Protein AF-0000000066376311 (afdb_homodimer)

Radius of gyration: 26.32 Å; Cα contacts (8 Å, |Δi|>4): 2206; chains: 2; bounding box: 52×82×65 Å

InterPro domains:
  IPR005814 Aminotransferase class-III [PF00202] (21-424)
  IPR005814 Aminotransferase class-III [PIRSF000521] (24-427)
  IPR005814 Aminotransferase class-III [cd00610] (15-425)
  IPR010164 Ornithine aminotransferase [TIGR01885] (12-426)
  IPR015421 Pyridoxal phosph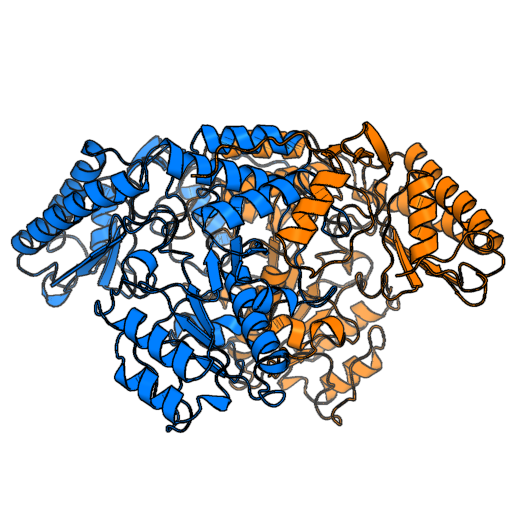ate-dependent transferase, major domain [G3DSA:3.40.640.10] (65-328)
  IPR015422 Pyridoxal phosphate-dependent transferase, small domain [G3DSA:3.90.1150.10] (18-415)
  IPR015424 Pyridoxal phosphate-dependent transferase [SSF53383] (21-428)
  IPR049704 Aminotransferases class-III pyridoxal-phosphate attachment site [PS00600] (243-281)
  IPR050103 Class-III Pyridoxal-phosphate-dependent Aminotransferase [PTHR11986] (8-427)

Nearest PDB structures (foldseek):
  4zwm-assembly1_A  TM=9.837E-01  e=1.377E-50  Toxoplasma gondii ME49
  5eqc-assembly1_B  TM=9.796E-01  e=1.234E-50  Toxoplasma gondii
  5eqc-assembly1_A  TM=9.855E-01  e=8.938E-50  Toxoplasma gondii
  6j2v-assembly1_A  TM=8.675E-01  e=4.948E-34  Corynebacterium glutamicum ATCC 13032
  3i4j-assembly2_B  TM=8.543E-01  e=9.875E-30  Deinococcus radiodurans

pLDDT: mean 97.0, std 4.28, range [51.22, 99.0]

Structure (mmCIF, N/CA/C/O backbone):
data_AF-0000000066376311-model_v1
#
loop_
_entity.id
_entity.type
_entity.pdbx_description
1 polymer 'Ornithine aminotransferase'
#
loop_
_atom_site.group_PDB
_atom_site.id
_atom_site.type_symbol
_atom_site.label_atom_id
_atom_site.label_alt_id
_atom_site.label_comp_id
_atom_site.label_asym_id
_atom_site.label_entity_id
_atom_site.label_seq_id
_atom_site.pdbx_PDB_ins_code
_atom_site.Cartn_x
_atom_site.Cartn_y
_atom_site.Cartn_z
_atom_site.occupancy
_atom_site.B_iso_or_equiv
_atom_site.auth_seq_id
_atom_site.auth_comp_id
_atom_site.auth_asym_id
_atom_site.auth_atom_id
_atom_site.pdbx_PDB_model_num
ATOM 1 N N . MET A 1 1 ? -21.5 -5.863 -17.719 1 51.22 1 MET A N 1
ATOM 2 C CA . MET A 1 1 ? -20.109 -5.418 -17.75 1 51.22 1 MET A CA 1
ATOM 3 C C . MET A 1 1 ? -20.031 -3.9 -17.906 1 51.22 1 MET A C 1
ATOM 5 O O . MET A 1 1 ? -20.672 -3.324 -18.781 1 51.22 1 MET A O 1
ATOM 9 N N . SER A 1 2 ? -19.609 -3.211 -16.812 1 65.69 2 SER A N 1
ATOM 10 C CA . SER A 1 2 ? -19.703 -1.756 -16.781 1 65.69 2 SER A CA 1
ATOM 11 C C . SER A 1 2 ? -18.906 -1.119 -17.906 1 65.69 2 SER A C 1
ATOM 13 O O . SER A 1 2 ? -17.75 -1.498 -18.141 1 65.69 2 SER A O 1
ATOM 15 N N . SER A 1 3 ? -19.547 -0.513 -18.891 1 82.25 3 SER A N 1
ATOM 16 C CA . SER A 1 3 ? -18.938 0.27 -19.969 1 82.25 3 SER A CA 1
ATOM 17 C C . SER A 1 3 ? -18.016 1.346 -19.406 1 82.25 3 SER A C 1
ATOM 19 O O . SER A 1 3 ? -18.141 1.736 -18.234 1 82.25 3 SER A O 1
ATOM 21 N N . THR A 1 4 ? -16.969 1.632 -20.125 1 88.31 4 THR A N 1
ATOM 22 C CA . THR A 1 4 ? -16.094 2.734 -19.734 1 88.31 4 THR A CA 1
ATOM 23 C C . THR A 1 4 ? -16.922 3.969 -19.375 1 88.31 4 THR A C 1
ATOM 25 O O . THR A 1 4 ? -17.797 4.383 -20.141 1 88.31 4 THR A O 1
ATOM 28 N N . PRO A 1 5 ? -16.609 4.516 -18.266 1 92.31 5 PRO A N 1
ATOM 29 C CA . PRO A 1 5 ? -17.484 5.594 -17.812 1 92.31 5 PRO A CA 1
ATOM 30 C C . PRO A 1 5 ? -17.125 6.945 -18.438 1 92.31 5 PRO A C 1
ATOM 32 O O . PRO A 1 5 ? -16.047 7.109 -18.984 1 92.31 5 PRO A O 1
ATOM 35 N N . ASP A 1 6 ? -18.109 7.82 -18.297 1 90.56 6 ASP A N 1
ATOM 36 C CA . ASP A 1 6 ? -17.891 9.234 -18.594 1 90.56 6 ASP A CA 1
ATOM 37 C C . ASP A 1 6 ? -17.156 9.938 -17.453 1 90.56 6 ASP A C 1
ATOM 39 O O . ASP A 1 6 ? -17.578 9.844 -16.297 1 90.56 6 ASP A O 1
ATOM 43 N N . PHE A 1 7 ? -16.109 10.617 -17.797 1 92.31 7 PHE A N 1
ATOM 44 C CA . PHE A 1 7 ? -15.312 11.25 -16.766 1 92.31 7 PHE A CA 1
ATOM 45 C C . PHE A 1 7 ? -15.711 12.711 -16.594 1 92.31 7 PHE A C 1
ATOM 47 O O . PHE A 1 7 ? -15.242 13.383 -15.672 1 92.31 7 PHE A O 1
ATOM 54 N N . LYS A 1 8 ? -16.562 13.219 -17.516 1 91.94 8 LYS A N 1
ATOM 55 C CA . LYS A 1 8 ? -17.078 14.578 -17.391 1 91.94 8 LYS A CA 1
ATOM 56 C C . LYS A 1 8 ? -18.359 14.609 -16.562 1 91.94 8 LYS A C 1
ATOM 58 O O . LYS A 1 8 ? -19.453 14.508 -17.125 1 91.94 8 LYS A O 1
ATOM 63 N N . VAL A 1 9 ? -18.188 14.812 -15.289 1 97 9 VAL A N 1
ATOM 64 C CA . VAL A 1 9 ? -19.359 14.875 -14.414 1 97 9 VAL A CA 1
ATOM 65 C C . VAL A 1 9 ? -19.344 16.188 -13.633 1 97 9 VAL A C 1
ATOM 67 O O . VAL A 1 9 ? -18.297 16.812 -13.461 1 97 9 VAL A O 1
ATOM 70 N N . SER A 1 10 ? -20.547 16.609 -13.227 1 97.94 10 SER A N 1
ATOM 71 C CA . SER A 1 10 ? -20.672 17.812 -12.406 1 97.94 10 SER A CA 1
ATOM 72 C C . SER A 1 10 ? -20.172 17.562 -10.984 1 97.94 10 SER A C 1
ATOM 74 O O . SER A 1 10 ? -20.016 16.406 -10.57 1 97.94 10 SER A O 1
ATOM 76 N N . SER A 1 11 ? -19.875 18.672 -10.305 1 98 11 SER A N 1
ATOM 77 C CA . SER A 1 11 ? -19.531 18.578 -8.891 1 98 11 SER A CA 1
ATOM 78 C C . SER A 1 11 ? -20.609 17.828 -8.109 1 98 11 SER A C 1
ATOM 80 O O . SER A 1 11 ? -20.297 16.984 -7.258 1 98 11 SER A O 1
ATOM 82 N N . GLU A 1 12 ? -21.828 18.125 -8.398 1 98 12 GLU A N 1
ATOM 83 C CA . GLU A 1 12 ? -22.953 17.484 -7.707 1 98 12 GLU A CA 1
ATOM 84 C C . GLU A 1 12 ? -22.953 15.977 -7.93 1 98 12 GLU A C 1
ATOM 86 O O . GLU A 1 12 ? -23.078 15.203 -6.98 1 98 12 GLU A O 1
ATOM 91 N N . THR A 1 13 ? -22.781 15.562 -9.148 1 98.12 13 THR A N 1
ATOM 92 C CA . THR A 1 13 ? -22.781 14.148 -9.492 1 98.12 13 THR A CA 1
ATOM 93 C C . THR A 1 13 ? -21.594 13.438 -8.836 1 98.12 13 THR A C 1
ATOM 95 O O . THR A 1 13 ? -21.719 12.328 -8.32 1 98.12 13 THR A O 1
ATOM 98 N N . ALA A 1 14 ? -20.438 14.078 -8.906 1 97.56 14 ALA A N 1
ATOM 99 C CA . ALA A 1 14 ? -19.234 13.5 -8.297 1 97.56 14 ALA A CA 1
ATOM 100 C C . ALA A 1 14 ? -19.438 13.242 -6.809 1 97.56 14 ALA A C 1
ATOM 102 O O . ALA A 1 14 ? -19.078 12.18 -6.305 1 97.56 14 ALA A O 1
ATOM 103 N N . ARG A 1 15 ? -20 14.18 -6.121 1 97 15 ARG A N 1
ATOM 104 C CA . ARG A 1 15 ? -20.234 14.047 -4.688 1 97 15 ARG A CA 1
ATOM 105 C C . ARG A 1 15 ? -21.297 12.984 -4.402 1 97 15 ARG A C 1
ATOM 107 O O . ARG A 1 15 ? -21.203 12.258 -3.41 1 97 15 ARG A O 1
ATOM 114 N N . GLU A 1 16 ? -22.312 12.93 -5.258 1 97.75 16 GLU A N 1
ATOM 115 C CA . GLU A 1 16 ? -23.359 11.906 -5.113 1 97.75 16 GLU A CA 1
ATOM 116 C C . GLU A 1 16 ? -22.766 10.508 -5.238 1 97.75 16 GLU A C 1
ATOM 118 O O . GLU A 1 16 ? -23.078 9.625 -4.441 1 97.75 16 GLU A O 1
ATOM 123 N N . TYR A 1 17 ? -21.953 10.312 -6.277 1 98 17 TYR A N 1
ATOM 124 C CA . TYR A 1 17 ? -21.312 9.023 -6.48 1 98 17 TYR A CA 1
ATOM 125 C C . TYR A 1 17 ? -20.422 8.664 -5.297 1 98 17 TYR A C 1
ATOM 127 O O . TYR A 1 17 ? -20.453 7.535 -4.805 1 98 17 TYR A O 1
ATOM 135 N N . GLU A 1 18 ? -19.641 9.633 -4.898 1 97 18 GLU A N 1
ATOM 136 C CA . GLU A 1 18 ? -18.766 9.414 -3.76 1 97 18 GLU A CA 1
ATOM 137 C C . GLU A 1 18 ? -19.547 8.984 -2.523 1 97 18 GLU A C 1
ATOM 139 O O . GLU A 1 18 ? -19.156 8.039 -1.834 1 97 18 GLU A O 1
ATOM 144 N N . THR A 1 19 ? -20.641 9.648 -2.195 1 96.75 19 THR A N 1
ATOM 145 C CA . THR A 1 19 ? -21.453 9.367 -1.023 1 96.75 19 THR A CA 1
ATOM 146 C C . THR A 1 19 ? -22.109 7.984 -1.138 1 96.75 19 THR A C 1
ATOM 148 O O . THR A 1 19 ? -22.172 7.242 -0.156 1 96.75 19 THR A O 1
ATOM 151 N N . LYS A 1 20 ? -22.484 7.637 -2.309 1 98.06 20 LYS A N 1
ATOM 152 C CA . LYS A 1 20 ? -23.266 6.418 -2.51 1 98.06 20 LYS A CA 1
ATOM 153 C C . LYS A 1 20 ? -22.359 5.191 -2.561 1 98.06 20 LYS A C 1
ATOM 155 O O . LYS A 1 20 ? -22.75 4.113 -2.102 1 98.06 20 LYS A O 1
ATOM 160 N N . TYR A 1 21 ? -21.109 5.375 -3.053 1 98.38 21 TYR A N 1
ATOM 161 C CA . TYR A 1 21 ? -20.375 4.176 -3.449 1 98.38 21 TYR A CA 1
ATOM 162 C C . TYR A 1 21 ? -19.062 4.062 -2.686 1 98.38 21 TYR A C 1
ATOM 164 O O . TYR A 1 21 ? -18.375 3.037 -2.76 1 98.38 21 TYR A O 1
ATOM 172 N N . SER A 1 22 ? -18.688 5.082 -1.937 1 97.31 22 SER A N 1
ATOM 173 C CA . SER A 1 22 ? -17.422 5.027 -1.223 1 97.31 22 SER A CA 1
ATOM 174 C C . SER A 1 22 ? -17.625 5.113 0.286 1 97.31 22 SER A C 1
ATOM 176 O O . SER A 1 22 ? -18.672 5.562 0.747 1 97.31 22 SER A O 1
ATOM 178 N N . ALA A 1 23 ? -16.656 4.664 1.057 1 96.5 23 ALA A N 1
ATOM 179 C CA . ALA A 1 23 ? -16.656 4.766 2.514 1 96.5 23 ALA A CA 1
ATOM 180 C C . ALA A 1 23 ? -16.75 6.223 2.961 1 96.5 23 ALA A C 1
ATOM 182 O O . ALA A 1 23 ? -16.234 7.117 2.285 1 96.5 23 ALA A O 1
ATOM 183 N N . HIS A 1 24 ? -17.375 6.465 4.082 1 94.44 24 HIS A N 1
ATOM 184 C CA . HIS A 1 24 ? -17.516 7.801 4.645 1 94.44 24 HIS A CA 1
ATOM 185 C C . HIS A 1 24 ? -16.438 8.07 5.691 1 94.44 24 HIS A C 1
ATOM 187 O O . HIS A 1 24 ? -16.734 8.531 6.793 1 94.44 24 HIS A O 1
ATOM 193 N N . ASN A 1 25 ? -15.219 7.75 5.328 1 91.38 25 ASN A N 1
ATOM 194 C CA . ASN A 1 25 ? -14.102 7.879 6.258 1 91.38 25 ASN A CA 1
ATOM 195 C C . ASN A 1 25 ? -13.5 9.281 6.227 1 91.38 25 ASN A C 1
ATOM 197 O O . ASN A 1 25 ? -12.547 9.57 6.953 1 91.38 25 ASN A O 1
ATOM 201 N N . TYR A 1 26 ? -14.039 10.195 5.371 1 89.62 26 TYR A N 1
ATOM 202 C CA . TYR A 1 26 ? -13.633 11.594 5.297 1 89.62 26 TYR A CA 1
ATOM 203 C C . TYR A 1 26 ? -14.844 12.516 5.328 1 89.62 26 TYR A C 1
ATOM 205 O O . TYR A 1 26 ? -15.977 12.07 5.125 1 89.62 26 TYR A O 1
ATOM 213 N N . HIS A 1 27 ? -14.586 13.781 5.691 1 89.69 27 HIS A N 1
ATOM 214 C CA . HIS A 1 27 ? -15.547 14.875 5.625 1 89.69 27 HIS A CA 1
ATOM 215 C C . HIS A 1 27 ? -15.008 16.031 4.801 1 89.69 27 HIS A C 1
ATOM 217 O O . HIS A 1 27 ? -14.617 17.062 5.352 1 89.69 27 HIS A O 1
ATOM 223 N N . PRO A 1 28 ? -15.047 15.953 3.516 1 92.5 28 PRO A N 1
ATOM 224 C CA . PRO A 1 28 ? -14.406 16.938 2.643 1 92.5 28 PRO A CA 1
ATOM 225 C C . PRO A 1 28 ? -15.172 18.266 2.596 1 92.5 28 PRO A C 1
ATOM 227 O O . PRO A 1 28 ? -16.406 18.281 2.727 1 92.5 28 PRO A O 1
ATOM 230 N N . LEU A 1 29 ? -14.398 19.359 2.447 1 93.81 29 LEU A N 1
ATOM 231 C CA . LEU A 1 29 ? -15.039 20.609 2.033 1 93.81 29 LEU A CA 1
ATOM 232 C C . LEU A 1 29 ? -15.781 20.422 0.714 1 93.81 29 LEU A C 1
ATOM 234 O O . LEU A 1 29 ? -15.352 19.656 -0.143 1 93.81 29 LEU A O 1
ATOM 238 N N . PRO A 1 30 ? -16.844 21.062 0.581 1 93.81 30 PRO A N 1
ATOM 239 C CA . PRO A 1 30 ? -17.672 20.844 -0.604 1 93.81 30 PRO A CA 1
ATOM 240 C C . PRO A 1 30 ? -17.094 21.469 -1.865 1 93.81 30 PRO A C 1
ATOM 242 O O . PRO A 1 30 ? -17.719 22.344 -2.469 1 93.81 30 PRO A O 1
ATOM 245 N N . VAL A 1 31 ? -15.961 21.078 -2.285 1 96.62 31 VAL A N 1
ATOM 246 C CA . VAL A 1 31 ? -15.312 21.438 -3.539 1 96.62 31 VAL A CA 1
ATOM 247 C C . VAL A 1 31 ? -14.812 20.172 -4.246 1 96.62 31 VAL A C 1
ATOM 249 O O . VAL A 1 31 ? -14.289 19.266 -3.602 1 96.62 31 VAL A O 1
ATOM 252 N N . VAL A 1 32 ? -15.023 20.094 -5.535 1 97.81 32 VAL A N 1
ATOM 253 C CA . VAL A 1 32 ? -14.602 18.969 -6.367 1 97.81 32 VAL A CA 1
ATOM 254 C C . VAL A 1 32 ? -13.5 19.406 -7.324 1 97.81 32 VAL A C 1
ATOM 256 O O . VAL A 1 32 ? -13.688 20.359 -8.094 1 97.81 32 VAL A O 1
ATOM 259 N N . PHE A 1 33 ? -12.312 18.781 -7.27 1 98.19 33 PHE A N 1
ATOM 260 C CA . PHE A 1 33 ? -11.234 19.078 -8.195 1 98.19 33 PHE A CA 1
ATOM 261 C C . PHE A 1 33 ? -11.438 18.359 -9.523 1 98.19 33 PHE A C 1
ATOM 263 O O . PHE A 1 33 ? -11.805 17.188 -9.547 1 98.19 33 PHE A O 1
ATOM 270 N N . SER A 1 34 ? -11.188 19.078 -10.633 1 98.06 34 SER A N 1
ATOM 271 C CA . SER A 1 34 ? -11.203 18.469 -11.961 1 98.06 34 SER A CA 1
ATOM 272 C C . SER A 1 34 ? -9.906 18.719 -12.711 1 98.06 34 SER A C 1
ATOM 274 O O . SER A 1 34 ? -9.547 17.969 -13.617 1 98.06 34 SER A O 1
ATOM 276 N N . LYS A 1 35 ? -9.289 19.766 -12.359 1 98.19 35 LYS A N 1
ATOM 277 C CA . LYS A 1 35 ? -8.023 20.172 -12.961 1 98.19 35 LYS A CA 1
ATOM 278 C C . LYS A 1 35 ? -7.148 20.906 -11.953 1 98.19 35 LYS A C 1
ATOM 280 O O . LYS A 1 35 ? -7.656 21.531 -11.016 1 98.19 35 LYS A O 1
ATOM 285 N N . ALA A 1 36 ? -5.812 20.781 -12.078 1 98.56 36 ALA A N 1
ATOM 286 C CA . ALA A 1 36 ? -4.902 21.516 -11.195 1 98.56 36 ALA A CA 1
ATOM 287 C C . ALA A 1 36 ? -3.584 21.812 -11.898 1 98.56 36 ALA A C 1
ATOM 289 O O . ALA A 1 36 ? -3.133 21.047 -12.75 1 98.56 36 ALA A O 1
ATOM 290 N N . GLU A 1 37 ? -2.965 22.891 -11.578 1 98.44 37 GLU A N 1
ATOM 291 C CA . GLU A 1 37 ? -1.688 23.359 -12.109 1 98.44 37 GLU A CA 1
ATOM 292 C C . GLU A 1 37 ? -1.008 24.328 -11.156 1 98.44 37 GLU A C 1
ATOM 294 O O . GLU A 1 37 ? -1.589 25.359 -10.789 1 98.44 37 GLU A O 1
ATOM 299 N N . GLY A 1 38 ? 0.227 24.031 -10.852 1 98.25 38 GLY A N 1
ATOM 300 C CA . GLY A 1 38 ? 0.892 24.891 -9.891 1 98.25 38 GLY A CA 1
ATOM 301 C C . GLY A 1 38 ? 0.147 25 -8.57 1 98.25 38 GLY A C 1
ATOM 302 O O . GLY A 1 38 ? -0.156 23.984 -7.938 1 98.25 38 GLY A O 1
ATOM 303 N N . ALA A 1 39 ? -0.221 26.219 -8.203 1 98.62 39 ALA A N 1
ATOM 304 C CA . ALA A 1 39 ? -0.953 26.422 -6.961 1 98.62 39 ALA A CA 1
ATOM 305 C C . ALA A 1 39 ? -2.451 26.562 -7.219 1 98.62 39 ALA A C 1
ATOM 307 O O . ALA A 1 39 ? -3.232 26.766 -6.289 1 98.62 39 ALA A O 1
ATOM 308 N N . HIS A 1 40 ? -2.885 26.344 -8.469 1 98.69 40 HIS A N 1
ATOM 309 C CA . HIS A 1 40 ? -4.27 26.578 -8.859 1 98.69 40 HIS A CA 1
ATOM 310 C C . HIS A 1 40 ? -5.008 25.266 -9.094 1 98.69 40 HIS A C 1
ATOM 312 O O . HIS A 1 40 ? -4.426 24.312 -9.609 1 98.69 40 HIS A O 1
ATOM 318 N N . VAL A 1 41 ? -6.293 25.281 -8.75 1 98.5 41 VAL A N 1
ATOM 319 C CA . VAL A 1 41 ? -7.164 24.141 -8.992 1 98.5 41 VAL A CA 1
ATOM 320 C C . VAL A 1 41 ? -8.508 24.625 -9.523 1 98.5 41 VAL A C 1
ATOM 322 O O . VAL A 1 41 ? -8.914 25.766 -9.281 1 98.5 41 VAL A O 1
ATOM 325 N N . TRP A 1 42 ? -9.164 23.781 -10.266 1 98.62 42 TRP A N 1
ATOM 326 C CA . TRP A 1 42 ? -10.453 24.109 -10.859 1 98.62 42 TRP A CA 1
ATOM 327 C C . TRP A 1 42 ? -11.477 23.016 -10.602 1 98.62 42 TRP A C 1
ATOM 329 O O . TRP A 1 42 ? -11.133 21.828 -10.602 1 98.62 42 TRP A O 1
ATOM 339 N N . ASP A 1 43 ? -12.703 23.391 -10.328 1 98.25 43 ASP A N 1
ATOM 340 C CA . ASP A 1 43 ? -13.781 22.406 -10.227 1 98.25 43 ASP A CA 1
ATOM 341 C C . ASP A 1 43 ? -14.383 22.094 -11.594 1 98.25 43 ASP A C 1
ATOM 343 O O . ASP A 1 43 ? -13.969 22.688 -12.602 1 98.25 43 ASP A O 1
ATOM 347 N N . PRO A 1 44 ? -15.273 21.156 -11.648 1 98.06 44 PRO A N 1
ATOM 348 C CA . PRO A 1 44 ? -15.828 20.75 -12.945 1 98.06 44 PRO A CA 1
ATOM 349 C C . PRO A 1 44 ? -16.578 21.891 -13.648 1 98.06 44 PRO A C 1
ATOM 351 O O . PRO A 1 44 ? -16.703 21.875 -14.875 1 98.06 44 PRO A O 1
ATOM 354 N N . GLU A 1 45 ? -17.031 22.859 -12.977 1 98.25 45 GLU A N 1
ATOM 355 C CA . GLU A 1 45 ? -17.797 23.984 -13.516 1 98.25 45 GLU A CA 1
ATOM 356 C C . GLU A 1 45 ? -16.875 25.109 -13.977 1 98.25 45 GLU A C 1
ATOM 358 O O . GLU A 1 45 ? -17.344 26.109 -14.523 1 98.25 45 GLU A O 1
ATOM 363 N N . GLY A 1 46 ? -15.578 25.016 -13.711 1 98 46 GLY A N 1
ATOM 364 C CA . GLY A 1 46 ? -14.602 25.969 -14.227 1 98 46 GLY A CA 1
ATOM 365 C C . GLY A 1 46 ? -14.195 27.016 -13.211 1 98 46 GLY A C 1
ATOM 366 O O . GLY A 1 46 ? -13.414 27.922 -13.523 1 98 46 GLY A O 1
ATOM 367 N N . LYS A 1 47 ? -14.719 26.922 -12.016 1 98.31 47 LYS A N 1
ATOM 368 C CA . LYS A 1 47 ? -14.32 27.859 -10.977 1 98.31 47 LYS A CA 1
ATOM 369 C C . LYS A 1 47 ? -12.898 27.562 -10.484 1 98.31 47 LYS A C 1
ATOM 371 O O . LYS A 1 47 ? -12.547 26.406 -10.258 1 98.31 47 LYS A O 1
ATOM 376 N N . GLU A 1 48 ? -12.156 28.641 -10.367 1 98.44 48 GLU A N 1
ATOM 377 C CA . GLU A 1 48 ? -10.75 28.531 -9.984 1 98.44 48 GLU A CA 1
ATOM 378 C C . GLU A 1 48 ? -10.57 28.797 -8.492 1 98.44 48 GLU A C 1
ATOM 380 O O . GLU A 1 48 ? -11.242 29.656 -7.926 1 98.44 48 GLU A O 1
ATOM 385 N N . TYR A 1 49 ? -9.617 28.062 -7.867 1 98.62 49 TYR A N 1
ATOM 386 C CA . TYR A 1 49 ? -9.219 28.266 -6.48 1 98.62 49 TYR A CA 1
ATOM 387 C C . TYR A 1 49 ? -7.707 28.203 -6.332 1 98.62 49 TYR A C 1
ATOM 389 O O . TYR A 1 49 ? -7.016 27.625 -7.172 1 98.62 49 TYR A O 1
ATOM 397 N N . LEU A 1 50 ? -7.23 28.844 -5.301 1 98.69 50 LEU A N 1
ATOM 398 C CA . LEU A 1 50 ? -5.867 28.625 -4.828 1 98.69 50 LEU A CA 1
ATOM 399 C C . LEU A 1 50 ? -5.84 27.516 -3.783 1 98.69 50 LEU A C 1
ATOM 401 O O . LEU A 1 50 ? -6.637 27.516 -2.842 1 98.69 50 LEU A O 1
ATOM 405 N N . ASP A 1 51 ? -4.949 26.594 -3.977 1 98.25 51 ASP A N 1
ATOM 406 C CA . ASP A 1 51 ? -4.809 25.469 -3.049 1 98.25 51 ASP A CA 1
ATOM 407 C C . ASP A 1 51 ? -3.799 25.797 -1.949 1 98.25 51 ASP A C 1
ATOM 409 O O . ASP A 1 51 ? -2.59 25.672 -2.152 1 98.25 51 ASP A O 1
ATOM 413 N N . PHE A 1 52 ? -4.254 26.047 -0.759 1 98.25 52 PHE A N 1
ATOM 414 C CA . PHE A 1 52 ? -3.383 26.375 0.364 1 98.25 52 PHE A CA 1
ATOM 415 C C . PHE A 1 52 ? -3.229 25.172 1.292 1 98.25 52 PHE A C 1
ATOM 417 O O . PHE A 1 52 ? -2.742 25.312 2.416 1 98.25 52 PHE A O 1
ATOM 424 N N . LEU A 1 53 ? -3.604 24.062 0.822 1 96.44 53 LEU A N 1
ATOM 425 C CA . LEU A 1 53 ? -3.441 22.828 1.582 1 96.44 53 LEU A CA 1
ATOM 426 C C . LEU A 1 53 ? -2.426 21.906 0.914 1 96.44 53 LEU A C 1
ATOM 428 O O . LEU A 1 53 ? -1.605 21.281 1.592 1 96.44 53 LEU A O 1
ATOM 432 N N . SER A 1 54 ? -2.514 21.828 -0.479 1 96.62 54 SER A N 1
ATOM 433 C CA . SER A 1 54 ? -1.603 21.078 -1.338 1 96.62 54 SER A CA 1
ATOM 434 C C . SER A 1 54 ? -1.533 19.609 -0.924 1 96.62 54 SER A C 1
ATOM 436 O O . SER A 1 54 ? -0.445 19.047 -0.814 1 96.62 54 SER A O 1
ATOM 438 N N . ALA A 1 55 ? -2.648 19 -0.546 1 95.38 55 ALA A N 1
ATOM 439 C CA . ALA A 1 55 ? -2.752 17.594 -0.119 1 95.38 55 ALA A CA 1
ATOM 440 C C . ALA A 1 55 ? -1.824 17.312 1.06 1 95.38 55 ALA A C 1
ATOM 442 O O . ALA A 1 55 ? -1.041 16.359 1.028 1 95.38 55 ALA A O 1
ATOM 443 N N . TYR A 1 56 ? -1.927 18.203 2.064 1 91.69 56 TYR A N 1
ATOM 444 C CA . TYR A 1 56 ? -1.139 18.094 3.287 1 91.69 56 TYR A CA 1
ATOM 445 C C . TYR A 1 56 ? 0.348 17.984 2.969 1 91.69 56 TYR A C 1
ATOM 447 O O . TYR A 1 56 ? 1.023 17.062 3.43 1 91.69 56 TYR A O 1
ATOM 455 N N . SER A 1 57 ? 0.89 18.828 2.16 1 94.5 57 SER A N 1
ATOM 456 C CA . SER A 1 57 ? 2.305 19.031 1.863 1 94.5 57 SER A CA 1
ATOM 457 C C . SER A 1 57 ? 2.82 17.984 0.882 1 94.5 57 SER A C 1
ATOM 459 O O . SER A 1 57 ? 4.027 17.75 0.786 1 94.5 57 SER A O 1
ATOM 461 N N . ALA A 1 58 ? 1.947 17.312 0.159 1 97.75 58 ALA A N 1
ATOM 462 C CA . ALA A 1 58 ? 2.395 16.344 -0.839 1 97.75 58 ALA A CA 1
ATOM 463 C C . ALA A 1 58 ? 2.756 17.031 -2.15 1 97.75 58 ALA A C 1
ATOM 465 O O . ALA A 1 58 ? 3.617 16.562 -2.895 1 97.75 58 ALA A O 1
ATOM 466 N N . VAL A 1 59 ? 2.129 18.219 -2.406 1 98.44 59 VAL A N 1
ATOM 467 C CA . VAL A 1 59 ? 2.291 18.906 -3.688 1 98.44 59 VAL A CA 1
ATOM 468 C C . VAL A 1 59 ? 3.225 20.094 -3.52 1 98.44 59 VAL A C 1
ATOM 470 O O . VAL A 1 59 ? 2.895 21.219 -3.936 1 98.44 59 VAL A O 1
ATOM 473 N N . ASN A 1 60 ? 4.383 19.812 -2.939 1 98.75 60 ASN A N 1
ATOM 474 C CA . ASN A 1 60 ? 5.367 20.859 -2.738 1 98.75 60 ASN A CA 1
ATOM 475 C C . ASN A 1 60 ? 5.785 21.5 -4.059 1 98.75 60 ASN A C 1
ATOM 477 O O . ASN A 1 60 ? 5.961 22.719 -4.141 1 98.75 60 ASN A O 1
ATOM 481 N N . GLN A 1 61 ? 5.941 20.766 -5.121 1 98.81 61 GLN A N 1
ATOM 482 C CA . GLN A 1 61 ? 6.48 21.203 -6.402 1 98.81 61 GLN A CA 1
ATOM 483 C C . GLN A 1 61 ? 5.387 21.781 -7.297 1 98.81 61 GLN A C 1
ATOM 485 O O . GLN A 1 61 ? 5.66 22.25 -8.406 1 98.81 61 GLN A O 1
ATOM 490 N N . GLY A 1 62 ? 4.109 21.797 -6.766 1 98.56 62 GLY A N 1
ATOM 491 C CA . GLY A 1 62 ? 2.988 22.281 -7.562 1 98.56 62 GLY A CA 1
ATOM 492 C C . GLY A 1 62 ? 2.273 21.172 -8.312 1 98.56 62 GLY A C 1
ATOM 493 O O . GLY A 1 62 ? 2.9 20.203 -8.742 1 98.56 62 GLY A O 1
ATOM 494 N N . HIS A 1 63 ? 0.98 21.391 -8.477 1 98.5 63 HIS A N 1
ATOM 495 C CA . HIS A 1 63 ? 0.159 20.406 -9.188 1 98.5 63 HIS A CA 1
ATOM 496 C C . HIS A 1 63 ? 0.639 20.234 -10.625 1 98.5 63 HIS A C 1
ATOM 498 O O . HIS A 1 63 ? 0.899 21.219 -11.328 1 98.5 63 HIS A O 1
ATOM 504 N N . CYS A 1 64 ? 0.767 18.953 -11.016 1 98.19 64 CYS A N 1
ATOM 505 C CA . CYS A 1 64 ? 1.031 18.578 -12.398 1 98.19 64 CYS A CA 1
ATOM 506 C C . CYS A 1 64 ? 2.258 19.297 -12.938 1 98.19 64 CYS A C 1
ATOM 508 O O . CYS A 1 64 ? 2.221 19.859 -14.039 1 98.19 64 CYS A O 1
ATOM 510 N N . HIS A 1 65 ? 3.271 19.375 -12.133 1 98.56 65 HIS A N 1
ATOM 511 C CA . HIS A 1 65 ? 4.496 20.016 -12.594 1 98.56 65 HIS A CA 1
ATOM 512 C C . HIS A 1 65 ? 4.996 19.391 -13.891 1 98.56 65 HIS A C 1
ATOM 514 O O . HIS A 1 65 ? 5.195 18.172 -13.953 1 98.56 65 HIS A O 1
ATOM 520 N N . PRO A 1 66 ? 5.293 20.141 -14.914 1 98.31 66 PRO A N 1
ATOM 521 C CA . PRO A 1 66 ? 5.562 19.594 -16.234 1 98.31 66 PRO A CA 1
ATOM 522 C C . PRO A 1 66 ? 6.797 18.703 -16.266 1 98.31 66 PRO A C 1
ATOM 524 O O . PRO A 1 66 ? 6.809 17.672 -16.953 1 98.31 66 PRO A O 1
ATOM 527 N N . LYS A 1 67 ? 7.852 19.062 -15.547 1 98.19 67 LYS A N 1
ATOM 528 C CA . LYS A 1 67 ? 9.07 18.25 -15.523 1 98.19 67 LYS A CA 1
ATOM 529 C C . LYS A 1 67 ? 8.812 16.875 -14.914 1 98.19 67 LYS A C 1
ATOM 531 O O . LYS A 1 67 ? 9.328 15.867 -15.406 1 98.19 67 LYS A O 1
ATOM 536 N N . ILE A 1 68 ? 8.062 16.812 -13.852 1 98.69 68 ILE A N 1
ATOM 537 C CA . ILE A 1 68 ? 7.781 15.547 -13.18 1 98.69 68 ILE A CA 1
ATOM 538 C C . ILE A 1 68 ? 6.852 14.695 -14.039 1 98.69 68 ILE A C 1
ATOM 540 O O . ILE A 1 68 ? 7.062 13.484 -14.188 1 98.69 68 ILE A O 1
ATOM 544 N N . VAL A 1 69 ? 5.82 15.359 -14.625 1 98.56 69 VAL A N 1
ATOM 545 C CA . VAL A 1 69 ? 4.883 14.648 -15.492 1 98.56 69 VAL A CA 1
ATOM 546 C C . VAL A 1 69 ? 5.621 14.094 -16.703 1 98.56 69 VAL A C 1
ATOM 548 O O . VAL A 1 69 ? 5.355 12.969 -17.141 1 98.56 69 VAL A O 1
ATOM 551 N N . ALA A 1 70 ? 6.523 14.836 -17.266 1 98.38 70 ALA A N 1
ATOM 552 C CA . ALA A 1 70 ? 7.301 14.375 -18.406 1 98.38 70 ALA A CA 1
ATOM 553 C C . ALA A 1 70 ? 8.102 13.125 -18.062 1 98.38 70 ALA A C 1
ATOM 555 O O . ALA A 1 70 ? 8.211 12.195 -18.875 1 98.38 70 ALA A O 1
ATOM 556 N N . ALA A 1 71 ? 8.719 13.109 -16.875 1 98.31 71 ALA A N 1
ATOM 557 C CA . ALA A 1 71 ? 9.477 11.938 -16.422 1 98.31 71 ALA A CA 1
ATOM 558 C C . ALA A 1 71 ? 8.562 10.727 -16.266 1 98.31 71 ALA A C 1
ATOM 560 O O . ALA A 1 71 ? 8.945 9.609 -16.625 1 98.31 71 ALA A O 1
ATOM 561 N N . LEU A 1 72 ? 7.395 10.969 -15.711 1 98.69 72 LEU A N 1
ATOM 562 C CA . LEU A 1 72 ? 6.402 9.914 -15.57 1 98.69 72 LEU A CA 1
ATOM 563 C C . LEU A 1 72 ? 6.059 9.305 -16.938 1 98.69 72 LEU A C 1
ATOM 565 O O . LEU A 1 72 ? 6.055 8.086 -17.078 1 98.69 72 LEU A O 1
ATOM 569 N N . VAL A 1 73 ? 5.75 10.172 -17.875 1 98.06 73 VAL A N 1
ATOM 570 C CA . VAL A 1 73 ? 5.309 9.742 -19.203 1 98.06 73 VAL A CA 1
ATOM 571 C C . VAL A 1 73 ? 6.434 8.984 -19.891 1 98.06 73 VAL A C 1
ATOM 573 O O . VAL A 1 73 ? 6.203 7.93 -20.484 1 98.06 73 VAL A O 1
ATOM 576 N N . ASP A 1 74 ? 7.609 9.5 -19.781 1 97.5 74 ASP A N 1
ATOM 577 C CA . ASP A 1 74 ? 8.766 8.875 -20.422 1 97.5 74 ASP A CA 1
ATOM 578 C C . ASP A 1 74 ? 8.992 7.461 -19.875 1 97.5 74 ASP A C 1
ATOM 580 O O . ASP A 1 74 ? 9.156 6.516 -20.656 1 97.5 74 ASP A O 1
ATOM 584 N N . GLN A 1 75 ? 8.961 7.27 -18.625 1 98.12 75 GLN A N 1
ATOM 585 C CA . GLN A 1 75 ? 9.281 5.996 -17.984 1 98.12 75 GLN A CA 1
ATOM 586 C C . GLN A 1 75 ? 8.133 5 -18.141 1 98.12 75 GLN A C 1
ATOM 588 O O . GLN A 1 75 ? 8.367 3.795 -18.266 1 98.12 75 GLN A O 1
ATOM 593 N N . ALA A 1 76 ? 6.871 5.488 -18.125 1 97.94 76 ALA A N 1
ATOM 594 C CA . ALA A 1 76 ? 5.688 4.633 -18.141 1 97.94 76 ALA A CA 1
ATOM 595 C C . ALA A 1 76 ? 5.641 3.785 -19.406 1 97.94 76 ALA A C 1
ATOM 597 O O . ALA A 1 76 ? 5.082 2.686 -19.406 1 97.94 76 ALA A O 1
ATOM 598 N N . SER A 1 77 ? 6.254 4.238 -20.438 1 95 77 SER A N 1
ATOM 599 C CA . SER A 1 77 ? 6.227 3.523 -21.719 1 95 77 SER A CA 1
ATOM 600 C C . SER A 1 77 ? 7.387 2.539 -21.828 1 95 77 SER A C 1
ATOM 602 O O . SER A 1 77 ? 7.445 1.739 -22.766 1 95 77 SER A O 1
ATOM 604 N N . LYS A 1 78 ? 8.305 2.586 -20.938 1 97.38 78 LYS A N 1
ATOM 605 C CA . LYS A 1 78 ? 9.508 1.753 -20.984 1 97.38 78 LYS A CA 1
ATOM 606 C C . LYS A 1 78 ? 9.406 0.585 -20.016 1 97.38 78 LYS A C 1
ATOM 608 O O . LYS A 1 78 ? 9.586 -0.571 -20.406 1 97.38 78 LYS A O 1
ATOM 613 N N . LEU A 1 79 ? 9.164 0.864 -18.828 1 98.06 79 LEU A N 1
ATOM 614 C CA . LEU A 1 79 ? 9.133 -0.105 -17.734 1 98.06 79 LEU A CA 1
ATOM 615 C C . LEU A 1 79 ? 8.508 0.501 -16.484 1 98.06 79 LEU A C 1
ATOM 617 O O . LEU A 1 79 ? 9.047 1.451 -15.914 1 98.06 79 LEU A O 1
ATOM 621 N N . THR A 1 80 ? 7.406 -0.047 -16.078 1 98.12 80 THR A N 1
ATOM 622 C CA . THR A 1 80 ? 6.738 0.494 -14.898 1 98.12 80 THR A CA 1
ATOM 623 C C . THR A 1 80 ? 7.062 -0.338 -13.664 1 98.12 80 THR A C 1
ATOM 625 O O . THR A 1 80 ? 7.289 0.209 -12.578 1 98.12 80 THR A O 1
ATOM 628 N N . LEU A 1 81 ? 7.074 -1.691 -13.836 1 96.94 81 LEU A N 1
ATOM 629 C CA . LEU A 1 81 ? 7.227 -2.59 -12.695 1 96.94 81 LEU A CA 1
ATOM 630 C C . LEU A 1 81 ? 8.055 -3.812 -13.078 1 96.94 81 LEU A C 1
ATOM 632 O O . LEU A 1 81 ? 7.871 -4.383 -14.148 1 96.94 81 LEU A O 1
ATOM 636 N N . CYS A 1 82 ? 9.008 -4.281 -12.352 1 90.88 82 CYS A N 1
ATOM 637 C CA . CYS A 1 82 ? 9.766 -5.516 -12.547 1 90.88 82 CYS A CA 1
ATOM 638 C C . CYS A 1 82 ? 9.703 -6.398 -11.305 1 90.88 82 CYS A C 1
ATOM 640 O O . CYS A 1 82 ? 9.945 -7.605 -11.391 1 90.88 82 CYS A O 1
ATOM 642 N N . SER A 1 83 ? 9.164 -6.02 -10.211 1 81.25 83 SER A N 1
ATOM 643 C CA . SER A 1 83 ? 9.234 -6.617 -8.883 1 81.25 83 SER A CA 1
ATOM 644 C C . SER A 1 83 ? 10.68 -6.703 -8.391 1 81.25 83 SER A C 1
ATOM 646 O O . SER A 1 83 ? 11.617 -6.527 -9.172 1 81.25 83 SER A O 1
ATOM 648 N N . ARG A 1 84 ? 10.867 -7.105 -7.176 1 87.69 84 ARG A N 1
ATOM 649 C CA . ARG A 1 84 ? 12.211 -7.176 -6.598 1 87.69 84 ARG A CA 1
ATOM 650 C C . ARG A 1 84 ? 12.781 -8.586 -6.711 1 87.69 84 ARG A C 1
ATOM 652 O O . ARG A 1 84 ? 13.844 -8.875 -6.168 1 87.69 84 ARG A O 1
ATOM 659 N N . ALA A 1 85 ? 12.062 -9.43 -7.457 1 89.62 85 ALA A N 1
ATOM 660 C CA . ALA A 1 85 ? 12.648 -10.695 -7.883 1 89.62 85 ALA A CA 1
ATOM 661 C C . ALA A 1 85 ? 13.797 -10.477 -8.859 1 89.62 85 ALA A C 1
ATOM 663 O O . ALA A 1 85 ? 14.656 -11.336 -9.023 1 89.62 85 ALA A O 1
ATOM 664 N N . PHE A 1 86 ? 13.711 -9.328 -9.453 1 94.69 86 PHE A N 1
ATOM 665 C CA . PHE A 1 86 ? 14.734 -8.867 -10.398 1 94.69 86 PHE A CA 1
ATOM 666 C C . PHE A 1 86 ? 15.188 -7.457 -10.055 1 94.69 86 PHE A C 1
ATOM 668 O O . PHE A 1 86 ? 14.727 -6.867 -9.078 1 94.69 86 PHE A O 1
ATOM 675 N N . SER A 1 87 ? 16.203 -7.031 -10.781 1 95.19 87 SER A N 1
ATOM 676 C CA . SER A 1 87 ? 16.656 -5.648 -10.656 1 95.19 87 SER A CA 1
ATOM 677 C C . SER A 1 87 ? 16.188 -4.805 -11.844 1 95.19 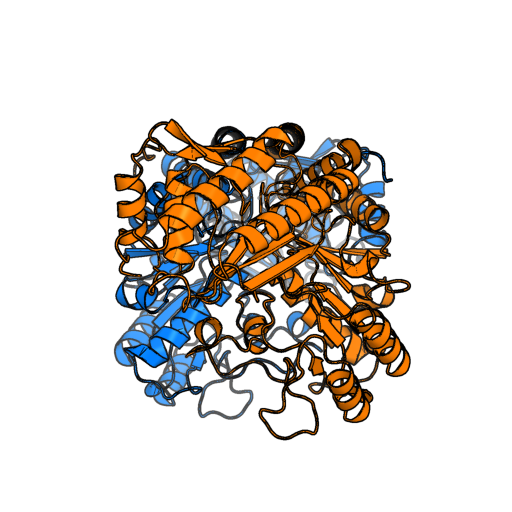87 SER A C 1
ATOM 679 O O . SER A 1 87 ? 15.734 -5.344 -12.852 1 95.19 87 SER A O 1
ATOM 681 N N . SER A 1 88 ? 16.156 -3.586 -11.688 1 96.5 88 SER A N 1
ATOM 682 C CA . SER A 1 88 ? 15.953 -2.648 -12.781 1 96.5 88 SER A CA 1
ATOM 683 C C . SER A 1 88 ? 17.109 -1.649 -12.875 1 96.5 88 SER A C 1
ATOM 685 O O . SER A 1 88 ? 17.766 -1.356 -11.883 1 96.5 88 SER A O 1
ATOM 687 N N . ASP A 1 89 ? 17.312 -1.162 -14.016 1 96.5 89 ASP A N 1
ATOM 688 C CA . ASP A 1 89 ? 18.375 -0.183 -14.219 1 96.5 89 ASP A CA 1
ATOM 689 C C . ASP A 1 89 ? 18.062 1.126 -13.5 1 96.5 89 ASP A C 1
ATOM 691 O O . ASP A 1 89 ? 18.953 1.741 -12.906 1 96.5 89 ASP A O 1
ATOM 695 N N . VAL A 1 90 ? 16.828 1.437 -13.422 1 97.44 90 VAL A N 1
ATOM 696 C CA . VAL A 1 90 ? 16.406 2.711 -12.852 1 97.44 90 VAL A CA 1
ATOM 697 C C . VAL A 1 90 ? 16.531 2.664 -11.328 1 97.44 90 VAL A C 1
ATOM 699 O O . VAL A 1 90 ? 16.859 3.668 -10.695 1 97.44 90 VAL A O 1
ATOM 702 N N . PHE A 1 91 ? 16.328 1.55 -10.711 1 97.19 91 PHE A N 1
ATOM 703 C CA . PHE A 1 91 ? 16.328 1.432 -9.258 1 97.19 91 PHE A CA 1
ATOM 704 C C . PHE A 1 91 ? 17.719 1.722 -8.695 1 97.19 91 PHE A C 1
ATOM 706 O O . PHE A 1 91 ? 17.844 2.477 -7.73 1 97.19 91 PHE A O 1
ATOM 713 N N . GLY A 1 92 ? 18.75 1.085 -9.266 1 96.75 92 GLY A N 1
ATOM 714 C CA . GLY A 1 92 ? 20.109 1.351 -8.812 1 96.75 92 GLY A CA 1
ATOM 715 C C . GLY A 1 92 ? 20.484 2.82 -8.883 1 96.75 92 GLY A C 1
ATOM 716 O O . GLY A 1 92 ? 21.062 3.361 -7.938 1 96.75 92 GLY A O 1
ATOM 717 N N . VAL A 1 93 ? 20.094 3.432 -10 1 98.19 93 VAL A N 1
ATOM 718 C CA . VAL A 1 93 ? 20.375 4.848 -10.203 1 98.19 93 VAL A CA 1
ATOM 719 C C . VAL A 1 93 ? 19.656 5.68 -9.141 1 98.19 93 VAL A C 1
ATOM 721 O O . VAL A 1 93 ? 20.25 6.586 -8.555 1 98.19 93 VAL A O 1
ATOM 724 N N . TYR A 1 94 ? 18.453 5.375 -8.891 1 98.5 94 TYR A N 1
ATOM 725 C CA . TYR A 1 94 ? 17.656 6.059 -7.875 1 98.5 94 TYR A CA 1
ATOM 726 C C . TYR A 1 94 ? 18.281 5.898 -6.496 1 98.5 94 TYR A C 1
ATOM 728 O O . TYR A 1 94 ? 18.391 6.871 -5.742 1 98.5 94 TYR A O 1
ATOM 736 N N . ALA A 1 95 ? 18.641 4.652 -6.133 1 98.38 95 ALA A N 1
ATOM 737 C CA . ALA A 1 95 ? 19.219 4.383 -4.816 1 98.38 95 ALA A CA 1
ATOM 738 C C . ALA A 1 95 ? 20.453 5.238 -4.57 1 98.38 95 ALA A C 1
ATOM 740 O O . ALA A 1 95 ? 20.594 5.844 -3.506 1 98.38 95 ALA A O 1
ATOM 741 N N . LYS A 1 96 ? 21.328 5.277 -5.559 1 98.44 96 LYS A N 1
ATOM 742 C CA . LYS A 1 96 ? 22.516 6.113 -5.449 1 98.44 96 LYS A CA 1
ATOM 743 C C . LYS A 1 96 ? 22.141 7.59 -5.344 1 98.44 96 LYS A C 1
ATOM 745 O O . LYS A 1 96 ? 22.656 8.305 -4.484 1 98.44 96 LYS A O 1
ATOM 750 N N . TYR A 1 97 ? 21.266 8.008 -6.164 1 98.62 97 TYR A N 1
ATOM 751 C CA . TYR A 1 97 ? 20.875 9.406 -6.25 1 98.62 97 TYR A CA 1
ATOM 752 C C . TYR A 1 97 ? 20.312 9.898 -4.926 1 98.62 97 TYR A C 1
ATOM 754 O O . TYR A 1 97 ? 20.75 10.922 -4.395 1 98.62 97 TYR A O 1
ATOM 762 N N . ILE A 1 98 ? 19.406 9.18 -4.395 1 98.69 98 ILE A N 1
ATOM 763 C CA . ILE A 1 98 ? 18.656 9.664 -3.242 1 98.69 98 ILE A CA 1
ATOM 764 C C . ILE A 1 98 ? 19.547 9.641 -2 1 98.69 98 ILE A C 1
ATOM 766 O O . ILE A 1 98 ? 19.422 10.492 -1.122 1 98.69 98 ILE A O 1
ATOM 770 N N . THR A 1 99 ? 20.375 8.594 -1.854 1 98.56 99 THR A N 1
ATOM 771 C CA . THR A 1 99 ? 21.266 8.523 -0.703 1 98.56 99 THR A CA 1
ATOM 772 C C . THR A 1 99 ? 22.266 9.68 -0.718 1 98.56 99 THR A C 1
ATOM 774 O O . THR A 1 99 ? 22.516 10.305 0.315 1 98.56 99 THR A O 1
ATOM 777 N N . GLU A 1 100 ? 22.766 9.984 -1.896 1 98.12 100 GLU A N 1
ATOM 778 C CA . GLU A 1 100 ? 23.672 11.117 -2.025 1 98.12 100 GLU A CA 1
ATOM 779 C C . GLU A 1 100 ? 22.922 12.438 -1.819 1 98.12 100 GLU A C 1
ATOM 781 O O . GLU A 1 100 ? 23.453 13.367 -1.21 1 98.12 100 GLU A O 1
ATOM 786 N N . TYR A 1 101 ? 21.703 12.516 -2.311 1 98.25 101 TYR A N 1
ATOM 787 C CA . TYR A 1 101 ? 20.906 13.727 -2.23 1 98.25 101 TYR A CA 1
ATOM 788 C C . TYR A 1 101 ? 20.656 14.125 -0.78 1 98.25 101 TYR A C 1
ATOM 790 O O . TYR A 1 101 ? 20.719 15.312 -0.438 1 98.25 101 TYR A O 1
ATOM 798 N N . PHE A 1 102 ? 20.453 13.148 0.098 1 98.44 102 PHE A N 1
ATOM 799 C CA . PHE A 1 102 ? 20.062 13.438 1.474 1 98.44 102 PHE A CA 1
ATOM 800 C C . PHE A 1 102 ? 21.203 13.125 2.436 1 98.44 102 PHE A C 1
ATOM 802 O O . PHE A 1 102 ? 21.078 13.359 3.641 1 98.44 102 PHE A O 1
ATOM 809 N N . ASN A 1 103 ? 22.328 12.656 1.92 1 97.88 103 ASN A N 1
ATOM 810 C CA . ASN A 1 103 ? 23.531 12.359 2.684 1 97.88 103 ASN A CA 1
ATOM 811 C C . ASN A 1 103 ? 23.281 11.25 3.701 1 97.88 103 ASN A C 1
ATOM 813 O O . ASN A 1 103 ? 23.547 11.422 4.895 1 97.88 103 ASN A O 1
ATOM 817 N N . TYR A 1 104 ? 22.734 10.148 3.262 1 98.69 104 TYR A N 1
ATOM 818 C CA . TYR A 1 104 ? 22.625 8.891 3.988 1 98.69 104 TYR A CA 1
ATOM 819 C C . TYR A 1 104 ? 23.281 7.758 3.215 1 98.69 104 TYR A C 1
ATOM 821 O O . TYR A 1 104 ? 23.625 7.914 2.041 1 98.69 104 TYR A O 1
ATOM 829 N N . GLU A 1 105 ? 23.469 6.605 3.834 1 98.81 105 GLU A N 1
ATOM 830 C CA . GLU A 1 105 ? 24.266 5.547 3.234 1 98.81 105 GLU A CA 1
ATOM 831 C C . GLU A 1 105 ? 23.406 4.59 2.418 1 98.81 105 GLU A C 1
ATOM 833 O O . GLU A 1 105 ? 23.844 4.062 1.397 1 98.81 105 GLU A O 1
ATOM 838 N N . MET A 1 106 ? 22.156 4.367 2.881 1 98.81 106 MET A N 1
ATOM 839 C CA . MET A 1 106 ? 21.312 3.387 2.215 1 98.81 106 MET A CA 1
ATOM 840 C C . MET A 1 106 ? 19.859 3.848 2.197 1 98.81 106 MET A C 1
ATOM 842 O O . MET A 1 106 ? 19.453 4.664 3.027 1 98.81 106 MET A O 1
ATOM 846 N N . VAL A 1 107 ? 19.156 3.312 1.191 1 98.88 107 VAL A N 1
ATOM 847 C CA . VAL A 1 107 ? 17.734 3.586 1.078 1 98.88 107 VAL A CA 1
ATOM 848 C C . VAL A 1 107 ? 16.953 2.273 1.015 1 98.88 107 VAL A C 1
ATOM 850 O O . VAL A 1 107 ? 17.453 1.28 0.472 1 98.88 107 VAL A O 1
ATOM 853 N N . LEU A 1 108 ? 15.828 2.238 1.634 1 98.69 108 LEU A N 1
ATOM 854 C CA . LEU A 1 108 ? 14.766 1.272 1.379 1 98.69 108 LEU A CA 1
ATOM 855 C C . LEU A 1 108 ? 13.508 1.972 0.879 1 98.69 108 LEU A C 1
ATOM 857 O O . LEU A 1 108 ? 12.758 2.549 1.669 1 98.69 108 LEU A O 1
ATOM 861 N N . PRO A 1 109 ? 13.297 1.908 -0.45 1 98 109 PRO A N 1
ATOM 862 C CA . PRO A 1 109 ? 12.102 2.559 -0.996 1 98 109 PRO A CA 1
ATOM 863 C C . PRO A 1 109 ? 10.82 1.79 -0.69 1 98 109 PRO A C 1
ATOM 865 O O . PRO A 1 109 ? 10.812 0.557 -0.72 1 98 109 PRO A O 1
ATOM 868 N N . MET A 1 110 ? 9.781 2.486 -0.351 1 98.06 110 MET A N 1
ATOM 869 C CA . MET A 1 110 ? 8.422 1.977 -0.16 1 98.06 110 MET A CA 1
ATOM 870 C C . MET A 1 110 ? 7.418 2.781 -0.976 1 98.06 110 MET A C 1
ATOM 872 O O . MET A 1 110 ? 7.777 3.387 -1.988 1 98.06 110 MET A O 1
ATOM 876 N N . ASN A 1 111 ? 6.105 2.734 -0.625 1 97.75 111 ASN A N 1
ATOM 877 C CA . ASN A 1 111 ? 5.09 3.367 -1.462 1 97.75 111 ASN A CA 1
ATOM 878 C C . ASN A 1 111 ? 4.438 4.551 -0.754 1 97.75 111 ASN A C 1
ATOM 880 O O . ASN A 1 111 ? 4.273 5.621 -1.348 1 97.75 111 ASN A O 1
ATOM 884 N N . THR A 1 112 ? 4.078 4.379 0.519 1 97.75 112 THR A N 1
ATOM 885 C CA . THR A 1 112 ? 3.34 5.414 1.23 1 97.75 112 THR A CA 1
ATOM 886 C C . THR A 1 112 ? 4.055 5.797 2.523 1 97.75 112 THR A C 1
ATOM 888 O O . THR A 1 112 ? 4.941 5.078 2.984 1 97.75 112 THR A O 1
ATOM 891 N N . GLY A 1 113 ? 3.621 6.922 3.094 1 97.88 113 GLY A N 1
ATOM 892 C CA . GLY A 1 113 ? 4.164 7.316 4.387 1 97.88 113 GLY A CA 1
ATOM 893 C C . GLY A 1 113 ? 3.951 6.27 5.465 1 97.88 113 GLY A C 1
ATOM 894 O O . GLY A 1 113 ? 4.852 6.004 6.266 1 97.88 113 GLY A O 1
ATOM 895 N N . ALA A 1 114 ? 2.781 5.664 5.5 1 98.06 114 ALA A N 1
ATOM 896 C CA . ALA A 1 114 ? 2.492 4.621 6.484 1 98.06 114 ALA A CA 1
ATOM 897 C C . ALA A 1 114 ? 3.461 3.449 6.34 1 98.06 114 ALA A C 1
ATOM 899 O O . ALA A 1 114 ? 3.93 2.898 7.34 1 98.06 114 ALA A O 1
ATOM 900 N N . GLU A 1 115 ? 3.779 3.076 5.109 1 98.38 115 GLU A N 1
ATOM 901 C CA . GLU A 1 115 ? 4.727 1.986 4.883 1 98.38 115 GLU A CA 1
ATOM 902 C C . GLU A 1 115 ? 6.137 2.383 5.312 1 98.38 115 GLU A C 1
ATOM 904 O O . GLU A 1 115 ? 6.902 1.546 5.793 1 98.38 115 GLU A O 1
ATOM 909 N N . ALA A 1 116 ? 6.484 3.633 5.07 1 98.81 116 ALA A N 1
ATOM 910 C CA . ALA A 1 116 ? 7.785 4.102 5.539 1 98.81 116 ALA A CA 1
ATOM 911 C C . ALA A 1 116 ? 7.883 4.023 7.059 1 98.81 116 ALA A C 1
ATOM 913 O O . ALA A 1 116 ? 8.914 3.609 7.602 1 98.81 116 ALA A O 1
ATOM 914 N N . VAL A 1 117 ? 6.812 4.43 7.75 1 98.88 117 VAL A N 1
ATOM 915 C CA . VAL A 1 117 ? 6.809 4.387 9.211 1 98.88 117 VAL A CA 1
ATOM 916 C C . VAL A 1 117 ? 6.879 2.936 9.68 1 98.88 117 VAL A C 1
ATOM 918 O O . VAL A 1 117 ? 7.672 2.602 10.562 1 98.88 117 VAL A O 1
ATOM 921 N N . GLU A 1 118 ? 6.059 2.078 9.102 1 98.75 118 GLU A N 1
ATOM 922 C CA . GLU A 1 118 ? 6.113 0.653 9.406 1 98.75 118 GLU A CA 1
ATOM 923 C C . GLU A 1 118 ? 7.523 0.101 9.227 1 98.75 118 GLU A C 1
ATOM 925 O O . GLU A 1 118 ? 7.996 -0.692 10.047 1 98.75 118 GLU A O 1
ATOM 930 N N . THR A 1 119 ? 8.148 0.49 8.141 1 98.75 119 THR A N 1
ATOM 931 C CA . THR A 1 119 ? 9.516 0.048 7.859 1 98.75 119 THR A CA 1
ATOM 932 C C . THR A 1 119 ? 10.484 0.567 8.914 1 98.75 119 THR A C 1
ATOM 934 O O . THR A 1 119 ? 11.359 -0.168 9.383 1 98.75 119 THR A O 1
ATOM 937 N N . GLY A 1 120 ? 10.336 1.858 9.266 1 98.88 120 GLY A N 1
ATOM 938 C CA . GLY A 1 120 ? 11.164 2.42 10.32 1 98.88 120 GLY A CA 1
ATOM 939 C C . GLY A 1 120 ? 11.016 1.695 11.648 1 98.88 120 GLY A C 1
ATOM 940 O O . GLY A 1 120 ? 12 1.459 12.344 1 98.88 120 GLY A O 1
ATOM 941 N N . LEU A 1 121 ? 9.781 1.332 12.023 1 98.81 121 LEU A N 1
ATOM 942 C CA . LEU A 1 121 ? 9.523 0.603 13.258 1 98.81 121 LEU A CA 1
ATOM 943 C C . LEU A 1 121 ? 10.18 -0.775 13.227 1 98.81 121 LEU A C 1
ATOM 945 O O . LEU A 1 121 ? 10.805 -1.196 14.203 1 98.81 121 LEU A O 1
ATOM 949 N N . LYS A 1 122 ? 10.023 -1.431 12.125 1 98.69 122 LYS A N 1
ATOM 950 C CA . LYS A 1 122 ? 10.602 -2.766 11.992 1 98.69 122 LYS A CA 1
ATOM 951 C C . LYS A 1 122 ? 12.125 -2.711 12.031 1 98.69 122 LYS A C 1
ATOM 953 O O . LYS A 1 122 ? 12.766 -3.551 12.664 1 98.69 122 LYS A O 1
ATOM 958 N N . LEU A 1 123 ? 12.688 -1.752 11.336 1 98.69 123 LEU A N 1
ATOM 959 C CA . LEU A 1 123 ? 14.133 -1.563 11.344 1 98.69 123 LEU A CA 1
ATOM 960 C C . LEU A 1 123 ? 14.641 -1.308 12.758 1 98.69 123 LEU A C 1
ATOM 962 O O . LEU A 1 123 ? 15.672 -1.852 13.156 1 98.69 123 LEU A O 1
ATOM 966 N N . ALA A 1 124 ? 13.922 -0.463 13.492 1 98.81 124 ALA A N 1
ATOM 967 C CA . ALA A 1 124 ? 14.328 -0.108 14.852 1 98.81 124 ALA A CA 1
ATOM 968 C C . ALA A 1 124 ? 14.32 -1.333 15.758 1 98.81 124 ALA A C 1
ATOM 970 O O . ALA A 1 124 ? 15.266 -1.548 16.531 1 98.81 124 ALA A O 1
ATOM 971 N N . ARG A 1 125 ? 13.281 -2.107 15.688 1 98.69 125 ARG A N 1
ATOM 972 C CA . ARG A 1 125 ? 13.211 -3.309 16.516 1 98.69 125 ARG A CA 1
ATOM 973 C C . ARG A 1 125 ? 14.289 -4.309 16.109 1 98.69 125 ARG A C 1
ATOM 975 O O . ARG A 1 125 ? 14.984 -4.859 16.969 1 98.69 125 ARG A O 1
ATOM 982 N N . LYS A 1 126 ? 14.391 -4.559 14.789 1 98.5 126 LYS A N 1
ATOM 983 C CA . LYS A 1 126 ? 15.398 -5.492 14.297 1 98.5 126 LYS A CA 1
ATOM 984 C C . LYS A 1 126 ? 16.797 -5.094 14.758 1 98.5 126 LYS A C 1
ATOM 986 O O . LYS A 1 126 ? 17.531 -5.922 15.289 1 98.5 126 LYS A O 1
ATOM 991 N N . TRP A 1 127 ? 17.109 -3.797 14.578 1 98.75 127 TRP A N 1
ATOM 992 C CA . TRP A 1 127 ? 18.391 -3.273 15.039 1 98.75 127 TRP A CA 1
ATOM 993 C C . TRP A 1 127 ? 18.531 -3.412 16.547 1 98.75 127 TRP A C 1
ATOM 995 O O . TRP A 1 127 ? 19.594 -3.777 17.062 1 98.75 127 TRP A O 1
ATOM 1005 N N . GLY A 1 128 ? 17.453 -3.096 17.297 1 98.81 128 GLY A N 1
ATOM 1006 C CA . GLY A 1 128 ? 17.453 -3.205 18.75 1 98.81 128 GLY A CA 1
ATOM 1007 C C . GLY A 1 128 ? 17.797 -4.598 19.234 1 98.81 128 GLY A C 1
ATOM 1008 O O . GLY A 1 128 ? 18.562 -4.758 20.188 1 98.81 128 GLY A O 1
ATOM 1009 N N . TYR A 1 129 ? 17.234 -5.551 18.578 1 98.62 129 TYR A N 1
ATOM 1010 C CA . TYR A 1 129 ? 17.469 -6.934 18.984 1 98.62 129 TYR A CA 1
ATOM 1011 C C . TYR A 1 129 ? 18.828 -7.418 18.5 1 98.62 129 TYR A C 1
ATOM 1013 O O . TYR A 1 129 ? 19.594 -8 19.281 1 98.62 129 TYR A O 1
ATOM 1021 N N . ASP A 1 130 ? 19.219 -7.156 17.328 1 98.19 130 ASP A N 1
ATOM 1022 C CA . ASP A 1 130 ? 20.375 -7.773 16.688 1 98.19 130 ASP A CA 1
ATOM 1023 C C . ASP A 1 130 ? 21.672 -7.051 17.062 1 98.19 130 ASP A C 1
ATOM 1025 O O . ASP A 1 130 ? 22.75 -7.652 17.078 1 98.19 130 ASP A O 1
ATOM 1029 N N . LYS A 1 131 ? 21.609 -5.77 17.297 1 98.38 131 LYS A N 1
ATOM 1030 C CA . LYS A 1 131 ? 22.828 -4.977 17.453 1 98.38 131 LYS A CA 1
ATOM 1031 C C . LYS A 1 131 ? 22.922 -4.398 18.859 1 98.38 131 LYS A C 1
ATOM 1033 O O . LYS A 1 131 ? 23.969 -4.496 19.5 1 98.38 131 LYS A O 1
ATOM 1038 N N . LYS A 1 132 ? 21.859 -3.838 19.359 1 98.38 132 LYS A N 1
ATOM 1039 C CA . LYS A 1 132 ? 21.875 -3.221 20.688 1 98.38 132 LYS A CA 1
ATOM 1040 C C . LYS A 1 132 ? 21.828 -4.277 21.781 1 98.38 132 LYS A C 1
ATOM 1042 O O . LYS A 1 132 ? 22.328 -4.047 22.891 1 98.38 132 LYS A O 1
ATOM 1047 N N . GLY A 1 133 ? 21.125 -5.445 21.484 1 98.44 133 GLY A N 1
ATOM 1048 C CA . GLY A 1 133 ? 21.094 -6.547 22.438 1 98.44 133 GLY A CA 1
ATOM 1049 C C . GLY A 1 133 ? 19.891 -6.5 23.359 1 98.44 133 GLY A C 1
ATOM 1050 O O . GLY A 1 133 ? 19.953 -7.004 24.484 1 98.44 133 GLY A O 1
ATOM 1051 N N . ILE A 1 134 ? 18.812 -5.887 22.922 1 98.81 134 ILE A N 1
ATOM 1052 C CA . ILE A 1 134 ? 17.578 -5.895 23.703 1 98.81 134 ILE A CA 1
ATOM 1053 C C . ILE A 1 134 ? 17 -7.309 23.734 1 98.81 134 ILE A C 1
ATOM 1055 O O . ILE A 1 134 ? 17 -8.008 22.719 1 98.81 134 ILE A O 1
ATOM 1059 N N . PRO A 1 135 ? 16.562 -7.742 24.875 1 98.19 135 PRO A N 1
ATOM 1060 C CA . PRO A 1 135 ? 15.938 -9.062 24.906 1 98.19 135 PRO A CA 1
ATOM 1061 C C . PRO A 1 135 ? 14.727 -9.164 23.984 1 98.19 135 PRO A C 1
ATOM 1063 O O . PRO A 1 135 ? 13.977 -8.203 23.828 1 98.19 135 PRO A O 1
ATOM 1066 N N . SER A 1 136 ? 14.57 -10.352 23.453 1 96.19 136 SER A N 1
ATOM 1067 C CA . SER A 1 136 ? 13.508 -10.602 22.484 1 96.19 136 SER A CA 1
ATOM 1068 C C . SER A 1 136 ? 12.148 -10.18 23.047 1 96.19 136 SER A C 1
ATOM 1070 O O . SER A 1 136 ? 11.797 -10.531 24.172 1 96.19 136 SER A O 1
ATOM 1072 N N . GLY A 1 137 ? 11.477 -9.406 22.266 1 96.56 137 GLY A N 1
ATOM 1073 C CA . GLY A 1 137 ? 10.117 -9.031 22.609 1 96.56 137 GLY A CA 1
ATOM 1074 C C . GLY A 1 137 ? 10.039 -7.855 23.562 1 96.56 137 GLY A C 1
ATOM 1075 O O . GLY A 1 137 ? 8.953 -7.484 24.016 1 96.56 137 GLY A O 1
ATOM 1076 N N . GLU A 1 138 ? 11.148 -7.16 23.844 1 98.38 138 GLU A N 1
ATOM 1077 C CA . GLU A 1 138 ? 11.133 -6.129 24.875 1 98.38 138 GLU A CA 1
ATOM 1078 C C . GLU A 1 138 ? 11.484 -4.762 24.297 1 98.38 138 GLU A C 1
ATOM 1080 O O . GLU A 1 138 ? 11.492 -3.758 25.016 1 98.38 138 GLU A O 1
ATOM 1085 N N . ALA A 1 139 ? 11.688 -4.734 22.984 1 98.75 139 ALA A N 1
ATOM 1086 C CA . ALA A 1 139 ? 12.094 -3.469 22.375 1 98.75 139 ALA A CA 1
ATOM 1087 C C . ALA A 1 139 ? 10.961 -2.447 22.438 1 98.75 139 ALA A C 1
ATOM 1089 O O . ALA A 1 139 ? 9.82 -2.762 22.094 1 98.75 139 ALA A O 1
ATOM 1090 N N . ILE A 1 140 ? 11.305 -1.22 22.906 1 98.88 140 ILE A N 1
ATOM 1091 C CA . ILE A 1 140 ? 10.352 -0.12 23 1 98.88 140 ILE A CA 1
ATOM 1092 C C . ILE A 1 140 ? 10.656 0.935 21.953 1 98.88 140 ILE A C 1
ATOM 1094 O O . ILE A 1 140 ? 11.82 1.28 21.719 1 98.88 140 ILE A O 1
ATOM 1098 N N . ILE A 1 141 ? 9.68 1.371 21.25 1 98.94 141 ILE A N 1
ATOM 1099 C CA . ILE A 1 141 ? 9.789 2.537 20.375 1 98.94 141 ILE A CA 1
ATOM 1100 C C . ILE A 1 141 ? 8.891 3.654 20.891 1 98.94 141 ILE A C 1
ATOM 1102 O O . ILE A 1 141 ? 7.664 3.51 20.938 1 98.94 141 ILE A O 1
ATOM 1106 N N . LEU A 1 142 ? 9.492 4.75 21.266 1 98.94 142 LEU A N 1
ATOM 1107 C CA . LEU A 1 142 ? 8.766 5.871 21.859 1 98.94 142 LEU A CA 1
ATOM 1108 C C . LEU A 1 142 ? 8.234 6.809 20.781 1 98.94 142 LEU A C 1
ATOM 1110 O O . LEU A 1 142 ? 8.844 6.945 19.719 1 98.94 142 LEU A O 1
ATOM 1114 N N . SER A 1 143 ? 7.121 7.41 21.016 1 98.88 143 SER A N 1
ATOM 1115 C CA . SER A 1 143 ? 6.555 8.547 20.297 1 98.88 143 SER A CA 1
ATOM 1116 C C . SER A 1 143 ? 5.984 9.578 21.266 1 98.88 143 SER A C 1
ATOM 1118 O O . SER A 1 143 ? 6.07 9.414 22.484 1 98.88 143 SER A O 1
ATOM 1120 N N . ALA A 1 144 ? 5.465 10.68 20.812 1 98.94 144 ALA A N 1
ATOM 1121 C CA . ALA A 1 144 ? 4.922 11.727 21.672 1 98.94 144 ALA A CA 1
ATOM 1122 C C . ALA A 1 144 ? 3.408 11.836 21.516 1 98.94 144 ALA A C 1
ATOM 1124 O O . ALA A 1 144 ? 2.842 11.359 20.531 1 98.94 144 ALA A O 1
ATOM 1125 N N . VAL A 1 145 ? 2.768 12.414 22.469 1 98.56 145 VAL A N 1
ATOM 1126 C CA . VAL A 1 145 ? 1.331 12.664 22.406 1 98.56 145 VAL A CA 1
ATOM 1127 C C . VAL A 1 145 ? 0.997 13.484 21.172 1 98.56 145 VAL A C 1
ATOM 1129 O O . VAL A 1 145 ? 1.804 14.305 20.719 1 98.56 145 VAL A O 1
ATOM 1132 N N . ASN A 1 146 ? -0.168 13.195 20.578 1 97.94 146 ASN A N 1
ATOM 1133 C CA . ASN A 1 146 ? -0.728 13.914 19.438 1 97.94 146 ASN A CA 1
ATOM 1134 C C . ASN A 1 146 ? 0.043 13.617 18.156 1 97.94 146 ASN A C 1
ATOM 1136 O O . ASN A 1 146 ? -0.045 14.375 17.188 1 97.94 146 ASN A O 1
ATOM 1140 N N . ASN A 1 147 ? 0.766 12.5 18.219 1 98.44 147 ASN A N 1
ATOM 1141 C CA . ASN A 1 147 ? 1.492 12.125 17 1 98.44 147 ASN A CA 1
ATOM 1142 C C . ASN A 1 147 ? 0.543 11.68 15.898 1 98.44 147 ASN A C 1
ATOM 1144 O O . ASN A 1 147 ? -0.584 11.258 16.172 1 98.44 147 ASN A O 1
ATOM 1148 N N . PHE A 1 148 ? 0.944 11.828 14.695 1 97.56 148 PHE A N 1
ATOM 1149 C CA . PHE A 1 148 ? 0.355 11.195 13.523 1 97.56 148 PHE A CA 1
ATOM 1150 C C . PHE A 1 148 ? 1.435 10.586 12.641 1 97.56 148 PHE A C 1
ATOM 1152 O O . PHE A 1 148 ? 2.178 11.305 11.969 1 97.56 148 PHE A O 1
ATOM 1159 N N . HIS A 1 149 ? 1.419 9.281 12.562 1 98.44 149 HIS A N 1
ATOM 1160 C CA . HIS A 1 149 ? 2.438 8.586 11.789 1 98.44 149 HIS A CA 1
ATOM 1161 C C . HIS A 1 149 ? 1.805 7.648 10.766 1 98.44 149 HIS A C 1
ATOM 1163 O O . HIS A 1 149 ? 2.506 6.879 10.102 1 98.44 149 HIS A O 1
ATOM 1169 N N . GLY A 1 150 ? 0.518 7.66 10.625 1 97 150 GLY A N 1
ATOM 1170 C CA . GLY A 1 150 ? -0.171 6.777 9.695 1 97 150 GLY A CA 1
ATOM 1171 C C . GLY A 1 150 ? -1.345 6.051 10.32 1 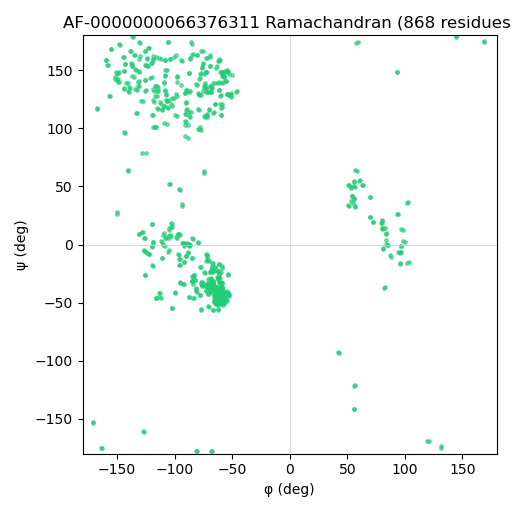97 150 GLY A C 1
ATOM 1172 O O . GLY A 1 150 ? -1.692 6.301 11.477 1 97 150 GLY A O 1
ATOM 1173 N N . ARG A 1 151 ? -1.991 5.129 9.547 1 97.31 151 ARG A N 1
ATOM 1174 C CA . ARG A 1 151 ? -3.273 4.602 10 1 97.31 151 ARG A CA 1
ATOM 1175 C C . ARG A 1 151 ? -3.266 3.076 10.016 1 97.31 151 ARG A C 1
ATOM 1177 O O . ARG A 1 151 ? -4.316 2.445 10.148 1 97.31 151 ARG A O 1
ATOM 1184 N N . THR A 1 152 ? -2.117 2.383 9.859 1 98.19 152 THR A N 1
ATOM 1185 C CA . THR A 1 152 ? -2.08 0.937 10.047 1 98.19 152 THR A CA 1
ATOM 1186 C C . THR A 1 152 ? -2.273 0.575 11.516 1 98.19 152 THR A C 1
ATOM 1188 O O . THR A 1 152 ? -2.086 1.416 12.398 1 98.19 152 THR A O 1
ATOM 1191 N N . LEU A 1 153 ? -2.596 -0.611 11.805 1 98.44 153 LEU A N 1
ATOM 1192 C CA . LEU A 1 153 ? -2.828 -1.045 13.18 1 98.44 153 LEU A CA 1
ATOM 1193 C C . LEU A 1 153 ? -1.572 -0.868 14.023 1 98.44 153 LEU A C 1
ATOM 1195 O O . LEU A 1 153 ? -1.649 -0.421 15.172 1 98.44 153 LEU A O 1
ATOM 1199 N N . GLY A 1 154 ? -0.421 -1.223 13.414 1 98.06 154 GLY A N 1
ATOM 1200 C CA . GLY A 1 154 ? 0.824 -1.02 14.141 1 98.06 154 GLY A CA 1
ATOM 1201 C C . GLY A 1 154 ? 1.093 0.437 14.469 1 98.06 154 GLY A C 1
ATOM 1202 O O . GLY A 1 154 ? 1.493 0.763 15.586 1 98.06 154 GLY A O 1
ATOM 1203 N N . VAL A 1 155 ? 0.757 1.292 13.578 1 98.44 155 VAL A N 1
ATOM 1204 C CA . VAL A 1 155 ? 1.096 2.707 13.695 1 98.44 155 VAL A CA 1
ATOM 1205 C C . VAL A 1 155 ? 0.098 3.4 14.617 1 98.44 155 VAL A C 1
ATOM 1207 O O . VAL A 1 155 ? 0.487 4.195 15.477 1 98.44 155 VAL A O 1
ATOM 1210 N N . ILE A 1 156 ? -1.175 3.07 14.523 1 98.25 156 ILE A N 1
ATOM 1211 C CA . ILE A 1 156 ? -2.166 3.766 15.344 1 98.25 156 ILE A CA 1
ATOM 1212 C C . ILE A 1 156 ? -2.043 3.32 16.797 1 98.25 156 ILE A C 1
ATOM 1214 O O . ILE A 1 156 ? -2.613 3.947 17.688 1 98.25 156 ILE A O 1
ATOM 1218 N N . SER A 1 157 ? -1.342 2.256 17.031 1 98.44 157 SER A N 1
ATOM 1219 C CA . SER A 1 157 ? -1.065 1.828 18.391 1 98.44 157 SER A CA 1
ATOM 1220 C C . SER A 1 157 ? -0.275 2.887 19.156 1 98.44 157 SER A C 1
ATOM 1222 O O . SER A 1 157 ? -0.257 2.889 20.391 1 98.44 157 SER A O 1
ATOM 1224 N N . MET A 1 158 ? 0.316 3.82 18.438 1 98.44 158 MET A N 1
ATOM 1225 C CA . MET A 1 158 ? 1.078 4.902 19.047 1 98.44 158 MET A CA 1
ATOM 1226 C C . MET A 1 158 ? 0.221 6.156 19.203 1 98.44 158 MET A C 1
ATOM 1228 O O . MET A 1 158 ? 0.606 7.098 19.891 1 98.44 158 MET A O 1
ATOM 1232 N N . SER A 1 159 ? -0.926 6.16 18.562 1 98 159 SER A N 1
ATOM 1233 C CA . SER A 1 159 ? -1.729 7.371 18.453 1 98 159 SER A CA 1
ATOM 1234 C C . SER A 1 159 ? -2.484 7.66 19.734 1 98 159 SER A C 1
ATOM 1236 O O . SER A 1 159 ? -2.857 6.738 20.469 1 98 159 SER A O 1
ATOM 1238 N N . THR A 1 160 ? -2.672 8.93 20.047 1 97.62 160 THR A N 1
ATOM 1239 C CA . THR A 1 160 ? -3.502 9.352 21.172 1 97.62 160 THR A CA 1
ATOM 1240 C C . THR A 1 160 ? -4.789 10.008 20.688 1 97.62 160 THR A C 1
ATOM 1242 O O . THR A 1 160 ? -5.473 10.695 21.438 1 97.62 160 THR A O 1
ATOM 1245 N N . ASP A 1 161 ? -5.09 9.938 19.422 1 95.56 161 ASP A N 1
ATOM 1246 C CA . ASP A 1 161 ? -6.312 10.461 18.812 1 95.56 161 ASP A CA 1
ATOM 1247 C C . ASP A 1 161 ? -7.434 9.43 18.859 1 95.56 161 ASP A C 1
ATOM 1249 O O . ASP A 1 161 ? -7.379 8.414 18.172 1 95.56 161 ASP A O 1
ATOM 1253 N N . PRO A 1 162 ? -8.477 9.688 19.594 1 95.56 162 PRO A N 1
ATOM 1254 C CA . PRO A 1 162 ? -9.547 8.688 19.703 1 95.56 162 PRO A CA 1
ATOM 1255 C C . PRO A 1 162 ? -10.227 8.391 18.375 1 95.56 162 PRO A C 1
ATOM 1257 O O . PRO A 1 162 ? -10.688 7.27 18.141 1 95.56 162 PRO A O 1
ATOM 1260 N N . ASP A 1 163 ? -10.297 9.305 17.453 1 93 163 ASP A N 1
ATOM 1261 C CA . ASP A 1 163 ? -10.898 9.055 16.141 1 93 163 ASP A CA 1
ATOM 1262 C C . ASP A 1 163 ? -10.172 7.941 15.406 1 93 163 ASP A C 1
ATOM 1264 O O . ASP A 1 163 ? -10.781 7.176 14.656 1 93 163 ASP A O 1
ATOM 1268 N N . ALA A 1 164 ? -8.891 7.844 15.641 1 94.38 164 ALA A N 1
ATOM 1269 C CA . ALA A 1 164 ? -8.062 6.887 14.914 1 94.38 164 ALA A CA 1
ATOM 1270 C C . ALA A 1 164 ? -7.973 5.559 15.664 1 94.38 164 ALA A C 1
ATOM 1272 O O . ALA A 1 164 ? -7.59 4.535 15.094 1 94.38 164 ALA A O 1
ATOM 1273 N N . THR A 1 165 ? -8.359 5.531 16.984 1 96.69 165 THR A N 1
ATOM 1274 C CA . THR A 1 165 ? -8.023 4.348 17.766 1 96.69 165 THR A CA 1
ATOM 1275 C C . THR A 1 165 ? -9.289 3.658 18.281 1 96.69 165 THR A C 1
ATOM 1277 O O . THR A 1 165 ? -9.242 2.496 18.688 1 96.69 165 THR A O 1
ATOM 1280 N N . THR A 1 166 ? -10.398 4.344 18.297 1 96.88 166 THR A N 1
ATOM 1281 C CA . THR A 1 166 ? -11.594 3.793 18.922 1 96.88 166 THR A CA 1
ATOM 1282 C C . THR A 1 166 ? -12.07 2.551 18.172 1 96.88 166 THR A C 1
ATOM 1284 O O . THR A 1 166 ? -12.344 2.611 16.984 1 96.88 166 THR A O 1
ATOM 1287 N N . ASN A 1 167 ? -12.141 1.437 18.859 1 97.75 167 ASN A N 1
ATOM 1288 C CA . ASN A 1 167 ? -12.727 0.18 18.406 1 97.75 167 ASN A CA 1
ATOM 1289 C C . ASN A 1 167 ? -11.891 -0.464 17.312 1 97.75 167 ASN A C 1
ATOM 1291 O O . ASN A 1 167 ? -12.438 -1.016 16.359 1 97.75 167 ASN A O 1
ATOM 1295 N N . PHE A 1 168 ? -10.547 -0.415 17.469 1 98.12 168 PHE A N 1
ATOM 1296 C CA . PHE A 1 168 ? -9.664 -1.089 16.516 1 98.12 168 PHE A CA 1
ATOM 1297 C C . PHE A 1 168 ? -8.695 -2.016 17.25 1 98.12 168 PHE A C 1
ATOM 1299 O O . PHE A 1 168 ? -7.918 -2.73 16.609 1 98.12 168 PHE A O 1
ATOM 1306 N N . GLY A 1 169 ? -8.68 -2.039 18.594 1 97.44 169 GLY A N 1
ATOM 1307 C CA . GLY A 1 169 ? -7.762 -2.855 19.359 1 97.44 169 GLY A CA 1
ATOM 1308 C C . GLY A 1 169 ? -8.031 -4.344 19.234 1 97.44 169 GLY A C 1
ATOM 1309 O O . GLY A 1 169 ? -9.016 -4.75 18.609 1 97.44 169 GLY A O 1
ATOM 1310 N N . PRO A 1 170 ? -7.281 -5.141 19.922 1 97.5 170 PRO A N 1
ATOM 1311 C CA . PRO A 1 170 ? -6.129 -4.777 20.75 1 97.5 170 PRO A CA 1
ATOM 1312 C C . PRO A 1 170 ? -5 -4.137 19.953 1 97.5 170 PRO A C 1
ATOM 1314 O O . PRO A 1 170 ? -4.91 -4.34 18.734 1 97.5 170 PRO A O 1
ATOM 1317 N N . TYR A 1 171 ? -4.168 -3.4 20.656 1 98.06 171 TYR A N 1
ATOM 1318 C CA . TYR A 1 171 ? -3.125 -2.625 20 1 98.06 171 TYR A CA 1
ATOM 1319 C C . TYR A 1 171 ? -1.751 -3.238 20.25 1 98.06 171 TYR A C 1
ATOM 1321 O O . TYR A 1 171 ? -1.588 -4.066 21.156 1 98.06 171 TYR A O 1
ATOM 1329 N N . LEU A 1 172 ? -0.816 -2.898 19.391 1 98.25 172 LEU A N 1
ATOM 1330 C CA . LEU A 1 172 ? 0.569 -3.344 19.484 1 98.25 172 LEU A CA 1
ATOM 1331 C C . LEU A 1 172 ? 1.202 -2.854 20.781 1 98.25 172 LEU A C 1
ATOM 1333 O O . LEU A 1 172 ? 1.009 -1.701 21.172 1 98.25 172 LEU A O 1
ATOM 1337 N N . ARG A 1 173 ? 1.991 -3.66 21.422 1 97.06 173 ARG A N 1
ATOM 1338 C CA . ARG A 1 173 ? 2.701 -3.299 22.656 1 97.06 173 ARG A CA 1
ATOM 1339 C C . ARG A 1 173 ? 4.109 -2.801 22.344 1 97.06 173 ARG A C 1
ATOM 1341 O O . ARG A 1 173 ? 4.656 -3.1 21.281 1 97.06 173 ARG A O 1
ATOM 1348 N N . GLY A 1 174 ? 4.656 -2.086 23.234 1 98.06 174 GLY A N 1
ATOM 1349 C CA . GLY A 1 174 ? 6.043 -1.663 23.125 1 98.06 174 GLY A CA 1
ATOM 1350 C C . GLY A 1 174 ? 6.223 -0.454 22.219 1 98.06 174 GLY A C 1
ATOM 1351 O O . GLY A 1 174 ? 7.336 -0.16 21.781 1 98.06 174 GLY A O 1
ATOM 1352 N N . VAL A 1 175 ? 5.137 0.233 21.891 1 98.75 175 VAL A N 1
ATOM 1353 C CA . VAL A 1 175 ? 5.223 1.442 21.078 1 98.75 175 VAL A CA 1
ATOM 1354 C C . VAL A 1 175 ? 4.359 2.541 21.703 1 98.75 175 VAL A C 1
ATOM 1356 O O . VAL A 1 175 ? 3.408 2.256 22.422 1 98.75 175 VAL A O 1
ATOM 1359 N N . GLY A 1 176 ? 4.754 3.791 21.516 1 98.75 176 GLY A N 1
ATOM 1360 C CA . GLY A 1 176 ? 3.83 4.863 21.844 1 98.75 176 GLY A CA 1
ATOM 1361 C C . GLY A 1 176 ? 4.371 5.816 22.891 1 98.75 176 GLY A C 1
ATOM 1362 O O . GLY A 1 176 ? 5.574 5.82 23.172 1 98.75 176 GLY A O 1
ATOM 1363 N N . PRO A 1 177 ? 3.504 6.629 23.359 1 98.88 177 PRO A N 1
ATOM 1364 C CA . PRO A 1 177 ? 3.969 7.738 24.203 1 98.88 177 PRO A CA 1
ATOM 1365 C C . PRO A 1 177 ? 3.98 7.391 25.688 1 98.88 177 PRO A C 1
ATOM 1367 O O . PRO A 1 177 ? 4.34 8.227 26.516 1 98.88 177 PRO A O 1
ATOM 1370 N N . GLN A 1 178 ? 3.592 6.172 26.125 1 98.81 178 GLN A N 1
ATOM 1371 C CA . GLN A 1 178 ? 3.68 5.773 27.516 1 98.81 178 GLN A CA 1
ATOM 1372 C C . GLN A 1 178 ? 5.121 5.82 28.016 1 98.81 178 GLN A C 1
ATOM 1374 O O . GLN A 1 178 ? 6.004 5.184 27.438 1 98.81 178 GLN A O 1
ATOM 1379 N N . ILE A 1 179 ? 5.348 6.605 29.016 1 98.88 179 ILE A N 1
ATOM 1380 C CA . ILE A 1 179 ? 6.684 6.637 29.609 1 98.88 179 ILE A CA 1
ATOM 1381 C C . ILE A 1 179 ? 6.953 5.336 30.359 1 98.88 179 ILE A C 1
ATOM 1383 O O . ILE A 1 179 ? 6.262 5.016 31.328 1 98.88 179 ILE A O 1
ATOM 1387 N N . PRO A 1 180 ? 7.934 4.594 29.859 1 98.69 180 PRO A N 1
ATOM 1388 C CA . PRO A 1 180 ? 8.203 3.324 30.531 1 98.69 180 PRO A CA 1
ATOM 1389 C C . PRO A 1 180 ? 8.539 3.504 32 1 98.69 180 PRO A C 1
ATOM 1391 O O . PRO A 1 180 ? 9.234 4.457 32.375 1 98.69 180 PRO A O 1
ATOM 1394 N N . GLY A 1 181 ? 8.016 2.619 32.812 1 98.06 181 GLY A N 1
ATOM 1395 C CA . GLY A 1 181 ? 8.289 2.664 34.25 1 98.06 181 GLY A CA 1
ATOM 1396 C C . GLY A 1 181 ? 7.332 3.561 35 1 98.06 181 GLY A C 1
ATOM 1397 O O . GLY A 1 181 ? 7.328 3.568 36.25 1 98.06 181 GLY A O 1
ATOM 1398 N N . GLU A 1 182 ? 6.516 4.32 34.312 1 98.56 182 GLU A N 1
ATOM 1399 C CA . GLU A 1 182 ? 5.523 5.199 34.906 1 98.56 182 GLU A CA 1
ATOM 1400 C C . GLU A 1 182 ? 4.133 4.574 34.875 1 98.56 182 GLU A C 1
ATOM 1402 O O . GLU A 1 182 ? 3.887 3.646 34.094 1 98.56 182 GLU A O 1
ATOM 1407 N N . PRO A 1 183 ? 3.244 5.113 35.719 1 98.12 183 PRO A N 1
ATOM 1408 C CA . PRO A 1 183 ? 1.867 4.617 35.656 1 98.12 183 PRO A CA 1
ATOM 1409 C C . PRO A 1 183 ? 1.236 4.785 34.281 1 98.12 183 PRO A C 1
ATOM 1411 O O . PRO A 1 183 ? 1.555 5.734 33.562 1 98.12 183 PRO A O 1
ATOM 1414 N N . GLU A 1 184 ? 0.343 3.811 34 1 97 184 GLU A N 1
ATOM 1415 C CA . GLU A 1 184 ? -0.4 3.908 32.75 1 97 184 GLU A CA 1
ATOM 1416 C C . GLU A 1 184 ? -1.059 5.277 32.594 1 97 184 GLU A C 1
ATOM 1418 O O . GLU A 1 184 ? -1.671 5.781 33.531 1 97 184 GLU A O 1
ATOM 1423 N N . GLY A 1 185 ? -0.832 5.902 31.453 1 97.25 185 GLY A N 1
ATOM 1424 C CA . GLY A 1 185 ? -1.423 7.211 31.219 1 97.25 185 GLY A CA 1
ATOM 1425 C C . GLY A 1 185 ? -0.436 8.352 31.375 1 97.25 185 GLY A C 1
ATOM 1426 O O . GLY A 1 185 ? -0.724 9.484 30.984 1 97.25 185 GLY A O 1
ATOM 1427 N N . THR A 1 186 ? 0.717 8 32 1 98.62 186 THR A N 1
ATOM 1428 C CA . THR A 1 186 ? 1.78 9 32.031 1 98.62 186 THR A CA 1
ATOM 1429 C C . THR A 1 186 ? 2.504 9.039 30.672 1 98.62 186 THR A C 1
ATOM 1431 O O . THR A 1 186 ? 3.389 8.219 30.422 1 98.62 186 THR A O 1
ATOM 1434 N N . LEU A 1 187 ? 2.141 9.992 29.875 1 98.88 187 LEU A N 1
ATOM 1435 C CA . LEU A 1 187 ? 2.527 9.969 28.469 1 98.88 187 LEU A CA 1
ATOM 1436 C C . LEU A 1 187 ? 3.607 11 28.172 1 98.88 187 LEU A C 1
ATOM 1438 O O . LEU A 1 187 ? 3.672 12.039 28.844 1 98.88 187 LEU A O 1
ATOM 1442 N N . LEU A 1 188 ? 4.406 10.695 27.219 1 98.94 188 LEU A N 1
ATOM 1443 C CA . LEU A 1 188 ? 5.465 11.57 26.734 1 98.94 188 LEU A CA 1
ATOM 1444 C C . LEU A 1 188 ? 4.883 12.742 25.938 1 98.94 188 LEU A C 1
ATOM 1446 O O . LEU A 1 188 ? 4.328 12.555 24.859 1 98.94 188 LEU A O 1
ATOM 1450 N N . ARG A 1 189 ? 4.969 13.961 26.469 1 98.75 189 ARG A N 1
ATOM 1451 C CA . ARG A 1 189 ? 4.461 15.164 25.812 1 98.75 189 ARG A CA 1
ATOM 1452 C C . ARG A 1 189 ? 5.426 15.648 24.734 1 98.75 189 ARG A C 1
ATOM 1454 O O . ARG A 1 189 ? 6.641 15.602 24.906 1 98.75 189 ARG A O 1
ATOM 1461 N N . TYR A 1 190 ? 4.895 16.109 23.703 1 98.81 190 TYR A N 1
ATOM 1462 C CA . TYR A 1 190 ? 5.699 16.641 22.625 1 98.81 190 TYR A CA 1
ATOM 1463 C C . TYR A 1 190 ? 6.352 17.969 23.031 1 98.81 190 TYR A C 1
ATOM 1465 O O . TYR A 1 190 ? 5.684 18.844 23.562 1 98.81 190 TYR A O 1
ATOM 1473 N N . GLY A 1 191 ? 7.625 18.062 22.797 1 98.62 191 GLY A N 1
ATOM 1474 C CA . GLY A 1 191 ? 8.344 19.297 23.094 1 98.62 191 GLY A CA 1
ATOM 1475 C C . GLY A 1 191 ? 8.781 19.406 24.531 1 98.62 191 GLY A C 1
ATOM 1476 O O . GLY A 1 191 ? 9.367 20.422 24.938 1 98.62 191 GLY A O 1
ATOM 1477 N N . VAL A 1 192 ? 8.523 18.453 25.359 1 98.81 192 VAL A N 1
ATOM 1478 C CA . VAL A 1 192 ? 8.906 18.453 26.766 1 98.81 192 VAL A CA 1
ATOM 1479 C C . VAL A 1 192 ? 10.062 17.484 26.984 1 98.81 192 VAL A C 1
ATOM 1481 O O . VAL A 1 192 ? 9.852 16.297 27.219 1 98.81 192 VAL A O 1
ATOM 1484 N N . ILE A 1 193 ? 11.234 18.031 27.125 1 98.81 193 ILE A N 1
ATOM 1485 C CA . ILE A 1 193 ? 12.461 17.25 27.141 1 98.81 193 ILE A CA 1
ATOM 1486 C C . ILE A 1 193 ? 12.523 16.422 28.422 1 98.81 193 ILE A C 1
ATOM 1488 O O . ILE A 1 193 ? 13.047 15.297 28.422 1 98.81 193 ILE A O 1
ATOM 1492 N N . GLU A 1 194 ? 11.945 16.875 29.516 1 98.81 194 GLU A N 1
ATOM 1493 C CA . GLU A 1 194 ? 11.977 16.172 30.797 1 98.81 194 GLU A CA 1
ATOM 1494 C C . GLU A 1 194 ? 11.297 14.805 30.688 1 98.81 194 GLU A C 1
ATOM 1496 O O . GLU A 1 194 ? 11.711 13.852 31.359 1 98.81 194 GLU A O 1
ATOM 1501 N N . ASP A 1 195 ? 10.297 14.719 29.844 1 98.94 195 ASP A N 1
ATOM 1502 C CA . ASP A 1 195 ? 9.602 13.453 29.656 1 98.94 195 ASP A CA 1
ATOM 1503 C C . ASP A 1 195 ? 10.5 12.438 28.953 1 98.94 195 ASP A C 1
ATOM 1505 O O . ASP A 1 195 ? 10.469 11.242 29.266 1 98.94 195 ASP A O 1
ATOM 1509 N N . VAL A 1 196 ? 11.281 12.867 27.984 1 98.94 196 VAL A N 1
ATOM 1510 C CA . VAL A 1 196 ? 12.227 12.008 27.281 1 98.94 196 VAL A CA 1
ATOM 1511 C C . VAL A 1 196 ? 13.32 11.539 28.25 1 98.94 196 VAL A C 1
ATOM 1513 O O . VAL A 1 196 ? 13.68 10.359 28.25 1 98.94 196 VAL A O 1
ATOM 1516 N N . GLU A 1 197 ? 13.797 12.516 29.047 1 98.88 197 GLU A N 1
ATOM 1517 C CA . GLU A 1 197 ? 14.805 12.188 30.047 1 98.88 197 GLU A CA 1
ATOM 1518 C C . GLU A 1 197 ? 14.312 11.094 31 1 98.88 197 GLU A C 1
ATOM 1520 O O . GLU A 1 197 ? 15.039 10.141 31.281 1 98.88 197 GLU A O 1
ATOM 1525 N N . LYS A 1 198 ? 13.125 11.25 31.391 1 98.88 198 LYS A N 1
ATOM 1526 C CA . LYS A 1 198 ? 12.539 10.289 32.312 1 98.88 198 LYS A CA 1
ATOM 1527 C C . LYS A 1 198 ? 12.406 8.914 31.672 1 98.88 198 LYS A C 1
ATOM 1529 O O . LYS A 1 198 ? 12.766 7.902 32.281 1 98.88 198 LYS A O 1
ATOM 1534 N N . ALA A 1 199 ? 11.906 8.836 30.484 1 98.94 199 ALA A N 1
ATOM 1535 C CA . ALA A 1 199 ? 11.742 7.574 29.766 1 98.94 199 ALA A CA 1
ATOM 1536 C C . ALA A 1 199 ? 13.078 6.863 29.609 1 98.94 199 ALA A C 1
ATOM 1538 O O . ALA A 1 199 ? 13.18 5.656 29.844 1 98.94 199 ALA A O 1
ATOM 1539 N N . PHE A 1 200 ? 14.094 7.633 29.203 1 98.88 200 PHE A N 1
ATOM 1540 C CA . PHE A 1 200 ? 15.406 7.066 28.938 1 98.88 200 PHE A CA 1
ATOM 1541 C C . PHE A 1 200 ? 16.062 6.605 30.234 1 98.88 200 PHE A C 1
ATOM 1543 O O . PHE A 1 200 ? 16.766 5.586 30.25 1 98.88 200 PHE A O 1
ATOM 1550 N N . ALA A 1 201 ? 15.867 7.41 31.297 1 98.69 201 ALA A N 1
ATOM 1551 C CA . ALA A 1 201 ? 16.406 7.004 32.594 1 98.69 201 ALA A CA 1
ATOM 1552 C C . ALA A 1 201 ? 15.766 5.695 33.062 1 98.69 201 ALA A C 1
ATOM 1554 O O . ALA A 1 201 ? 16.438 4.848 33.656 1 98.69 201 ALA A O 1
ATOM 1555 N N . ASN A 1 202 ? 14.516 5.543 32.781 1 98.75 202 ASN A N 1
ATOM 1556 C CA . ASN A 1 202 ? 13.758 4.387 33.25 1 98.75 202 ASN A CA 1
ATOM 1557 C C . ASN A 1 202 ? 14.086 3.137 32.438 1 98.75 202 ASN A C 1
ATOM 1559 O O . ASN A 1 202 ? 14.102 2.029 32.969 1 98.75 202 ASN A O 1
ATOM 1563 N N . ALA A 1 203 ? 14.328 3.305 31.125 1 98.69 203 ALA A N 1
ATOM 1564 C CA . ALA A 1 203 ? 14.328 2.105 30.281 1 98.69 203 ALA A CA 1
ATOM 1565 C C . ALA A 1 203 ? 15.266 2.264 29.094 1 98.69 203 ALA A C 1
ATOM 1567 O O . ALA A 1 203 ? 15.055 1.658 28.047 1 98.69 203 ALA A O 1
ATOM 1568 N N . GLY A 1 204 ? 16.25 3.027 29.219 1 98.19 204 GLY A N 1
ATOM 1569 C CA . GLY A 1 204 ? 17.188 3.283 28.125 1 98.19 204 GLY A CA 1
ATOM 1570 C C . GLY A 1 204 ? 17.766 2.016 27.531 1 98.19 204 GLY A C 1
ATOM 1571 O O . GLY A 1 204 ? 18.109 1.978 26.344 1 98.19 204 GLY A O 1
ATOM 1572 N N . ASP A 1 205 ? 17.828 0.975 28.281 1 98.44 205 ASP A N 1
ATOM 1573 C CA . ASP A 1 205 ? 18.406 -0.289 27.844 1 98.44 205 ASP A CA 1
ATOM 1574 C C . ASP A 1 205 ? 17.438 -1.052 26.938 1 98.44 205 ASP A C 1
ATOM 1576 O O . ASP A 1 205 ? 17.859 -1.903 26.141 1 98.44 205 ASP A O 1
ATOM 1580 N N . LYS A 1 206 ? 16.125 -0.705 27 1 98.69 206 LYS A N 1
ATOM 1581 C CA . LYS A 1 206 ? 15.125 -1.438 26.25 1 98.69 206 LYS A CA 1
ATOM 1582 C C . LYS A 1 206 ? 14.547 -0.577 25.125 1 98.69 206 LYS A C 1
ATOM 1584 O O . LYS A 1 206 ? 13.844 -1.083 24.25 1 98.69 206 LYS A O 1
ATOM 1589 N N . ILE A 1 207 ? 14.828 0.684 25.141 1 98.94 207 ILE A N 1
ATOM 1590 C CA . ILE A 1 207 ? 14.32 1.57 24.094 1 98.94 207 ILE A CA 1
ATOM 1591 C C . ILE A 1 207 ? 15.18 1.428 22.844 1 98.94 207 ILE A C 1
ATOM 1593 O O . ILE A 1 207 ? 16.391 1.687 22.875 1 98.94 207 ILE A O 1
ATOM 1597 N N . ALA A 1 208 ? 14.539 0.961 21.781 1 98.94 208 ALA A N 1
ATOM 1598 C CA . ALA A 1 208 ? 15.227 0.812 20.5 1 98.94 208 ALA A CA 1
ATOM 1599 C C . ALA A 1 208 ? 15.289 2.141 19.766 1 98.94 208 ALA A C 1
ATOM 1601 O O . ALA A 1 208 ? 16.281 2.445 19.109 1 98.94 208 ALA A O 1
ATOM 1602 N N . ALA A 1 209 ? 14.227 2.902 19.859 1 99 209 ALA A N 1
ATOM 1603 C CA . ALA A 1 209 ? 14.164 4.141 19.094 1 99 209 ALA A CA 1
ATOM 1604 C C . ALA A 1 209 ? 13.148 5.109 19.688 1 99 209 ALA A C 1
ATOM 1606 O O . ALA A 1 209 ? 12.297 4.711 20.484 1 99 209 ALA A O 1
ATOM 1607 N N . ILE A 1 210 ? 13.289 6.344 19.391 1 99 210 ILE A N 1
ATOM 1608 C CA . ILE A 1 210 ? 12.266 7.367 19.547 1 99 210 ILE A CA 1
ATOM 1609 C C . ILE A 1 210 ? 11.914 7.965 18.188 1 99 210 ILE A C 1
ATOM 1611 O O . ILE A 1 210 ? 12.805 8.352 17.422 1 99 210 ILE A O 1
ATOM 1615 N N . LEU A 1 211 ? 10.648 7.887 17.844 1 98.94 211 LEU A N 1
ATOM 1616 C CA . LEU A 1 211 ? 10.102 8.383 16.594 1 98.94 211 LEU A CA 1
ATOM 1617 C C . LEU A 1 211 ? 9.375 9.711 16.797 1 98.94 211 LEU A C 1
ATOM 1619 O O . LEU A 1 211 ? 8.391 9.773 17.547 1 98.94 211 LEU A O 1
ATOM 1623 N N . LEU A 1 212 ? 9.844 10.758 16.125 1 98.94 212 LEU A N 1
ATOM 1624 C CA . LEU A 1 212 ? 9.266 12.086 16.297 1 98.94 212 LEU A CA 1
ATOM 1625 C C . LEU A 1 212 ? 9.055 12.781 14.961 1 98.94 212 LEU A C 1
ATOM 1627 O O . LEU A 1 212 ? 9.82 12.562 14.016 1 98.94 212 LEU A O 1
ATOM 1631 N N . GLU A 1 213 ? 8 13.523 14.852 1 98.81 213 GLU A N 1
ATOM 1632 C CA . GLU A 1 213 ? 7.91 14.57 13.844 1 98.81 213 GLU A CA 1
ATOM 1633 C C . GLU A 1 213 ? 8.711 15.805 14.25 1 98.81 213 GLU A C 1
ATOM 1635 O O . GLU A 1 213 ? 8.531 16.328 15.344 1 98.81 213 GLU A O 1
ATOM 1640 N N . PRO A 1 214 ? 9.578 16.297 13.375 1 98.75 214 PRO A N 1
ATOM 1641 C CA . PRO A 1 214 ? 10.266 17.531 13.766 1 98.75 214 PRO A CA 1
ATOM 1642 C C . PRO A 1 214 ? 9.305 18.688 14.062 1 98.75 214 PRO A C 1
ATOM 1644 O O . PRO A 1 214 ? 9.594 19.531 14.906 1 98.75 214 PRO A O 1
ATOM 1647 N N . ILE A 1 215 ? 8.266 18.766 13.336 1 98.69 215 ILE A N 1
ATOM 1648 C CA . ILE A 1 215 ? 7.07 19.562 13.578 1 98.69 215 ILE A CA 1
ATOM 1649 C C . ILE A 1 215 ? 5.828 18.688 13.461 1 98.69 215 ILE A C 1
ATOM 1651 O O . ILE A 1 215 ? 5.68 17.938 12.484 1 98.69 215 ILE A O 1
ATOM 1655 N N . GLN A 1 216 ? 5.027 18.656 14.5 1 98.31 216 GLN A N 1
ATOM 1656 C CA . GLN A 1 216 ? 3.807 17.859 14.367 1 98.31 216 GLN A CA 1
ATOM 1657 C C . GLN A 1 216 ? 2.818 18.547 13.422 1 98.31 216 GLN A C 1
ATOM 1659 O O . GLN A 1 216 ? 2.25 19.578 13.75 1 98.31 216 GLN A O 1
ATOM 1664 N N . GLY A 1 217 ? 2.584 17.953 12.289 1 96.38 217 GLY A N 1
ATOM 1665 C CA . GLY A 1 217 ? 1.724 18.516 11.266 1 96.38 217 GLY A CA 1
ATOM 1666 C C . GLY A 1 217 ? 0.246 18.359 11.57 1 96.38 217 GLY A C 1
ATOM 1667 O O . GLY A 1 217 ? -0.476 19.344 11.711 1 96.38 217 GLY A O 1
ATOM 1668 N N . GLU A 1 218 ? -0.185 17.125 11.781 1 94.19 218 GLU A N 1
ATOM 1669 C CA . GLU A 1 218 ? -1.6 16.812 11.953 1 94.19 218 GLU A CA 1
ATOM 1670 C C . GLU A 1 218 ? -2.129 17.391 13.273 1 94.19 218 GLU A C 1
ATOM 1672 O O . GLU A 1 218 ? -3.33 17.625 13.406 1 94.19 218 GLU A O 1
ATOM 1677 N N . ALA A 1 219 ? -1.239 17.641 14.203 1 96.12 219 ALA A N 1
ATOM 1678 C CA . ALA A 1 219 ? -1.644 18.203 15.492 1 96.12 219 ALA A CA 1
ATOM 1679 C C . ALA A 1 219 ? -1.872 19.703 15.391 1 96.12 219 ALA A C 1
ATOM 1681 O O . ALA A 1 219 ? -2.279 20.344 16.359 1 96.12 219 ALA A O 1
ATOM 1682 N N . GLY A 1 220 ? -1.707 20.25 14.219 1 96.44 220 GLY A N 1
ATOM 1683 C CA . GLY A 1 220 ? -1.927 21.672 14.016 1 96.44 220 GLY A CA 1
ATOM 1684 C C . GLY A 1 220 ? -0.638 22.469 13.938 1 96.44 220 GLY A C 1
ATOM 1685 O O . GLY A 1 220 ? -0.549 23.578 14.477 1 96.44 220 GLY A O 1
ATOM 1686 N N . ILE A 1 221 ? 0.344 21.844 13.328 1 97.62 221 ILE A N 1
ATOM 1687 C CA . ILE A 1 221 ? 1.632 22.484 13.094 1 97.62 221 ILE A CA 1
ATOM 1688 C C . ILE A 1 221 ? 2.23 22.953 14.422 1 97.62 221 ILE A C 1
ATOM 1690 O O . ILE A 1 221 ? 2.492 24.141 14.609 1 97.62 221 ILE A O 1
ATOM 1694 N N . VAL A 1 222 ? 2.529 22.047 15.273 1 98.12 222 VAL A N 1
ATOM 1695 C CA . VAL A 1 222 ? 3.123 22.344 16.578 1 98.12 222 VAL A CA 1
ATOM 1696 C C . VAL A 1 222 ? 4.645 22.328 16.469 1 98.12 222 VAL A C 1
ATOM 1698 O O . VAL A 1 222 ? 5.25 21.281 16.234 1 98.12 222 VAL A O 1
ATOM 1701 N N . VAL A 1 223 ? 5.219 23.516 16.625 1 98.12 223 VAL A N 1
ATOM 1702 C CA . VAL A 1 223 ? 6.672 23.656 16.562 1 98.12 223 VAL A CA 1
ATOM 1703 C C . VAL A 1 223 ? 7.262 23.484 17.969 1 98.12 223 VAL A C 1
ATOM 1705 O O . VAL A 1 223 ? 6.895 24.203 18.891 1 98.12 223 VAL A O 1
ATOM 1708 N N . PRO A 1 224 ? 8.164 22.516 18.125 1 98.25 224 PRO A N 1
ATOM 1709 C CA . PRO A 1 224 ? 8.742 22.344 19.469 1 98.25 224 PRO A CA 1
ATOM 1710 C C . PRO A 1 224 ? 9.797 23.391 19.797 1 98.25 224 PRO A C 1
ATOM 1712 O O . PRO A 1 224 ? 10.234 24.141 18.906 1 98.25 224 PRO A O 1
ATOM 1715 N N . PRO A 1 225 ? 10.156 23.469 21.109 1 97.94 225 PRO A N 1
ATOM 1716 C CA . PRO A 1 225 ? 11.266 24.359 21.453 1 97.94 225 PRO A CA 1
ATOM 1717 C C . PRO A 1 225 ? 12.523 24.078 20.641 1 97.94 225 PRO A C 1
ATOM 1719 O O . PRO A 1 225 ? 12.797 22.922 20.281 1 97.94 225 PRO A O 1
ATOM 1722 N N . GLU A 1 226 ? 13.281 25.109 20.406 1 96.69 226 GLU A N 1
ATOM 1723 C CA . GLU A 1 226 ? 14.43 25.047 19.5 1 96.69 226 GLU A CA 1
ATOM 1724 C C . GLU A 1 226 ? 15.438 24 19.969 1 96.69 226 GLU A C 1
ATOM 1726 O O . GLU A 1 226 ? 16.125 23.391 19.141 1 96.69 226 GLU A O 1
ATOM 1731 N N . ASP A 1 227 ? 15.555 23.812 21.266 1 97.69 227 ASP A N 1
ATOM 1732 C CA . ASP A 1 227 ? 16.578 22.906 21.781 1 97.69 227 ASP A CA 1
ATOM 1733 C C . ASP A 1 227 ? 16.031 21.5 21.969 1 97.69 227 ASP A C 1
ATOM 1735 O O . ASP A 1 227 ? 16.75 20.594 22.406 1 97.69 227 ASP A O 1
ATOM 1739 N N . TYR A 1 228 ? 14.781 21.234 21.656 1 98.5 228 TYR A N 1
ATOM 1740 C CA . TYR A 1 228 ? 14.133 19.953 21.922 1 98.5 228 TYR A CA 1
ATOM 1741 C C . TYR A 1 228 ? 14.82 18.828 21.156 1 98.5 228 TYR A C 1
ATOM 1743 O O . TYR A 1 228 ? 15.312 17.875 21.766 1 98.5 228 TYR A O 1
ATOM 1751 N N . LEU A 1 229 ? 14.969 18.859 19.828 1 98.81 229 LEU A N 1
ATOM 1752 C CA . LEU A 1 229 ? 15.508 17.781 19 1 98.81 229 LEU A CA 1
ATOM 1753 C C . LEU A 1 229 ? 16.984 17.578 19.281 1 98.81 229 LEU A C 1
ATOM 1755 O O . LEU A 1 229 ? 17.469 16.453 19.328 1 98.81 229 LEU A O 1
ATOM 1759 N N . PRO A 1 230 ? 17.781 18.734 19.438 1 98.75 230 PRO A N 1
ATOM 1760 C CA . PRO A 1 230 ? 19.188 18.547 19.812 1 98.75 230 PRO A CA 1
ATOM 1761 C C . PRO A 1 230 ? 19.344 17.781 21.141 1 98.75 230 PRO A C 1
ATOM 1763 O O . PRO A 1 230 ? 20.188 16.891 21.234 1 98.75 230 PRO A O 1
ATOM 1766 N N . ARG A 1 231 ? 18.5 18.094 22.078 1 98.75 231 ARG A N 1
ATOM 1767 C CA . ARG A 1 231 ? 18.594 17.438 23.375 1 98.75 231 ARG A CA 1
ATOM 1768 C C . ARG A 1 231 ? 18.125 15.992 23.281 1 98.75 231 ARG A C 1
ATOM 1770 O O . ARG A 1 231 ? 18.672 15.109 23.953 1 98.75 231 ARG A O 1
ATOM 1777 N N . VAL A 1 232 ? 17.141 15.711 22.484 1 98.88 232 VAL A N 1
ATOM 1778 C CA . VAL A 1 232 ? 16.703 14.344 22.25 1 98.88 232 VAL A CA 1
ATOM 1779 C C . VAL A 1 232 ? 17.844 13.539 21.625 1 98.88 232 VAL A C 1
ATOM 1781 O O . VAL A 1 232 ? 18.109 12.406 22.031 1 98.88 232 VAL A O 1
ATOM 1784 N N . GLN A 1 233 ? 18.484 14.094 20.594 1 98.69 233 GLN A N 1
ATOM 1785 C CA . GLN A 1 233 ? 19.594 13.414 19.938 1 98.69 233 GLN A CA 1
ATOM 1786 C C . GLN A 1 233 ? 20.703 13.086 20.938 1 98.69 233 GLN A C 1
ATOM 1788 O O . GLN A 1 233 ? 21.312 12.008 20.875 1 98.69 233 GLN A O 1
ATOM 1793 N N . GLU A 1 234 ? 21.016 14.062 21.812 1 98.62 234 GLU A N 1
ATOM 1794 C CA . GLU A 1 234 ? 22.031 13.828 22.844 1 98.62 234 GLU A CA 1
ATOM 1795 C C . GLU A 1 234 ? 21.672 12.625 23.719 1 98.62 234 GLU A C 1
ATOM 1797 O O . GLU A 1 234 ? 22.531 11.789 24.016 1 98.62 234 GLU A O 1
ATOM 1802 N N . LEU A 1 235 ? 20.422 12.57 24.156 1 98.81 235 LEU A N 1
ATOM 1803 C CA . LEU A 1 235 ? 19.969 11.445 24.969 1 98.81 235 LEU A CA 1
ATOM 1804 C C . LEU A 1 235 ? 20.047 10.141 24.188 1 98.81 235 LEU A C 1
ATOM 1806 O O . LEU A 1 235 ? 20.422 9.102 24.75 1 98.81 235 LEU A O 1
ATOM 1810 N N . CYS A 1 236 ? 19.672 10.188 22.938 1 98.88 236 CYS A N 1
ATOM 1811 C CA . CYS A 1 236 ? 19.75 9.008 22.078 1 98.88 236 CYS A CA 1
ATOM 1812 C C . CYS A 1 236 ? 21.172 8.477 22 1 98.88 236 CYS A C 1
ATOM 1814 O O . CYS A 1 236 ? 21.406 7.27 22.109 1 98.88 236 CYS A O 1
ATOM 1816 N N . LYS A 1 237 ? 22.141 9.359 21.797 1 98.38 237 LYS A N 1
ATOM 1817 C CA . LYS A 1 237 ? 23.547 8.961 21.734 1 98.38 237 LYS A CA 1
ATOM 1818 C C . LYS A 1 237 ? 24 8.367 23.078 1 98.38 237 LYS A C 1
ATOM 1820 O O . LYS A 1 237 ? 24.672 7.332 23.094 1 98.38 237 LYS A O 1
ATOM 1825 N N . LYS A 1 238 ? 23.562 9.008 24.109 1 98.56 238 LYS A N 1
ATOM 1826 C CA . LYS A 1 238 ? 23.969 8.578 25.453 1 98.56 238 LYS A CA 1
ATOM 1827 C C . LYS A 1 238 ? 23.453 7.18 25.75 1 98.56 238 LYS A C 1
ATOM 1829 O O . LYS A 1 238 ? 24.156 6.383 26.391 1 98.56 238 LYS A O 1
ATOM 1834 N N . HIS A 1 239 ? 22.297 6.855 25.312 1 98.62 239 HIS A N 1
ATOM 1835 C CA . HIS A 1 239 ? 21.641 5.613 25.719 1 98.62 239 HIS A CA 1
ATOM 1836 C C . HIS A 1 239 ? 21.625 4.605 24.562 1 98.62 239 HIS A C 1
ATOM 1838 O O . HIS A 1 239 ? 21.016 3.541 24.672 1 98.62 239 HIS A O 1
ATOM 1844 N N . ASN A 1 240 ? 22.266 4.891 23.438 1 98.75 240 ASN A N 1
ATOM 1845 C CA . ASN A 1 240 ? 22.281 4.039 22.266 1 98.75 240 ASN A CA 1
ATOM 1846 C C . ASN A 1 240 ? 20.859 3.732 21.781 1 98.75 240 ASN A C 1
ATOM 1848 O O . ASN A 1 240 ? 20.484 2.566 21.656 1 98.75 240 ASN A O 1
ATOM 1852 N N . VAL A 1 241 ? 20.141 4.75 21.562 1 98.94 241 VAL A N 1
ATOM 1853 C CA . VAL A 1 241 ? 18.766 4.719 21.031 1 98.94 241 VAL A CA 1
ATOM 1854 C C . VAL A 1 241 ? 18.734 5.383 19.656 1 98.94 241 VAL A C 1
ATOM 1856 O O . VAL A 1 241 ? 19.391 6.402 19.438 1 98.94 241 VAL A O 1
ATOM 1859 N N . LEU A 1 242 ? 18.031 4.785 18.703 1 98.94 242 LEU A N 1
ATOM 1860 C CA . LEU A 1 242 ? 17.938 5.379 17.375 1 98.94 242 LEU A CA 1
ATOM 1861 C C . LEU A 1 242 ? 16.984 6.57 17.375 1 98.94 242 LEU A C 1
ATOM 1863 O O . LEU A 1 242 ? 15.898 6.504 17.969 1 98.94 242 LEU A O 1
ATOM 1867 N N . LEU A 1 243 ? 17.406 7.656 16.812 1 98.94 243 LEU A N 1
ATOM 1868 C CA . LEU A 1 243 ? 16.516 8.781 16.531 1 98.94 243 LEU A CA 1
ATOM 1869 C C . LEU A 1 243 ? 15.891 8.641 15.148 1 98.94 243 LEU A C 1
ATOM 1871 O O . LEU A 1 243 ? 16.609 8.609 14.141 1 98.94 243 LEU A O 1
ATOM 1875 N N . ILE A 1 244 ? 14.617 8.5 15.117 1 99 244 ILE A N 1
ATOM 1876 C CA . ILE A 1 244 ? 13.875 8.461 13.859 1 99 244 ILE A CA 1
ATOM 1877 C C . ILE A 1 244 ? 13.109 9.773 13.672 1 99 244 ILE A C 1
ATOM 1879 O O . ILE A 1 244 ? 12.289 10.141 14.516 1 99 244 ILE A O 1
ATOM 1883 N N . CYS A 1 245 ? 13.344 10.453 12.586 1 98.94 245 CYS A N 1
ATOM 1884 C CA . CYS A 1 245 ? 12.562 11.641 12.266 1 98.94 245 CYS A CA 1
ATOM 1885 C C . CYS A 1 245 ? 11.578 11.359 11.141 1 98.94 245 CYS A C 1
ATOM 1887 O O . CYS A 1 245 ? 11.977 10.977 10.039 1 98.94 245 CYS A O 1
ATOM 1889 N N . ASP A 1 246 ? 10.336 11.477 11.438 1 98.88 246 ASP A N 1
ATOM 1890 C CA . ASP A 1 246 ? 9.273 11.438 10.438 1 98.88 246 ASP A CA 1
ATOM 1891 C C . ASP A 1 246 ? 9.172 12.758 9.68 1 98.88 246 ASP A C 1
ATOM 1893 O O . ASP A 1 246 ? 8.547 13.703 10.156 1 98.88 246 ASP A O 1
ATOM 1897 N N . GLU A 1 247 ? 9.773 12.805 8.484 1 98.75 247 GLU A N 1
ATOM 1898 C CA . GLU A 1 247 ? 9.883 14 7.652 1 98.75 247 GLU A CA 1
ATOM 1899 C C . GLU A 1 247 ? 8.867 13.969 6.512 1 98.75 247 GLU A C 1
ATOM 1901 O O . GLU A 1 247 ? 8.977 14.742 5.555 1 98.75 247 GLU A O 1
ATOM 1906 N N . ILE A 1 248 ? 7.832 13.117 6.641 1 98.75 248 ILE A N 1
ATOM 1907 C CA . ILE A 1 248 ? 6.875 12.875 5.566 1 98.75 248 ILE A CA 1
ATOM 1908 C C . ILE A 1 248 ? 6.109 14.156 5.258 1 98.75 248 ILE A C 1
ATOM 1910 O O . ILE A 1 248 ? 5.875 14.484 4.09 1 98.75 248 ILE A O 1
ATOM 1914 N N . GLN A 1 249 ? 5.742 14.906 6.234 1 98.06 249 GLN A N 1
ATOM 1915 C CA . GLN A 1 249 ? 5.004 16.141 5.996 1 98.06 249 GLN A CA 1
ATOM 1916 C C . GLN A 1 249 ? 5.945 17.344 5.941 1 98.06 249 GLN A C 1
ATOM 1918 O O . GLN A 1 249 ? 5.727 18.281 5.168 1 98.06 249 GLN A O 1
ATOM 1923 N N . THR A 1 250 ? 7.047 17.312 6.703 1 98.5 250 THR A N 1
ATOM 1924 C CA . THR A 1 250 ? 7.855 18.5 6.93 1 98.5 250 THR A CA 1
ATOM 1925 C C . THR A 1 250 ? 9.031 18.547 5.957 1 98.5 250 THR A C 1
ATOM 1927 O O . THR A 1 250 ? 9.656 19.594 5.785 1 98.5 250 THR A O 1
ATOM 1930 N N . GLY A 1 251 ? 9.359 17.438 5.34 1 98.19 251 GLY A N 1
ATOM 1931 C CA . GLY A 1 251 ? 10.555 17.375 4.504 1 98.19 251 GLY A CA 1
ATOM 1932 C C . GLY A 1 251 ? 10.336 17.953 3.115 1 98.19 251 GLY A C 1
ATOM 1933 O O . GLY A 1 251 ? 9.305 18.578 2.85 1 98.19 251 GLY A O 1
ATOM 1934 N N . ILE A 1 252 ? 11.406 17.844 2.346 1 98.69 252 ILE A N 1
ATOM 1935 C CA . ILE A 1 252 ? 11.453 18.219 0.935 1 98.69 252 ILE A CA 1
ATOM 1936 C C . ILE A 1 252 ? 11.125 19.703 0.782 1 98.69 252 ILE A C 1
ATOM 1938 O O . ILE A 1 252 ? 10.148 20.062 0.123 1 98.69 252 ILE A O 1
ATOM 1942 N N . ALA A 1 253 ? 11.828 20.531 1.453 1 98.81 253 ALA A N 1
ATOM 1943 C CA . ALA A 1 253 ? 11.914 21.984 1.303 1 98.81 253 ALA A CA 1
ATOM 1944 C C . ALA A 1 253 ? 10.742 22.688 1.985 1 98.81 253 ALA A C 1
ATOM 1946 O O . ALA A 1 253 ? 10.719 23.906 2.092 1 98.81 253 ALA A O 1
ATOM 1947 N N . ARG A 1 254 ? 9.758 21.969 2.582 1 98.88 254 ARG A N 1
ATOM 1948 C CA . ARG A 1 254 ? 8.484 22.516 3.059 1 98.88 254 ARG A CA 1
ATOM 1949 C C . ARG A 1 254 ? 8.719 23.594 4.117 1 98.88 254 ARG A C 1
ATOM 1951 O O . ARG A 1 254 ? 8.031 24.625 4.129 1 98.88 254 ARG A O 1
ATOM 1958 N N . THR A 1 255 ? 9.742 23.406 4.961 1 98.75 255 THR A N 1
ATOM 1959 C CA . THR A 1 255 ? 9.898 24.266 6.133 1 98.75 255 THR A CA 1
ATOM 1960 C C . THR A 1 255 ? 11.016 25.281 5.91 1 98.75 255 THR A C 1
ATOM 1962 O O . THR A 1 255 ? 11.414 25.984 6.844 1 98.75 255 THR A O 1
ATOM 1965 N N . GLY A 1 256 ? 11.5 25.328 4.738 1 98.56 256 GLY A N 1
ATOM 1966 C CA . GLY A 1 256 ? 12.57 26.266 4.441 1 98.56 256 GLY A CA 1
ATOM 1967 C C . GLY A 1 256 ? 13.953 25.641 4.512 1 98.56 256 GLY A C 1
ATOM 1968 O O . GLY A 1 256 ? 14.961 26.328 4.34 1 98.56 256 GLY A O 1
ATOM 1969 N N . LYS A 1 257 ? 14.07 24.422 4.832 1 98.5 257 LYS A N 1
ATOM 1970 C CA . LYS A 1 257 ? 15.211 23.531 4.688 1 98.5 257 LYS A CA 1
ATOM 1971 C C . LYS A 1 257 ? 14.836 22.281 3.889 1 98.5 257 LYS A C 1
ATOM 1973 O O . LYS A 1 257 ? 13.656 22 3.686 1 98.5 257 LYS A O 1
ATOM 1978 N N . MET A 1 258 ? 15.859 21.609 3.336 1 98.56 258 MET A N 1
ATOM 1979 C CA . MET A 1 258 ? 15.539 20.391 2.604 1 98.56 258 MET A CA 1
ATOM 1980 C C . MET A 1 258 ? 14.789 19.391 3.492 1 98.56 258 MET A C 1
ATOM 1982 O O . MET A 1 258 ? 13.773 18.828 3.082 1 98.56 258 MET A O 1
ATOM 1986 N N . LEU A 1 259 ? 15.352 19.156 4.637 1 98.81 259 LEU A N 1
ATOM 1987 C CA . LEU A 1 259 ? 14.68 18.406 5.695 1 98.81 259 LEU A CA 1
ATOM 1988 C C . LEU A 1 259 ? 14.555 19.25 6.961 1 98.81 259 LEU A C 1
ATOM 1990 O O . LEU A 1 259 ? 15.445 20.031 7.277 1 98.81 259 LEU A O 1
ATOM 1994 N N . CYS A 1 260 ? 13.484 19.109 7.652 1 98.81 260 CYS A N 1
ATOM 1995 C CA . CYS A 1 260 ? 13.125 19.969 8.766 1 98.81 260 CYS A CA 1
ATOM 1996 C C . CYS A 1 260 ? 14.125 19.844 9.906 1 98.81 260 CYS A C 1
ATOM 1998 O O . CYS A 1 260 ? 14.422 20.812 10.594 1 98.81 260 CYS A O 1
ATOM 2000 N N . TYR A 1 261 ? 14.641 18.656 10.164 1 98.75 261 TYR A N 1
ATOM 2001 C CA . TYR A 1 261 ? 15.562 18.469 11.281 1 98.75 261 TYR A CA 1
ATOM 2002 C C . TYR A 1 261 ? 16.797 19.359 11.125 1 98.75 261 TYR A C 1
ATOM 2004 O O . TYR A 1 261 ? 17.469 19.656 12.109 1 98.75 261 TYR A O 1
ATOM 2012 N N . GLU A 1 262 ? 17.047 19.828 9.93 1 98.56 262 GLU A N 1
ATOM 2013 C CA . GLU A 1 262 ? 18.219 20.656 9.648 1 98.56 262 GLU A CA 1
ATOM 2014 C C . GLU A 1 262 ? 18.125 22.016 10.344 1 98.56 262 GLU A C 1
ATOM 2016 O O . GLU A 1 262 ? 19.125 22.719 10.477 1 98.56 262 GLU A O 1
ATOM 2021 N N . HIS A 1 263 ? 16.953 22.406 10.719 1 98.38 263 HIS A N 1
ATOM 2022 C CA . HIS A 1 263 ? 16.797 23.609 11.523 1 98.38 263 HIS A CA 1
ATOM 2023 C C . HIS A 1 263 ? 17.438 23.438 12.891 1 98.38 263 HIS A C 1
ATOM 2025 O O . HIS A 1 263 ? 17.688 24.422 13.602 1 98.38 263 HIS A O 1
ATOM 2031 N N . SER A 1 264 ? 17.672 22.219 13.32 1 97.94 264 SER A N 1
ATOM 2032 C CA . SER A 1 264 ? 18.25 21.906 14.617 1 97.94 264 SER A CA 1
ATOM 2033 C C . SER A 1 264 ? 19.75 21.609 14.5 1 97.94 264 SER A C 1
ATOM 2035 O O . SER A 1 264 ? 20.141 20.547 14.016 1 97.94 264 SER A O 1
ATOM 2037 N N . LYS A 1 265 ? 20.516 22.5 15.047 1 94 265 LYS A N 1
ATOM 2038 C CA . LYS A 1 265 ? 21.953 22.422 14.891 1 94 265 LYS A CA 1
ATOM 2039 C C . LYS A 1 265 ? 22.5 21.125 15.477 1 94 265 LYS A C 1
ATOM 2041 O O . LYS A 1 265 ? 22.172 20.766 16.609 1 94 265 LYS A O 1
ATOM 2046 N N . GLY A 1 266 ? 23.25 20.469 14.641 1 94.88 266 GLY A N 1
ATOM 2047 C CA . GLY A 1 266 ? 23.969 19.297 15.109 1 94.88 266 GLY A CA 1
ATOM 2048 C C . GLY A 1 266 ? 23.125 18.031 15.055 1 94.88 266 GLY A C 1
ATOM 2049 O O . GLY A 1 266 ? 23.609 16.953 15.414 1 94.88 266 GLY A O 1
ATOM 2050 N N . VAL A 1 267 ? 21.953 18.109 14.641 1 98.25 267 VAL A N 1
ATOM 2051 C CA . VAL A 1 267 ? 21.062 16.953 14.625 1 98.25 267 VAL A CA 1
ATOM 2052 C C . VAL A 1 267 ? 21.203 16.203 13.297 1 98.25 267 VAL A C 1
ATOM 2054 O O . VAL A 1 267 ? 21.281 16.828 12.234 1 98.25 267 VAL A O 1
ATOM 2057 N N . LYS A 1 268 ? 21.328 14.945 13.32 1 98.38 268 LYS A N 1
ATOM 2058 C CA . LYS A 1 268 ? 21.281 14.016 12.188 1 98.38 268 LYS A CA 1
ATOM 2059 C C . LYS A 1 268 ? 20.609 12.711 12.586 1 98.38 268 LYS A C 1
ATOM 2061 O O . LYS A 1 268 ? 21.25 11.797 13.109 1 98.38 268 LYS A O 1
ATOM 2066 N N . PRO A 1 269 ? 19.344 12.578 12.297 1 98.88 269 PRO A N 1
ATOM 2067 C CA . PRO A 1 269 ? 18.625 11.375 12.703 1 98.88 269 PRO A CA 1
ATOM 2068 C C . PRO A 1 269 ? 19.25 10.094 12.156 1 98.88 269 PRO A C 1
ATOM 2070 O O . PRO A 1 269 ? 19.797 10.094 11.047 1 98.88 269 PRO A O 1
ATOM 2073 N N . ASP A 1 270 ? 19.156 8.984 12.875 1 98.94 270 ASP A N 1
ATOM 2074 C CA . ASP A 1 270 ? 19.641 7.68 12.43 1 98.94 270 ASP A CA 1
ATOM 2075 C C . ASP A 1 270 ? 18.781 7.137 11.281 1 98.94 270 ASP A C 1
ATOM 2077 O O . ASP A 1 270 ? 19.281 6.402 10.43 1 98.94 270 ASP A O 1
ATOM 2081 N N . ILE A 1 271 ? 17.516 7.426 11.336 1 98.94 271 ILE A N 1
ATOM 2082 C CA . ILE A 1 271 ? 16.562 7.043 10.297 1 98.94 271 ILE A CA 1
ATOM 2083 C C . ILE A 1 271 ? 15.688 8.242 9.93 1 98.94 271 ILE A C 1
ATOM 2085 O O . ILE A 1 271 ? 15.195 8.953 10.805 1 98.94 271 ILE A O 1
ATOM 2089 N N . VAL A 1 272 ? 15.539 8.477 8.641 1 98.94 272 VAL A N 1
ATOM 2090 C CA . VAL A 1 272 ? 14.617 9.492 8.133 1 98.94 272 VAL A CA 1
ATOM 2091 C C . VAL A 1 272 ? 13.539 8.828 7.277 1 98.94 272 VAL A C 1
ATOM 2093 O O . VAL A 1 272 ? 13.828 7.938 6.473 1 98.94 272 VAL A O 1
ATOM 2096 N N . LEU A 1 273 ? 12.328 9.188 7.547 1 98.94 273 LEU A N 1
ATOM 2097 C CA . LEU A 1 273 ? 11.195 8.695 6.777 1 98.94 273 LEU A CA 1
ATOM 2098 C C . LEU A 1 273 ? 10.664 9.781 5.84 1 98.94 273 LEU A C 1
ATOM 2100 O O . LEU A 1 273 ? 10.383 10.898 6.277 1 98.94 273 LEU A O 1
ATOM 2104 N N . LEU A 1 274 ? 10.586 9.508 4.57 1 98.88 274 LEU A N 1
ATOM 2105 C CA . LEU A 1 274 ? 10.109 10.445 3.562 1 98.88 274 LEU A CA 1
ATOM 2106 C C . LEU A 1 274 ? 8.891 9.891 2.836 1 98.88 274 LEU A C 1
ATOM 2108 O O . LEU A 1 274 ? 8.688 8.672 2.797 1 98.88 274 LEU A O 1
ATOM 2112 N N . GLY A 1 275 ? 8.086 10.672 2.287 1 98.25 275 GLY A N 1
ATOM 2113 C CA . GLY A 1 275 ? 6.91 10.383 1.479 1 98.25 275 GLY A CA 1
ATOM 2114 C C . GLY A 1 275 ? 6.324 11.617 0.82 1 98.25 275 GLY A C 1
ATOM 2115 O O . GLY A 1 275 ? 7.059 12.508 0.385 1 98.25 275 GLY A O 1
ATOM 2116 N N . LYS A 1 276 ? 5.137 11.602 0.57 1 97.38 276 LYS A N 1
ATOM 2117 C CA . LYS A 1 276 ? 4.34 12.711 0.061 1 97.38 276 LYS A CA 1
ATOM 2118 C C . LYS A 1 276 ? 5.09 13.477 -1.027 1 97.38 276 LYS A C 1
ATOM 2120 O O . LYS A 1 276 ? 5.07 13.078 -2.195 1 97.38 276 LYS A O 1
ATOM 2125 N N . ALA A 1 277 ? 5.816 14.5 -0.709 1 98.19 277 ALA A N 1
ATOM 2126 C CA . ALA A 1 277 ? 6.43 15.438 -1.646 1 98.19 277 ALA A CA 1
ATOM 2127 C C . ALA A 1 277 ? 7.605 14.797 -2.373 1 98.19 277 ALA A C 1
ATOM 2129 O O . ALA A 1 277 ? 8.094 15.328 -3.373 1 98.19 277 ALA A O 1
ATOM 2130 N N . ILE A 1 278 ? 8 13.633 -1.972 1 98.38 278 ILE A N 1
ATOM 2131 C CA . ILE A 1 278 ? 9.133 12.961 -2.598 1 98.38 278 ILE A CA 1
ATOM 2132 C C . ILE A 1 278 ? 8.812 12.664 -4.062 1 98.38 278 ILE A C 1
ATOM 2134 O O . ILE A 1 278 ? 9.719 12.523 -4.887 1 98.38 278 ILE A O 1
ATOM 2138 N N . SER A 1 279 ? 7.57 12.594 -4.398 1 98.19 279 SER A N 1
ATOM 2139 C CA . SER A 1 279 ? 7.141 12.367 -5.773 1 98.19 279 SER A CA 1
ATOM 2140 C C . SER A 1 279 ? 6.465 13.609 -6.355 1 98.19 279 SER A C 1
ATOM 2142 O O . SER A 1 279 ? 5.898 13.555 -7.449 1 98.19 279 SER A O 1
ATOM 2144 N N . GLY A 1 280 ? 6.402 14.68 -5.605 1 98.12 280 GLY A N 1
ATOM 2145 C CA . GLY A 1 280 ? 5.73 15.898 -6.035 1 98.12 280 GLY A CA 1
ATOM 2146 C C . GLY A 1 280 ? 4.223 15.75 -6.113 1 98.12 280 GLY A C 1
ATOM 2147 O O . GLY A 1 280 ? 3.568 16.438 -6.898 1 98.12 280 GLY A O 1
ATOM 2148 N N . GLY A 1 281 ? 3.691 14.82 -5.387 1 97.56 281 GLY A N 1
ATOM 2149 C CA . GLY A 1 281 ? 2.25 14.625 -5.367 1 97.56 281 GLY A CA 1
ATOM 2150 C C . GLY A 1 281 ? 1.737 13.852 -6.566 1 97.56 281 GLY A C 1
ATOM 2151 O O . GLY A 1 281 ? 0.527 13.773 -6.789 1 97.56 281 GLY A O 1
ATOM 2152 N N . VAL A 1 282 ? 2.607 13.219 -7.305 1 98.38 282 VAL A N 1
ATOM 2153 C CA . VAL A 1 282 ? 2.205 12.602 -8.562 1 98.38 282 VAL A CA 1
ATOM 2154 C C . VAL A 1 282 ? 1.71 11.18 -8.305 1 98.38 282 VAL A C 1
ATOM 2156 O O . VAL A 1 282 ? 0.692 10.766 -8.867 1 98.38 282 VAL A O 1
ATOM 2159 N N . MET A 1 283 ? 2.422 10.43 -7.508 1 98.19 283 MET A N 1
ATOM 2160 C CA . MET A 1 283 ? 2.049 9.055 -7.195 1 98.19 283 MET A CA 1
ATOM 2161 C C . MET A 1 283 ? 2.627 8.625 -5.848 1 98.19 283 MET A C 1
ATOM 2163 O O . MET A 1 283 ? 3.459 9.328 -5.273 1 98.19 283 MET A O 1
ATOM 2167 N N . PRO A 1 284 ? 2.18 7.48 -5.297 1 97.75 284 PRO A N 1
ATOM 2168 C CA . PRO A 1 284 ? 2.711 7.012 -4.016 1 97.75 284 PRO A CA 1
ATOM 2169 C C . PRO A 1 284 ? 4.184 6.609 -4.098 1 97.75 284 PRO A C 1
ATOM 2171 O O . PRO A 1 284 ? 4.531 5.676 -4.824 1 97.75 284 PRO A O 1
ATOM 2174 N N . VAL A 1 285 ? 5.055 7.328 -3.445 1 98.44 285 VAL A N 1
ATOM 2175 C CA . VAL A 1 285 ? 6.477 7.043 -3.271 1 98.44 285 VAL A CA 1
ATOM 2176 C C . VAL A 1 285 ? 6.898 7.375 -1.843 1 98.44 285 VAL A C 1
ATOM 2178 O O . VAL A 1 285 ? 6.465 8.383 -1.279 1 98.44 285 VAL A O 1
ATOM 2181 N N . SER A 1 286 ? 7.582 6.465 -1.189 1 98.69 286 SER A N 1
ATOM 2182 C CA . SER A 1 286 ? 8.211 6.777 0.092 1 98.69 286 SER A CA 1
ATOM 2183 C C . SER A 1 286 ? 9.609 6.176 0.185 1 98.69 286 SER A C 1
ATOM 2185 O O . SER A 1 286 ? 10.016 5.398 -0.682 1 98.69 286 SER A O 1
ATOM 2187 N N . ALA A 1 287 ? 10.352 6.613 1.147 1 98.88 287 ALA A N 1
ATOM 2188 C CA . ALA A 1 287 ? 11.727 6.152 1.33 1 98.88 287 ALA A CA 1
ATOM 2189 C C . ALA A 1 287 ? 12.117 6.152 2.807 1 98.88 287 ALA A C 1
ATOM 2191 O O . ALA A 1 287 ? 11.719 7.047 3.557 1 98.88 287 ALA A O 1
ATOM 2192 N N . VAL A 1 288 ? 12.812 5.164 3.188 1 98.94 288 VAL A N 1
ATOM 2193 C CA . VAL A 1 288 ? 13.477 5.066 4.48 1 98.94 288 VAL A CA 1
ATOM 2194 C C . VAL A 1 288 ? 14.992 5.148 4.293 1 98.94 288 VAL A C 1
ATOM 2196 O O . VAL A 1 288 ? 15.578 4.336 3.57 1 98.94 288 VAL A O 1
ATOM 2199 N 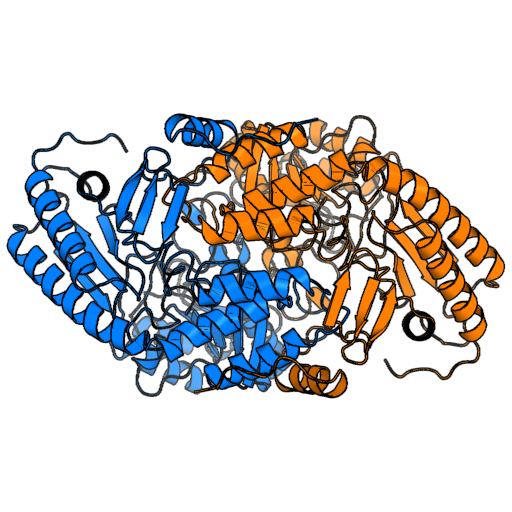N . LEU A 1 289 ? 15.602 6.164 4.809 1 98.94 289 LEU A N 1
ATOM 2200 C CA . LEU A 1 289 ? 17.047 6.371 4.68 1 98.94 289 LEU A CA 1
ATOM 2201 C C . LEU A 1 289 ? 17.75 6.141 6.012 1 98.94 289 LEU A C 1
ATOM 2203 O O . LEU A 1 289 ? 17.234 6.535 7.066 1 98.94 289 LEU A O 1
ATOM 2207 N N . SER A 1 290 ? 18.844 5.516 5.996 1 98.88 290 SER A N 1
ATOM 2208 C CA . SER A 1 290 ? 19.609 5.219 7.207 1 98.88 290 SER A CA 1
ATOM 2209 C C . SER A 1 290 ? 21.047 4.832 6.883 1 98.88 290 SER A C 1
ATOM 2211 O O . SER A 1 290 ? 21.516 5.039 5.762 1 98.88 290 SER A O 1
ATOM 2213 N N . SER A 1 291 ? 21.781 4.453 7.914 1 98.75 291 SER A N 1
ATOM 2214 C CA . SER A 1 291 ? 23.141 3.945 7.777 1 98.75 291 SER A CA 1
ATOM 2215 C C . SER A 1 291 ? 23.141 2.473 7.379 1 98.75 291 SER A C 1
ATOM 2217 O O . SER A 1 291 ? 22.125 1.796 7.473 1 98.75 291 SER A O 1
ATOM 2219 N N . LYS A 1 292 ? 24.312 2.041 6.898 1 98.31 292 LYS A N 1
ATOM 2220 C CA . LYS A 1 292 ? 24.5 0.63 6.57 1 98.31 292 LYS A CA 1
ATOM 2221 C C . LYS A 1 292 ? 24.297 -0.25 7.805 1 98.31 292 LYS A C 1
ATOM 2223 O O . LYS A 1 292 ? 23.719 -1.335 7.711 1 98.31 292 LYS A O 1
ATOM 2228 N N . GLN A 1 293 ? 24.781 0.224 8.93 1 97.81 293 GLN A N 1
ATOM 2229 C CA . GLN A 1 293 ? 24.719 -0.531 10.18 1 97.81 293 GLN A CA 1
ATOM 2230 C C . GLN A 1 293 ? 23.266 -0.844 10.555 1 97.81 293 GLN A C 1
ATOM 2232 O O . GLN A 1 293 ? 22.969 -1.934 11.055 1 97.81 293 GLN A O 1
ATOM 2237 N N . VAL A 1 294 ? 22.375 0.085 10.344 1 98.62 294 VAL A N 1
ATOM 2238 C CA . VAL A 1 294 ? 20.984 -0.091 10.703 1 98.62 294 VAL A CA 1
ATOM 2239 C C . VAL A 1 294 ? 20.25 -0.841 9.586 1 98.62 294 VAL A C 1
ATOM 2241 O O . VAL A 1 294 ? 19.578 -1.84 9.836 1 98.62 294 VAL A O 1
ATOM 2244 N N . MET A 1 295 ? 20.422 -0.476 8.312 1 98.62 295 MET A N 1
ATOM 2245 C CA . MET A 1 295 ? 19.656 -0.963 7.16 1 98.62 295 MET A CA 1
ATOM 2246 C C . MET A 1 295 ? 19.969 -2.434 6.898 1 98.62 295 MET A C 1
ATOM 2248 O O . MET A 1 295 ? 19.078 -3.193 6.512 1 98.62 295 MET A O 1
ATOM 2252 N N . LEU A 1 296 ? 21.188 -2.861 7.121 1 97.94 296 LEU A N 1
ATOM 2253 C CA . LEU A 1 296 ? 21.609 -4.199 6.715 1 97.94 296 LEU A CA 1
ATOM 2254 C C . LEU A 1 296 ? 21.25 -5.23 7.773 1 97.94 296 LEU A C 1
ATOM 2256 O O . LEU A 1 296 ? 21.594 -6.406 7.648 1 97.94 296 LEU A O 1
ATOM 2260 N N . THR A 1 297 ? 20.531 -4.754 8.805 1 97.94 297 THR A N 1
ATOM 2261 C CA . THR A 1 297 ? 19.922 -5.742 9.688 1 97.94 297 THR A CA 1
ATOM 2262 C C . THR A 1 297 ? 18.797 -6.496 8.984 1 97.94 297 THR A C 1
ATOM 2264 O O . THR A 1 297 ? 18.422 -7.594 9.398 1 97.94 297 THR A O 1
ATOM 2267 N N . LEU A 1 298 ? 18.25 -5.863 7.969 1 97.06 298 LEU A N 1
ATOM 2268 C CA . LEU A 1 298 ? 17.266 -6.555 7.145 1 97.06 298 LEU A CA 1
ATOM 2269 C C . LEU A 1 298 ? 17.938 -7.574 6.23 1 97.06 298 LEU A C 1
ATOM 2271 O O . LEU A 1 298 ? 19.016 -7.309 5.676 1 97.06 298 LEU A O 1
ATOM 2275 N N . GLU A 1 299 ? 17.375 -8.688 6.137 1 94.56 299 GLU A N 1
ATOM 2276 C CA . GLU A 1 299 ? 17.828 -9.773 5.281 1 94.56 299 GLU A CA 1
ATOM 2277 C C . GLU A 1 299 ? 16.766 -10.141 4.246 1 94.56 299 GLU A C 1
ATOM 2279 O O . GLU A 1 299 ? 15.609 -9.75 4.375 1 94.56 299 GLU A O 1
ATOM 2284 N N . PRO A 1 300 ? 17.203 -10.836 3.227 1 91.5 300 PRO A N 1
ATOM 2285 C CA . PRO A 1 300 ? 16.219 -11.258 2.236 1 91.5 300 PRO A CA 1
ATOM 2286 C C . PRO A 1 300 ? 15.016 -11.969 2.867 1 91.5 300 PRO A C 1
ATOM 2288 O O . PRO A 1 300 ? 15.195 -12.875 3.686 1 91.5 300 PRO A O 1
ATOM 2291 N N . GLY A 1 301 ? 13.828 -11.469 2.52 1 89.56 301 GLY A N 1
ATOM 2292 C CA . GLY A 1 301 ? 12.609 -12.07 3.035 1 89.56 301 GLY A CA 1
ATOM 2293 C C . GLY A 1 301 ? 12.07 -11.367 4.266 1 89.56 301 GLY A C 1
ATOM 2294 O O . GLY A 1 301 ? 10.891 -11.516 4.602 1 89.56 301 GLY A O 1
ATOM 2295 N N . SER A 1 302 ? 12.852 -10.562 4.922 1 92.19 302 SER A N 1
ATOM 2296 C CA . SER A 1 302 ? 12.461 -9.922 6.172 1 92.19 302 SER A CA 1
ATOM 2297 C C . SER A 1 302 ? 11.414 -8.836 5.934 1 92.19 302 SER A C 1
ATOM 2299 O O . SER A 1 302 ? 10.539 -8.617 6.77 1 92.19 302 SER A O 1
ATOM 2301 N N . HIS A 1 303 ? 11.57 -8.188 4.848 1 92.25 303 HIS A N 1
ATOM 2302 C CA . HIS A 1 303 ? 10.727 -7.039 4.543 1 92.25 303 HIS A CA 1
ATOM 2303 C C . HIS A 1 303 ? 10.703 -6.758 3.043 1 92.25 303 HIS A C 1
ATOM 2305 O O . HIS A 1 303 ? 11.547 -7.254 2.299 1 92.25 303 HIS A O 1
ATOM 2311 N N . GLY A 1 304 ? 9.578 -6.113 2.635 1 90.19 304 GLY A N 1
ATOM 2312 C CA . GLY A 1 304 ? 9.477 -5.773 1.225 1 90.19 304 GLY A CA 1
ATOM 2313 C C . GLY A 1 304 ? 8.094 -5.301 0.819 1 90.19 304 GLY A C 1
ATOM 2314 O O . GLY A 1 304 ? 7.184 -5.258 1.646 1 90.19 304 GLY A O 1
ATOM 2315 N N . SER A 1 305 ? 8.016 -4.891 -0.399 1 91.06 305 SER A N 1
ATOM 2316 C CA . SER A 1 305 ? 6.789 -4.418 -1.038 1 91.06 305 SER A CA 1
ATOM 2317 C C . SER A 1 305 ? 6.828 -4.652 -2.545 1 91.06 305 SER A C 1
ATOM 2319 O O . SER A 1 305 ? 7.875 -4.488 -3.178 1 91.06 305 SER A O 1
ATOM 2321 N N . THR A 1 306 ? 5.68 -4.977 -3.062 1 89.38 306 THR A N 1
ATOM 2322 C CA . THR A 1 306 ? 5.59 -5.258 -4.492 1 89.38 306 THR A CA 1
ATOM 2323 C C . THR A 1 306 ? 6 -4.043 -5.312 1 89.38 306 THR A C 1
ATOM 2325 O O . THR A 1 306 ? 6.793 -4.156 -6.254 1 89.38 306 THR A O 1
ATOM 2328 N N . TYR A 1 307 ? 5.629 -2.9 -4.945 1 95.06 307 TYR A N 1
ATOM 2329 C CA . TYR A 1 307 ? 5.848 -1.708 -5.758 1 95.06 307 TYR A CA 1
ATOM 2330 C C . TYR A 1 307 ? 6.984 -0.866 -5.191 1 95.06 307 TYR A C 1
ATOM 2332 O O . TYR A 1 307 ? 7.332 0.178 -5.75 1 95.06 307 TYR A O 1
ATOM 2340 N N . GLY A 1 308 ? 7.527 -1.281 -4.027 1 95.44 308 GLY A N 1
ATOM 2341 C CA . GLY A 1 308 ? 8.617 -0.505 -3.461 1 95.44 308 GLY A CA 1
ATOM 2342 C C . GLY A 1 308 ? 9.82 -0.407 -4.379 1 95.44 308 GLY A C 1
ATOM 2343 O O . GLY A 1 308 ? 10.391 -1.427 -4.773 1 95.44 308 GLY A O 1
ATOM 2344 N N . GLY A 1 309 ? 10.164 0.743 -4.789 1 95.88 309 GLY A N 1
ATOM 2345 C CA . GLY A 1 309 ? 11.328 0.939 -5.633 1 95.88 309 GLY A CA 1
ATOM 2346 C C . GLY A 1 309 ? 11.07 0.619 -7.094 1 95.88 309 GLY A C 1
ATOM 2347 O O . GLY A 1 309 ? 12 0.327 -7.848 1 95.88 309 GLY A O 1
ATOM 2348 N N . ASN A 1 310 ? 9.82 0.602 -7.535 1 97.44 310 ASN A N 1
ATOM 2349 C CA . ASN A 1 310 ? 9.539 0.333 -8.945 1 97.44 310 ASN A CA 1
ATOM 2350 C C . ASN A 1 310 ? 10.133 1.412 -9.844 1 97.44 310 ASN A C 1
ATOM 2352 O O . ASN A 1 310 ? 10.273 2.562 -9.43 1 97.44 310 ASN A O 1
ATOM 2356 N N . PRO A 1 311 ? 10.438 1.069 -11.094 1 98 311 PRO A N 1
ATOM 2357 C CA . PRO A 1 311 ? 11.141 1.994 -11.984 1 98 311 PRO A CA 1
ATOM 2358 C C . PRO A 1 311 ? 10.367 3.297 -12.211 1 98 311 PRO A C 1
ATOM 2360 O O . PRO A 1 311 ? 10.977 4.371 -12.273 1 98 311 PRO A O 1
ATOM 2363 N N . LEU A 1 312 ? 9.086 3.232 -12.344 1 98.56 312 LEU A N 1
ATOM 2364 C CA . LEU A 1 312 ? 8.281 4.426 -12.57 1 98.56 312 LEU A CA 1
ATOM 2365 C C . LEU A 1 312 ? 8.383 5.387 -11.391 1 98.56 312 LEU A C 1
ATOM 2367 O O . LEU A 1 312 ? 8.609 6.586 -11.578 1 98.56 312 LEU A O 1
ATOM 2371 N N . ALA A 1 313 ? 8.195 4.883 -10.188 1 98.5 313 ALA A N 1
ATOM 2372 C CA . ALA A 1 313 ? 8.281 5.688 -8.969 1 98.5 313 ALA A CA 1
ATOM 2373 C C . ALA A 1 313 ? 9.672 6.289 -8.812 1 98.5 313 ALA A C 1
ATOM 2375 O O . ALA A 1 313 ? 9.812 7.441 -8.398 1 98.5 313 ALA A O 1
ATOM 2376 N N . CYS A 1 314 ? 10.688 5.492 -9.102 1 98.38 314 CYS A N 1
ATOM 2377 C CA . CYS A 1 314 ? 12.062 5.957 -8.984 1 98.38 314 CYS A CA 1
ATOM 2378 C C . CYS A 1 314 ? 12.312 7.148 -9.906 1 98.38 314 CYS A C 1
ATOM 2380 O O . CYS A 1 314 ? 12.906 8.148 -9.492 1 98.38 314 CYS A O 1
ATOM 2382 N N . ARG A 1 315 ? 11.867 7.02 -11.141 1 98.62 315 ARG A N 1
ATOM 2383 C CA . ARG A 1 315 ? 12.047 8.094 -12.109 1 98.62 315 ARG A CA 1
ATOM 2384 C C . ARG A 1 315 ? 11.305 9.352 -11.688 1 98.62 315 ARG A C 1
ATOM 2386 O O . ARG A 1 315 ? 11.82 10.461 -11.836 1 98.62 315 ARG A O 1
ATOM 2393 N N . VAL A 1 316 ? 10.117 9.203 -11.234 1 98.75 316 VAL A N 1
ATOM 2394 C CA . VAL A 1 316 ? 9.289 10.312 -10.789 1 98.75 316 VAL A CA 1
ATOM 2395 C C . VAL A 1 316 ? 9.945 11 -9.586 1 98.75 316 VAL A C 1
ATOM 2397 O O . VAL A 1 316 ? 10.016 12.227 -9.523 1 98.75 316 VAL A O 1
ATOM 2400 N N . ALA A 1 317 ? 10.43 10.211 -8.664 1 98.81 317 ALA A N 1
ATOM 2401 C CA . ALA A 1 317 ? 11.062 10.75 -7.461 1 98.81 317 ALA A CA 1
ATOM 2402 C C . ALA A 1 317 ? 12.312 11.555 -7.809 1 98.81 317 ALA A C 1
ATOM 2404 O O . ALA A 1 317 ? 12.547 12.633 -7.25 1 98.81 317 ALA A O 1
ATOM 2405 N N . ILE A 1 318 ? 13.141 11.031 -8.727 1 98.81 318 ILE A N 1
ATOM 2406 C CA . ILE A 1 318 ? 14.344 11.742 -9.148 1 98.81 318 ILE A CA 1
ATOM 2407 C C . ILE A 1 318 ? 13.953 13.086 -9.766 1 98.81 318 ILE A C 1
ATOM 2409 O O . ILE A 1 318 ? 14.516 14.125 -9.414 1 98.81 318 ILE A O 1
ATOM 2413 N N . ALA A 1 319 ? 12.938 13.031 -10.648 1 98.75 319 ALA A N 1
ATOM 2414 C CA . ALA A 1 319 ? 12.492 14.258 -11.305 1 98.75 319 ALA A CA 1
ATOM 2415 C C . ALA A 1 319 ? 11.953 15.258 -10.281 1 98.75 319 ALA A C 1
ATOM 2417 O O . ALA A 1 319 ? 12.203 16.469 -10.398 1 98.75 319 ALA A O 1
ATOM 2418 N N . ALA A 1 320 ? 11.219 14.781 -9.352 1 98.81 320 ALA A N 1
ATOM 2419 C CA . ALA A 1 320 ? 10.656 15.648 -8.32 1 98.81 320 ALA A CA 1
ATOM 2420 C C . ALA A 1 320 ? 11.758 16.328 -7.508 1 98.81 320 ALA A C 1
ATOM 2422 O O . ALA A 1 320 ? 11.68 17.516 -7.207 1 98.81 320 ALA A O 1
ATOM 2423 N N . LEU A 1 321 ? 12.742 15.555 -7.121 1 98.75 321 LEU A N 1
ATOM 2424 C CA . LEU A 1 321 ? 13.844 16.109 -6.344 1 98.75 321 LEU A CA 1
ATOM 2425 C C . LEU A 1 321 ? 14.688 17.062 -7.191 1 98.75 321 LEU A C 1
ATOM 2427 O O . LEU A 1 321 ? 15.211 18.047 -6.68 1 98.75 321 LEU A O 1
ATOM 2431 N N . ASP A 1 322 ? 14.82 16.75 -8.484 1 98.5 322 ASP A N 1
ATOM 2432 C CA . ASP A 1 322 ? 15.469 17.672 -9.398 1 98.5 322 ASP A CA 1
ATOM 2433 C C . ASP A 1 322 ? 14.758 19.031 -9.398 1 98.5 322 ASP A C 1
ATOM 2435 O O . ASP A 1 322 ? 15.406 20.078 -9.398 1 98.5 322 ASP A O 1
ATOM 2439 N N . VAL A 1 323 ? 13.461 19 -9.445 1 98.69 323 VAL A N 1
ATOM 2440 C CA . VAL A 1 323 ? 12.672 20.219 -9.445 1 98.69 323 VAL A CA 1
ATOM 2441 C C . VAL A 1 323 ? 12.977 21.047 -8.195 1 98.69 323 VAL A C 1
ATOM 2443 O O . VAL A 1 323 ? 13.156 22.266 -8.266 1 98.69 323 VAL A O 1
ATOM 2446 N N . VAL A 1 324 ? 13.062 20.391 -7.023 1 98.75 324 VAL A N 1
ATOM 2447 C CA . VAL A 1 324 ? 13.328 21.078 -5.766 1 98.75 324 VAL A CA 1
ATOM 2448 C C . VAL A 1 324 ? 14.672 21.797 -5.848 1 98.75 324 VAL A C 1
ATOM 2450 O O . VAL A 1 324 ? 14.789 22.953 -5.449 1 98.75 324 VAL A O 1
ATOM 2453 N N . ARG A 1 325 ? 15.602 21.125 -6.359 1 97.88 325 ARG A N 1
ATOM 2454 C CA . ARG A 1 325 ? 16.953 21.672 -6.496 1 97.88 325 ARG A CA 1
ATOM 2455 C C . ARG A 1 325 ? 16.984 22.766 -7.559 1 97.88 325 ARG A C 1
ATOM 2457 O O . ARG A 1 325 ? 17.422 23.891 -7.285 1 97.88 325 ARG A O 1
ATOM 2464 N N . ASP A 1 326 ? 16.5 22.438 -8.758 1 97.88 326 ASP A N 1
ATOM 2465 C CA . ASP A 1 326 ? 16.656 23.297 -9.93 1 97.88 326 ASP A CA 1
ATOM 2466 C C . ASP A 1 326 ? 15.844 24.578 -9.789 1 97.88 326 ASP A C 1
ATOM 2468 O O . ASP A 1 326 ? 16.219 25.625 -10.32 1 97.88 326 ASP A O 1
ATOM 2472 N N . GLU A 1 327 ? 14.75 24.5 -9.055 1 98.25 327 GLU A N 1
ATOM 2473 C CA . GLU A 1 327 ? 13.883 25.672 -8.93 1 98.25 327 GLU A CA 1
ATOM 2474 C C . GLU A 1 327 ? 14.039 26.328 -7.566 1 98.25 327 GLU A C 1
ATOM 2476 O O . GLU A 1 327 ? 13.234 27.188 -7.188 1 98.25 327 GLU A O 1
ATOM 2481 N N . ASN A 1 328 ? 15.062 25.984 -6.836 1 98.38 328 ASN A N 1
ATOM 2482 C CA . ASN A 1 328 ? 15.445 26.594 -5.562 1 98.38 328 ASN A CA 1
ATOM 2483 C C . ASN A 1 328 ? 14.266 26.656 -4.598 1 98.38 328 ASN A C 1
ATOM 2485 O O . ASN A 1 328 ? 13.961 27.719 -4.051 1 98.38 328 ASN A O 1
ATOM 2489 N N . LEU A 1 329 ? 13.617 25.5 -4.422 1 98.81 329 LEU A N 1
ATOM 2490 C CA . LEU A 1 329 ? 12.375 25.5 -3.652 1 98.81 329 LEU A CA 1
ATOM 2491 C C . LEU A 1 329 ? 12.664 25.656 -2.164 1 98.81 329 LEU A C 1
ATOM 2493 O O . LEU A 1 329 ? 11.805 26.141 -1.415 1 98.81 329 LEU A O 1
ATOM 2497 N N . VAL A 1 330 ? 13.852 25.312 -1.668 1 98.81 330 VAL A N 1
ATOM 2498 C CA . VAL A 1 330 ? 14.227 25.562 -0.279 1 98.81 330 VAL A CA 1
ATOM 2499 C C . VAL A 1 330 ? 14.234 27.078 -0.012 1 98.81 330 VAL A C 1
ATOM 2501 O O . VAL A 1 330 ? 13.602 27.547 0.939 1 98.81 330 VAL A O 1
ATOM 2504 N N . GLU A 1 331 ? 14.93 27.781 -0.835 1 98.62 331 GLU A N 1
ATOM 2505 C CA . GLU A 1 331 ? 15.016 29.219 -0.697 1 98.62 331 GLU A CA 1
ATOM 2506 C C . GLU A 1 331 ? 13.648 29.875 -0.859 1 98.62 331 GLU A C 1
ATOM 2508 O O . GLU A 1 331 ? 13.32 30.828 -0.144 1 98.62 331 GLU A O 1
ATOM 2513 N N . ARG A 1 332 ? 12.898 29.406 -1.812 1 98.56 332 ARG A N 1
ATOM 2514 C CA . ARG A 1 332 ? 11.555 29.938 -2.029 1 98.56 332 ARG A CA 1
ATOM 2515 C C . ARG A 1 332 ? 10.688 29.766 -0.791 1 98.56 332 ARG A C 1
ATOM 2517 O O . ARG A 1 332 ? 9.984 30.688 -0.376 1 98.56 332 ARG A O 1
ATOM 2524 N N . ALA A 1 333 ? 10.734 28.516 -0.219 1 98.81 333 ALA A N 1
ATOM 2525 C CA . ALA A 1 333 ? 9.953 28.234 0.983 1 98.81 333 ALA A CA 1
ATOM 2526 C C . ALA A 1 333 ? 10.367 29.156 2.131 1 98.81 333 ALA A C 1
ATOM 2528 O O . ALA A 1 333 ? 9.516 29.594 2.916 1 98.81 333 ALA A O 1
ATOM 2529 N N . GLN A 1 334 ? 11.625 29.406 2.25 1 98.5 334 GLN A N 1
ATOM 2530 C CA . GLN A 1 334 ? 12.117 30.297 3.293 1 98.5 334 GLN A CA 1
ATOM 2531 C C . GLN A 1 334 ? 11.602 31.719 3.088 1 98.5 334 GLN A C 1
ATOM 2533 O O . GLN A 1 334 ? 11.062 32.344 4.016 1 98.5 334 GLN A O 1
ATOM 2538 N N . LYS A 1 335 ? 11.781 32.219 1.916 1 98.62 335 LYS A N 1
ATOM 2539 C CA . LYS A 1 335 ? 11.43 33.594 1.602 1 98.62 335 LYS A CA 1
ATOM 2540 C C . LYS A 1 335 ? 9.922 33.812 1.672 1 98.62 335 LYS A C 1
ATOM 2542 O O . LYS A 1 335 ? 9.445 34.719 2.365 1 98.62 335 LYS A O 1
ATOM 2547 N N . LEU A 1 336 ? 9.18 33.031 0.921 1 98.81 336 LEU A N 1
ATOM 2548 C CA . LEU A 1 336 ? 7.73 33.156 0.874 1 98.81 336 LEU A CA 1
ATOM 2549 C C . LEU A 1 336 ? 7.102 32.781 2.209 1 98.81 336 LEU A C 1
ATOM 2551 O O . LEU A 1 336 ? 6.062 33.312 2.588 1 98.81 336 LEU A O 1
ATOM 2555 N N . GLY A 1 337 ? 7.773 31.812 2.91 1 98.62 337 GLY A N 1
ATOM 2556 C CA . GLY A 1 337 ? 7.312 31.469 4.246 1 98.62 337 GLY A CA 1
ATOM 2557 C C . GLY A 1 337 ? 7.402 32.625 5.223 1 98.62 337 GLY A C 1
ATOM 2558 O O . GLY A 1 337 ? 6.508 32.844 6.043 1 98.62 337 GLY A O 1
ATOM 2559 N N . ALA A 1 338 ? 8.508 33.344 5.18 1 98.44 338 ALA A N 1
ATOM 2560 C CA . ALA A 1 338 ? 8.664 34.531 6.02 1 98.44 338 ALA A CA 1
ATOM 2561 C C . ALA A 1 338 ? 7.605 35.562 5.699 1 98.44 338 ALA A C 1
ATOM 2563 O O . ALA A 1 338 ? 7.035 36.188 6.609 1 98.44 338 ALA A O 1
ATOM 2564 N N . LEU A 1 339 ? 7.367 35.75 4.438 1 98.75 339 LEU A N 1
ATOM 2565 C CA . LEU A 1 339 ? 6.34 36.719 4.008 1 98.75 339 LEU A CA 1
ATOM 2566 C C . LEU A 1 339 ? 4.965 36.281 4.52 1 98.75 339 LEU A C 1
ATOM 2568 O O . LEU A 1 339 ? 4.211 37.094 5.043 1 98.75 339 LEU A O 1
ATOM 2572 N N . LEU A 1 340 ? 4.609 35 4.336 1 98.75 340 LEU A N 1
ATOM 2573 C CA . LEU A 1 340 ? 3.32 34.5 4.793 1 98.75 340 LEU A CA 1
ATOM 2574 C C . LEU A 1 340 ? 3.16 34.688 6.297 1 98.75 340 LEU A C 1
ATOM 2576 O O . LEU A 1 340 ? 2.107 35.125 6.762 1 98.75 340 LEU A O 1
ATOM 2580 N N . ARG A 1 341 ? 4.184 34.344 7.031 1 98.25 341 ARG A N 1
ATOM 2581 C CA . ARG A 1 341 ? 4.152 34.5 8.484 1 98.25 341 ARG A CA 1
ATOM 2582 C C . ARG A 1 341 ? 3.924 35.938 8.875 1 98.25 341 ARG A C 1
ATOM 2584 O O . ARG A 1 341 ? 3.127 36.25 9.773 1 98.25 341 ARG A O 1
ATOM 2591 N N . GLU A 1 342 ? 4.641 36.812 8.273 1 98.44 342 GLU A N 1
ATOM 2592 C CA . GLU A 1 342 ? 4.488 38.25 8.523 1 98.44 342 GLU A CA 1
ATOM 2593 C C . GLU A 1 342 ? 3.051 38.688 8.273 1 98.44 342 GLU A C 1
ATOM 2595 O O . GLU A 1 342 ? 2.461 39.375 9.102 1 98.44 342 GLU A O 1
ATOM 2600 N N . LYS A 1 343 ? 2.502 38.312 7.172 1 98.69 343 LYS A N 1
ATOM 2601 C CA . LYS A 1 343 ? 1.15 38.719 6.805 1 98.69 343 LYS A CA 1
ATOM 2602 C C . LYS A 1 343 ? 0.112 38.094 7.727 1 98.69 343 LYS A C 1
ATOM 2604 O O . LYS A 1 343 ? -0.9 38.719 8.055 1 98.69 343 LYS A O 1
ATOM 2609 N N . LEU A 1 344 ? 0.324 36.812 8.156 1 98.75 344 LEU A N 1
ATOM 2610 C CA . LEU A 1 344 ? -0.593 36.188 9.094 1 98.75 344 LEU A CA 1
ATOM 2611 C C . LEU A 1 344 ? -0.557 36.844 10.453 1 98.75 344 LEU A C 1
ATOM 2613 O O . LEU A 1 344 ? -1.584 36.969 11.133 1 98.75 344 LEU A O 1
ATOM 2617 N N . GLU A 1 345 ? 0.6 37.312 10.852 1 98.44 345 GLU A N 1
ATOM 2618 C CA . GLU A 1 345 ? 0.725 38.031 12.102 1 98.44 345 GLU A CA 1
ATOM 2619 C C . GLU A 1 345 ? 0.003 39.375 12.016 1 98.44 345 GLU A C 1
ATOM 2621 O O . GLU A 1 345 ? -0.593 39.844 13 1 98.44 345 GLU A O 1
ATOM 2626 N N . GLU A 1 346 ? 0.11 40 10.891 1 98.38 346 GLU A N 1
ATOM 2627 C CA . GLU A 1 346 ? -0.679 41.188 10.672 1 98.38 346 GLU A CA 1
ATOM 2628 C C . GLU A 1 346 ? -2.172 40.906 10.797 1 98.38 346 GLU A C 1
ATOM 2630 O O . GLU A 1 346 ? -2.904 41.688 11.438 1 98.38 346 GLU A O 1
ATOM 2635 N N . LEU A 1 347 ? -2.598 39.844 10.188 1 98.44 347 LEU A N 1
ATOM 2636 C CA . LEU A 1 347 ? -4 39.469 10.273 1 98.44 347 LEU A CA 1
ATOM 2637 C C . LEU A 1 347 ? -4.402 39.188 11.719 1 98.44 347 LEU A C 1
ATOM 2639 O O . LEU A 1 347 ? -5.527 39.5 12.117 1 98.44 347 LEU A O 1
ATOM 2643 N N . GLN A 1 348 ? -3.529 38.531 12.414 1 98.25 348 GLN A N 1
ATOM 2644 C CA . GLN A 1 348 ? -3.795 38.25 13.828 1 98.25 348 GLN A CA 1
ATOM 2645 C C . GLN A 1 348 ? -4.086 39.562 14.578 1 98.25 348 GLN A C 1
ATOM 2647 O O . GLN A 1 348 ? -5.047 39.625 15.344 1 98.25 348 GLN A O 1
ATOM 2652 N N . LYS A 1 349 ? -3.322 40.562 14.336 1 97.56 349 LYS A N 1
ATOM 2653 C CA . LYS A 1 349 ? -3.49 41.875 14.984 1 97.56 349 LYS A CA 1
ATOM 2654 C C . LYS A 1 349 ? -4.793 42.531 14.547 1 97.56 349 LYS A C 1
ATOM 2656 O O . LYS A 1 349 ? -5.449 43.219 15.344 1 97.56 349 LYS A O 1
ATOM 2661 N N . GLU A 1 350 ? -5.164 42.25 13.359 1 96.56 350 GLU A N 1
ATOM 2662 C CA . GLU A 1 350 ? -6.348 42.875 12.781 1 96.56 350 GLU A CA 1
ATOM 2663 C C . GLU A 1 350 ? -7.617 42.125 13.172 1 96.56 350 GLU A C 1
ATOM 2665 O O . GLU A 1 350 ? -8.719 42.656 13.039 1 96.56 350 GLU A O 1
ATOM 2670 N N . SER A 1 351 ? -7.527 40.969 13.719 1 96.56 351 SER A N 1
ATOM 2671 C CA . SER A 1 351 ? -8.648 40.031 13.805 1 96.56 351 SER A CA 1
ATOM 2672 C C . SER A 1 351 ? -9.453 40.25 15.086 1 96.56 351 SER A C 1
ATOM 2674 O O . SER A 1 351 ? -10.43 39.562 15.344 1 96.56 351 SER A O 1
ATOM 2676 N N . ASN A 1 352 ? -9.117 41.188 15.891 1 95 352 ASN A N 1
ATOM 2677 C CA . ASN A 1 352 ? -9.773 41.469 17.156 1 95 352 ASN A CA 1
ATOM 2678 C C . ASN A 1 352 ? -9.844 40.219 18.031 1 95 352 ASN A C 1
ATOM 2680 O O . ASN A 1 352 ? -10.898 39.906 18.578 1 95 352 ASN A O 1
ATOM 2684 N N . GLY A 1 353 ? -8.734 39.406 17.969 1 96.5 353 GLY A N 1
ATOM 2685 C CA . GLY A 1 353 ? -8.602 38.25 18.844 1 96.5 353 GLY A CA 1
ATOM 2686 C C . GLY A 1 353 ? -9.102 36.969 18.219 1 96.5 353 GLY A C 1
ATOM 2687 O O . GLY A 1 353 ? -8.891 35.875 18.766 1 96.5 353 GLY A O 1
ATOM 2688 N N . MET A 1 354 ? -9.703 36.969 17.078 1 97.5 354 MET A N 1
ATOM 2689 C CA . MET A 1 354 ? -10.219 35.781 16.422 1 97.5 354 MET A CA 1
ATOM 2690 C C . MET A 1 354 ? -9.094 34.781 16.141 1 97.5 354 MET A C 1
ATOM 2692 O O . MET A 1 354 ? -9.273 33.562 16.266 1 97.5 354 MET A O 1
ATOM 2696 N N . ILE A 1 355 ? -7.969 35.312 15.633 1 98.31 355 ILE A N 1
ATOM 2697 C CA . ILE A 1 355 ? -6.766 34.5 15.516 1 98.31 355 ILE A CA 1
ATOM 2698 C C . ILE A 1 355 ? -5.965 34.562 16.812 1 98.31 355 ILE A C 1
ATOM 2700 O O . ILE A 1 355 ? -5.387 35.625 17.125 1 98.31 355 ILE A O 1
ATOM 2704 N N . SER A 1 356 ? -5.91 33.531 17.5 1 97.94 356 SER A N 1
ATOM 2705 C CA . SER A 1 356 ? -5.23 33.531 18.797 1 97.94 356 SER A CA 1
ATOM 2706 C C . SER A 1 356 ? -3.732 33.312 18.641 1 97.94 356 SER A C 1
ATOM 2708 O O . SER A 1 356 ? -2.934 33.781 19.438 1 97.94 356 SER A O 1
ATOM 2710 N N . GLU A 1 357 ? -3.377 32.469 17.594 1 97.94 357 GLU A N 1
ATOM 2711 C CA . GLU A 1 357 ? -1.975 32.125 17.438 1 97.94 357 GLU A CA 1
ATOM 2712 C C . GLU A 1 357 ? -1.63 31.891 15.961 1 97.94 357 GLU A C 1
ATOM 2714 O O . GLU A 1 357 ? -2.479 31.453 15.18 1 97.94 357 GLU A O 1
ATOM 2719 N N . VAL A 1 358 ? -0.497 32.312 15.594 1 98.06 358 VAL A N 1
ATOM 2720 C CA . VAL A 1 358 ? 0.13 31.969 14.32 1 98.06 358 VAL A CA 1
ATOM 2721 C C . VAL A 1 358 ? 1.402 31.172 14.555 1 98.06 358 VAL A C 1
ATOM 2723 O O . VAL A 1 358 ? 2.211 31.516 15.422 1 98.06 358 VAL A O 1
ATOM 2726 N N . ARG A 1 359 ? 1.524 30.031 13.914 1 96.12 359 ARG A N 1
ATOM 2727 C CA . ARG A 1 359 ? 2.734 29.234 14.086 1 96.12 359 ARG A CA 1
ATOM 2728 C C . ARG A 1 359 ? 3.125 28.547 12.773 1 96.12 359 ARG A C 1
ATOM 2730 O O . ARG A 1 359 ? 2.326 28.484 11.836 1 96.12 359 ARG A O 1
ATOM 2737 N N . GLY A 1 360 ? 4.43 28.141 12.758 1 96.81 360 GLY A N 1
ATOM 2738 C CA . GLY A 1 360 ? 4.914 27.391 11.617 1 96.81 360 GLY A CA 1
ATOM 2739 C C . GLY A 1 360 ? 6.352 27.719 11.25 1 96.81 360 GLY A C 1
ATOM 2740 O O . GLY A 1 360 ? 7.012 28.5 11.953 1 96.81 360 GLY A O 1
ATOM 2741 N N . LYS A 1 361 ? 6.836 27.094 10.273 1 97.81 361 LYS A N 1
ATOM 2742 C CA . LYS A 1 361 ? 8.148 27.297 9.664 1 97.81 361 LYS A CA 1
ATOM 2743 C C . LYS A 1 361 ? 8.078 27.141 8.148 1 97.81 361 LYS A C 1
ATOM 2745 O O . LYS A 1 361 ? 7.402 26.234 7.641 1 97.81 361 LYS A O 1
ATOM 2750 N N . GLY A 1 362 ? 8.805 28.047 7.41 1 98.31 362 GLY A N 1
ATOM 2751 C CA . GLY A 1 362 ? 8.672 28.016 5.961 1 98.31 362 GLY A CA 1
ATOM 2752 C C . GLY A 1 362 ? 7.238 28.156 5.488 1 98.31 362 GLY A C 1
ATOM 2753 O O . GLY A 1 362 ? 6.492 29 6.008 1 98.31 362 GLY A O 1
ATOM 2754 N N . LEU A 1 363 ? 6.859 27.438 4.453 1 98.69 363 LEU A N 1
ATOM 2755 C CA . LEU A 1 363 ? 5.5 27.5 3.932 1 98.69 363 LEU A CA 1
ATOM 2756 C C . LEU A 1 363 ? 4.629 26.422 4.547 1 98.69 363 LEU A C 1
ATOM 2758 O O . LEU A 1 363 ? 3.824 25.797 3.852 1 98.69 363 LEU A O 1
ATOM 2762 N N . LEU A 1 364 ? 4.926 26.125 5.777 1 98.56 364 LEU A N 1
ATOM 2763 C CA . LEU A 1 364 ? 4.09 25.312 6.656 1 98.56 364 LEU A CA 1
ATOM 2764 C C . LEU A 1 364 ? 3.613 26.125 7.855 1 98.56 364 LEU A C 1
ATOM 2766 O O . LEU A 1 364 ? 4.367 26.328 8.812 1 98.56 364 LEU A O 1
ATOM 2770 N N . SER A 1 365 ? 2.367 26.578 7.781 1 98.12 365 SER A N 1
ATOM 2771 C CA . SER A 1 365 ? 1.876 27.5 8.805 1 98.12 365 SER A CA 1
ATOM 2772 C C . SER A 1 365 ? 0.483 27.094 9.281 1 98.12 365 SER A C 1
ATOM 2774 O O . SER A 1 365 ? -0.169 26.25 8.672 1 98.12 365 SER A O 1
ATOM 2776 N N . ALA A 1 366 ? 0.125 27.625 10.406 1 98.06 366 ALA A N 1
ATOM 2777 C CA . ALA A 1 366 ? -1.229 27.453 10.922 1 98.06 366 ALA A CA 1
ATOM 2778 C C . ALA A 1 366 ? -1.717 28.719 11.633 1 98.06 366 ALA A C 1
ATOM 2780 O O . ALA A 1 366 ? -0.914 29.484 12.164 1 98.06 366 ALA A O 1
ATOM 2781 N N . ILE A 1 367 ? -2.98 28.938 11.578 1 98.19 367 ILE A N 1
ATOM 2782 C CA . ILE A 1 367 ? -3.637 29.938 12.43 1 98.19 367 ILE A CA 1
ATOM 2783 C C . ILE A 1 367 ? -4.621 29.234 13.367 1 98.19 367 ILE A C 1
ATOM 2785 O O . ILE A 1 367 ? -5.289 28.266 12.969 1 98.19 367 ILE A O 1
ATOM 2789 N N . VAL A 1 368 ? -4.652 29.578 14.578 1 98.06 368 VAL A N 1
ATOM 2790 C CA . VAL A 1 368 ? -5.559 29.047 15.586 1 98.06 368 VAL A CA 1
ATOM 2791 C C . VAL A 1 368 ? -6.707 30.016 15.828 1 98.06 368 VAL A C 1
ATOM 2793 O O . VAL A 1 368 ? -6.477 31.188 16.141 1 98.06 368 VAL A O 1
ATOM 2796 N N . ILE A 1 369 ? -7.914 29.531 15.719 1 97.38 369 ILE A N 1
ATOM 2797 C CA . ILE A 1 369 ? -9.102 30.375 15.82 1 97.38 369 ILE A CA 1
ATOM 2798 C C . ILE A 1 369 ? -9.68 30.281 17.234 1 97.38 369 ILE A C 1
ATOM 2800 O O . ILE A 1 369 ? -9.844 29.172 17.766 1 97.38 369 ILE A O 1
ATOM 2804 N N . ASP A 1 370 ? -9.922 31.359 17.828 1 96.5 370 ASP A N 1
ATOM 2805 C CA . ASP A 1 370 ? -10.641 31.438 19.109 1 96.5 370 ASP A CA 1
ATOM 2806 C C . ASP A 1 370 ? -12.141 31.594 18.875 1 96.5 370 ASP A C 1
ATOM 2808 O O . ASP A 1 370 ? -12.633 32.719 18.656 1 96.5 370 ASP A O 1
ATOM 2812 N N . GLU A 1 371 ? -12.781 30.578 19.047 1 91.81 371 GLU A N 1
ATOM 2813 C CA . GLU A 1 371 ? -14.203 30.531 18.703 1 91.81 371 GLU A CA 1
ATOM 2814 C C . GLU A 1 371 ? -15.008 31.453 19.625 1 91.81 371 GLU A C 1
ATOM 2816 O O . GLU A 1 371 ? -16.125 31.844 19.281 1 91.81 371 GLU A O 1
ATOM 2821 N N . SER A 1 372 ? -14.531 31.766 20.781 1 94.5 372 SER A N 1
ATOM 2822 C CA . SER A 1 372 ? -15.227 32.688 21.688 1 94.5 372 SER A CA 1
ATOM 2823 C C . SER A 1 372 ? -15.266 34.094 21.109 1 94.5 372 SER A C 1
ATOM 2825 O O . SER A 1 372 ? -16.078 34.906 21.547 1 94.5 372 SER A O 1
ATOM 2827 N N . LYS A 1 373 ? -14.422 34.312 20.109 1 95.88 373 LYS A N 1
ATOM 2828 C CA . LYS A 1 373 ? -14.328 35.625 19.516 1 95.88 373 LYS A CA 1
ATOM 2829 C C . LYS A 1 373 ? -15.023 35.688 18.156 1 95.88 373 LYS A C 1
ATOM 2831 O O . LYS A 1 373 ? -14.961 36.688 17.453 1 95.88 373 LYS A O 1
ATOM 2836 N N . THR A 1 374 ? -15.664 34.656 17.781 1 95 374 THR A N 1
ATOM 2837 C CA . THR A 1 374 ? -16.266 34.562 16.453 1 95 374 THR A CA 1
ATOM 2838 C C . THR A 1 374 ? -17.766 34.375 16.547 1 95 374 THR A C 1
ATOM 2840 O O . THR A 1 374 ? -18.406 33.875 15.609 1 95 374 THR A O 1
ATOM 2843 N N . ASN A 1 375 ? -18.391 34.656 17.656 1 93.44 375 ASN A N 1
ATOM 2844 C CA . ASN A 1 375 ? -19.828 34.5 17.891 1 93.44 375 ASN A CA 1
ATOM 2845 C C . ASN A 1 375 ? -20.266 33.062 17.641 1 93.44 375 ASN A C 1
ATOM 2847 O O . ASN A 1 375 ? -21.328 32.844 17.047 1 93.44 375 ASN A O 1
ATOM 2851 N N . GLY A 1 376 ? -19.391 32.125 17.906 1 89.69 376 GLY A N 1
ATOM 2852 C CA . GLY A 1 376 ? -19.734 30.703 17.844 1 89.69 376 GLY A CA 1
ATOM 2853 C C . GLY A 1 376 ? -19.375 30.062 16.516 1 89.69 376 GLY A C 1
ATOM 2854 O O . GLY A 1 376 ? -19.5 28.844 16.344 1 89.69 376 GLY A O 1
ATOM 2855 N N . ARG A 1 377 ? -18.938 30.859 15.547 1 93.81 377 ARG A N 1
ATOM 2856 C CA . ARG A 1 377 ? -18.484 30.281 14.281 1 93.81 377 ARG A CA 1
ATOM 2857 C C . ARG A 1 377 ? -17.141 29.578 14.445 1 93.81 377 ARG A C 1
ATOM 2859 O O . ARG A 1 377 ? -16.281 30.031 15.203 1 93.81 377 ARG A O 1
ATOM 2866 N N . THR A 1 378 ? -16.984 28.547 13.641 1 93.81 378 THR A N 1
ATOM 2867 C CA . THR A 1 378 ? -15.828 27.672 13.797 1 93.81 378 THR A CA 1
ATOM 2868 C C . THR A 1 378 ? -14.805 27.922 12.688 1 93.81 378 THR A C 1
ATOM 2870 O O . THR A 1 378 ? -15.047 28.719 11.781 1 93.81 378 THR A O 1
ATOM 2873 N N . ALA A 1 379 ? -13.648 27.219 12.844 1 95.62 379 ALA A N 1
ATOM 2874 C CA . ALA A 1 379 ? -12.641 27.234 11.781 1 95.62 379 ALA A CA 1
ATOM 2875 C C . ALA A 1 379 ? -13.203 26.656 10.484 1 95.62 379 ALA A C 1
ATOM 2877 O O . ALA A 1 379 ? -12.812 27.078 9.391 1 95.62 379 ALA A O 1
ATOM 2878 N N . TRP A 1 380 ? -14.156 25.766 10.57 1 95.31 380 TRP A N 1
ATOM 2879 C CA . TRP A 1 380 ? -14.844 25.234 9.398 1 95.31 380 TRP A CA 1
ATOM 2880 C C . TRP A 1 380 ? -15.57 26.344 8.648 1 95.31 380 TRP A C 1
ATOM 2882 O O . TRP A 1 380 ? -15.469 26.438 7.422 1 95.31 380 TRP A O 1
ATOM 2892 N N . ASP A 1 381 ? -16.297 27.141 9.383 1 96.25 381 ASP A N 1
ATOM 2893 C CA . ASP A 1 381 ? -17 28.266 8.773 1 96.25 381 ASP A CA 1
ATOM 2894 C C . ASP A 1 381 ? -16.031 29.203 8.062 1 96.25 381 ASP A C 1
ATOM 2896 O O . ASP A 1 381 ? -16.344 29.719 6.984 1 96.25 381 ASP A O 1
ATOM 2900 N N . LEU A 1 382 ? -14.945 29.406 8.734 1 97.12 382 LEU A N 1
ATOM 2901 C CA . LEU A 1 382 ? -13.938 30.281 8.133 1 97.12 382 LEU A CA 1
ATOM 2902 C C . LEU A 1 382 ? -13.43 29.688 6.82 1 97.12 382 LEU A C 1
ATOM 2904 O O . LEU A 1 382 ? -13.266 30.406 5.828 1 97.12 382 LEU A O 1
ATOM 2908 N N . CYS A 1 383 ? -13.195 28.391 6.766 1 97 383 CYS A N 1
ATOM 2909 C CA . CYS A 1 383 ? -12.695 27.734 5.566 1 97 383 CYS A CA 1
ATOM 2910 C C . CYS A 1 383 ? -13.727 27.781 4.445 1 97 383 CYS A C 1
ATOM 2912 O O . CYS A 1 383 ? -13.375 27.875 3.271 1 97 383 CYS A O 1
ATOM 2914 N N . LEU A 1 384 ? -15 27.688 4.793 1 97.06 384 LEU A N 1
ATOM 2915 C CA . LEU A 1 384 ? -16.047 27.828 3.789 1 97.06 384 LEU A CA 1
ATOM 2916 C C . LEU A 1 384 ? -16.031 29.234 3.184 1 97.06 384 LEU A C 1
ATOM 2918 O O . LEU A 1 384 ? -16.234 29.391 1.977 1 97.06 384 LEU A O 1
ATOM 2922 N N . LEU A 1 385 ? -15.859 30.234 4.062 1 97.62 385 LEU A N 1
ATOM 2923 C CA . LEU A 1 385 ? -15.766 31.609 3.576 1 97.62 385 LEU A CA 1
ATOM 2924 C C . LEU A 1 385 ? -14.539 31.781 2.688 1 97.62 385 LEU A C 1
ATOM 2926 O O . LEU A 1 385 ? -14.609 32.438 1.646 1 97.62 385 LEU A O 1
ATOM 2930 N N . MET A 1 386 ? -13.391 31.219 3.129 1 98.25 386 MET A N 1
ATOM 2931 C CA . MET A 1 386 ? -12.172 31.266 2.32 1 98.25 386 MET A CA 1
ATOM 2932 C C . MET A 1 386 ? -12.406 30.641 0.946 1 98.25 386 MET A C 1
ATOM 2934 O O . MET A 1 386 ? -11.984 31.203 -0.069 1 98.25 386 MET A O 1
ATOM 2938 N N . LYS A 1 387 ? -13.078 29.531 0.938 1 97.88 387 LYS A N 1
ATOM 2939 C CA . LYS A 1 387 ? -13.453 28.875 -0.317 1 97.88 387 LYS A CA 1
ATOM 2940 C C . LYS A 1 387 ? -14.25 29.828 -1.207 1 97.88 387 LYS A C 1
ATOM 2942 O O . LYS A 1 387 ? -13.992 29.922 -2.408 1 97.88 387 LYS A O 1
ATOM 2947 N N . ASN A 1 388 ? -15.219 30.547 -0.619 1 97.31 388 ASN A N 1
ATOM 2948 C CA . ASN A 1 388 ? -16.031 31.5 -1.374 1 97.31 388 ASN A CA 1
ATOM 2949 C C . ASN A 1 388 ? -15.164 32.625 -1.955 1 97.31 388 ASN A C 1
ATOM 2951 O O . ASN A 1 388 ? -15.508 33.188 -2.992 1 97.31 388 ASN A O 1
ATOM 2955 N N . HIS A 1 389 ? -14.086 32.844 -1.225 1 98.25 389 HIS A N 1
ATOM 2956 C CA . HIS A 1 389 ? -13.18 33.906 -1.69 1 98.25 389 HIS A CA 1
ATOM 2957 C C . HIS A 1 389 ? -12.023 33.312 -2.49 1 98.25 389 HIS A C 1
ATOM 2959 O O . HIS A 1 389 ? -11.023 34 -2.734 1 98.25 389 HIS A O 1
ATOM 2965 N N . GLY A 1 390 ? -12.062 32.031 -2.822 1 98.06 390 GLY A N 1
ATOM 2966 C CA . GLY A 1 390 ? -11.195 31.438 -3.834 1 98.06 390 GLY A CA 1
ATOM 2967 C C . GLY A 1 390 ? -9.969 30.766 -3.252 1 98.06 390 GLY A C 1
ATOM 2968 O O . GLY A 1 390 ? -9.016 30.469 -3.977 1 98.06 390 GLY A O 1
ATOM 2969 N N . VAL A 1 391 ? -9.953 30.547 -1.961 1 98.56 391 VAL A N 1
ATOM 2970 C CA . VAL A 1 391 ? -8.805 29.891 -1.335 1 98.56 391 VAL A CA 1
ATOM 2971 C C . VAL A 1 391 ? -9.266 28.672 -0.544 1 98.56 391 VAL A C 1
ATOM 2973 O O . VAL A 1 391 ? -10.25 28.734 0.191 1 98.56 391 VAL A O 1
ATOM 2976 N N . LEU A 1 392 ? -8.555 27.562 -0.757 1 98.06 392 LEU A N 1
ATOM 2977 C CA . LEU A 1 392 ? -8.969 26.312 -0.125 1 98.06 392 LEU A CA 1
ATOM 2978 C C . LEU A 1 392 ? -8.008 25.938 0.997 1 98.06 392 LEU A C 1
ATOM 2980 O O . LEU A 1 392 ? -6.785 25.938 0.807 1 98.06 392 LEU A O 1
ATOM 2984 N N . ALA A 1 393 ? -8.484 25.656 2.127 1 96.38 393 ALA A N 1
ATOM 2985 C CA . ALA A 1 393 ? -7.809 25.094 3.297 1 96.38 393 ALA A CA 1
ATOM 2986 C C . ALA A 1 393 ? -8.758 24.219 4.109 1 96.38 393 ALA A C 1
ATOM 2988 O O . ALA A 1 393 ? -9.938 24.094 3.77 1 96.38 393 ALA A O 1
ATOM 2989 N N . LYS A 1 394 ? -8.203 23.578 5.043 1 92.81 394 LYS A N 1
ATOM 2990 C CA . LYS A 1 394 ? -9.008 22.656 5.855 1 92.81 394 LYS A CA 1
ATOM 2991 C C . LYS A 1 394 ? -8.641 22.766 7.332 1 92.81 394 LYS A C 1
ATOM 2993 O O . LYS A 1 394 ? -7.461 22.844 7.676 1 92.81 394 LYS A O 1
ATOM 2998 N N . PRO A 1 395 ? -9.703 22.828 8.172 1 92.25 395 PRO A N 1
ATOM 2999 C CA . PRO A 1 395 ? -9.383 22.859 9.602 1 92.25 395 PRO A CA 1
ATOM 3000 C C . PRO A 1 395 ? -8.945 21.5 10.141 1 92.25 395 PRO A C 1
ATOM 3002 O O . PRO A 1 395 ? -9.281 20.469 9.547 1 92.25 395 PRO A O 1
ATOM 3005 N N . THR A 1 396 ? -8.219 21.484 11.18 1 87.25 396 THR A N 1
ATOM 3006 C CA . THR A 1 396 ? -7.887 20.312 11.984 1 87.25 396 THR A CA 1
ATOM 3007 C C . THR A 1 396 ? -8.133 20.594 13.469 1 87.25 396 THR A C 1
ATOM 3009 O O . THR A 1 396 ? -8.141 21.75 13.898 1 87.25 396 THR A O 1
ATOM 3012 N N . HIS A 1 397 ? -8.5 19.578 14.219 1 87.12 397 HIS A N 1
ATOM 3013 C CA . HIS A 1 397 ? -8.789 19.688 15.648 1 87.12 397 HIS A CA 1
ATOM 3014 C C . HIS A 1 397 ? -9.781 20.812 15.922 1 87.12 397 HIS A C 1
ATOM 3016 O O . HIS A 1 397 ? -9.578 21.625 16.828 1 87.12 397 HIS A O 1
ATOM 3022 N N . ASP A 1 398 ? -10.656 21.062 15.086 1 85.88 398 ASP A N 1
ATOM 3023 C CA . ASP A 1 398 ? -11.836 21.891 15.242 1 85.88 398 ASP A CA 1
ATOM 3024 C C . ASP A 1 398 ? -11.5 23.359 15.039 1 85.88 398 ASP A C 1
ATOM 3026 O O . ASP A 1 398 ? -12.281 24.109 14.438 1 85.88 398 ASP A O 1
ATOM 3030 N N . ASN A 1 399 ? -10.258 23.781 15.523 1 95.19 399 ASN A N 1
ATOM 3031 C CA . ASN A 1 399 ? -10.102 25.234 15.547 1 95.19 399 ASN A CA 1
ATOM 3032 C C . ASN A 1 399 ? -8.789 25.656 14.914 1 95.19 399 ASN A C 1
ATOM 3034 O O . ASN A 1 399 ? -8.391 26.828 15.023 1 95.19 399 ASN A O 1
ATOM 3038 N N . ILE A 1 400 ? -8.094 24.766 14.305 1 97.25 400 ILE A N 1
ATOM 3039 C CA . ILE A 1 400 ? -6.805 25.109 13.711 1 97.25 400 ILE A CA 1
ATOM 3040 C C . ILE A 1 400 ? -6.883 24.969 12.195 1 97.25 400 ILE A C 1
ATOM 3042 O O . ILE A 1 400 ? -7.395 23.969 11.688 1 97.25 400 ILE A O 1
ATOM 3046 N N . ILE A 1 401 ? -6.422 25.953 11.492 1 97.69 401 ILE A N 1
ATOM 3047 C CA . ILE A 1 401 ? -6.355 25.875 10.039 1 97.69 401 ILE A CA 1
ATOM 3048 C C . ILE A 1 401 ? -4.898 25.766 9.594 1 97.69 401 ILE A C 1
ATOM 3050 O O . ILE A 1 401 ? -4.082 26.641 9.914 1 97.69 401 ILE A O 1
ATOM 3054 N N . ARG A 1 402 ? -4.57 24.703 8.93 1 96.38 402 ARG A N 1
ATOM 3055 C CA . ARG A 1 402 ? -3.236 24.5 8.367 1 96.38 402 ARG A CA 1
ATOM 3056 C C . ARG A 1 402 ? -3.125 25.125 6.984 1 96.38 402 ARG A C 1
ATOM 3058 O O . ARG A 1 402 ? -4.039 25 6.164 1 96.38 402 ARG A O 1
ATOM 3065 N N . LEU A 1 403 ? -2.088 25.859 6.773 1 98.19 403 LEU A N 1
ATOM 3066 C CA . LEU A 1 403 ? -1.79 26.516 5.504 1 98.19 403 LEU A CA 1
ATOM 3067 C C . LEU A 1 403 ? -0.456 26.031 4.941 1 98.19 403 LEU A C 1
ATOM 3069 O O . LEU A 1 403 ? 0.6 26.312 5.52 1 98.19 403 LEU A O 1
ATOM 3073 N N . ALA A 1 404 ? -0.525 25.312 3.863 1 97.88 404 ALA A N 1
ATOM 3074 C CA . ALA A 1 404 ? 0.66 24.734 3.234 1 97.88 404 ALA A CA 1
ATOM 3075 C C . ALA A 1 404 ? 0.567 24.812 1.713 1 97.88 404 ALA A C 1
ATOM 3077 O O . ALA A 1 404 ? 0.555 23.781 1.032 1 97.88 404 ALA A O 1
ATOM 3078 N N . PRO A 1 405 ? 0.532 26.047 1.142 1 98.56 405 PRO A N 1
ATOM 3079 C CA . PRO A 1 405 ? 0.474 26.141 -0.319 1 98.56 405 PRO A CA 1
ATOM 3080 C C . PRO A 1 405 ? 1.682 25.5 -1 1 98.56 405 PRO A C 1
ATOM 3082 O O . PRO A 1 405 ? 2.727 25.312 -0.369 1 98.56 405 PRO A O 1
ATOM 3085 N N . PRO A 1 406 ? 1.551 25.141 -2.289 1 98.62 406 PRO A N 1
ATOM 3086 C CA . PRO A 1 406 ? 2.729 24.656 -3.012 1 98.62 406 PRO A CA 1
ATOM 3087 C C . PRO A 1 406 ? 3.9 25.641 -2.957 1 98.62 406 PRO A C 1
ATOM 3089 O O . PRO A 1 406 ? 3.693 26.844 -2.963 1 98.62 406 PRO A O 1
ATOM 3092 N N . LEU A 1 407 ? 5.082 25.047 -3.002 1 98.81 407 LEU A N 1
ATOM 3093 C CA . LEU A 1 407 ? 6.27 25.891 -2.857 1 98.81 407 LEU A CA 1
ATOM 3094 C C . LEU A 1 407 ? 6.48 26.75 -4.102 1 98.81 407 LEU A C 1
ATOM 3096 O O . LEU A 1 407 ? 7.203 27.75 -4.055 1 98.81 407 LEU A O 1
ATOM 3100 N N . VAL A 1 408 ? 5.809 26.469 -5.191 1 98.62 408 VAL A N 1
ATOM 3101 C CA . VAL A 1 408 ? 5.969 27.188 -6.445 1 98.62 408 VAL A CA 1
ATOM 3102 C C . VAL A 1 408 ? 4.965 28.344 -6.512 1 98.62 408 VAL A C 1
ATOM 3104 O O . VAL A 1 408 ? 4.898 29.062 -7.516 1 98.62 408 VAL A O 1
ATOM 3107 N N . ILE A 1 409 ? 4.168 28.531 -5.508 1 98.81 409 ILE A N 1
ATOM 3108 C CA . ILE A 1 409 ? 3.168 29.594 -5.512 1 98.81 409 ILE A CA 1
ATOM 3109 C C . ILE A 1 409 ? 3.844 30.938 -5.777 1 98.81 409 ILE A C 1
ATOM 3111 O O . ILE A 1 409 ? 4.945 31.188 -5.289 1 98.81 409 ILE A O 1
ATOM 3115 N N . SER A 1 410 ? 3.168 31.766 -6.578 1 98.69 410 SER A N 1
ATOM 3116 C CA . SER A 1 410 ? 3.697 33.094 -6.797 1 98.69 410 SER A CA 1
ATOM 3117 C C . SER A 1 410 ? 3.453 34 -5.586 1 98.69 410 SER A C 1
ATOM 3119 O O . SER A 1 410 ? 2.543 33.75 -4.793 1 98.69 410 SER A O 1
ATOM 3121 N N . GLU A 1 411 ? 4.352 34.969 -5.457 1 98.62 411 GLU A N 1
ATOM 3122 C CA . GLU A 1 411 ? 4.137 35.969 -4.402 1 98.62 411 GLU A CA 1
ATOM 3123 C C . GLU A 1 411 ? 2.764 36.594 -4.531 1 98.62 411 GLU A C 1
ATOM 3125 O O . GLU A 1 411 ? 2.08 36.844 -3.527 1 98.62 411 GLU A O 1
ATOM 3130 N N . GLU A 1 412 ? 2.346 36.906 -5.742 1 98.69 412 GLU A N 1
ATOM 3131 C CA . GLU A 1 412 ? 1.039 37.5 -6.008 1 98.69 412 GLU A CA 1
ATOM 3132 C C . GLU A 1 412 ? -0.087 36.594 -5.523 1 98.69 412 GLU A C 1
ATOM 3134 O O . GLU A 1 412 ? -1.008 37.031 -4.84 1 98.69 412 GLU A O 1
ATOM 3139 N N . ASP A 1 413 ? -0.02 35.344 -5.855 1 98.81 413 ASP A N 1
ATOM 3140 C CA . ASP A 1 413 ? -1.034 34.375 -5.438 1 98.81 413 ASP A CA 1
ATOM 3141 C C . ASP A 1 413 ? -1.037 34.188 -3.922 1 98.81 413 ASP A C 1
ATOM 3143 O O . ASP A 1 413 ? -2.096 34.031 -3.312 1 98.81 413 ASP A O 1
ATOM 3147 N N . LEU A 1 414 ? 0.132 34.188 -3.352 1 98.81 414 LEU A N 1
ATOM 3148 C CA . LEU A 1 414 ? 0.239 34.094 -1.899 1 98.81 414 LEU A CA 1
ATOM 3149 C C . LEU A 1 414 ? -0.497 35.25 -1.218 1 98.81 414 LEU A C 1
ATOM 3151 O O . LEU A 1 414 ? -1.261 35.031 -0.275 1 98.81 414 LEU A O 1
ATOM 3155 N N . LEU A 1 415 ? -0.292 36.406 -1.689 1 98.75 415 LEU A N 1
ATOM 3156 C CA . LEU A 1 415 ? -0.911 37.594 -1.101 1 98.75 415 LEU A CA 1
ATOM 3157 C C . LEU A 1 415 ? -2.41 37.625 -1.374 1 98.75 415 LEU A C 1
ATOM 3159 O O . LEU A 1 415 ? -3.191 38.094 -0.546 1 98.75 415 LEU A O 1
ATOM 3163 N N . LYS A 1 416 ? -2.803 37.094 -2.541 1 98.56 416 LYS A N 1
ATOM 3164 C CA . LYS A 1 416 ? -4.227 36.938 -2.803 1 98.56 416 LYS A CA 1
ATOM 3165 C C . LYS A 1 416 ? -4.867 36 -1.761 1 98.56 416 LYS A C 1
ATOM 3167 O O . LYS A 1 416 ? -6 36.25 -1.334 1 98.56 416 LYS A O 1
ATOM 3172 N N . GLY A 1 417 ? -4.129 34.969 -1.409 1 98.5 417 GLY A N 1
ATOM 3173 C CA . GLY A 1 417 ? -4.605 34.094 -0.359 1 98.5 417 GLY A CA 1
ATOM 3174 C C . GLY A 1 417 ? -4.758 34.781 0.982 1 98.5 417 GLY A C 1
ATOM 3175 O O . GLY A 1 417 ? -5.754 34.594 1.678 1 98.5 417 GLY A O 1
ATOM 3176 N N . VAL A 1 418 ? -3.801 35.562 1.293 1 98.56 418 VAL A N 1
ATOM 3177 C CA . VAL A 1 418 ? -3.834 36.312 2.539 1 98.56 418 VAL A CA 1
ATOM 3178 C C . VAL A 1 418 ? -5.039 37.281 2.539 1 98.56 418 VAL A C 1
ATOM 3180 O O . VAL A 1 418 ? -5.742 37.375 3.545 1 98.56 418 VAL A O 1
ATOM 3183 N N . ASP A 1 419 ? -5.281 37.875 1.443 1 98.44 419 ASP A N 1
ATOM 3184 C CA . ASP A 1 419 ? -6.414 38.781 1.316 1 98.44 419 ASP A CA 1
ATOM 3185 C C . ASP A 1 419 ? -7.738 38.062 1.478 1 98.44 419 ASP A C 1
ATOM 3187 O O . ASP A 1 419 ? -8.688 38.594 2.055 1 98.44 419 ASP A O 1
ATOM 3191 N N . SER A 1 420 ? -7.758 36.906 0.941 1 98.25 420 SER A N 1
ATOM 3192 C CA . SER A 1 420 ? -8.945 36.062 1.101 1 98.25 420 SER A CA 1
ATOM 3193 C C . SER A 1 420 ? -9.211 35.781 2.57 1 98.25 420 SER A C 1
ATOM 3195 O O . SER A 1 420 ? -10.367 35.781 3.016 1 98.25 420 SER A O 1
ATOM 3197 N N . ILE A 1 421 ? -8.219 35.438 3.297 1 98.38 421 ILE A N 1
ATOM 3198 C CA . ILE A 1 421 ? -8.352 35.188 4.727 1 98.38 421 ILE A CA 1
ATOM 3199 C C . ILE A 1 421 ? -8.852 36.438 5.434 1 98.38 421 ILE A C 1
ATOM 3201 O O . ILE A 1 421 ? -9.742 36.375 6.281 1 98.38 421 ILE A O 1
ATOM 3205 N N . ARG A 1 422 ? -8.32 37.594 5.066 1 98.38 422 ARG A N 1
ATOM 3206 C CA . ARG A 1 422 ? -8.719 38.875 5.648 1 98.38 422 ARG A CA 1
ATOM 3207 C C . ARG A 1 422 ? -10.211 39.125 5.453 1 98.38 422 ARG A C 1
ATOM 3209 O O . ARG A 1 422 ? -10.922 39.438 6.41 1 98.38 422 ARG A O 1
ATOM 3216 N N . LYS A 1 423 ? -10.633 38.969 4.238 1 98.19 423 LYS A N 1
ATOM 3217 C CA . LYS A 1 423 ? -12.047 39.188 3.926 1 98.19 423 LYS A CA 1
ATOM 3218 C C . LYS A 1 423 ? -12.93 38.188 4.695 1 98.19 423 LYS A C 1
ATOM 3220 O O . LYS A 1 423 ? -13.977 38.594 5.211 1 98.19 423 LYS A O 1
ATOM 3225 N N . SER A 1 424 ? -12.484 36.969 4.754 1 98.12 424 SER A N 1
ATOM 3226 C CA . SER A 1 424 ? -13.25 35.938 5.43 1 98.12 424 SER A CA 1
ATOM 3227 C C . SER A 1 424 ? -13.359 36.219 6.926 1 98.12 424 SER A C 1
ATOM 3229 O O . SER A 1 424 ? -14.406 35.969 7.527 1 98.12 424 SER A O 1
ATOM 3231 N N . LEU A 1 425 ? -12.273 36.688 7.508 1 97.69 425 LEU A N 1
ATOM 3232 C CA . LEU A 1 425 ? -12.273 37.031 8.93 1 97.69 425 LEU A CA 1
ATOM 3233 C C . LEU A 1 425 ? -13.258 38.156 9.227 1 97.69 425 LEU A C 1
ATOM 3235 O O . LEU A 1 425 ? -13.922 38.156 10.273 1 97.69 425 LEU A O 1
ATOM 3239 N N . LYS A 1 426 ? -13.367 39.062 8.359 1 96.69 426 LYS A N 1
ATOM 3240 C CA . LYS A 1 426 ? -14.289 40.188 8.539 1 96.69 426 LYS A CA 1
ATOM 3241 C C . LYS A 1 426 ? -15.742 39.688 8.484 1 96.69 426 LYS A C 1
ATOM 3243 O O . LYS A 1 426 ? -16.594 40.219 9.203 1 96.69 426 LYS A O 1
ATOM 3248 N N . GLU A 1 427 ? -15.961 38.688 7.691 1 96.81 427 GLU A N 1
ATOM 3249 C CA . GLU A 1 427 ? -17.312 38.188 7.484 1 96.81 427 GLU A CA 1
ATOM 3250 C C . GLU A 1 427 ? -17.703 37.188 8.57 1 96.81 427 GLU A C 1
ATOM 3252 O O . GLU A 1 427 ? -18.875 37.031 8.898 1 96.81 427 GLU A O 1
ATOM 3257 N N . LEU A 1 428 ? -16.844 36.5 9.172 1 96.44 428 LEU A N 1
ATOM 3258 C CA . LEU A 1 428 ? -17 35.281 9.984 1 96.44 428 LEU A CA 1
ATOM 3259 C C . LEU A 1 428 ? -18 35.531 11.117 1 96.44 428 LEU A C 1
ATOM 3261 O O . LEU A 1 428 ? -18.906 34.75 11.328 1 96.44 428 LEU A O 1
ATOM 3265 N N . PRO A 1 429 ? -17.938 36.719 11.82 1 94.25 429 PRO A N 1
ATOM 3266 C CA . PRO A 1 429 ? -18.828 36.875 12.977 1 94.25 429 PRO A CA 1
ATOM 3267 C C . PRO A 1 429 ? -20.297 37.062 12.57 1 94.25 429 PRO A C 1
ATOM 3269 O O . PRO A 1 429 ? -21.188 36.938 13.414 1 94.25 429 PRO A O 1
ATOM 3272 N N . ASN A 1 430 ? -20.562 37.25 11.266 1 93.31 430 ASN A N 1
ATOM 3273 C CA . ASN A 1 430 ? -21.906 37.656 10.859 1 93.31 430 ASN A CA 1
ATOM 3274 C C . ASN A 1 430 ? -22.531 36.625 9.922 1 93.31 430 ASN A C 1
ATOM 3276 O O . ASN A 1 430 ? -23.703 36.75 9.555 1 93.31 430 ASN A O 1
ATOM 3280 N N . VAL A 1 431 ? -21.812 35.594 9.594 1 92.69 431 VAL A N 1
ATOM 3281 C CA . VAL A 1 431 ? -22.359 34.625 8.664 1 92.69 431 VAL A CA 1
ATOM 3282 C C . VAL A 1 431 ? -23.172 33.594 9.422 1 92.69 431 VAL A C 1
ATOM 3284 O O . VAL A 1 431 ? -23.094 33.5 10.648 1 92.69 431 VAL A O 1
ATOM 3287 N N . ALA A 1 432 ? -24.047 32.938 8.664 1 90.25 432 ALA A N 1
ATOM 3288 C CA . ALA A 1 432 ? -24.844 31.844 9.266 1 90.25 432 ALA A CA 1
ATOM 3289 C C . ALA A 1 432 ? -23.938 30.688 9.68 1 90.25 432 ALA A C 1
ATOM 3291 O O . ALA A 1 432 ? -23 30.328 8.969 1 90.25 432 ALA A O 1
ATOM 3292 N N . LYS A 1 433 ? -24.281 30.172 10.852 1 86.69 433 LYS A N 1
ATOM 3293 C CA . LYS A 1 433 ? -23.547 28.984 11.32 1 86.69 433 LYS A CA 1
ATOM 3294 C C . LYS A 1 433 ? -23.859 27.766 10.453 1 86.69 433 LYS A C 1
ATOM 3296 O O . LYS A 1 433 ? -25.016 27.562 10.062 1 86.69 433 LYS A O 1
ATOM 3301 N N . THR A 1 434 ? -22.828 27.125 10.141 1 81.38 434 THR A N 1
ATOM 3302 C CA . THR A 1 434 ? -23.031 25.906 9.352 1 81.38 434 THR A CA 1
ATOM 3303 C C . THR A 1 434 ? -23.094 24.688 10.25 1 81.38 434 THR A C 1
ATOM 3305 O O . THR A 1 434 ? -22.453 24.641 11.305 1 81.38 434 THR A O 1
ATOM 3308 N N . GLU A 1 435 ? -24.125 23.719 9.93 1 69.88 435 GLU A N 1
ATOM 3309 C CA . GLU A 1 435 ? -24.172 22.438 10.633 1 69.88 435 GLU A CA 1
ATOM 3310 C C . GLU A 1 435 ? -23.047 21.516 10.164 1 69.88 435 GLU A C 1
ATOM 3312 O O . GLU A 1 435 ? -22.766 21.422 8.969 1 69.88 435 GLU A O 1
ATOM 3317 N N . HIS A 1 436 ? -22.094 21.328 11.062 1 61.69 436 HIS A N 1
ATOM 3318 C CA . HIS A 1 436 ? -20.984 20.453 10.727 1 61.69 436 HIS A CA 1
ATOM 3319 C C . HIS A 1 436 ? -21.406 18.984 10.781 1 61.69 436 HIS A C 1
ATOM 3321 O O . HIS A 1 436 ? -22.203 18.594 11.625 1 61.69 436 HIS A O 1
ATOM 3327 N N . MET B 1 1 ? 25.125 19.031 -4.715 1 51.94 1 MET B N 1
ATOM 3328 C CA . MET B 1 1 ? 23.781 18.766 -5.191 1 51.94 1 MET B CA 1
ATOM 3329 C C . MET B 1 1 ? 23.781 17.797 -6.371 1 51.94 1 MET B C 1
ATOM 3331 O O . MET B 1 1 ? 24.531 18 -7.332 1 51.94 1 MET B O 1
ATOM 3335 N N . SER B 1 2 ? 23.312 16.562 -6.141 1 65.75 2 SER B N 1
ATOM 3336 C CA . SER B 1 2 ? 23.484 15.508 -7.133 1 65.75 2 SER B CA 1
ATOM 3337 C C . SER B 1 2 ? 22.828 15.875 -8.453 1 65.75 2 SER B C 1
ATOM 3339 O O . SER B 1 2 ? 21.688 16.344 -8.477 1 65.75 2 SER B O 1
ATOM 3341 N N . SER B 1 3 ? 23.594 16.125 -9.523 1 82.88 3 SER B N 1
ATOM 3342 C CA . SER B 1 3 ? 23.141 16.328 -10.891 1 82.88 3 SER B CA 1
ATOM 3343 C C . SER B 1 3 ? 22.203 15.219 -11.336 1 82.88 3 SER B C 1
ATOM 3345 O O . SER B 1 3 ? 22.219 14.117 -10.773 1 82.88 3 SER B O 1
ATOM 3347 N N . THR B 1 4 ? 21.25 15.555 -12.148 1 88.62 4 THR B N 1
ATOM 3348 C CA . THR B 1 4 ? 20.391 14.531 -12.727 1 88.62 4 THR B CA 1
ATOM 3349 C C . THR B 1 4 ? 21.219 13.367 -13.25 1 88.62 4 THR B C 1
ATOM 3351 O O . THR B 1 4 ? 22.188 13.562 -13.984 1 88.62 4 THR B O 1
ATOM 3354 N N . PRO B 1 5 ? 20.797 12.234 -12.891 1 92.69 5 PRO B N 1
ATOM 3355 C CA . PRO B 1 5 ? 21.672 11.102 -13.227 1 92.69 5 PRO B CA 1
ATOM 3356 C C . PRO B 1 5 ? 21.438 10.594 -14.648 1 92.69 5 PRO B C 1
ATOM 3358 O O . PRO B 1 5 ? 20.422 10.922 -15.273 1 92.69 5 PRO B O 1
ATOM 3361 N N . ASP B 1 6 ? 22.453 9.828 -15.055 1 90.94 6 ASP B N 1
ATOM 3362 C CA . ASP B 1 6 ? 22.328 9.055 -16.281 1 90.94 6 ASP B CA 1
ATOM 3363 C C . ASP B 1 6 ? 21.516 7.777 -16.047 1 90.94 6 ASP B C 1
ATOM 3365 O O . ASP B 1 6 ? 21.812 7.016 -15.125 1 90.94 6 ASP B O 1
ATOM 3369 N N . PHE B 1 7 ? 20.547 7.566 -16.891 1 92.56 7 PHE B N 1
ATOM 3370 C CA . PHE B 1 7 ? 19.656 6.422 -16.688 1 92.56 7 PHE B CA 1
ATOM 3371 C C . PHE B 1 7 ? 20.094 5.242 -17.547 1 92.56 7 PHE B C 1
ATOM 3373 O O . PHE B 1 7 ? 19.547 4.145 -17.422 1 92.56 7 PHE B O 1
ATOM 3380 N N . LYS B 1 8 ? 21.078 5.5 -18.438 1 92.38 8 LYS B N 1
ATOM 3381 C CA . LYS B 1 8 ? 21.625 4.418 -19.25 1 92.38 8 LYS B CA 1
ATOM 3382 C C . LYS B 1 8 ? 22.828 3.768 -18.547 1 92.38 8 LYS B C 1
ATOM 3384 O O . LYS B 1 8 ? 23.969 4.176 -18.766 1 92.38 8 LYS B O 1
ATOM 3389 N N . VAL B 1 9 ? 22.5 2.725 -17.828 1 97 9 VAL B N 1
ATOM 3390 C CA . VAL B 1 9 ? 23.562 2.02 -17.125 1 97 9 VAL B CA 1
ATOM 3391 C C . VAL B 1 9 ? 23.531 0.538 -17.5 1 97 9 VAL B C 1
ATOM 3393 O O . VAL B 1 9 ? 22.5 0.02 -17.922 1 97 9 VAL B O 1
ATOM 3396 N N . SER B 1 10 ? 24.719 -0.1 -17.375 1 98 10 SER B N 1
ATOM 3397 C CA . SER B 1 10 ? 24.812 -1.535 -17.625 1 98 10 SER B CA 1
ATOM 3398 C C . SER B 1 10 ? 24.156 -2.33 -16.484 1 98 10 SER B C 1
ATOM 3400 O O . SER B 1 10 ? 23.922 -1.793 -15.406 1 98 10 SER B O 1
ATOM 3402 N N . SER B 1 11 ? 23.828 -3.6 -16.812 1 98.06 11 SER B N 1
ATOM 3403 C CA . SER B 1 11 ? 23.344 -4.496 -15.773 1 98.06 11 SER B CA 1
ATOM 3404 C C . SER B 1 11 ? 24.297 -4.547 -14.586 1 98.06 11 SER B C 1
ATOM 3406 O O . SER B 1 11 ? 23.859 -4.539 -13.43 1 98.06 11 SER B O 1
ATOM 3408 N N . GLU B 1 12 ? 25.562 -4.609 -14.867 1 98 12 GLU B N 1
ATOM 3409 C CA . GLU B 1 12 ? 26.578 -4.684 -13.82 1 98 12 GLU B CA 1
ATOM 3410 C C . GLU B 1 12 ? 26.531 -3.447 -12.93 1 98 12 GLU B C 1
ATOM 3412 O O . GLU B 1 12 ? 26.531 -3.562 -11.695 1 98 12 GLU B O 1
ATOM 3417 N N . THR B 1 13 ? 26.469 -2.293 -13.531 1 98.12 13 THR B N 1
ATOM 3418 C CA . THR B 1 13 ? 26.438 -1.042 -12.781 1 98.12 13 THR B CA 1
ATOM 3419 C C . THR B 1 13 ? 25.172 -0.942 -11.953 1 98.12 13 THR B C 1
ATOM 3421 O O . THR B 1 13 ? 25.203 -0.514 -10.797 1 98.12 13 THR B O 1
ATOM 3424 N N . ALA B 1 14 ? 24.062 -1.294 -12.547 1 97.62 14 ALA B N 1
ATOM 3425 C CA . ALA B 1 14 ? 22.781 -1.256 -11.836 1 97.62 14 ALA B CA 1
ATOM 3426 C C . ALA B 1 14 ? 22.828 -2.119 -10.578 1 97.62 14 ALA B C 1
ATOM 3428 O O . ALA B 1 14 ? 22.375 -1.698 -9.516 1 97.62 14 ALA B O 1
ATOM 3429 N N . ARG B 1 15 ? 23.359 -3.303 -10.695 1 97.06 15 ARG B N 1
ATOM 3430 C CA . ARG B 1 15 ? 23.438 -4.223 -9.57 1 97.06 15 ARG B CA 1
ATOM 3431 C C . ARG B 1 15 ? 24.422 -3.709 -8.516 1 97.06 15 ARG B C 1
ATOM 3433 O O . ARG B 1 15 ? 24.188 -3.877 -7.316 1 97.06 15 ARG B O 1
ATOM 3440 N N . GLU B 1 16 ? 25.516 -3.111 -8.969 1 97.75 16 GLU B N 1
ATOM 3441 C CA . GLU B 1 16 ? 26.484 -2.523 -8.047 1 97.75 16 GLU B CA 1
ATOM 3442 C C . GLU B 1 16 ? 25.844 -1.407 -7.219 1 97.75 16 GLU B C 1
ATOM 3444 O O . GLU B 1 16 ? 26.047 -1.344 -6.004 1 97.75 16 GLU B O 1
ATOM 3449 N N . TYR B 1 17 ? 25.141 -0.519 -7.91 1 98.06 17 TYR B N 1
ATOM 3450 C CA . TYR B 1 17 ? 24.469 0.576 -7.219 1 98.06 17 TYR B CA 1
ATOM 3451 C C . TYR B 1 17 ? 23.453 0.044 -6.223 1 98.06 17 TYR B C 1
ATOM 3453 O O . TYR B 1 17 ? 23.375 0.506 -5.082 1 98.06 17 TYR B O 1
ATOM 3461 N N . GLU B 1 18 ? 22.688 -0.875 -6.688 1 97.06 18 GLU B N 1
ATOM 3462 C CA . GLU B 1 18 ? 21.672 -1.471 -5.82 1 97.06 18 GLU B CA 1
ATOM 3463 C C . GLU B 1 18 ? 22.297 -2.062 -4.562 1 97.06 18 GLU B C 1
ATOM 3465 O O . GLU B 1 18 ? 21.812 -1.848 -3.455 1 97.06 18 GLU B O 1
ATOM 3470 N N . THR B 1 19 ? 23.391 -2.832 -4.695 1 96.81 19 THR B N 1
ATOM 3471 C CA . THR B 1 19 ? 24.062 -3.482 -3.582 1 96.81 19 THR B CA 1
ATOM 3472 C C . THR B 1 19 ? 24.672 -2.447 -2.635 1 96.81 19 THR B C 1
ATOM 3474 O O . THR B 1 19 ? 24.594 -2.602 -1.413 1 96.81 19 THR B O 1
ATOM 3477 N N . LYS B 1 20 ? 25.156 -1.391 -3.174 1 98.06 20 LYS B N 1
ATOM 3478 C CA . LYS B 1 20 ? 25.906 -0.412 -2.387 1 98.06 20 LYS B CA 1
ATOM 3479 C C . LYS B 1 20 ? 24.953 0.538 -1.656 1 98.06 20 LYS B C 1
ATOM 3481 O O . LYS B 1 20 ? 25.25 0.971 -0.539 1 98.06 20 LYS B O 1
ATOM 3486 N N . TYR B 1 21 ? 23.766 0.798 -2.264 1 98.38 21 TYR B N 1
ATOM 3487 C CA . TYR B 1 21 ? 23.031 1.961 -1.779 1 98.38 21 TYR B CA 1
ATOM 3488 C C . TYR B 1 21 ? 21.641 1.564 -1.291 1 98.38 21 TYR B C 1
ATOM 3490 O O . TYR B 1 21 ? 20.938 2.375 -0.692 1 98.38 21 TYR B O 1
ATOM 3498 N N . SER B 1 22 ? 21.25 0.345 -1.515 1 97.44 22 SER B N 1
ATOM 3499 C CA . SER B 1 22 ? 19.922 -0.06 -1.097 1 97.44 22 SER B CA 1
ATOM 3500 C C . SER B 1 22 ? 19.969 -1.186 -0.07 1 97.44 22 SER B C 1
ATOM 3502 O O . SER B 1 22 ? 20.984 -1.874 0.047 1 97.44 22 SER B O 1
ATOM 3504 N N . ALA B 1 23 ? 18.891 -1.361 0.693 1 96.56 23 ALA B N 1
ATOM 3505 C CA . ALA B 1 23 ? 18.766 -2.447 1.66 1 96.56 23 ALA B CA 1
ATOM 3506 C C . ALA B 1 23 ? 18.859 -3.807 0.975 1 96.56 23 ALA B C 1
ATOM 3508 O O . ALA B 1 23 ? 18.453 -3.957 -0.18 1 96.56 23 ALA B O 1
ATOM 3509 N N . HIS B 1 24 ? 19.391 -4.781 1.676 1 94.5 24 HIS B N 1
ATOM 3510 C CA . HIS B 1 24 ? 19.531 -6.141 1.158 1 94.5 24 HIS B CA 1
ATOM 3511 C C . HIS B 1 24 ? 18.359 -7.016 1.605 1 94.5 24 HIS B C 1
ATOM 3513 O O . HIS B 1 24 ? 18.562 -8.133 2.092 1 94.5 24 HIS B O 1
ATOM 3519 N N . ASN B 1 25 ? 17.172 -6.48 1.446 1 91.69 25 ASN B N 1
ATOM 3520 C CA . ASN B 1 25 ? 15.977 -7.18 1.905 1 91.69 25 ASN B CA 1
ATOM 3521 C C . ASN B 1 25 ? 15.445 -8.133 0.839 1 91.69 25 ASN B C 1
ATOM 3523 O O . ASN B 1 25 ? 14.43 -8.797 1.05 1 91.69 25 ASN B O 1
ATOM 3527 N N . TYR B 1 26 ? 16.078 -8.203 -0.335 1 89.81 26 TYR B N 1
ATOM 3528 C CA . TYR B 1 26 ? 15.742 -9.133 -1.403 1 89.81 26 TYR B CA 1
ATOM 3529 C C . TYR B 1 26 ? 16.984 -9.875 -1.899 1 89.81 26 TYR B C 1
ATOM 3531 O O . TYR B 1 26 ? 18.109 -9.469 -1.617 1 89.81 26 TYR B O 1
ATOM 3539 N N . HIS B 1 27 ? 16.75 -10.992 -2.598 1 89.81 27 HIS B N 1
ATOM 3540 C CA . HIS B 1 27 ? 17.766 -11.773 -3.305 1 89.81 27 HIS B CA 1
ATOM 3541 C C . HIS B 1 27 ? 17.359 -12.016 -4.758 1 89.81 27 HIS B C 1
ATOM 3543 O O . HIS B 1 27 ? 16.953 -13.117 -5.121 1 89.81 27 HIS B O 1
ATOM 3549 N N . PRO B 1 28 ? 17.516 -11.078 -5.578 1 92.56 28 PRO B N 1
ATOM 3550 C CA . PRO B 1 28 ? 17.016 -11.148 -6.953 1 92.56 28 PRO B CA 1
ATOM 3551 C C . PRO B 1 28 ? 17.828 -12.094 -7.828 1 92.56 28 PRO B C 1
ATOM 3553 O O . PRO B 1 28 ? 19.047 -12.242 -7.617 1 92.56 28 PRO B O 1
ATOM 3556 N N . LEU B 1 29 ? 17.125 -12.734 -8.812 1 93.88 29 LEU B N 1
ATOM 3557 C CA . LEU B 1 29 ? 17.859 -13.359 -9.898 1 93.88 29 LEU B CA 1
ATOM 3558 C C . LEU B 1 29 ? 18.719 -12.344 -10.633 1 93.88 29 LEU B C 1
ATOM 3560 O O . LEU B 1 29 ? 18.344 -11.172 -10.75 1 93.88 29 LEU B O 1
ATOM 3564 N N . PRO B 1 30 ? 19.812 -12.766 -11.062 1 93.88 30 PRO B N 1
ATOM 3565 C CA . PRO B 1 30 ? 20.75 -11.812 -11.656 1 93.88 30 PRO B CA 1
ATOM 3566 C C . PRO B 1 30 ? 20.328 -11.359 -13.055 1 93.88 30 PRO B C 1
ATOM 3568 O O . PRO B 1 30 ? 21.047 -11.586 -14.023 1 93.88 30 PRO B O 1
ATOM 3571 N N . VAL B 1 31 ? 19.25 -10.727 -13.188 1 96.62 31 VAL B N 1
ATOM 3572 C CA . VAL B 1 31 ? 18.734 -10.078 -14.398 1 96.62 31 VAL B CA 1
ATOM 3573 C C . VAL B 1 31 ? 18.266 -8.664 -14.07 1 96.62 31 VAL B C 1
ATOM 3575 O O . VAL B 1 31 ? 17.641 -8.438 -13.023 1 96.62 31 VAL B O 1
ATOM 3578 N N . VAL B 1 32 ? 18.594 -7.727 -14.906 1 97.88 32 VAL B N 1
ATOM 3579 C CA . VAL B 1 32 ? 18.203 -6.328 -14.75 1 97.88 32 VAL B CA 1
ATOM 3580 C C . VAL B 1 32 ? 17.234 -5.938 -15.859 1 97.88 32 VAL B C 1
ATOM 3582 O O . VAL B 1 32 ? 17.531 -6.09 -17.047 1 97.88 32 VAL B O 1
ATOM 3585 N N . PHE B 1 33 ? 16.016 -5.465 -15.5 1 98.19 33 PHE B N 1
ATOM 3586 C CA . PHE B 1 33 ? 15.047 -4.992 -16.484 1 98.19 33 PHE B CA 1
ATOM 3587 C C . PHE B 1 33 ? 15.359 -3.559 -16.906 1 98.19 33 PHE B C 1
ATOM 3589 O O . PHE B 1 33 ? 15.68 -2.715 -16.062 1 98.19 33 PHE B O 1
ATOM 3596 N N . SER B 1 34 ? 15.258 -3.266 -18.188 1 98.06 34 SER B N 1
ATOM 3597 C CA . SER B 1 34 ? 15.391 -1.905 -18.703 1 98.06 34 SER B CA 1
ATOM 3598 C C . SER B 1 34 ? 14.18 -1.516 -19.547 1 98.06 34 SER B C 1
ATOM 3600 O O . SER B 1 34 ? 13.883 -0.33 -19.719 1 98.06 34 SER B O 1
ATOM 3602 N N . LYS B 1 35 ? 13.555 -2.494 -20.094 1 98.19 35 LYS B N 1
ATOM 3603 C CA . LYS B 1 35 ? 12.375 -2.322 -20.938 1 98.19 35 LYS B CA 1
ATOM 3604 C C . LYS B 1 35 ? 11.438 -3.518 -20.828 1 98.19 35 LYS B C 1
ATOM 3606 O O . LYS B 1 35 ? 11.875 -4.633 -20.547 1 98.19 35 LYS B O 1
ATOM 3611 N N . ALA B 1 36 ? 10.117 -3.285 -20.953 1 98.56 36 ALA B N 1
ATOM 3612 C CA . ALA B 1 36 ? 9.156 -4.387 -20.922 1 98.56 36 ALA B CA 1
ATOM 3613 C C . ALA B 1 36 ? 7.93 -4.062 -21.766 1 98.56 36 ALA B C 1
ATOM 3615 O O . ALA B 1 36 ? 7.531 -2.9 -21.891 1 98.56 36 ALA B O 1
ATOM 3616 N N . GLU B 1 37 ? 7.336 -5.031 -22.375 1 98.44 37 GLU B N 1
ATOM 3617 C CA . GLU B 1 37 ? 6.141 -4.938 -23.203 1 98.44 37 GLU B CA 1
ATOM 3618 C C . GLU B 1 37 ? 5.406 -6.273 -23.266 1 98.44 37 GLU B C 1
ATOM 3620 O O . GLU B 1 37 ? 5.988 -7.285 -23.656 1 98.44 37 GLU B O 1
ATOM 3625 N N . GLY B 1 38 ? 4.141 -6.215 -22.969 1 98.25 38 GLY B N 1
ATOM 3626 C CA . GLY B 1 38 ? 3.416 -7.477 -22.953 1 98.25 38 GLY B CA 1
ATOM 3627 C C . GLY B 1 38 ? 4.031 -8.508 -22.016 1 98.25 38 GLY B C 1
ATOM 3628 O O . GLY B 1 38 ? 4.227 -8.234 -20.828 1 98.25 38 GLY B O 1
ATOM 3629 N N . ALA B 1 39 ? 4.402 -9.641 -22.562 1 98.62 39 ALA B N 1
ATOM 3630 C CA . ALA B 1 39 ? 5.012 -10.695 -21.766 1 98.62 39 ALA B CA 1
ATOM 3631 C C . ALA B 1 39 ? 6.531 -10.672 -21.891 1 98.62 39 ALA B C 1
ATOM 3633 O O . ALA B 1 39 ? 7.223 -11.492 -21.281 1 98.62 39 ALA B O 1
ATOM 3634 N N . HIS B 1 40 ? 7.086 -9.664 -22.578 1 98.69 40 HIS B N 1
ATOM 3635 C CA . HIS B 1 40 ? 8.508 -9.609 -22.891 1 98.69 40 HIS B CA 1
ATOM 3636 C C . HIS B 1 40 ? 9.211 -8.539 -22.062 1 98.69 40 HIS B C 1
ATOM 3638 O O . HIS B 1 40 ? 8.648 -7.469 -21.812 1 98.69 40 HIS B O 1
ATOM 3644 N N . VAL B 1 41 ? 10.445 -8.852 -21.703 1 98.5 41 VAL B N 1
ATOM 3645 C CA . VAL B 1 41 ? 11.289 -7.898 -20.984 1 98.5 41 VAL B CA 1
ATOM 3646 C C . VAL B 1 41 ? 12.703 -7.93 -21.562 1 98.5 41 VAL B C 1
ATOM 3648 O O . VAL B 1 41 ? 13.125 -8.938 -22.141 1 98.5 41 VAL B O 1
ATOM 3651 N N . TRP B 1 42 ? 13.398 -6.836 -21.422 1 98.62 42 TRP B N 1
ATOM 3652 C CA . TRP B 1 42 ? 14.758 -6.707 -21.953 1 98.62 42 TRP B CA 1
ATOM 3653 C C . TRP B 1 42 ? 15.695 -6.145 -20.891 1 98.62 42 TRP B C 1
ATOM 3655 O O . TRP B 1 42 ? 15.305 -5.285 -20.094 1 98.62 42 TRP B O 1
ATOM 3665 N N . ASP B 1 43 ? 16.906 -6.668 -20.828 1 98.25 43 ASP B N 1
ATOM 3666 C CA . ASP B 1 43 ? 17.938 -6.09 -19.969 1 98.25 43 ASP B CA 1
ATOM 3667 C C . ASP B 1 43 ? 18.656 -4.938 -20.672 1 98.25 43 ASP B C 1
ATOM 3669 O O . ASP B 1 43 ? 18.375 -4.633 -21.828 1 98.25 43 ASP B O 1
ATOM 3673 N N . PRO B 1 44 ? 19.5 -4.227 -19.953 1 98.06 44 PRO B N 1
ATOM 3674 C CA . PRO B 1 44 ? 20.172 -3.061 -20.531 1 98.06 44 PRO B CA 1
ATOM 3675 C C . PRO B 1 44 ? 21.016 -3.418 -21.75 1 98.06 44 PRO B C 1
ATOM 3677 O O . PRO B 1 44 ? 21.281 -2.562 -22.594 1 98.06 44 PRO B O 1
ATOM 3680 N N . GLU B 1 45 ? 21.453 -4.621 -21.906 1 98.25 45 GLU B N 1
ATOM 3681 C CA . GLU B 1 45 ? 22.312 -5.074 -22.984 1 98.25 45 GLU B CA 1
ATOM 3682 C C . GLU B 1 45 ? 21.5 -5.523 -24.203 1 98.25 45 GLU B C 1
ATOM 3684 O O . GLU B 1 45 ? 22.047 -5.875 -25.234 1 98.25 45 GLU B O 1
ATOM 3689 N N . GLY B 1 46 ? 20.172 -5.574 -24.078 1 98 46 GLY B N 1
ATOM 3690 C CA . GLY B 1 46 ? 19.297 -5.855 -25.203 1 98 46 GLY B CA 1
ATOM 3691 C C . GLY B 1 46 ? 18.844 -7.297 -25.266 1 98 46 GLY B C 1
ATOM 3692 O O . GLY B 1 46 ? 18.125 -7.695 -26.188 1 98 46 GLY B O 1
ATOM 3693 N N . LYS B 1 47 ? 19.219 -8.086 -24.297 1 98.31 47 LYS B N 1
ATOM 3694 C CA . LYS B 1 47 ? 18.75 -9.469 -24.25 1 98.31 47 LYS B CA 1
ATOM 3695 C C . LYS B 1 47 ? 17.281 -9.539 -23.844 1 98.31 47 LYS B C 1
ATOM 3697 O O . LYS B 1 47 ? 16.859 -8.859 -22.906 1 98.31 47 LYS B O 1
ATOM 3702 N N . GLU B 1 48 ? 16.578 -10.352 -24.578 1 98.44 48 GLU B N 1
ATOM 3703 C CA . GLU B 1 48 ? 15.141 -10.484 -24.359 1 98.44 48 GLU B CA 1
ATOM 3704 C C . GLU B 1 48 ? 14.82 -11.711 -23.5 1 98.44 48 GLU B C 1
ATOM 3706 O O . GLU B 1 48 ? 15.469 -12.758 -23.641 1 98.44 48 GLU B O 1
ATOM 3711 N N . TYR B 1 49 ? 13.781 -11.586 -22.656 1 98.62 49 TYR B N 1
ATOM 3712 C CA . TYR B 1 49 ? 13.258 -12.688 -21.859 1 98.62 49 TYR B CA 1
ATOM 3713 C C . TYR B 1 49 ? 11.734 -12.688 -21.859 1 98.62 49 TYR B C 1
ATOM 3715 O O . TYR B 1 49 ? 11.109 -11.656 -22.125 1 98.62 49 TYR B O 1
ATOM 3723 N N . LEU B 1 50 ? 11.18 -13.844 -21.609 1 98.69 50 LEU B N 1
ATOM 3724 C CA . LEU B 1 50 ? 9.773 -13.953 -21.266 1 98.69 50 LEU B CA 1
ATOM 3725 C C . LEU B 1 50 ? 9.586 -13.883 -19.75 1 98.69 50 LEU B C 1
ATOM 3727 O O . LEU B 1 50 ? 10.281 -14.578 -19 1 98.69 50 LEU B O 1
ATOM 3731 N N . ASP B 1 51 ? 8.688 -13.055 -19.344 1 98.25 51 ASP B N 1
ATOM 3732 C CA . ASP B 1 51 ? 8.406 -12.898 -17.922 1 98.25 51 ASP B CA 1
ATOM 3733 C C . ASP B 1 51 ? 7.312 -13.852 -17.453 1 98.25 51 ASP B C 1
ATOM 3735 O O . ASP B 1 51 ? 6.121 -13.578 -17.641 1 98.25 51 ASP B O 1
ATOM 3739 N N . PHE B 1 52 ? 7.656 -14.883 -16.75 1 98.31 52 PHE B N 1
ATOM 3740 C CA . PHE B 1 52 ? 6.695 -15.867 -16.266 1 98.31 52 PHE B CA 1
ATOM 3741 C C . PHE B 1 52 ? 6.398 -15.648 -14.781 1 98.31 52 PHE B C 1
ATOM 3743 O O . PHE B 1 52 ? 5.82 -16.516 -14.125 1 98.31 52 PHE B O 1
ATOM 3750 N N . LEU B 1 53 ? 6.762 -14.539 -14.312 1 96.5 53 LEU B N 1
ATOM 3751 C CA . LEU B 1 53 ? 6.469 -14.18 -12.93 1 96.5 53 LEU B CA 1
ATOM 3752 C C . LEU B 1 53 ? 5.488 -13.008 -12.867 1 96.5 53 LEU B C 1
ATOM 3754 O O . LEU B 1 53 ? 4.578 -13.008 -12.031 1 96.5 53 LEU B O 1
ATOM 3758 N N . SER B 1 54 ? 5.711 -11.984 -13.789 1 96.75 54 SER B N 1
ATOM 3759 C CA . SER B 1 54 ? 4.859 -10.812 -13.969 1 96.75 54 SER B CA 1
ATOM 3760 C C . SER B 1 54 ? 4.688 -10.047 -12.664 1 96.75 54 SER B C 1
ATOM 3762 O O . SER B 1 54 ? 3.572 -9.664 -12.305 1 96.75 54 SER B O 1
ATOM 3764 N N . ALA B 1 55 ? 5.738 -9.906 -11.859 1 95.38 55 ALA B N 1
ATOM 3765 C CA . ALA B 1 55 ? 5.742 -9.211 -10.57 1 95.38 55 ALA B CA 1
ATOM 3766 C C . ALA B 1 55 ? 4.688 -9.789 -9.633 1 95.38 55 ALA B C 1
ATOM 3768 O O . ALA B 1 55 ? 3.871 -9.055 -9.078 1 95.38 55 ALA B O 1
ATOM 3769 N N . TYR B 1 56 ? 4.734 -11.141 -9.523 1 91.69 56 TYR B N 1
ATOM 3770 C CA . TYR B 1 56 ? 3.822 -11.875 -8.656 1 91.69 56 TYR B CA 1
ATOM 3771 C C . TYR B 1 56 ? 2.371 -11.516 -8.961 1 91.69 56 TYR B C 1
ATOM 3773 O O . TYR B 1 56 ? 1.612 -11.156 -8.062 1 91.69 56 TYR B O 1
ATOM 3781 N N . SER B 1 57 ? 1.947 -11.523 -10.188 1 94.56 57 SER B N 1
ATOM 3782 C CA . SER B 1 57 ? 0.581 -11.406 -10.68 1 94.56 57 SER B CA 1
ATOM 3783 C C . SER B 1 57 ? 0.121 -9.953 -10.703 1 94.56 57 SER B C 1
ATOM 3785 O O . SER B 1 57 ? -1.079 -9.672 -10.742 1 94.56 57 SER B O 1
ATOM 3787 N N . ALA B 1 58 ? 1.032 -9.008 -10.656 1 97.69 58 ALA B N 1
ATOM 3788 C CA . ALA B 1 58 ? 0.646 -7.598 -10.734 1 97.69 58 ALA B CA 1
ATOM 3789 C C . ALA B 1 58 ? 0.453 -7.164 -12.18 1 97.69 58 ALA B C 1
ATOM 3791 O O . ALA B 1 58 ? -0.353 -6.273 -12.469 1 97.69 58 ALA B O 1
ATOM 3792 N N . VAL B 1 59 ? 1.157 -7.863 -13.117 1 98.44 59 VAL B N 1
ATOM 3793 C CA . VAL B 1 59 ? 1.152 -7.457 -14.516 1 98.44 59 VAL B CA 1
ATOM 3794 C C . VAL B 1 59 ? 0.263 -8.398 -15.328 1 98.44 59 VAL B C 1
ATOM 3796 O O . VAL B 1 59 ? 0.681 -8.922 -16.359 1 98.44 59 VAL B O 1
ATOM 3799 N N . ASN B 1 60 ? -0.96 -8.539 -14.828 1 98.75 60 ASN B N 1
ATOM 3800 C CA . ASN B 1 60 ? -1.915 -9.398 -15.523 1 98.75 60 ASN B CA 1
ATOM 3801 C C . ASN B 1 60 ? -2.168 -8.914 -16.953 1 98.75 60 ASN B C 1
ATOM 3803 O O . ASN B 1 60 ? -2.279 -9.727 -17.875 1 98.75 60 ASN B O 1
ATOM 3807 N N . GLN B 1 61 ? -2.262 -7.648 -17.203 1 98.81 61 GLN B N 1
ATOM 3808 C CA . GLN B 1 61 ? -2.652 -7.047 -18.469 1 98.81 61 GLN B CA 1
ATOM 3809 C C . GLN B 1 61 ? -1.45 -6.875 -19.391 1 98.81 61 GLN B C 1
ATOM 3811 O O . GLN B 1 61 ? -1.594 -6.426 -20.531 1 98.81 61 GLN B O 1
ATOM 3816 N N . GLY B 1 62 ? -0.237 -7.293 -18.906 1 98.56 62 GLY B N 1
ATOM 3817 C CA . GLY B 1 62 ? 0.976 -7.129 -19.688 1 98.56 62 GLY B CA 1
ATOM 3818 C C . GLY B 1 62 ? 1.716 -5.84 -19.375 1 98.56 62 GLY B C 1
ATOM 3819 O O . GLY B 1 62 ? 1.096 -4.82 -19.078 1 98.56 62 GLY B O 1
ATOM 3820 N N . HIS B 1 63 ? 3.037 -5.949 -19.516 1 98.5 63 HIS B N 1
ATOM 3821 C CA . HIS B 1 63 ? 3.885 -4.789 -19.25 1 98.5 63 HIS B CA 1
ATOM 3822 C C . HIS B 1 63 ? 3.549 -3.641 -20.203 1 98.5 63 HIS B C 1
ATOM 3824 O O . HIS B 1 63 ? 3.402 -3.85 -21.406 1 98.5 63 HIS B O 1
ATOM 3830 N N . CYS B 1 64 ? 3.402 -2.428 -19.594 1 98.19 64 CYS B N 1
ATOM 3831 C CA . CYS B 1 64 ? 3.266 -1.184 -20.344 1 98.19 64 CYS B CA 1
ATOM 3832 C C . CYS B 1 64 ? 2.131 -1.28 -21.359 1 98.19 64 CYS B C 1
ATOM 3834 O O . CYS B 1 64 ? 2.303 -0.92 -22.531 1 98.19 64 CYS B O 1
ATOM 3836 N N . HIS B 1 65 ? 1.042 -1.862 -20.938 1 98.56 65 HIS B N 1
ATOM 3837 C CA . HIS B 1 65 ? -0.099 -1.955 -21.844 1 98.56 65 HIS B CA 1
ATOM 3838 C C . HIS B 1 65 ? -0.496 -0.581 -22.375 1 98.56 65 HIS B C 1
ATOM 3840 O O . HIS B 1 65 ? -0.742 0.342 -21.594 1 98.56 65 HIS B O 1
ATOM 3846 N N . PRO B 1 66 ? -0.651 -0.407 -23.656 1 98.31 66 PRO B N 1
ATOM 3847 C CA . PRO B 1 66 ? -0.809 0.927 -24.234 1 98.31 66 PRO B CA 1
ATOM 3848 C C . PRO B 1 66 ? -2.072 1.637 -23.75 1 98.31 66 PRO B C 1
ATOM 3850 O O . PRO B 1 66 ? -2.057 2.85 -23.531 1 98.31 66 PRO B O 1
ATOM 3853 N N . LYS B 1 67 ? -3.184 0.939 -23.594 1 98.19 67 LYS B N 1
ATOM 3854 C CA . LYS B 1 67 ? -4.434 1.546 -23.141 1 98.19 67 LYS B CA 1
ATOM 3855 C C . LYS B 1 67 ? -4.297 2.094 -21.719 1 98.19 67 LYS B C 1
ATOM 3857 O O . LYS B 1 67 ? -4.809 3.172 -21.422 1 98.19 67 LYS B O 1
ATOM 3862 N N . ILE B 1 68 ? -3.65 1.358 -20.844 1 98.69 68 ILE B N 1
ATOM 3863 C CA . ILE B 1 68 ? -3.494 1.778 -19.453 1 98.69 68 ILE B CA 1
ATOM 3864 C C . ILE B 1 68 ? -2.518 2.951 -19.375 1 98.69 68 ILE B C 1
ATOM 3866 O O . ILE B 1 68 ? -2.762 3.924 -18.656 1 98.69 68 ILE B O 1
ATOM 3870 N N . VAL B 1 69 ? -1.403 2.852 -20.156 1 98.56 69 VAL B N 1
ATOM 3871 C CA . VAL B 1 69 ? -0.412 3.922 -20.188 1 98.56 69 VAL B CA 1
ATOM 3872 C C . VAL B 1 69 ? -1.044 5.199 -20.734 1 98.56 69 VAL B C 1
ATOM 3874 O O . VAL B 1 69 ? -0.784 6.293 -20.234 1 98.56 69 VAL B O 1
ATOM 3877 N N . ALA B 1 70 ? -1.869 5.086 -21.734 1 98.38 70 ALA B N 1
ATOM 3878 C CA . ALA B 1 70 ? -2.545 6.25 -22.312 1 98.38 70 ALA B CA 1
ATOM 3879 C C . ALA B 1 70 ? -3.43 6.93 -21.266 1 98.38 70 ALA B C 1
ATOM 3881 O O . ALA B 1 70 ? -3.496 8.164 -21.203 1 98.38 70 ALA B O 1
ATOM 3882 N N . ALA B 1 71 ? -4.148 6.156 -20.469 1 98.31 71 ALA B N 1
ATOM 3883 C CA . ALA B 1 71 ? -4.992 6.703 -19.422 1 98.31 71 ALA B CA 1
ATOM 3884 C C . ALA B 1 71 ? -4.152 7.434 -18.375 1 98.31 71 ALA B C 1
ATOM 3886 O O . ALA B 1 71 ? -4.547 8.492 -17.875 1 98.31 71 ALA B O 1
ATOM 3887 N N . LEU B 1 72 ? -3.043 6.805 -18.031 1 98.69 72 LEU B N 1
ATOM 3888 C CA . LEU B 1 72 ? -2.115 7.43 -17.094 1 98.69 72 LEU B CA 1
ATOM 3889 C C . LEU B 1 72 ? -1.662 8.797 -17.594 1 98.69 72 LEU B C 1
ATOM 3891 O O . LEU B 1 72 ? -1.693 9.781 -16.859 1 98.69 72 LEU B O 1
ATOM 3895 N N . VAL B 1 73 ? -1.209 8.828 -18.844 1 98.06 73 VAL B N 1
ATOM 3896 C CA . VAL B 1 73 ? -0.655 10.039 -19.438 1 98.06 73 VAL B CA 1
ATOM 3897 C C . VAL B 1 73 ? -1.735 11.117 -19.516 1 98.06 73 VAL B C 1
ATOM 3899 O O . VAL B 1 73 ? -1.49 12.273 -19.188 1 98.06 73 VAL B O 1
ATOM 3902 N N . ASP B 1 74 ? -2.916 10.711 -19.906 1 97.5 74 ASP B N 1
ATOM 3903 C CA . ASP B 1 74 ? -4.031 11.641 -20.031 1 97.5 74 ASP B CA 1
ATOM 3904 C C . ASP B 1 74 ? -4.363 12.289 -18.703 1 97.5 74 ASP B C 1
ATOM 3906 O O . ASP B 1 74 ? -4.488 13.516 -18.609 1 97.5 74 ASP B O 1
ATOM 3910 N N . GLN B 1 75 ? -4.453 11.555 -17.656 1 98.12 75 GLN B N 1
ATOM 3911 C CA . GLN B 1 75 ? -4.883 12.031 -16.359 1 98.12 75 GLN B CA 1
ATOM 3912 C C . GLN B 1 75 ? -3.768 12.812 -15.656 1 98.12 75 GLN B C 1
ATOM 3914 O O . GLN B 1 75 ? -4.035 13.766 -14.922 1 98.12 75 GLN B O 1
ATOM 3919 N N . ALA B 1 76 ? -2.506 12.398 -15.875 1 97.88 76 ALA B N 1
ATOM 3920 C CA . ALA B 1 76 ? -1.36 12.969 -15.164 1 97.88 76 ALA B CA 1
ATOM 3921 C C . ALA B 1 76 ? -1.221 14.461 -15.461 1 97.88 76 ALA B C 1
ATOM 3923 O O . ALA B 1 76 ? -0.704 15.219 -14.633 1 97.88 76 ALA B O 1
ATOM 3924 N N . SER B 1 77 ? -1.692 14.914 -16.562 1 94.88 77 SER B N 1
ATOM 3925 C CA . SER B 1 77 ? -1.567 16.312 -16.953 1 94.88 77 SER B CA 1
ATOM 3926 C C . SER B 1 77 ? -2.758 17.125 -16.453 1 94.88 77 SER B C 1
ATOM 3928 O O . SER B 1 77 ? -2.764 18.359 -16.578 1 94.88 77 SER B O 1
ATOM 3930 N N . LYS B 1 78 ? -3.777 16.5 -15.961 1 97.38 78 LYS B N 1
ATOM 3931 C CA . LYS B 1 78 ? -5 17.172 -15.539 1 97.38 78 LYS B CA 1
ATOM 3932 C C . LYS B 1 78 ? -5.051 17.312 -14.023 1 97.38 78 LYS B C 1
ATOM 3934 O O . LYS B 1 78 ? -5.242 18.422 -13.5 1 97.38 78 LYS B O 1
ATOM 3939 N N . LEU B 1 79 ? -4.918 16.281 -13.359 1 98.06 79 LEU B N 1
ATOM 3940 C CA . LEU B 1 79 ? -5.031 16.219 -11.906 1 98.06 79 LEU B CA 1
ATOM 3941 C C . LEU B 1 79 ? -4.508 14.891 -11.375 1 98.06 79 LEU B C 1
ATOM 3943 O O . LEU B 1 79 ? -5.062 13.828 -11.688 1 98.06 79 LEU B O 1
ATOM 3947 N N . THR B 1 80 ? -3.475 14.945 -10.586 1 98.19 80 THR B N 1
ATOM 3948 C CA . THR B 1 80 ? -2.904 13.711 -10.062 1 98.19 80 THR B CA 1
ATOM 3949 C C . THR B 1 80 ? -3.385 13.453 -8.633 1 98.19 80 THR B C 1
ATOM 3951 O O . THR B 1 80 ? -3.67 12.312 -8.266 1 98.19 80 THR B O 1
ATOM 3954 N N . LEU B 1 81 ? -3.443 14.547 -7.828 1 97 81 LEU B N 1
ATOM 3955 C CA . LEU B 1 81 ? -3.748 14.406 -6.406 1 97 81 LEU B CA 1
ATOM 3956 C C . LEU B 1 81 ? -4.594 15.57 -5.91 1 97 81 LEU B C 1
ATOM 3958 O O . LEU B 1 81 ? -4.328 16.719 -6.258 1 97 81 LEU B O 1
ATOM 3962 N N . CYS B 1 82 ? -5.637 15.422 -5.168 1 91 82 CYS B N 1
ATOM 3963 C CA . CYS B 1 82 ? -6.449 16.453 -4.531 1 91 82 CYS B CA 1
ATOM 3964 C C . CYS B 1 82 ? -6.535 16.234 -3.025 1 91 82 CYS B C 1
ATOM 3966 O O . CYS B 1 82 ? -6.828 17.156 -2.27 1 91 82 CYS B O 1
ATOM 3968 N N . SER B 1 83 ? -6.086 15.203 -2.443 1 81.31 83 SER B N 1
ATOM 3969 C CA . SER B 1 83 ? -6.309 14.711 -1.09 1 81.31 83 SER B CA 1
ATOM 3970 C C . SER B 1 83 ? -7.797 14.5 -0.817 1 81.31 83 SER B C 1
ATOM 3972 O O . SER B 1 83 ? -8.648 14.984 -1.566 1 81.31 83 SER B O 1
ATOM 3974 N N . ARG B 1 84 ? -8.133 13.938 0.294 1 87.81 84 ARG B N 1
ATOM 3975 C CA . ARG B 1 84 ? -9.523 13.648 0.625 1 87.81 84 ARG B CA 1
ATOM 3976 C C . ARG B 1 84 ? -10.133 14.758 1.469 1 87.81 84 ARG B C 1
ATOM 3978 O O . ARG B 1 84 ? -11.266 14.641 1.945 1 87.81 84 ARG B O 1
ATOM 3985 N N . ALA B 1 85 ? -9.359 15.852 1.612 1 89.69 85 ALA B N 1
ATOM 3986 C CA . ALA B 1 85 ? -9.945 17.078 2.133 1 89.69 85 ALA B CA 1
ATOM 3987 C C . ALA B 1 85 ? -10.977 17.656 1.163 1 89.69 85 ALA B C 1
ATOM 3989 O O . ALA B 1 85 ? -11.852 18.422 1.562 1 89.69 85 ALA B O 1
ATOM 3990 N N . PHE B 1 86 ? -10.805 17.234 -0.065 1 94.75 86 PHE B N 1
ATOM 3991 C CA . PHE B 1 86 ? -11.703 17.609 -1.155 1 94.75 86 PHE B CA 1
ATOM 3992 C C . PHE B 1 86 ? -12.141 16.375 -1.942 1 94.75 86 PHE B C 1
ATOM 3994 O O . PHE B 1 86 ? -11.766 15.258 -1.604 1 94.75 86 PHE B O 1
ATOM 4001 N N . SER B 1 87 ? -13.031 16.625 -2.857 1 95.25 87 SER B N 1
ATOM 4002 C CA . SER B 1 87 ? -13.438 15.578 -3.779 1 95.25 87 SER B CA 1
ATOM 4003 C C . SER B 1 87 ? -12.82 15.773 -5.156 1 95.25 87 SER B C 1
ATOM 4005 O O . SER B 1 87 ? -12.281 16.844 -5.453 1 95.25 87 SER B O 1
ATOM 4007 N N . SER B 1 88 ? -12.773 14.773 -5.898 1 96.5 88 SER B N 1
ATOM 4008 C CA . SER B 1 88 ? -12.422 14.859 -7.309 1 96.5 88 SER B CA 1
ATOM 4009 C C . SER B 1 88 ? -13.508 14.266 -8.195 1 96.5 88 SER B C 1
ATOM 4011 O O . SER B 1 88 ? -14.258 13.391 -7.754 1 96.5 88 SER B O 1
ATOM 4013 N N . ASP B 1 89 ? -13.586 14.719 -9.359 1 96.44 89 ASP B N 1
ATOM 4014 C CA . ASP B 1 89 ? -14.578 14.211 -10.305 1 96.44 89 ASP B CA 1
ATOM 4015 C C . ASP B 1 89 ? -14.289 12.758 -10.672 1 96.44 89 ASP B C 1
ATOM 4017 O O . ASP B 1 89 ? -15.203 11.945 -10.797 1 96.44 89 ASP B O 1
ATOM 4021 N N . VAL B 1 90 ? -13.047 12.43 -10.688 1 97.38 90 VAL B N 1
ATOM 4022 C CA . VAL B 1 90 ? -12.625 11.109 -11.133 1 97.38 90 VAL B CA 1
ATOM 4023 C C . VAL B 1 90 ? -12.906 10.086 -10.039 1 97.38 90 VAL B C 1
ATOM 4025 O O . VAL B 1 90 ? -13.266 8.938 -10.32 1 97.38 90 VAL B O 1
ATOM 4028 N N . PHE B 1 91 ? -12.812 10.422 -8.812 1 97.12 91 PHE B N 1
ATOM 4029 C CA . PHE B 1 91 ? -12.969 9.492 -7.699 1 97.12 91 PHE B CA 1
ATOM 4030 C C . PHE B 1 91 ? -14.391 8.953 -7.648 1 97.12 91 PHE B C 1
ATOM 4032 O O . PHE B 1 91 ? -14.594 7.742 -7.508 1 97.12 91 PHE B O 1
ATOM 4039 N N . GLY B 1 92 ? -15.391 9.859 -7.695 1 96.69 92 GLY B N 1
ATOM 4040 C CA . GLY B 1 92 ? -16.766 9.414 -7.699 1 96.69 92 GLY B CA 1
ATOM 4041 C C . GLY B 1 92 ? -17.078 8.422 -8.812 1 96.69 92 GLY B C 1
ATOM 4042 O O . GLY B 1 92 ? -17.719 7.402 -8.578 1 96.69 92 GLY B O 1
ATOM 4043 N N . VAL B 1 93 ? -16.562 8.742 -10 1 98.19 93 VAL B N 1
ATOM 4044 C CA . VAL B 1 93 ? -16.766 7.891 -11.164 1 98.19 93 VAL B CA 1
ATOM 4045 C C . VAL B 1 93 ? -16.125 6.523 -10.914 1 98.19 93 VAL B C 1
ATOM 4047 O O . VAL B 1 93 ? -16.734 5.488 -11.195 1 98.19 93 VAL B O 1
ATOM 4050 N N . TYR B 1 94 ? -14.961 6.512 -10.406 1 98.5 94 TYR B N 1
ATOM 4051 C CA . TYR B 1 94 ? -14.242 5.281 -10.086 1 98.5 94 TYR B CA 1
ATOM 4052 C C . TYR B 1 94 ? -15.016 4.457 -9.062 1 98.5 94 TYR B C 1
ATOM 4054 O O . TYR B 1 94 ? -15.156 3.242 -9.211 1 98.5 94 TYR B O 1
ATOM 4062 N N . ALA B 1 95 ? -15.461 5.113 -7.961 1 98.38 95 ALA B N 1
ATOM 4063 C CA . ALA B 1 95 ? -16.172 4.414 -6.898 1 98.38 95 ALA B CA 1
ATOM 4064 C C . ALA B 1 95 ? -17.391 3.678 -7.449 1 98.38 95 ALA B C 1
ATOM 4066 O O . ALA B 1 95 ? -17.609 2.506 -7.133 1 98.38 95 ALA B O 1
ATOM 4067 N N . LYS B 1 96 ? -18.156 4.379 -8.266 1 98.44 96 LYS B N 1
ATOM 4068 C CA . LYS B 1 96 ? -19.312 3.752 -8.891 1 98.44 96 LYS B CA 1
ATOM 4069 C C . LYS B 1 96 ? -18.891 2.605 -9.812 1 98.44 96 LYS B C 1
ATOM 4071 O O . LYS B 1 96 ? -19.469 1.518 -9.758 1 98.44 96 LYS B O 1
ATOM 4076 N N . TYR B 1 97 ? -17.938 2.85 -10.594 1 98.62 97 TYR B N 1
ATOM 4077 C CA . TYR B 1 97 ? -17.484 1.89 -11.594 1 98.62 97 TYR B CA 1
ATOM 4078 C C . TYR B 1 97 ? -17.031 0.591 -10.938 1 98.62 97 TYR B C 1
ATOM 4080 O O . TYR B 1 97 ? -17.469 -0.493 -11.32 1 98.62 97 TYR B O 1
ATOM 4088 N N . ILE B 1 98 ? -16.219 0.686 -9.984 1 98.69 98 ILE B N 1
ATOM 4089 C CA . ILE B 1 98 ? -15.562 -0.497 -9.43 1 98.69 98 ILE B CA 1
ATOM 4090 C C . ILE B 1 98 ? -16.578 -1.306 -8.617 1 98.69 98 ILE B C 1
ATOM 4092 O O . ILE B 1 98 ? -16.516 -2.537 -8.586 1 98.69 98 ILE B O 1
ATOM 4096 N N . THR B 1 99 ? -17.453 -0.619 -7.848 1 98.56 99 THR B N 1
ATOM 4097 C CA . THR B 1 99 ? -18.453 -1.333 -7.074 1 98.56 99 THR B CA 1
ATOM 4098 C C . THR B 1 99 ? -19.406 -2.107 -7.992 1 98.56 99 THR B C 1
ATOM 4100 O O . THR B 1 99 ? -19.734 -3.26 -7.715 1 98.56 99 THR B O 1
ATOM 4103 N N . GLU B 1 100 ? -19.766 -1.484 -9.102 1 98.12 100 GLU B N 1
ATOM 4104 C CA . GLU B 1 100 ? -20.609 -2.172 -10.078 1 98.12 100 GLU B CA 1
ATOM 4105 C C . GLU B 1 100 ? -19.828 -3.291 -10.773 1 98.12 100 GLU B C 1
ATOM 4107 O O . GLU B 1 100 ? -20.391 -4.359 -11.047 1 98.12 100 GLU B O 1
ATOM 4112 N N . TYR B 1 101 ? -18.578 -3.053 -11.047 1 98.25 101 TYR B N 1
ATOM 4113 C CA . TYR B 1 101 ? -17.734 -4.012 -11.75 1 98.25 101 TYR B CA 1
ATOM 4114 C C . TYR B 1 101 ? -17.625 -5.316 -10.977 1 98.25 101 TYR B C 1
ATOM 4116 O O . TYR B 1 101 ? -17.672 -6.402 -11.562 1 98.25 101 TYR B O 1
ATOM 4124 N N . PHE B 1 102 ? -17.531 -5.246 -9.672 1 98.44 102 PHE B N 1
ATOM 4125 C CA . PHE B 1 102 ? -17.281 -6.426 -8.852 1 98.44 102 PHE B CA 1
ATOM 4126 C C . PHE B 1 102 ? -18.516 -6.832 -8.07 1 98.44 102 PHE B C 1
ATOM 4128 O O . PHE B 1 102 ? -18.516 -7.844 -7.371 1 98.44 102 PHE B O 1
ATOM 4135 N N . ASN B 1 103 ? -19.609 -6.074 -8.219 1 97.88 103 ASN B N 1
ATOM 4136 C CA . ASN B 1 103 ? -20.891 -6.344 -7.586 1 97.88 103 ASN B CA 1
ATOM 4137 C C . ASN B 1 103 ? -20.797 -6.27 -6.062 1 97.88 103 ASN B C 1
ATOM 4139 O O . ASN B 1 103 ? -21.172 -7.219 -5.371 1 97.88 103 ASN B O 1
ATOM 4143 N N . TYR B 1 104 ? -20.266 -5.219 -5.555 1 98.69 104 TYR B N 1
ATOM 4144 C CA . TYR B 1 104 ? -20.281 -4.828 -4.148 1 98.69 104 TYR B CA 1
ATOM 4145 C C . TYR B 1 104 ? -20.906 -3.449 -3.973 1 98.69 104 TYR B C 1
ATOM 4147 O O . TYR B 1 104 ? -21.125 -2.727 -4.949 1 98.69 104 TYR B O 1
ATOM 4155 N N . GLU B 1 105 ? -21.188 -3.037 -2.748 1 98.81 105 GLU B N 1
ATOM 4156 C CA . GLU B 1 105 ? -21.969 -1.824 -2.516 1 98.81 105 GLU B CA 1
ATOM 4157 C C . GLU B 1 105 ? -21.062 -0.611 -2.344 1 98.81 105 GLU B C 1
ATOM 4159 O O . GLU B 1 105 ? -21.406 0.5 -2.742 1 98.81 105 GLU B O 1
ATOM 4164 N N . MET B 1 106 ? -19.875 -0.827 -1.738 1 98.81 106 MET B N 1
ATOM 4165 C CA . MET B 1 106 ? -19 0.304 -1.437 1 98.81 106 MET B CA 1
ATOM 4166 C C . MET B 1 106 ? -17.547 -0.074 -1.626 1 98.81 106 MET B C 1
ATOM 4168 O O . MET B 1 106 ? -17.188 -1.253 -1.566 1 98.81 106 MET B O 1
ATOM 4172 N N . VAL B 1 107 ? -16.766 0.991 -1.891 1 98.88 107 VAL B N 1
ATOM 4173 C CA . VAL B 1 107 ? -15.32 0.817 -2.016 1 98.88 107 VAL B CA 1
ATOM 4174 C C . VAL B 1 107 ? -14.602 1.771 -1.063 1 98.88 107 VAL B C 1
ATOM 4176 O O . VAL B 1 107 ? -15.086 2.879 -0.806 1 98.88 107 VAL B O 1
ATOM 4179 N N . LEU B 1 108 ? -13.547 1.305 -0.476 1 98.69 108 LEU B N 1
ATOM 4180 C CA . LEU B 1 108 ? -12.508 2.131 0.12 1 98.69 108 LEU B CA 1
ATOM 4181 C C . LEU B 1 108 ? -11.18 1.931 -0.598 1 98.69 108 LEU B C 1
ATOM 4183 O O . LEU B 1 108 ? -10.484 0.934 -0.369 1 98.69 108 LEU B O 1
ATOM 4187 N N . PRO B 1 109 ? -10.852 2.912 -1.485 1 98 109 PRO B N 1
ATOM 4188 C CA . PRO B 1 109 ? -9.586 2.785 -2.207 1 98 109 PRO B CA 1
ATOM 4189 C C . PRO B 1 109 ? -8.367 3.066 -1.324 1 98 109 PRO B C 1
ATOM 4191 O O . PRO B 1 109 ? -8.414 3.965 -0.479 1 98 109 PRO B O 1
ATOM 4194 N N . MET B 1 110 ? -7.336 2.252 -1.456 1 98.06 110 MET B N 1
ATOM 4195 C CA . MET B 1 110 ? -6.031 2.422 -0.825 1 98.06 110 MET B CA 1
ATOM 4196 C C . MET B 1 110 ? -4.914 2.369 -1.862 1 98.06 110 MET B C 1
ATOM 4198 O O . MET B 1 110 ? -5.141 2.664 -3.037 1 98.06 110 MET B O 1
ATOM 4202 N N . ASN B 1 111 ? -3.646 2.129 -1.44 1 97.81 111 ASN B N 1
ATOM 4203 C CA . ASN B 1 111 ? -2.527 2.221 -2.371 1 97.81 111 ASN B CA 1
ATOM 4204 C C . ASN B 1 111 ? -1.906 0.853 -2.637 1 97.81 111 ASN B C 1
ATOM 4206 O O . ASN B 1 111 ? -1.646 0.498 -3.789 1 97.81 111 ASN B O 1
ATOM 4210 N N . THR B 1 112 ? -1.674 0.066 -1.578 1 97.69 112 THR B N 1
ATOM 4211 C CA . THR B 1 112 ? -0.965 -1.2 -1.724 1 97.69 112 THR B CA 1
ATOM 4212 C C . THR B 1 112 ? -1.785 -2.35 -1.145 1 97.69 112 THR B C 1
ATOM 4214 O O . THR B 1 112 ? -2.746 -2.123 -0.406 1 97.69 112 THR B O 1
ATOM 4217 N N . GLY B 1 113 ? -1.361 -3.562 -1.471 1 97.88 113 GLY B N 1
ATOM 4218 C CA . GLY B 1 113 ? -2.01 -4.723 -0.882 1 97.88 113 GLY B CA 1
ATOM 4219 C C . GLY B 1 113 ? -1.954 -4.734 0.634 1 97.88 113 GLY B C 1
ATOM 4220 O O . GLY B 1 113 ? -2.941 -5.062 1.294 1 97.88 113 GLY B O 1
ATOM 4221 N N . ALA B 1 114 ? -0.821 -4.383 1.196 1 98.06 114 ALA B N 1
ATOM 4222 C CA . ALA B 1 114 ? -0.671 -4.324 2.648 1 98.06 114 ALA B CA 1
ATOM 4223 C C . ALA B 1 114 ? -1.671 -3.35 3.264 1 98.06 114 ALA B C 1
ATOM 4225 O O . ALA B 1 114 ? -2.258 -3.631 4.312 1 98.06 114 ALA B O 1
ATOM 4226 N N . GLU B 1 115 ? -1.884 -2.201 2.619 1 98.31 115 GLU B N 1
ATOM 4227 C CA . GLU B 1 115 ? -2.85 -1.228 3.121 1 98.31 115 GLU B CA 1
ATOM 4228 C C . GLU B 1 115 ? -4.277 -1.752 3 1 98.31 115 GLU B C 1
ATOM 4230 O O . GLU B 1 115 ? -5.125 -1.457 3.842 1 98.31 115 GLU B O 1
ATOM 4235 N N . ALA B 1 116 ? -4.539 -2.477 1.941 1 98.81 116 ALA B N 1
ATOM 4236 C CA . ALA B 1 116 ? -5.859 -3.084 1.815 1 98.81 116 ALA B CA 1
ATOM 4237 C C . ALA B 1 116 ? -6.113 -4.086 2.939 1 98.81 116 ALA B C 1
ATOM 4239 O O . ALA B 1 116 ? -7.207 -4.125 3.51 1 98.81 116 ALA B O 1
ATOM 4240 N N . VAL B 1 117 ? -5.102 -4.898 3.254 1 98.88 117 VAL B N 1
ATOM 4241 C CA . VAL B 1 117 ? -5.246 -5.887 4.32 1 98.88 117 VAL B CA 1
ATOM 4242 C C . VAL B 1 117 ? -5.43 -5.176 5.66 1 98.88 117 VAL B C 1
ATOM 4244 O O . VAL B 1 117 ? -6.324 -5.52 6.438 1 98.88 117 VAL B O 1
ATOM 4247 N N . GLU B 1 118 ? -4.59 -4.176 5.922 1 98.75 118 GLU B N 1
ATOM 4248 C CA . GLU B 1 118 ? -4.734 -3.363 7.125 1 98.75 118 GLU B CA 1
ATOM 4249 C C . GLU B 1 118 ? -6.145 -2.787 7.238 1 98.75 118 GLU B C 1
ATOM 4251 O O . GLU B 1 118 ? -6.73 -2.768 8.32 1 98.75 118 GLU B O 1
ATOM 4256 N N . THR B 1 119 ? -6.637 -2.307 6.133 1 98.75 119 THR B N 1
ATOM 4257 C CA . THR B 1 119 ? -7.977 -1.738 6.098 1 98.75 119 THR B CA 1
ATOM 4258 C C . THR B 1 119 ? -9.023 -2.809 6.387 1 98.75 119 THR B C 1
ATOM 4260 O O . THR B 1 119 ? -9.977 -2.568 7.141 1 98.75 119 THR B O 1
ATOM 4263 N N . GLY B 1 120 ? -8.859 -3.957 5.777 1 98.88 120 GLY B N 1
ATOM 4264 C CA . GLY B 1 120 ? -9.766 -5.062 6.047 1 98.88 120 GLY B CA 1
ATOM 4265 C C . GLY B 1 120 ? -9.781 -5.477 7.508 1 98.88 120 GLY B C 1
ATOM 4266 O O . GLY B 1 120 ? -10.844 -5.758 8.062 1 98.88 120 GLY B O 1
ATOM 4267 N N . LEU B 1 121 ? -8.625 -5.543 8.141 1 98.88 121 LEU B N 1
ATOM 4268 C CA . LEU B 1 121 ? -8.523 -5.891 9.547 1 98.88 121 LEU B CA 1
ATOM 4269 C C . LEU B 1 121 ? -9.227 -4.855 10.422 1 98.88 121 LEU B C 1
ATOM 4271 O O . LEU B 1 121 ? -9.961 -5.211 11.344 1 98.88 121 LEU B O 1
ATOM 4275 N N . LYS B 1 122 ? -8.977 -3.619 10.117 1 98.69 122 LYS B N 1
ATOM 4276 C CA . LYS B 1 122 ? -9.594 -2.547 10.891 1 98.69 122 LYS B CA 1
ATOM 4277 C C . LYS B 1 122 ? -11.109 -2.545 10.719 1 98.69 122 LYS B C 1
ATOM 4279 O O . LYS B 1 122 ? -11.852 -2.357 11.688 1 98.69 122 LYS B O 1
ATOM 4284 N N . LEU B 1 123 ? -11.562 -2.74 9.5 1 98.75 123 LEU B N 1
ATOM 4285 C CA . LEU B 1 123 ? -12.992 -2.82 9.219 1 98.75 123 LEU B CA 1
ATOM 4286 C C . LEU B 1 123 ? -13.633 -3.969 9.992 1 98.75 123 LEU B C 1
ATOM 4288 O O . LEU B 1 123 ? -14.719 -3.816 10.555 1 98.75 123 LEU B O 1
ATOM 4292 N N . ALA B 1 124 ? -12.953 -5.109 10.023 1 98.88 124 ALA B N 1
ATOM 4293 C CA . ALA B 1 124 ? -13.469 -6.297 10.695 1 98.88 124 ALA B CA 1
ATOM 4294 C C . ALA B 1 124 ? -13.617 -6.051 12.195 1 98.88 124 ALA B C 1
ATOM 4296 O O . ALA B 1 124 ? -14.641 -6.391 12.789 1 98.88 124 ALA B O 1
ATOM 4297 N N . ARG B 1 125 ? -12.617 -5.492 12.773 1 98.69 125 ARG B N 1
ATOM 4298 C CA . ARG B 1 125 ? -12.68 -5.207 14.203 1 98.69 125 ARG B CA 1
ATOM 4299 C C . ARG B 1 125 ? -13.758 -4.168 14.508 1 98.69 125 ARG B C 1
ATOM 4301 O O . ARG B 1 125 ? -14.555 -4.344 15.43 1 98.69 125 ARG B O 1
ATOM 4308 N N . LYS B 1 126 ? -13.719 -3.072 13.742 1 98.5 126 LYS B N 1
ATOM 4309 C CA . LYS B 1 126 ? -14.711 -2.018 13.938 1 98.5 126 LYS B CA 1
ATOM 4310 C C . LYS B 1 126 ? -16.125 -2.572 13.844 1 98.5 126 LYS B C 1
ATOM 4312 O O . LYS B 1 126 ? -16.953 -2.318 14.719 1 98.5 126 LYS B O 1
ATOM 4317 N N . TRP B 1 127 ? -16.375 -3.348 12.781 1 98.75 127 TRP B N 1
ATOM 4318 C CA . TRP B 1 127 ? -17.672 -3.992 12.609 1 98.75 127 TRP B CA 1
ATOM 4319 C C . TRP B 1 127 ? -17.969 -4.941 13.766 1 98.75 127 TRP B C 1
ATOM 4321 O O . TRP B 1 127 ? -19.094 -4.988 14.266 1 98.75 127 TRP B O 1
ATOM 4331 N N . GLY B 1 128 ? -16.953 -5.742 14.188 1 98.81 128 GLY B N 1
ATOM 4332 C CA . GLY B 1 128 ? -17.109 -6.672 15.289 1 98.81 128 GLY B CA 1
ATOM 4333 C C . GLY B 1 128 ? -17.562 -6.004 16.578 1 98.81 128 GLY B C 1
ATOM 4334 O O . GLY B 1 128 ? -18.422 -6.523 17.281 1 98.81 128 GLY B O 1
ATOM 4335 N N . TYR B 1 129 ? -16.969 -4.863 16.844 1 98.62 129 TYR B N 1
ATOM 4336 C CA . TYR B 1 129 ? -17.312 -4.145 18.062 1 98.62 129 TYR B CA 1
ATOM 4337 C C . TYR B 1 129 ? -18.641 -3.412 17.922 1 98.62 129 TYR B C 1
ATOM 4339 O O . TYR B 1 129 ? -19.5 -3.5 18.797 1 98.62 129 TYR B O 1
ATOM 4347 N N . ASP B 1 130 ? -18.891 -2.773 16.844 1 98.19 130 ASP B N 1
ATOM 4348 C CA . ASP B 1 130 ? -20 -1.838 16.703 1 98.19 130 ASP B CA 1
ATOM 4349 C C . ASP B 1 130 ? -21.297 -2.568 16.328 1 98.19 130 ASP B C 1
ATOM 4351 O O . ASP B 1 130 ? -22.391 -2.109 16.656 1 98.19 130 ASP B O 1
ATOM 4355 N N . LYS B 1 131 ? -21.203 -3.646 15.609 1 98.38 131 LYS B N 1
ATOM 4356 C CA . LYS B 1 131 ? -22.391 -4.273 15.047 1 98.38 131 LYS B CA 1
ATOM 4357 C C . LYS B 1 131 ? -22.609 -5.668 15.633 1 98.38 131 LYS B C 1
ATOM 4359 O O . LYS B 1 131 ? -23.719 -6.004 16.047 1 98.38 131 LYS B O 1
ATOM 4364 N N . LYS B 1 132 ? -21.594 -6.461 15.711 1 98.38 132 LYS B N 1
ATOM 4365 C CA . LYS B 1 132 ? -21.719 -7.824 16.219 1 98.38 132 LYS B CA 1
ATOM 4366 C C . LYS B 1 132 ? -21.828 -7.836 17.734 1 98.38 132 LYS B C 1
ATOM 4368 O O . LYS B 1 132 ? -22.422 -8.75 18.312 1 98.38 132 LYS B O 1
ATOM 4373 N N . GLY B 1 133 ? -21.141 -6.832 18.406 1 98.44 133 GLY B N 1
ATOM 4374 C CA . GLY B 1 133 ? -21.25 -6.707 19.859 1 98.44 133 GLY B CA 1
ATOM 4375 C C . GLY B 1 133 ? -20.141 -7.43 20.594 1 98.44 133 GLY B C 1
ATOM 4376 O O . GLY B 1 133 ? -20.328 -7.852 21.75 1 98.44 133 GLY B O 1
ATOM 4377 N N . ILE B 1 134 ? -19.016 -7.594 19.969 1 98.81 134 ILE B N 1
ATOM 4378 C CA . ILE B 1 134 ? -17.875 -8.18 20.656 1 98.81 134 ILE B CA 1
ATOM 4379 C C . ILE B 1 134 ? -17.359 -7.211 21.719 1 98.81 134 ILE B C 1
ATOM 4381 O O . ILE B 1 134 ? -17.281 -6.004 21.484 1 98.81 134 ILE B O 1
ATOM 4385 N N . PRO B 1 135 ? -17.047 -7.691 22.891 1 98.19 135 PRO B N 1
ATOM 4386 C CA . PRO B 1 135 ? -16.469 -6.789 23.891 1 98.19 135 PRO B CA 1
ATOM 4387 C C . PRO B 1 135 ? -15.188 -6.121 23.422 1 98.19 135 PRO B C 1
ATOM 4389 O O . PRO B 1 135 ? -14.383 -6.746 22.719 1 98.19 135 PRO B O 1
ATOM 4392 N N . SER B 1 136 ? -15.023 -4.934 23.875 1 96.25 136 SER B N 1
ATOM 4393 C CA . SER B 1 136 ? -13.875 -4.129 23.469 1 96.25 136 SER B CA 1
ATOM 4394 C C . SER B 1 136 ? -12.57 -4.871 23.703 1 96.25 136 SER B C 1
ATOM 4396 O O . SER B 1 136 ? -12.352 -5.422 24.781 1 96.25 136 SER B O 1
ATOM 4398 N N . GLY B 1 137 ? -11.797 -4.902 22.703 1 96.62 137 GLY B N 1
ATOM 4399 C CA . GLY B 1 137 ? -10.461 -5.461 22.828 1 96.62 137 GLY B CA 1
ATOM 4400 C C . GLY B 1 137 ? -10.43 -6.973 22.688 1 96.62 137 GLY B C 1
ATOM 4401 O O . GLY B 1 137 ? -9.383 -7.594 22.859 1 96.62 137 GLY B O 1
ATOM 4402 N N . GLU B 1 138 ? -11.531 -7.613 22.297 1 98.31 138 GLU B N 1
ATOM 4403 C CA . GLU B 1 138 ? -11.57 -9.07 22.312 1 98.31 138 GLU B CA 1
ATOM 4404 C C . GLU B 1 138 ? -11.797 -9.633 20.922 1 98.31 138 GLU B C 1
ATOM 4406 O O . GLU B 1 138 ? -11.82 -10.852 20.719 1 98.31 138 GLU B O 1
ATOM 4411 N N . ALA B 1 139 ? -11.883 -8.766 19.938 1 98.75 139 ALA B N 1
ATOM 4412 C CA . ALA B 1 139 ? -12.172 -9.234 18.594 1 98.75 139 ALA B CA 1
ATOM 4413 C C . ALA B 1 139 ? -11.008 -10.047 18.031 1 98.75 139 ALA B C 1
ATOM 4415 O O . ALA B 1 139 ? -9.852 -9.641 18.141 1 98.75 139 ALA B O 1
ATOM 4416 N N . ILE B 1 140 ? -11.336 -11.219 17.484 1 98.88 140 ILE B N 1
ATOM 4417 C CA . ILE B 1 140 ? -10.352 -12.125 16.891 1 98.88 140 ILE B CA 1
ATOM 4418 C C . ILE B 1 140 ? -10.508 -12.125 15.367 1 98.88 140 ILE B C 1
ATOM 4420 O O . ILE B 1 140 ? -11.633 -12.18 14.852 1 98.88 140 ILE B O 1
ATOM 4424 N N . ILE B 1 141 ? -9.461 -12.008 14.656 1 98.94 141 ILE B N 1
ATOM 4425 C CA . ILE B 1 141 ? -9.43 -12.227 13.219 1 98.94 141 ILE B CA 1
ATOM 4426 C C . ILE B 1 141 ? -8.547 -13.43 12.898 1 98.94 141 ILE B C 1
ATOM 4428 O O . ILE B 1 141 ? -7.336 -13.398 13.141 1 98.94 141 ILE B O 1
ATOM 4432 N N . LEU B 1 142 ? -9.125 -14.43 12.344 1 98.94 142 LEU B N 1
ATOM 4433 C CA . LEU B 1 142 ? -8.43 -15.68 12.055 1 98.94 142 LEU B CA 1
ATOM 4434 C C . LEU B 1 142 ? -7.754 -15.625 10.688 1 98.94 142 LEU B C 1
ATOM 4436 O O . LEU B 1 142 ? -8.242 -14.953 9.773 1 98.94 142 LEU B O 1
ATOM 4440 N N . SER B 1 143 ? -6.652 -16.281 10.539 1 98.94 143 SER B N 1
ATOM 4441 C CA . SER B 1 143 ? -5.973 -16.625 9.289 1 98.94 143 SER B CA 1
ATOM 4442 C C . SER B 1 143 ? -5.465 -18.062 9.32 1 98.94 143 SER B C 1
ATOM 4444 O O . SER B 1 143 ? -5.68 -18.781 10.297 1 98.94 143 SER B O 1
ATOM 4446 N N . ALA B 1 144 ? -4.84 -18.531 8.281 1 98.94 144 ALA B N 1
ATOM 4447 C CA . ALA B 1 144 ? -4.348 -19.906 8.219 1 98.94 144 ALA B CA 1
ATOM 4448 C C . ALA B 1 144 ? -2.82 -19.938 8.188 1 98.94 144 ALA B C 1
ATOM 4450 O O . ALA B 1 144 ? -2.178 -18.938 7.867 1 98.94 144 ALA B O 1
ATOM 4451 N N . VAL B 1 145 ? -2.258 -21.047 8.516 1 98.62 145 VAL B N 1
ATOM 4452 C CA . VAL B 1 145 ? -0.814 -21.25 8.445 1 98.62 145 VAL B CA 1
ATOM 4453 C C . VAL B 1 145 ? -0.319 -20.984 7.027 1 98.62 145 VAL B C 1
ATOM 4455 O O . VAL B 1 145 ? -1.039 -21.219 6.059 1 98.62 145 VAL B O 1
ATOM 4458 N N . ASN B 1 146 ? 0.881 -20.406 6.938 1 97.88 146 ASN B N 1
ATOM 4459 C CA . ASN B 1 146 ? 1.589 -20.156 5.688 1 97.88 146 ASN B CA 1
ATOM 4460 C C . ASN B 1 146 ? 0.943 -19.016 4.902 1 97.88 146 ASN B C 1
ATOM 4462 O O . ASN B 1 146 ? 1.168 -18.875 3.697 1 97.88 146 ASN B O 1
ATOM 4466 N N . ASN B 1 147 ? 0.173 -18.234 5.645 1 98.44 147 ASN B N 1
ATOM 4467 C CA . ASN B 1 147 ? -0.441 -17.094 4.98 1 98.44 147 ASN B CA 1
ATOM 4468 C C . ASN B 1 147 ? 0.597 -16.047 4.598 1 98.44 147 ASN B C 1
ATOM 4470 O O . ASN B 1 147 ? 1.676 -15.984 5.191 1 98.44 147 ASN B O 1
ATOM 4474 N N . PHE B 1 148 ? 0.327 -15.281 3.604 1 97.5 148 PHE B N 1
ATOM 4475 C CA . PHE B 1 148 ? 1.007 -14.039 3.271 1 97.5 148 PHE B CA 1
ATOM 4476 C C . PHE B 1 148 ? -0.001 -12.938 2.965 1 97.5 148 PHE B C 1
ATOM 4478 O O . PHE B 1 148 ? -0.642 -12.945 1.912 1 97.5 148 PHE B O 1
ATOM 4485 N N . HIS B 1 149 ? -0.03 -11.945 3.844 1 98.44 149 HIS B N 1
ATOM 4486 C CA . HIS B 1 149 ? -0.991 -10.859 3.678 1 98.44 149 HIS B CA 1
ATOM 4487 C C . HIS B 1 149 ? -0.293 -9.5 3.662 1 98.44 149 HIS B C 1
ATOM 4489 O O . HIS B 1 149 ? -0.953 -8.461 3.645 1 98.44 149 HIS B O 1
ATOM 4495 N N . GLY B 1 150 ? 1.002 -9.484 3.686 1 96.94 150 GLY B N 1
ATOM 4496 C CA . GLY B 1 150 ? 1.746 -8.234 3.703 1 96.94 150 GLY B CA 1
ATOM 4497 C C . GLY B 1 150 ? 2.824 -8.195 4.77 1 96.94 150 GLY B C 1
ATOM 4498 O O . GLY B 1 150 ? 3.07 -9.195 5.445 1 96.94 150 GLY B O 1
ATOM 4499 N N . ARG B 1 151 ? 3.486 -7.012 4.949 1 97.25 151 ARG B N 1
ATOM 4500 C CA . ARG B 1 151 ? 4.699 -6.996 5.762 1 97.25 151 ARG B CA 1
ATOM 4501 C C . ARG B 1 151 ? 4.629 -5.918 6.836 1 97.25 151 ARG B C 1
ATOM 4503 O O . ARG B 1 151 ? 5.637 -5.594 7.465 1 97.25 151 ARG B O 1
ATOM 4510 N N . THR B 1 152 ? 3.471 -5.273 7.078 1 98.12 152 THR B N 1
ATOM 4511 C CA . THR B 1 152 ? 3.354 -4.367 8.219 1 98.12 152 THR B CA 1
ATOM 4512 C C . THR B 1 152 ? 3.375 -5.141 9.531 1 98.12 152 THR B C 1
ATOM 4514 O O . THR B 1 152 ? 3.131 -6.348 9.547 1 98.12 152 THR B O 1
ATOM 4517 N N . LEU B 1 153 ? 3.641 -4.484 10.609 1 98.44 153 LEU B N 1
ATOM 4518 C CA . LEU B 1 153 ? 3.715 -5.145 11.906 1 98.44 153 LEU B CA 1
ATOM 4519 C C . LEU B 1 153 ? 2.387 -5.809 12.25 1 98.44 153 LEU B C 1
ATOM 4521 O O . LEU B 1 153 ? 2.363 -6.934 12.766 1 98.44 153 LEU B O 1
ATOM 4525 N N . GLY B 1 154 ? 1.284 -5.078 11.953 1 98.06 154 GLY B N 1
ATOM 4526 C CA . GLY B 1 154 ? -0.017 -5.68 12.195 1 98.06 154 GLY B CA 1
ATOM 4527 C C . GLY B 1 154 ? -0.257 -6.938 11.383 1 98.06 154 GLY B C 1
ATOM 4528 O O . GLY B 1 154 ? -0.754 -7.934 11.906 1 98.06 154 GLY B O 1
ATOM 4529 N N . VAL B 1 155 ? 0.18 -6.953 10.195 1 98.44 155 VAL B N 1
ATOM 4530 C CA . VAL B 1 155 ? -0.117 -8.031 9.266 1 98.44 155 VAL B CA 1
ATOM 4531 C C . VAL B 1 155 ? 0.807 -9.219 9.531 1 98.44 155 VAL B C 1
ATOM 4533 O O . VAL B 1 155 ? 0.363 -10.367 9.547 1 98.44 155 VAL B O 1
ATOM 4536 N N . ILE B 1 156 ? 2.109 -8.961 9.812 1 98.25 156 ILE B N 1
ATOM 4537 C CA . ILE B 1 156 ? 3.035 -10.078 10 1 98.25 156 ILE B CA 1
ATOM 4538 C C . ILE B 1 156 ? 2.744 -10.773 11.328 1 98.25 156 ILE B C 1
ATOM 4540 O O . ILE B 1 156 ? 3.238 -11.867 11.586 1 98.25 156 ILE B O 1
ATOM 4544 N N . SER B 1 157 ? 1.962 -10.133 12.172 1 98.44 157 SER B N 1
ATOM 4545 C CA . SER B 1 157 ? 1.537 -10.773 13.414 1 98.44 157 SER B CA 1
ATOM 4546 C C . SER B 1 157 ? 0.718 -12.031 13.133 1 98.44 157 SER B C 1
ATOM 4548 O O . SER B 1 157 ? 0.581 -12.891 14 1 98.44 157 SER B O 1
ATOM 4550 N N . MET B 1 158 ? 0.234 -12.172 11.922 1 98.44 158 MET B N 1
ATOM 4551 C CA . MET B 1 158 ? -0.541 -13.344 11.523 1 98.44 158 MET B CA 1
ATOM 4552 C C . MET B 1 158 ? 0.347 -14.383 10.844 1 98.44 158 MET B C 1
ATOM 4554 O O . MET B 1 158 ? -0.068 -15.523 10.641 1 98.44 158 MET B O 1
ATOM 4558 N N . SER B 1 159 ? 1.557 -14 10.484 1 98.06 159 SER B N 1
ATOM 4559 C CA . SER B 1 159 ? 2.416 -14.82 9.633 1 98.06 159 SER B CA 1
ATOM 4560 C C . SER B 1 159 ? 3.051 -15.961 10.422 1 98.06 159 SER B C 1
ATOM 4562 O O . SER B 1 159 ? 3.307 -15.828 11.625 1 98.06 159 SER B O 1
ATOM 4564 N N . THR B 1 160 ? 3.266 -17.062 9.789 1 97.62 160 THR B N 1
ATOM 4565 C CA . THR B 1 160 ? 3.99 -18.188 10.375 1 97.62 160 THR B CA 1
ATOM 4566 C C . THR B 1 160 ? 5.348 -18.375 9.703 1 97.62 160 THR B C 1
ATOM 4568 O O . THR B 1 160 ? 5.977 -19.422 9.828 1 97.62 160 THR B O 1
ATOM 4571 N N . ASP B 1 161 ? 5.766 -17.484 8.867 1 95.62 161 ASP B N 1
ATOM 4572 C CA . ASP B 1 161 ? 7.062 -17.484 8.203 1 95.62 161 ASP B CA 1
ATOM 4573 C C . ASP B 1 161 ? 8.133 -16.828 9.07 1 95.62 161 ASP B C 1
ATOM 4575 O O . ASP B 1 161 ? 8.094 -15.617 9.297 1 95.62 161 ASP B O 1
ATOM 4579 N N . PRO B 1 162 ? 9.117 -17.531 9.539 1 95.56 162 PRO B N 1
ATOM 4580 C CA . PRO B 1 162 ? 10.125 -16.953 10.422 1 95.56 162 PRO B CA 1
ATOM 4581 C C . PRO B 1 162 ? 10.922 -15.828 9.75 1 95.56 162 PRO B C 1
ATOM 4583 O O . PRO B 1 162 ? 11.359 -14.891 10.422 1 95.56 162 PRO B O 1
ATOM 4586 N N . ASP B 1 163 ? 11.109 -15.852 8.453 1 93.06 163 ASP B N 1
ATOM 4587 C CA . ASP B 1 163 ? 11.836 -14.789 7.762 1 93.06 163 ASP B CA 1
ATOM 4588 C C . ASP B 1 163 ? 11.133 -13.445 7.941 1 93.06 163 ASP B C 1
ATOM 4590 O O . ASP B 1 163 ? 11.797 -12.406 8 1 93.06 163 ASP B O 1
ATOM 4594 N N . ALA B 1 164 ? 9.852 -13.492 8.039 1 94.38 164 ALA B N 1
ATOM 4595 C CA . ALA B 1 164 ? 9.055 -12.266 8.109 1 94.38 164 ALA B CA 1
ATOM 4596 C C . ALA B 1 164 ? 8.836 -11.844 9.555 1 94.38 164 ALA B C 1
ATOM 4598 O O . ALA B 1 164 ? 8.469 -10.695 9.82 1 94.38 164 ALA B O 1
ATOM 4599 N N . THR B 1 165 ? 9.086 -12.742 10.578 1 96.69 165 THR B N 1
ATOM 4600 C CA . THR B 1 165 ? 8.617 -12.438 11.922 1 96.69 165 THR B CA 1
ATOM 4601 C C . THR B 1 165 ? 9.789 -12.359 12.898 1 96.69 165 THR B C 1
ATOM 4603 O O . THR B 1 165 ? 9.656 -11.812 14 1 96.69 165 THR B O 1
ATOM 4606 N N . THR B 1 166 ? 10.93 -12.898 12.539 1 96.88 166 THR B N 1
ATOM 4607 C CA . THR B 1 166 ? 12.031 -12.992 13.484 1 96.88 166 THR B CA 1
ATOM 4608 C C . THR B 1 166 ? 12.531 -11.602 13.867 1 96.88 166 THR B C 1
ATOM 4610 O O . THR B 1 166 ? 12.93 -10.82 13.008 1 96.88 166 THR B O 1
ATOM 4613 N N . ASN B 1 167 ? 12.477 -11.289 15.148 1 97.75 167 ASN B N 1
ATOM 4614 C CA . ASN B 1 167 ? 13.055 -10.102 15.766 1 97.75 167 ASN B CA 1
ATOM 4615 C C . ASN B 1 167 ? 12.305 -8.836 15.344 1 97.75 167 ASN B C 1
ATOM 4617 O O . ASN B 1 167 ? 12.93 -7.797 15.102 1 97.75 167 ASN B O 1
ATOM 4621 N N . PHE B 1 168 ? 10.969 -8.93 15.281 1 98.12 168 PHE B N 1
ATOM 4622 C CA . PHE B 1 168 ? 10.164 -7.75 14.992 1 98.12 168 PHE B CA 1
ATOM 4623 C C . PHE B 1 168 ? 9.094 -7.551 16.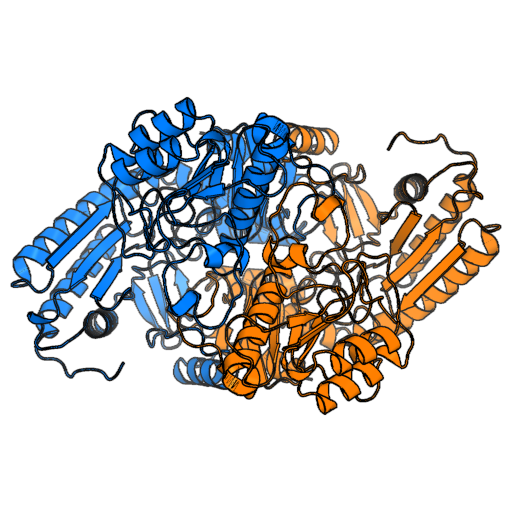062 1 98.12 168 PHE B C 1
ATOM 4625 O O . PHE B 1 168 ? 8.352 -6.566 16.031 1 98.12 168 PHE B O 1
ATOM 4632 N N . GLY B 1 169 ? 8.906 -8.453 17.031 1 97.38 169 GLY B N 1
ATOM 4633 C CA . GLY B 1 169 ? 7.879 -8.375 18.062 1 97.38 169 GLY B CA 1
ATOM 4634 C C . GLY B 1 169 ? 8.102 -7.23 19.031 1 97.38 169 GLY B C 1
ATOM 4635 O O . GLY B 1 169 ? 9.117 -6.535 18.969 1 97.38 169 GLY B O 1
ATOM 4636 N N . PRO B 1 170 ? 7.266 -7.117 20 1 97.5 170 PRO B N 1
ATOM 4637 C CA . PRO B 1 170 ? 6.055 -7.914 20.219 1 97.5 170 PRO B CA 1
ATOM 4638 C C . PRO B 1 170 ? 5.039 -7.77 19.094 1 97.5 170 PRO B C 1
ATOM 4640 O O . PRO B 1 170 ? 5.055 -6.77 18.375 1 97.5 170 PRO B O 1
ATOM 4643 N N . TYR B 1 171 ? 4.172 -8.773 19 1 98 171 TYR B N 1
ATOM 4644 C CA . TYR B 1 171 ? 3.234 -8.828 17.875 1 98 171 TYR B CA 1
ATOM 4645 C C . TYR B 1 171 ? 1.817 -8.508 18.344 1 98 171 TYR B C 1
ATOM 4647 O O . TYR B 1 171 ? 1.524 -8.539 19.531 1 98 171 TYR B O 1
ATOM 4655 N N . LEU B 1 172 ? 0.992 -8.102 17.375 1 98.25 172 LEU B N 1
ATOM 4656 C CA . LEU B 1 172 ? -0.411 -7.789 17.625 1 98.25 172 LEU B CA 1
ATOM 4657 C C . LEU B 1 172 ? -1.161 -9.016 18.125 1 98.25 172 LEU B C 1
ATOM 4659 O O . LEU B 1 172 ? -0.971 -10.125 17.625 1 98.25 172 LEU B O 1
ATOM 4663 N N . ARG B 1 173 ? -2.031 -8.82 19.094 1 97.06 173 ARG B N 1
ATOM 4664 C CA . ARG B 1 173 ? -2.846 -9.906 19.641 1 97.06 173 ARG B CA 1
ATOM 4665 C C . ARG B 1 173 ? -4.191 -9.984 18.938 1 97.06 173 ARG B C 1
ATOM 4667 O O . ARG B 1 173 ? -4.645 -9.008 18.328 1 97.06 173 ARG B O 1
ATOM 4674 N N . GLY B 1 174 ? -4.805 -11.141 19 1 98.12 174 GLY B N 1
ATOM 4675 C CA . GLY B 1 174 ? -6.156 -11.305 18.484 1 98.12 174 GLY B CA 1
ATOM 4676 C C . GLY B 1 174 ? -6.191 -11.531 16.984 1 98.12 174 GLY B C 1
ATOM 4677 O O . GLY B 1 174 ? -7.242 -11.391 16.359 1 98.12 174 GLY B O 1
ATOM 4678 N N . VAL B 1 175 ? -5.059 -11.844 16.391 1 98.75 175 VAL B N 1
ATOM 4679 C CA . VAL B 1 175 ? -5.016 -12.133 14.961 1 98.75 175 VAL B CA 1
ATOM 4680 C C . VAL B 1 175 ? -4.172 -13.383 14.711 1 98.75 175 VAL B C 1
ATOM 4682 O O . VAL B 1 175 ? -3.32 -13.734 15.531 1 98.75 175 VAL B O 1
ATOM 4685 N N . GLY B 1 176 ? -4.492 -14.109 13.648 1 98.75 176 GLY B N 1
ATOM 4686 C CA . GLY B 1 176 ? -3.564 -15.148 13.227 1 98.75 176 GLY B CA 1
ATOM 4687 C C . GLY B 1 176 ? -4.168 -16.531 13.258 1 98.75 176 GLY B C 1
ATOM 4688 O O . GLY B 1 176 ? -5.391 -16.688 13.336 1 98.75 176 GLY B O 1
ATOM 4689 N N . PRO B 1 177 ? -3.332 -17.5 13.109 1 98.88 177 PRO B N 1
ATOM 4690 C CA . PRO B 1 177 ? -3.832 -18.859 12.883 1 98.88 177 PRO B CA 1
ATOM 4691 C C . PRO B 1 177 ? -4.008 -19.641 14.18 1 98.88 177 PRO B C 1
ATOM 4693 O O . PRO B 1 177 ? -4.41 -20.812 14.148 1 98.88 177 PRO B O 1
ATOM 4696 N N . GLN B 1 178 ? -3.695 -19.078 15.391 1 98.81 178 GLN B N 1
ATOM 4697 C CA . GLN B 1 178 ? -3.945 -19.766 16.656 1 98.81 178 GLN B CA 1
ATOM 4698 C C . GLN B 1 178 ? -5.43 -20.094 16.812 1 98.81 178 GLN B C 1
ATOM 4700 O O . GLN B 1 178 ? -6.27 -19.188 16.766 1 98.81 178 GLN B O 1
ATOM 4705 N N . ILE B 1 179 ? -5.742 -21.344 16.953 1 98.88 179 ILE B N 1
ATOM 4706 C CA . ILE B 1 179 ? -7.129 -21.719 17.219 1 98.88 179 ILE B CA 1
ATOM 4707 C C . ILE B 1 179 ? -7.523 -21.297 18.625 1 98.88 179 ILE B C 1
ATOM 4709 O O . ILE B 1 179 ? -6.945 -21.781 19.609 1 98.88 179 ILE B O 1
ATOM 4713 N N . PRO B 1 180 ? -8.477 -20.406 18.688 1 98.69 180 PRO B N 1
ATOM 4714 C CA . PRO B 1 180 ? -8.867 -19.953 20.016 1 98.69 180 PRO B CA 1
ATOM 4715 C C . PRO B 1 180 ? -9.344 -21.094 20.906 1 98.69 180 PRO B C 1
ATOM 4717 O O . PRO B 1 180 ? -10.039 -22 20.438 1 98.69 180 PRO B O 1
ATOM 4720 N N . GLY B 1 181 ? -8.922 -21.047 22.172 1 98 181 GLY B N 1
ATOM 4721 C CA . GLY B 1 181 ? -9.336 -22.062 23.125 1 98 181 GLY B CA 1
ATOM 4722 C C . GLY B 1 181 ? -8.422 -23.266 23.141 1 98 181 GLY B C 1
ATOM 4723 O O . GLY B 1 181 ? -8.547 -24.141 24 1 98 181 GLY B O 1
ATOM 4724 N N . GLU B 1 182 ? -7.547 -23.359 22.188 1 98.56 182 GLU B N 1
ATOM 4725 C CA . GLU B 1 182 ? -6.586 -24.453 22.109 1 98.56 182 GLU B CA 1
ATOM 4726 C C . GLU B 1 182 ? -5.227 -24.031 22.656 1 98.56 182 GLU B C 1
ATOM 4728 O O . GLU B 1 182 ? -4.941 -22.844 22.766 1 98.56 182 GLU B O 1
ATOM 4733 N N . PRO B 1 183 ? -4.367 -25.031 22.969 1 98.12 183 PRO B N 1
ATOM 4734 C CA . PRO B 1 183 ? -3.012 -24.688 23.406 1 98.12 183 PRO B CA 1
ATOM 4735 C C . PRO B 1 183 ? -2.236 -23.875 22.375 1 98.12 183 PRO B C 1
ATOM 4737 O O . PRO B 1 183 ? -2.441 -24.047 21.172 1 98.12 183 PRO B O 1
ATOM 4740 N N . GLU B 1 184 ? -1.391 -23.047 22.938 1 97 184 GLU B N 1
ATOM 4741 C CA . GLU B 1 184 ? -0.521 -22.281 22.062 1 97 184 GLU B CA 1
ATOM 4742 C C . GLU B 1 184 ? 0.202 -23.188 21.062 1 97 184 GLU B C 1
ATOM 4744 O O . GLU B 1 184 ? 0.735 -24.234 21.438 1 97 184 GLU B O 1
ATOM 4749 N N . GLY B 1 185 ? 0.131 -22.797 19.797 1 97.25 185 GLY B N 1
ATOM 4750 C CA . GLY B 1 185 ? 0.796 -23.594 18.766 1 97.25 185 GLY B CA 1
ATOM 4751 C C . GLY B 1 185 ? -0.154 -24.469 17.984 1 97.25 185 GLY B C 1
ATOM 4752 O O . GLY B 1 185 ? 0.216 -25.031 16.953 1 97.25 185 GLY B O 1
ATOM 4753 N N . THR B 1 186 ? -1.365 -24.625 18.562 1 98.62 186 THR B N 1
ATOM 4754 C CA . THR B 1 186 ? -2.383 -25.312 17.766 1 98.62 186 THR B CA 1
ATOM 4755 C C . THR B 1 186 ? -2.961 -24.359 16.719 1 98.62 186 THR B C 1
ATOM 4757 O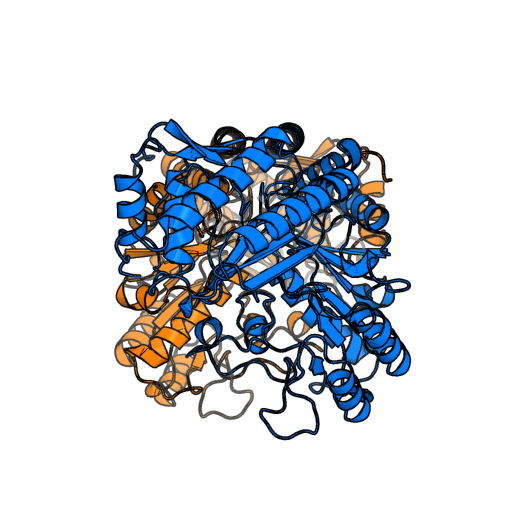 O . THR B 1 186 ? -3.85 -23.562 17.016 1 98.62 186 THR B O 1
ATOM 4760 N N . LEU B 1 187 ? -2.486 -24.516 15.523 1 98.88 187 LEU B N 1
ATOM 4761 C CA . LEU B 1 187 ? -2.725 -23.5 14.508 1 98.88 187 LEU B CA 1
ATOM 4762 C C . LEU B 1 187 ? -3.723 -24 13.469 1 98.88 187 LEU B C 1
ATOM 4764 O O . LEU B 1 187 ? -3.801 -25.203 13.203 1 98.88 187 LEU B O 1
ATOM 4768 N N . LEU B 1 188 ? -4.457 -23.062 12.922 1 98.94 188 LEU B N 1
ATOM 4769 C CA . LEU B 1 188 ? -5.43 -23.312 11.859 1 98.94 188 LEU B CA 1
ATOM 4770 C C . LEU B 1 188 ? -4.727 -23.625 10.539 1 98.94 188 LEU B C 1
ATOM 4772 O O . LEU B 1 188 ? -4.074 -22.75 9.961 1 98.94 188 LEU B O 1
ATOM 4776 N N . ARG B 1 189 ? -4.77 -24.844 10.055 1 98.75 189 ARG B N 1
ATOM 4777 C CA . ARG B 1 189 ? -4.148 -25.266 8.797 1 98.75 189 ARG B CA 1
ATOM 4778 C C . ARG B 1 189 ? -4.98 -24.828 7.602 1 98.75 189 ARG B C 1
ATOM 4780 O O . ARG B 1 189 ? -6.211 -24.875 7.641 1 98.75 189 ARG B O 1
ATOM 4787 N N . TYR B 1 190 ? -4.383 -24.469 6.602 1 98.81 190 TYR B N 1
ATOM 4788 C CA . TYR B 1 190 ? -5.051 -24.062 5.367 1 98.81 190 TYR B CA 1
ATOM 4789 C C . TYR B 1 190 ? -5.676 -25.266 4.672 1 98.81 190 TYR B C 1
ATOM 4791 O O . TYR B 1 190 ? -5.027 -26.297 4.492 1 98.81 190 TYR B O 1
ATOM 4799 N N . GLY B 1 191 ? -6.859 -25.141 4.305 1 98.69 191 GLY B N 1
ATOM 4800 C CA . GLY B 1 191 ? -7.547 -26.188 3.57 1 98.69 191 GLY B CA 1
ATOM 4801 C C . GLY B 1 191 ? -8.125 -27.266 4.473 1 98.69 191 GLY B C 1
ATOM 4802 O O . GLY B 1 191 ? -8.719 -28.234 3.99 1 98.69 191 GLY B O 1
ATOM 4803 N N . VAL B 1 192 ? -8.039 -27.156 5.762 1 98.81 192 VAL B N 1
ATOM 4804 C CA . VAL B 1 192 ? -8.562 -28.125 6.715 1 98.81 192 VAL B CA 1
ATOM 4805 C C . VAL B 1 192 ? -9.781 -27.531 7.43 1 98.81 192 VAL B C 1
ATOM 4807 O O . VAL B 1 192 ? -9.641 -26.859 8.445 1 98.81 192 VAL B O 1
ATOM 4810 N N . ILE B 1 193 ? -10.922 -27.984 7.039 1 98.81 193 ILE B N 1
ATOM 4811 C CA . ILE B 1 193 ? -12.172 -27.359 7.473 1 98.81 193 ILE B CA 1
ATOM 4812 C C . ILE B 1 193 ? -12.406 -27.656 8.953 1 98.81 193 ILE B C 1
ATOM 4814 O O . ILE B 1 193 ? -12.969 -26.828 9.672 1 98.81 193 ILE B O 1
ATOM 4818 N N . GLU B 1 194 ? -11.938 -28.766 9.453 1 98.81 194 GLU B N 1
ATOM 4819 C CA . GLU B 1 194 ? -12.125 -29.156 10.844 1 98.81 194 GLU B CA 1
ATOM 4820 C C . GLU B 1 194 ? -11.5 -28.141 11.789 1 98.81 194 GLU B C 1
ATOM 4822 O O . GLU B 1 194 ? -12.008 -27.891 12.891 1 98.81 194 GLU B O 1
ATOM 4827 N N . ASP B 1 195 ? -10.406 -27.531 11.375 1 98.94 195 ASP B N 1
ATOM 4828 C CA . ASP B 1 195 ? -9.75 -26.531 12.195 1 98.94 195 ASP B CA 1
ATOM 4829 C C . ASP B 1 195 ? -10.609 -25.266 12.32 1 98.94 195 ASP B C 1
ATOM 4831 O O . ASP B 1 195 ? -10.656 -24.641 13.375 1 98.94 195 ASP B O 1
ATOM 4835 N N . VAL B 1 196 ? -11.273 -24.859 11.234 1 98.94 196 VAL B N 1
ATOM 4836 C CA . VAL B 1 196 ? -12.18 -23.719 11.242 1 98.94 196 VAL B CA 1
ATOM 4837 C C . VAL B 1 196 ? -13.375 -24.016 12.141 1 98.94 196 VAL B C 1
ATOM 4839 O O . VAL B 1 196 ? -13.789 -23.156 12.938 1 98.94 196 VAL B O 1
ATOM 4842 N N . GLU B 1 197 ? -13.891 -25.234 11.984 1 98.88 197 GLU B N 1
ATOM 4843 C CA . GLU B 1 197 ? -15.016 -25.656 12.82 1 98.88 197 GLU B CA 1
ATOM 4844 C C . GLU B 1 197 ? -14.664 -25.562 14.305 1 98.88 197 GLU B C 1
ATOM 4846 O O . GLU B 1 197 ? -15.461 -25.062 15.102 1 98.88 197 GLU B O 1
ATOM 4851 N N . LYS B 1 198 ? -13.531 -26.016 14.602 1 98.88 198 LYS B N 1
ATOM 4852 C CA . LYS B 1 198 ? -13.078 -26 15.992 1 98.88 198 LYS B CA 1
ATOM 4853 C C . LYS B 1 198 ? -12.938 -24.562 16.5 1 98.88 198 LYS B C 1
ATOM 4855 O O . LYS B 1 198 ? -13.398 -24.25 17.609 1 98.88 198 LYS B O 1
ATOM 4860 N N . ALA B 1 199 ? -12.297 -23.703 15.758 1 98.94 199 ALA B N 1
ATOM 4861 C CA . ALA B 1 199 ? -12.117 -22.312 16.156 1 98.94 199 ALA B CA 1
ATOM 4862 C C . ALA B 1 199 ? -13.461 -21.625 16.391 1 98.94 199 ALA B C 1
ATOM 4864 O O . ALA B 1 199 ? -13.633 -20.922 17.391 1 98.94 199 ALA B O 1
ATOM 4865 N N . PHE B 1 200 ? -14.391 -21.844 15.484 1 98.88 200 PHE B N 1
ATOM 4866 C CA . PHE B 1 200 ? -15.695 -21.203 15.562 1 98.88 200 PHE B CA 1
ATOM 4867 C C . PHE B 1 200 ? -16.5 -21.75 16.734 1 98.88 200 PHE B C 1
ATOM 4869 O O . PHE B 1 200 ? -17.234 -21 17.391 1 98.88 200 PHE B O 1
ATOM 4876 N N . ALA B 1 201 ? -16.406 -23.062 16.922 1 98.69 201 ALA B N 1
ATOM 4877 C CA . ALA B 1 201 ? -17.078 -23.656 18.078 1 98.69 201 ALA B CA 1
ATOM 4878 C C . ALA B 1 201 ? -16.547 -23.078 19.391 1 98.69 201 ALA B C 1
ATOM 4880 O O . ALA B 1 201 ? -17.312 -22.859 20.328 1 98.69 201 ALA B O 1
ATOM 4881 N N . ASN B 1 202 ? -15.273 -22.844 19.438 1 98.75 202 ASN B N 1
ATOM 4882 C CA . ASN B 1 202 ? -14.617 -22.375 20.656 1 98.75 202 ASN B CA 1
ATOM 4883 C C . ASN B 1 202 ? -14.906 -20.906 20.906 1 98.75 202 ASN B C 1
ATOM 4885 O O . ASN B 1 202 ? -15.023 -20.484 22.062 1 98.75 202 ASN B O 1
ATOM 4889 N N . ALA B 1 203 ? -15.008 -20.078 19.844 1 98.69 203 ALA B N 1
ATOM 4890 C CA . ALA B 1 203 ? -14.969 -18.625 20.094 1 98.69 203 ALA B CA 1
ATOM 4891 C C . ALA B 1 203 ? -15.781 -17.875 19.047 1 98.69 203 ALA B C 1
ATOM 4893 O O . ALA B 1 203 ? -15.484 -16.703 18.75 1 98.69 203 ALA B O 1
ATOM 4894 N N . GLY B 1 204 ? -16.734 -18.484 18.484 1 98.19 204 GLY B N 1
ATOM 4895 C CA . GLY B 1 204 ? -17.531 -17.859 17.438 1 98.19 204 GLY B CA 1
ATOM 4896 C C . GLY B 1 204 ? -18.109 -16.516 17.844 1 98.19 204 GLY B C 1
ATOM 4897 O O . GLY B 1 204 ? -18.312 -15.648 17 1 98.19 204 GLY B O 1
ATOM 4898 N N . ASP B 1 205 ? -18.297 -16.281 19.094 1 98.44 205 ASP B N 1
ATOM 4899 C CA . ASP B 1 205 ? -18.875 -15.039 19.609 1 98.44 205 ASP B CA 1
ATOM 4900 C C . ASP B 1 205 ? -17.844 -13.906 19.609 1 98.44 205 ASP B C 1
ATOM 4902 O O . ASP B 1 205 ? -18.219 -12.734 19.594 1 98.44 205 ASP B O 1
ATOM 4906 N N . LYS B 1 206 ? -16.531 -14.258 19.547 1 98.69 206 LYS B N 1
ATOM 4907 C CA . LYS B 1 206 ? -15.477 -13.25 19.625 1 98.69 206 LYS B CA 1
ATOM 4908 C C . LYS B 1 206 ? -14.75 -13.109 18.281 1 98.69 206 LYS B C 1
ATOM 4910 O O . LYS B 1 206 ? -13.984 -12.164 18.078 1 98.69 206 LYS B O 1
ATOM 4915 N N . ILE B 1 207 ? -14.984 -14.016 17.391 1 98.94 207 ILE B N 1
ATOM 4916 C CA . ILE B 1 207 ? -14.344 -13.945 16.078 1 98.94 207 ILE B CA 1
ATOM 4917 C C . ILE B 1 207 ? -15.078 -12.93 15.195 1 98.94 207 ILE B C 1
ATOM 4919 O O . ILE B 1 207 ? -16.266 -13.086 14.914 1 98.94 207 ILE B O 1
ATOM 4923 N N . ALA B 1 208 ? -14.367 -11.875 14.836 1 98.94 208 ALA B N 1
ATOM 4924 C CA . ALA B 1 208 ? -14.93 -10.844 13.961 1 98.94 208 ALA B CA 1
ATOM 4925 C C . ALA B 1 208 ? -14.859 -11.273 12.5 1 98.94 208 ALA B C 1
ATOM 4927 O O . ALA B 1 208 ? -15.773 -10.992 11.719 1 98.94 208 ALA B O 1
ATOM 4928 N N . ALA B 1 209 ? -13.766 -11.953 12.148 1 99 209 ALA B N 1
ATOM 4929 C CA . ALA B 1 209 ? -13.578 -12.305 10.742 1 99 209 ALA B CA 1
ATOM 4930 C C . ALA B 1 209 ? -12.594 -13.461 10.594 1 99 209 ALA B C 1
ATOM 4932 O O . ALA B 1 209 ? -11.844 -13.766 11.523 1 99 209 ALA B O 1
ATOM 4933 N N . ILE B 1 210 ? -12.656 -14.117 9.508 1 99 210 ILE B N 1
ATOM 4934 C CA . ILE B 1 210 ? -11.609 -15 9.008 1 99 210 ILE B CA 1
ATOM 4935 C C . ILE B 1 210 ? -11.102 -14.492 7.664 1 99 210 ILE B C 1
ATOM 4937 O O . ILE B 1 210 ? -11.898 -14.203 6.762 1 99 210 ILE B O 1
ATOM 4941 N N . LEU B 1 211 ? -9.828 -14.266 7.582 1 98.94 211 LEU B N 1
ATOM 4942 C CA . LEU B 1 211 ? -9.133 -13.766 6.398 1 98.94 211 LEU B CA 1
ATOM 4943 C C . LEU B 1 211 ? -8.383 -14.891 5.695 1 98.94 211 LEU B C 1
ATOM 4945 O O . LEU B 1 211 ? -7.48 -15.5 6.281 1 98.94 211 LEU B O 1
ATOM 4949 N N . LEU B 1 212 ? -8.703 -15.133 4.461 1 98.94 212 LEU B N 1
ATOM 4950 C CA . LEU B 1 212 ? -8.094 -16.234 3.719 1 98.94 212 LEU B CA 1
ATOM 4951 C C . LEU B 1 212 ? -7.723 -15.797 2.305 1 98.94 212 LEU B C 1
ATOM 4953 O O . LEU B 1 212 ? -8.398 -14.953 1.713 1 98.94 212 LEU B O 1
ATOM 4957 N N . GLU B 1 213 ? -6.656 -16.312 1.808 1 98.81 213 GLU B N 1
ATOM 4958 C CA . GLU B 1 213 ? -6.418 -16.359 0.368 1 98.81 213 GLU B CA 1
ATOM 4959 C C . GLU B 1 213 ? -7.203 -17.484 -0.285 1 98.81 213 GLU B C 1
ATOM 4961 O O . GLU B 1 213 ? -7.105 -18.641 0.139 1 98.81 213 GLU B O 1
ATOM 4966 N N . PRO B 1 214 ? -7.945 -17.203 -1.348 1 98.75 214 PRO B N 1
ATOM 4967 C CA . PRO B 1 214 ? -8.617 -18.328 -2.002 1 98.75 214 PRO B CA 1
ATOM 4968 C C . PRO B 1 214 ? -7.645 -19.391 -2.494 1 98.75 214 PRO B C 1
ATOM 4970 O O . PRO B 1 214 ? -7.98 -20.578 -2.512 1 98.75 214 PRO B O 1
ATOM 4973 N N . ILE B 1 215 ? -6.543 -18.984 -2.967 1 98.62 215 ILE B N 1
ATOM 4974 C CA . ILE B 1 215 ? -5.344 -19.766 -3.232 1 98.62 215 ILE B CA 1
ATOM 4975 C C . ILE B 1 215 ? -4.137 -19.109 -2.57 1 98.62 215 ILE B C 1
ATOM 4977 O O . ILE B 1 215 ? -3.928 -17.906 -2.713 1 98.62 215 ILE B O 1
ATOM 4981 N N . GLN B 1 216 ? -3.432 -19.875 -1.713 1 98.31 216 GLN B N 1
ATOM 4982 C CA . GLN B 1 216 ? -2.238 -19.266 -1.131 1 98.31 216 GLN B CA 1
ATOM 4983 C C . GLN B 1 216 ? -1.129 -19.125 -2.168 1 98.31 216 GLN B C 1
ATOM 4985 O O . GLN B 1 216 ? -0.541 -20.125 -2.592 1 98.31 216 GLN B O 1
ATOM 4990 N N . GLY B 1 217 ? -0.811 -17.906 -2.562 1 96.31 217 GLY B N 1
ATOM 4991 C CA . GLY B 1 217 ? 0.174 -17.641 -3.602 1 96.31 217 GLY B CA 1
ATOM 4992 C C . GLY B 1 217 ? 1.604 -17.797 -3.119 1 96.31 217 GLY B C 1
ATOM 4993 O O . GLY B 1 217 ? 2.35 -18.625 -3.635 1 96.31 217 GLY B O 1
ATOM 4994 N N . GLU B 1 218 ? 1.953 -17.078 -2.068 1 94.12 218 GLU B N 1
ATOM 4995 C CA . GLU B 1 218 ? 3.326 -17.031 -1.579 1 94.12 218 GLU B CA 1
ATOM 4996 C C . GLU B 1 218 ? 3.746 -18.375 -0.989 1 94.12 218 GLU B C 1
ATOM 4998 O O . GLU B 1 218 ? 4.938 -18.688 -0.933 1 94.12 218 GLU B O 1
ATOM 5003 N N . ALA B 1 219 ? 2.768 -19.172 -0.584 1 96.19 219 ALA B N 1
ATOM 5004 C CA . ALA B 1 219 ? 3.064 -20.484 -0.02 1 96.19 219 ALA B CA 1
ATOM 5005 C C . ALA B 1 219 ? 3.363 -21.5 -1.12 1 96.19 219 ALA B C 1
ATOM 5007 O O . ALA B 1 219 ? 3.699 -22.656 -0.837 1 96.19 219 ALA B O 1
ATOM 5008 N N . GLY B 1 220 ? 3.35 -21.062 -2.361 1 96.44 220 GLY B N 1
ATOM 5009 C CA . GLY B 1 220 ? 3.648 -21.953 -3.471 1 96.44 220 GLY B CA 1
ATOM 5010 C C . GLY B 1 220 ? 2.408 -22.422 -4.215 1 96.44 220 GLY B C 1
ATOM 5011 O O . GLY B 1 220 ? 2.312 -23.578 -4.605 1 96.44 220 GLY B O 1
ATOM 5012 N N . ILE B 1 221 ? 1.462 -21.516 -4.301 1 97.62 221 ILE B N 1
ATOM 5013 C CA . ILE B 1 221 ? 0.234 -21.766 -5.051 1 97.62 221 ILE B CA 1
ATOM 5014 C C . ILE B 1 221 ? -0.477 -22.984 -4.484 1 97.62 221 ILE B C 1
ATOM 5016 O O . ILE B 1 221 ? -0.714 -23.969 -5.207 1 97.62 221 ILE B O 1
ATOM 5020 N N . VAL B 1 222 ? -0.894 -22.922 -3.279 1 98.12 222 VAL B N 1
ATOM 5021 C CA . VAL B 1 222 ? -1.604 -24.016 -2.623 1 98.12 222 VAL B CA 1
ATOM 5022 C C . VAL B 1 222 ? -3.107 -23.875 -2.854 1 98.12 222 VAL B C 1
ATOM 5024 O O . VAL B 1 222 ? -3.73 -22.938 -2.342 1 98.12 222 VAL B O 1
ATOM 5027 N N . VAL B 1 223 ? -3.645 -24.812 -3.629 1 98.19 223 VAL B N 1
ATOM 5028 C CA . VAL B 1 223 ? -5.074 -24.812 -3.918 1 98.19 223 VAL B CA 1
ATOM 5029 C C . VAL B 1 223 ? -5.812 -25.641 -2.865 1 98.19 223 VAL B C 1
ATOM 5031 O O . VAL B 1 223 ? -5.508 -26.828 -2.67 1 98.19 223 VAL B O 1
ATOM 5034 N N . PRO B 1 224 ? -6.762 -25.047 -2.148 1 98.25 224 PRO B N 1
ATOM 5035 C CA . PRO B 1 224 ? -7.484 -25.812 -1.139 1 98.25 224 PRO B CA 1
ATOM 5036 C C . PRO B 1 224 ? -8.516 -26.766 -1.748 1 98.25 224 PRO B C 1
ATOM 5038 O O . PRO B 1 224 ? -8.828 -26.656 -2.938 1 98.25 224 PRO B O 1
ATOM 5041 N N . PRO B 1 225 ? -9.023 -27.703 -0.918 1 97.94 225 PRO B N 1
ATOM 5042 C CA . PRO B 1 225 ? -10.125 -28.531 -1.405 1 97.94 225 PRO B CA 1
ATOM 5043 C C . PRO B 1 225 ? -11.305 -27.719 -1.922 1 97.94 225 PRO B C 1
ATOM 5045 O O . PRO B 1 225 ? -11.578 -26.625 -1.399 1 97.94 225 PRO B O 1
ATOM 5048 N N . GLU B 1 226 ? -11.992 -28.281 -2.867 1 96.75 226 GLU B N 1
ATOM 5049 C CA . GLU B 1 226 ? -13.047 -27.562 -3.586 1 96.75 226 GLU B CA 1
ATOM 5050 C C . GLU B 1 226 ? -14.141 -27.078 -2.631 1 96.75 226 GLU B C 1
ATOM 5052 O O . GLU B 1 226 ? -14.75 -26.031 -2.854 1 96.75 226 GLU B O 1
ATOM 5057 N N . ASP B 1 227 ? -14.391 -27.828 -1.604 1 97.75 227 ASP B N 1
ATOM 5058 C CA . ASP B 1 227 ? -15.508 -27.5 -0.715 1 97.75 227 ASP B CA 1
ATOM 5059 C C . ASP B 1 227 ? -15.039 -26.656 0.463 1 97.75 227 ASP B C 1
ATOM 5061 O O . ASP B 1 227 ? -15.836 -26.297 1.329 1 97.75 227 ASP B O 1
ATOM 5065 N N . TYR B 1 228 ? -13.766 -26.297 0.565 1 98.5 228 TYR B N 1
ATOM 5066 C CA . TYR B 1 228 ? -13.203 -25.594 1.71 1 98.5 228 TYR B CA 1
ATOM 5067 C C . TYR B 1 228 ? -13.852 -24.219 1.89 1 98.5 228 TYR B C 1
ATOM 5069 O O . TYR B 1 228 ? -14.445 -23.938 2.936 1 98.5 228 TYR B O 1
ATOM 5077 N N . LEU B 1 229 ? -13.867 -23.312 0.884 1 98.81 229 LEU B N 1
ATOM 5078 C CA . LEU B 1 229 ? -14.359 -21.953 1.002 1 98.81 229 LEU B CA 1
ATOM 5079 C C . LEU B 1 229 ? -15.875 -21.938 1.188 1 98.81 229 LEU B C 1
ATOM 5081 O O . LEU B 1 229 ? -16.406 -21.125 1.964 1 98.81 229 LEU B O 1
ATOM 5085 N N . PRO B 1 230 ? -16.609 -22.844 0.442 1 98.75 230 PRO B N 1
ATOM 5086 C CA . PRO B 1 230 ? -18.047 -22.906 0.699 1 98.75 230 PRO B CA 1
ATOM 5087 C C . PRO B 1 230 ? -18.375 -23.281 2.146 1 98.75 230 PRO B C 1
ATOM 5089 O O . PRO B 1 230 ? -19.266 -22.672 2.752 1 98.75 230 PRO B O 1
ATOM 5092 N N . ARG B 1 231 ? -17.641 -24.188 2.66 1 98.69 231 ARG B N 1
ATOM 5093 C CA . ARG B 1 231 ? -17.891 -24.609 4.031 1 98.69 231 ARG B CA 1
ATOM 5094 C C . ARG B 1 231 ? -17.469 -23.531 5.027 1 98.69 231 ARG B C 1
ATOM 5096 O O . ARG B 1 231 ? -18.125 -23.359 6.059 1 98.69 231 ARG B O 1
ATOM 5103 N N . VAL B 1 232 ? -16.406 -22.828 4.77 1 98.88 232 VAL B N 1
ATOM 5104 C CA . VAL B 1 232 ? -16.016 -21.703 5.602 1 98.88 232 VAL B CA 1
ATOM 5105 C C . VAL B 1 232 ? -17.109 -20.641 5.605 1 98.88 232 VAL B C 1
ATOM 5107 O O . VAL B 1 232 ? -17.469 -20.109 6.656 1 98.88 232 VAL B O 1
ATOM 5110 N N . GLN B 1 233 ? -17.625 -20.297 4.418 1 98.62 233 GLN B N 1
ATOM 5111 C CA . GLN B 1 233 ? -18.688 -19.297 4.309 1 98.62 233 GLN B CA 1
ATOM 5112 C C . GLN B 1 233 ? -19.906 -19.719 5.133 1 98.62 233 GLN B C 1
ATOM 5114 O O . GLN B 1 233 ? -20.547 -18.875 5.766 1 98.62 233 GLN B O 1
ATOM 5119 N N . GLU B 1 234 ? -20.266 -21.016 5.047 1 98.62 234 GLU B N 1
ATOM 5120 C CA . GLU B 1 234 ? -21.391 -21.516 5.828 1 98.62 234 GLU B CA 1
ATOM 5121 C C . GLU B 1 234 ? -21.172 -21.281 7.32 1 98.62 234 GLU B C 1
ATOM 5123 O O . GLU B 1 234 ? -22.078 -20.859 8.031 1 98.62 234 GLU B O 1
ATOM 5128 N N . LEU B 1 235 ? -19.984 -21.609 7.809 1 98.81 235 LEU B N 1
ATOM 5129 C CA . LEU B 1 235 ? -19.656 -21.391 9.211 1 98.81 235 LEU B CA 1
ATOM 5130 C C . LEU B 1 235 ? -19.719 -19.906 9.562 1 98.81 235 LEU B C 1
ATOM 5132 O O . LEU B 1 235 ? -20.188 -19.531 10.641 1 98.81 235 LEU B O 1
ATOM 5136 N N . CYS B 1 236 ? -19.219 -19.078 8.664 1 98.88 236 CYS B N 1
ATOM 5137 C CA . CYS B 1 236 ? -19.25 -17.625 8.875 1 98.88 236 CYS B CA 1
ATOM 5138 C C . CYS B 1 236 ? -20.672 -17.141 9.047 1 98.88 236 CYS B C 1
ATOM 5140 O O . CYS B 1 236 ? -20.969 -16.344 9.938 1 98.88 236 CYS B O 1
ATOM 5142 N N . LYS B 1 237 ? -21.578 -17.594 8.203 1 98.38 237 LYS B N 1
ATOM 5143 C CA . LYS B 1 237 ? -22.984 -17.219 8.305 1 98.38 237 LYS B CA 1
ATOM 5144 C C . LYS B 1 237 ? -23.578 -17.703 9.617 1 98.38 237 LYS B C 1
ATOM 5146 O O . LYS B 1 237 ? -24.297 -16.953 10.289 1 98.38 237 LYS B O 1
ATOM 5151 N N . LYS B 1 238 ? -23.25 -18.891 9.914 1 98.56 238 LYS B N 1
ATOM 5152 C CA . LYS B 1 238 ? -23.812 -19.5 11.125 1 98.56 238 LYS B CA 1
ATOM 5153 C C . LYS B 1 238 ? -23.391 -18.734 12.367 1 98.56 238 LYS B C 1
ATOM 5155 O O . LYS B 1 238 ? -24.172 -18.578 13.305 1 98.56 238 LYS B O 1
ATOM 5160 N N . HIS B 1 239 ? -22.203 -18.25 12.438 1 98.69 239 HIS B N 1
ATOM 5161 C CA . HIS B 1 239 ? -21.641 -17.672 13.656 1 98.69 239 HIS B CA 1
ATOM 5162 C C . HIS B 1 239 ? -21.547 -16.156 13.539 1 98.69 239 HIS B C 1
ATOM 5164 O O . HIS B 1 239 ? -21 -15.492 14.43 1 98.69 239 HIS B O 1
ATOM 5170 N N . ASN B 1 240 ? -22.062 -15.531 12.461 1 98.75 240 ASN B N 1
ATOM 5171 C CA . ASN B 1 240 ? -21.984 -14.094 12.219 1 98.75 240 ASN B CA 1
ATOM 5172 C C . ASN B 1 240 ? -20.547 -13.602 12.234 1 98.75 240 ASN B C 1
ATOM 5174 O O . ASN B 1 240 ? -20.203 -12.695 12.992 1 98.75 240 ASN B O 1
ATOM 5178 N N . VAL B 1 241 ? -19.75 -14.219 11.453 1 98.94 241 VAL B N 1
ATOM 5179 C CA . VAL B 1 241 ? -18.344 -13.891 11.25 1 98.94 241 VAL B CA 1
ATOM 5180 C C . VAL B 1 241 ? -18.125 -13.414 9.812 1 98.94 241 VAL B C 1
ATOM 5182 O O . VAL B 1 241 ? -18.703 -13.961 8.875 1 98.94 241 VAL B O 1
ATOM 5185 N N . LEU B 1 242 ? -17.375 -12.32 9.609 1 98.94 242 LEU B N 1
ATOM 5186 C CA . LEU B 1 242 ? -17.109 -11.82 8.266 1 98.94 242 LEU B CA 1
ATOM 5187 C C . LEU B 1 242 ? -16.125 -12.727 7.535 1 98.94 242 LEU B C 1
ATOM 5189 O O . LEU B 1 242 ? -15.109 -13.133 8.109 1 98.94 242 LEU B O 1
ATOM 5193 N N . LEU B 1 243 ? -16.422 -13.102 6.352 1 98.94 243 LEU B N 1
ATOM 5194 C CA . LEU B 1 243 ? -15.453 -13.742 5.461 1 98.94 243 LEU B CA 1
ATOM 5195 C C . LEU B 1 243 ? -14.703 -12.703 4.633 1 98.94 243 LEU B C 1
ATOM 5197 O O . LEU B 1 243 ? -15.32 -11.953 3.869 1 98.94 243 LEU B O 1
ATOM 5201 N N . ILE B 1 244 ? -13.461 -12.625 4.812 1 99 244 ILE B N 1
ATOM 5202 C CA . ILE B 1 244 ? -12.602 -11.75 4.02 1 99 244 ILE B CA 1
ATOM 5203 C C . ILE B 1 244 ? -11.766 -12.586 3.055 1 99 244 ILE B C 1
ATOM 5205 O O . ILE B 1 244 ? -11.023 -13.484 3.477 1 99 244 ILE B O 1
ATOM 5209 N N . CYS B 1 245 ? -11.836 -12.305 1.824 1 98.94 245 CYS B N 1
ATOM 5210 C CA . CYS B 1 245 ? -10.984 -12.961 0.841 1 98.94 245 CYS B CA 1
ATOM 5211 C C . CYS B 1 245 ? -9.898 -12.016 0.342 1 98.94 245 CYS B C 1
ATOM 5213 O O . CYS B 1 245 ? -10.203 -10.953 -0.204 1 98.94 245 CYS B O 1
ATOM 5215 N N . ASP B 1 246 ? -8.703 -12.375 0.567 1 98.88 246 ASP B N 1
ATOM 5216 C CA . ASP B 1 246 ? -7.547 -11.688 -0.001 1 98.88 246 ASP B CA 1
ATOM 5217 C C . ASP B 1 246 ? -7.316 -12.109 -1.451 1 98.88 246 ASP B C 1
ATOM 5219 O O . ASP B 1 246 ? -6.715 -13.148 -1.715 1 98.88 246 ASP B O 1
ATOM 5223 N N . GLU B 1 247 ? -7.773 -11.273 -2.381 1 98.75 247 GLU B N 1
ATOM 5224 C CA . GLU B 1 247 ? -7.742 -11.539 -3.814 1 98.75 247 GLU B CA 1
ATOM 5225 C C . GLU B 1 247 ? -6.621 -10.758 -4.496 1 98.75 247 GLU B C 1
ATOM 5227 O O . GLU B 1 247 ? -6.602 -10.633 -5.723 1 98.75 247 GLU B O 1
ATOM 5232 N N . ILE B 1 248 ? -5.641 -10.289 -3.709 1 98.75 248 ILE B N 1
ATOM 5233 C CA . ILE B 1 248 ? -4.59 -9.406 -4.203 1 98.75 248 ILE B CA 1
ATOM 5234 C C . ILE B 1 248 ? -3.746 -10.141 -5.246 1 98.75 248 ILE B C 1
ATOM 5236 O O . ILE B 1 248 ? -3.381 -9.562 -6.273 1 98.75 248 ILE B O 1
ATOM 5240 N N . GLN B 1 249 ? -3.459 -11.367 -5.035 1 98 249 GLN B N 1
ATOM 5241 C CA . GLN B 1 249 ? -2.654 -12.109 -5.996 1 98 249 GLN B CA 1
ATOM 5242 C C . GLN B 1 249 ? -3.537 -12.891 -6.965 1 98 249 GLN B C 1
ATOM 5244 O O . GLN B 1 249 ? -3.215 -13.016 -8.148 1 98 249 GLN B O 1
ATOM 5249 N N . THR B 1 250 ? -4.699 -13.367 -6.512 1 98.5 250 THR B N 1
ATOM 5250 C CA . THR B 1 250 ? -5.477 -14.344 -7.266 1 98.5 250 THR B CA 1
ATOM 5251 C C . THR B 1 250 ? -6.543 -13.656 -8.109 1 98.5 250 THR B C 1
ATOM 5253 O O . THR B 1 250 ? -7.094 -14.25 -9.039 1 98.5 250 THR B O 1
ATOM 5256 N N . GLY B 1 251 ? -6.859 -12.422 -7.801 1 98.19 251 GLY B N 1
ATOM 5257 C CA . GLY B 1 251 ? -7.957 -11.75 -8.477 1 98.19 251 GLY B CA 1
ATOM 5258 C C . GLY B 1 251 ? -7.566 -11.188 -9.828 1 98.19 251 GLY B C 1
ATOM 5259 O O . GLY B 1 251 ? -6.484 -11.484 -10.344 1 98.19 251 GLY B O 1
ATOM 5260 N N . ILE B 1 252 ? -8.562 -10.539 -10.422 1 98.62 252 ILE B N 1
ATOM 5261 C CA . ILE B 1 252 ? -8.453 -9.82 -11.688 1 98.62 252 ILE B CA 1
ATOM 5262 C C . ILE B 1 252 ? -8.047 -10.789 -12.797 1 98.62 252 ILE B C 1
ATOM 5264 O O . ILE B 1 252 ? -6.98 -10.641 -13.398 1 98.62 252 ILE B O 1
ATOM 5268 N N . ALA B 1 253 ? -8.789 -11.828 -12.969 1 98.81 253 ALA B N 1
ATOM 5269 C CA . ALA B 1 253 ? -8.805 -12.758 -14.102 1 98.81 253 ALA B CA 1
ATOM 5270 C C . ALA B 1 253 ? -7.68 -13.781 -13.977 1 98.81 253 ALA B C 1
ATOM 5272 O O . ALA B 1 253 ? -7.613 -14.734 -14.758 1 98.81 253 ALA B O 1
ATOM 5273 N N . ARG B 1 254 ? -6.781 -13.734 -12.984 1 98.88 254 ARG B N 1
ATOM 5274 C CA . ARG B 1 254 ? -5.551 -14.508 -12.898 1 98.88 254 ARG B CA 1
ATOM 5275 C C . ARG B 1 254 ? -5.84 -16 -12.922 1 98.88 254 ARG B C 1
ATOM 5277 O O . ARG B 1 254 ? -5.121 -16.781 -13.562 1 98.88 254 ARG B O 1
ATOM 5284 N N . THR B 1 255 ? -6.949 -16.422 -12.281 1 98.75 255 THR B N 1
ATOM 5285 C CA . THR B 1 255 ? -7.195 -17.844 -12.062 1 98.75 255 THR B CA 1
ATOM 5286 C C . THR B 1 255 ? -8.234 -18.375 -13.047 1 98.75 255 THR B C 1
ATOM 5288 O O . THR B 1 255 ? -8.695 -19.516 -12.914 1 98.75 255 THR B O 1
ATOM 5291 N N . GLY B 1 256 ? -8.594 -17.562 -13.977 1 98.56 256 GLY B N 1
ATOM 5292 C CA . GLY B 1 256 ? -9.586 -17.984 -14.945 1 98.56 256 GLY B CA 1
ATOM 5293 C C . GLY B 1 256 ? -10.992 -17.531 -14.594 1 98.56 256 GLY B C 1
ATOM 5294 O O . GLY B 1 256 ? -11.953 -17.844 -15.305 1 98.56 256 GLY B O 1
ATOM 5295 N N . LYS B 1 257 ? -11.195 -16.875 -13.539 1 98.5 257 LYS B N 1
ATOM 5296 C CA . LYS B 1 257 ? -12.352 -16.078 -13.125 1 98.5 257 LYS B CA 1
ATOM 5297 C C . LYS B 1 257 ? -11.953 -14.648 -12.789 1 98.5 257 LYS B C 1
ATOM 5299 O O . LYS B 1 257 ? -10.766 -14.359 -12.617 1 98.5 257 LYS B O 1
ATOM 5304 N N . MET B 1 258 ? -12.922 -13.75 -12.797 1 98.56 258 MET B N 1
ATOM 5305 C CA . MET B 1 258 ? -12.586 -12.383 -12.438 1 98.56 258 MET B CA 1
ATOM 5306 C C . MET B 1 258 ? -11.969 -12.32 -11.039 1 98.56 258 MET B C 1
ATOM 5308 O O . MET B 1 258 ? -10.945 -11.68 -10.836 1 98.56 258 MET B O 1
ATOM 5312 N N . LEU B 1 259 ? -12.672 -12.906 -10.133 1 98.81 259 LEU B N 1
ATOM 5313 C CA . LEU B 1 259 ? -12.148 -13.141 -8.789 1 98.81 259 LEU B CA 1
ATOM 5314 C C . LEU B 1 259 ? -12.117 -14.625 -8.469 1 98.81 259 LEU B C 1
ATOM 5316 O O . LEU B 1 259 ? -13.008 -15.375 -8.875 1 98.81 259 LEU B O 1
ATOM 5320 N N . CYS B 1 260 ? -11.125 -15.062 -7.75 1 98.81 260 CYS B N 1
ATOM 5321 C CA . CYS B 1 260 ? -10.844 -16.469 -7.535 1 98.81 260 CYS B CA 1
ATOM 5322 C C . CYS B 1 260 ? -11.953 -17.141 -6.734 1 98.81 260 CYS B C 1
ATOM 5324 O O . CYS B 1 260 ? -12.281 -18.297 -6.961 1 98.81 260 CYS B O 1
ATOM 5326 N N . TYR B 1 261 ? -12.547 -16.453 -5.77 1 98.75 261 TYR B N 1
ATOM 5327 C CA . TYR B 1 261 ? -13.586 -17.047 -4.941 1 98.75 261 TYR B CA 1
ATOM 5328 C C . TYR B 1 261 ? -14.75 -17.531 -5.797 1 98.75 261 TYR B C 1
ATOM 5330 O O . TYR B 1 261 ? -15.523 -18.406 -5.375 1 98.75 261 TYR B O 1
ATOM 5338 N N . GLU B 1 262 ? -14.867 -17.016 -7.008 1 98.56 262 GLU B N 1
ATOM 5339 C CA . GLU B 1 262 ? -15.977 -17.359 -7.902 1 98.56 262 GLU B CA 1
ATOM 5340 C C . GLU B 1 262 ? -15.891 -18.812 -8.344 1 98.56 262 GLU B C 1
ATOM 5342 O O . GLU B 1 262 ? -16.875 -19.375 -8.844 1 98.56 262 GLU B O 1
ATOM 5347 N N . HIS B 1 263 ? -14.734 -19.422 -8.242 1 98.38 263 HIS B N 1
ATOM 5348 C CA . HIS B 1 263 ? -14.617 -20.844 -8.5 1 98.38 263 HIS B CA 1
ATOM 5349 C C . HIS B 1 263 ? -15.406 -21.656 -7.477 1 98.38 263 HIS B C 1
ATOM 5351 O O . HIS B 1 263 ? -15.68 -22.844 -7.688 1 98.38 263 HIS B O 1
ATOM 5357 N N . SER B 1 264 ? -15.742 -21.094 -6.324 1 98 264 SER B N 1
ATOM 5358 C CA . SER B 1 264 ? -16.469 -21.734 -5.242 1 98 264 SER B CA 1
ATOM 5359 C C . SER B 1 264 ? -17.953 -21.391 -5.281 1 98 264 SER B C 1
ATOM 5361 O O . SER B 1 264 ? -18.344 -20.281 -4.922 1 98 264 SER B O 1
ATOM 5363 N N . LYS B 1 265 ? -18.719 -22.359 -5.602 1 94 265 LYS B N 1
ATOM 5364 C CA . LYS B 1 265 ? -20.156 -22.125 -5.805 1 94 265 LYS B CA 1
ATOM 5365 C C . LYS B 1 265 ? -20.797 -21.578 -4.539 1 94 265 LYS B C 1
ATOM 5367 O O . LYS B 1 265 ? -20.609 -22.125 -3.449 1 94 265 LYS B O 1
ATOM 5372 N N . GLY B 1 266 ? -21.5 -20.5 -4.75 1 94.88 266 GLY B N 1
ATOM 5373 C CA . GLY B 1 266 ? -22.312 -19.953 -3.67 1 94.88 266 GLY B CA 1
ATOM 5374 C C . GLY B 1 266 ? -21.516 -19.047 -2.734 1 94.88 266 GLY B C 1
ATOM 5375 O O . GLY B 1 266 ? -22.078 -18.516 -1.775 1 94.88 266 GLY B O 1
ATOM 5376 N N . VAL B 1 267 ? -20.297 -18.875 -2.967 1 98.25 267 VAL B N 1
ATOM 5377 C CA . VAL B 1 267 ? -19.469 -18.078 -2.078 1 98.25 267 VAL B CA 1
ATOM 5378 C C . VAL B 1 267 ? -19.484 -16.609 -2.518 1 98.25 267 VAL B C 1
ATOM 5380 O O . VAL B 1 267 ? -19.422 -16.312 -3.713 1 98.25 267 VAL B O 1
ATOM 5383 N N . LYS B 1 268 ? -19.672 -15.703 -1.64 1 98.38 268 LYS B N 1
ATOM 5384 C CA . LYS B 1 268 ? -19.547 -14.25 -1.789 1 98.38 268 LYS B CA 1
ATOM 5385 C C . LYS B 1 268 ? -18.969 -13.617 -0.528 1 98.38 268 LYS B C 1
ATOM 5387 O O . LYS B 1 268 ? -19.703 -13.312 0.415 1 98.38 268 LYS B O 1
ATOM 5392 N N . PRO B 1 269 ? -17.688 -13.391 -0.507 1 98.88 269 PRO B N 1
ATOM 5393 C CA . PRO B 1 269 ? -17.062 -12.836 0.697 1 98.88 269 PRO B CA 1
ATOM 5394 C C . PRO B 1 269 ? -17.688 -11.516 1.139 1 98.88 269 PRO B C 1
ATOM 5396 O O . PRO B 1 269 ? -18.125 -10.727 0.299 1 98.88 269 PRO B O 1
ATOM 5399 N N . ASP B 1 270 ? -17.703 -11.219 2.453 1 98.94 270 ASP B N 1
ATOM 5400 C CA . ASP B 1 270 ? -18.203 -9.953 3 1 98.94 270 ASP B CA 1
ATOM 5401 C C . ASP B 1 270 ? -17.266 -8.805 2.646 1 98.94 270 ASP B C 1
ATOM 5403 O O . ASP B 1 270 ? -17.703 -7.66 2.502 1 98.94 270 ASP B O 1
ATOM 5407 N N . ILE B 1 271 ? -15.992 -9.102 2.584 1 98.94 271 ILE B N 1
ATOM 5408 C CA . ILE B 1 271 ? -14.961 -8.141 2.215 1 98.94 271 ILE B CA 1
ATOM 5409 C C . ILE B 1 271 ? -14.008 -8.773 1.205 1 98.94 271 ILE B C 1
ATOM 5411 O O . ILE B 1 271 ? -13.57 -9.914 1.383 1 98.94 271 ILE B O 1
ATOM 5415 N N . VAL B 1 272 ? -13.711 -8.055 0.174 1 98.94 272 VAL B N 1
ATOM 5416 C CA . VAL B 1 272 ? -12.695 -8.461 -0.797 1 98.94 272 VAL B CA 1
ATOM 5417 C C . VAL B 1 272 ? -11.562 -7.434 -0.828 1 98.94 272 VAL B C 1
ATOM 5419 O O . VAL B 1 272 ? -11.812 -6.227 -0.82 1 98.94 272 VAL B O 1
ATOM 5422 N N . LEU B 1 273 ? -10.383 -7.941 -0.797 1 98.94 273 LEU B N 1
ATOM 5423 C CA . LEU B 1 273 ? -9.188 -7.102 -0.885 1 98.94 273 LEU B CA 1
ATOM 5424 C C . LEU B 1 273 ? -8.523 -7.246 -2.248 1 98.94 273 LEU B C 1
ATOM 5426 O O . LEU B 1 273 ? -8.234 -8.359 -2.689 1 98.94 273 LEU B O 1
ATOM 5430 N N . LEU B 1 274 ? -8.344 -6.145 -2.945 1 98.88 274 LEU B N 1
ATOM 5431 C CA . LEU B 1 274 ? -7.723 -6.133 -4.266 1 98.88 274 LEU B CA 1
ATOM 5432 C C . LEU B 1 274 ? -6.457 -5.285 -4.266 1 98.88 274 LEU B C 1
ATOM 5434 O O . LEU B 1 274 ? -6.301 -4.398 -3.424 1 98.88 274 LEU B O 1
ATOM 5438 N N . GLY B 1 275 ? -5.566 -5.504 -5.129 1 98.25 275 GLY B N 1
ATOM 5439 C CA . GLY B 1 275 ? -4.328 -4.785 -5.375 1 98.25 275 GLY B CA 1
ATOM 5440 C C . GLY B 1 275 ? -3.621 -5.23 -6.645 1 98.25 275 GLY B C 1
ATOM 5441 O O . GLY B 1 275 ? -4.27 -5.531 -7.648 1 98.25 275 GLY B O 1
ATOM 5442 N N . LYS B 1 276 ? -2.434 -5.074 -6.668 1 97.44 276 LYS B N 1
ATOM 5443 C CA . LYS B 1 276 ? -1.539 -5.547 -7.719 1 97.44 276 LYS B CA 1
ATOM 5444 C C . LYS B 1 276 ? -2.141 -5.305 -9.102 1 97.44 276 LYS B C 1
ATOM 5446 O O . LYS B 1 276 ? -2.016 -4.211 -9.656 1 97.44 276 LYS B O 1
ATOM 5451 N N . ALA B 1 277 ? -2.838 -6.227 -9.695 1 98.12 277 ALA B N 1
ATOM 5452 C CA . ALA B 1 277 ? -3.312 -6.219 -11.078 1 98.12 277 ALA B CA 1
ATOM 5453 C C . ALA B 1 277 ? -4.441 -5.207 -11.266 1 98.12 277 ALA B C 1
ATOM 5455 O O . ALA B 1 277 ? -4.801 -4.875 -12.391 1 98.12 277 ALA B O 1
ATOM 5456 N N . ILE B 1 278 ? -4.93 -4.645 -10.195 1 98.38 278 ILE B N 1
ATOM 5457 C CA . ILE B 1 278 ? -6.02 -3.68 -10.281 1 98.38 278 ILE B CA 1
ATOM 5458 C C . ILE B 1 278 ? -5.566 -2.463 -11.086 1 98.38 278 ILE B C 1
ATOM 5460 O O . ILE B 1 278 ? -6.391 -1.752 -11.664 1 98.38 278 ILE B O 1
ATOM 5464 N N . SER B 1 279 ? -4.297 -2.227 -11.156 1 98.19 279 SER B N 1
ATOM 5465 C CA . SER B 1 279 ? -3.744 -1.123 -11.938 1 98.19 279 SER B CA 1
ATOM 5466 C C . SER B 1 279 ? -2.955 -1.635 -13.133 1 98.19 279 SER B C 1
ATOM 5468 O O . SER B 1 279 ? -2.281 -0.861 -13.82 1 98.19 279 SER B O 1
ATOM 5470 N N . GLY B 1 280 ? -2.914 -2.938 -13.344 1 98.12 280 GLY B N 1
ATOM 5471 C CA . GLY B 1 280 ? -2.158 -3.541 -14.422 1 98.12 280 GLY B CA 1
ATOM 5472 C C . GLY B 1 280 ? -0.656 -3.441 -14.234 1 98.12 280 GLY B C 1
ATOM 5473 O O . GLY B 1 280 ? 0.099 -3.416 -15.211 1 98.12 280 GLY B O 1
ATOM 5474 N N . GLY B 1 281 ? -0.244 -3.295 -13.016 1 97.56 281 GLY B N 1
ATOM 5475 C CA . GLY B 1 281 ? 1.18 -3.225 -12.727 1 97.56 281 GLY B CA 1
ATOM 5476 C C . GLY B 1 281 ? 1.773 -1.853 -12.984 1 97.56 281 GLY B C 1
ATOM 5477 O O . GLY B 1 281 ? 2.994 -1.685 -12.961 1 97.56 281 GLY B O 1
ATOM 5478 N N . VAL B 1 282 ? 0.962 -0.843 -13.156 1 98.31 282 VAL B N 1
ATOM 5479 C CA . VAL B 1 282 ? 1.457 0.462 -13.578 1 98.31 282 VAL B CA 1
ATOM 5480 C C . VAL B 1 282 ? 1.862 1.283 -12.359 1 98.31 282 VAL B C 1
ATOM 5482 O O . VAL B 1 282 ? 2.91 1.934 -12.359 1 98.31 282 VAL B O 1
ATOM 5485 N N . MET B 1 283 ? 1.034 1.29 -11.328 1 98.12 283 MET B N 1
ATOM 5486 C CA . MET B 1 283 ? 1.318 2.039 -10.109 1 98.12 283 MET B CA 1
ATOM 5487 C C . MET B 1 283 ? 0.589 1.433 -8.914 1 98.12 283 MET B C 1
ATOM 5489 O O . MET B 1 283 ? -0.272 0.567 -9.086 1 98.12 283 MET B O 1
ATOM 5493 N N . PRO B 1 284 ? 0.927 1.842 -7.691 1 97.75 284 PRO B N 1
ATOM 5494 C CA . PRO B 1 284 ? 0.247 1.308 -6.508 1 97.75 284 PRO B CA 1
ATOM 5495 C C . PRO B 1 284 ? -1.225 1.71 -6.441 1 97.75 284 PRO B C 1
ATOM 5497 O O . PRO B 1 284 ? -1.54 2.9 -6.359 1 97.75 284 PRO B O 1
ATOM 5500 N N . VAL B 1 285 ? -2.117 0.788 -6.543 1 98.44 285 VAL B N 1
ATOM 5501 C CA . VAL B 1 285 ? -3.557 0.932 -6.363 1 98.44 285 VAL B CA 1
ATOM 5502 C C . VAL B 1 285 ? -4.109 -0.285 -5.629 1 98.44 285 VAL B C 1
ATOM 5504 O O . VAL B 1 285 ? -3.697 -1.418 -5.887 1 98.44 285 VAL B O 1
ATOM 5507 N N . SER B 1 286 ? -4.914 -0.075 -4.609 1 98.69 286 SER B N 1
ATOM 5508 C CA . SER B 1 286 ? -5.652 -1.171 -3.986 1 98.69 286 SER B CA 1
ATOM 5509 C C . SER B 1 286 ? -7.078 -0.752 -3.645 1 98.69 286 SER B C 1
ATOM 5511 O O . SER B 1 286 ? -7.426 0.425 -3.754 1 98.69 286 SER B O 1
ATOM 5513 N N . ALA B 1 287 ? -7.883 -1.702 -3.342 1 98.81 287 ALA B N 1
ATOM 5514 C CA . ALA B 1 287 ? -9.281 -1.444 -3.029 1 98.81 287 ALA B CA 1
ATOM 5515 C C . ALA B 1 287 ? -9.82 -2.459 -2.021 1 98.81 287 ALA B C 1
ATOM 5517 O O . ALA B 1 287 ? -9.469 -3.641 -2.078 1 98.81 287 ALA B O 1
ATOM 5518 N N . VAL B 1 288 ? -10.586 -1.996 -1.129 1 98.94 288 VAL B N 1
ATOM 5519 C CA . VAL B 1 288 ? -11.375 -2.807 -0.21 1 98.94 288 VAL B CA 1
ATOM 5520 C C . VAL B 1 288 ? -12.859 -2.67 -0.547 1 98.94 288 VAL B C 1
ATOM 5522 O O . VAL B 1 288 ? -13.406 -1.563 -0.544 1 98.94 288 VAL B O 1
ATOM 5525 N N . LEU B 1 289 ? -13.484 -3.713 -0.939 1 98.94 289 LEU B N 1
ATOM 5526 C CA . LEU B 1 289 ? -14.891 -3.713 -1.321 1 98.94 289 LEU B CA 1
ATOM 5527 C C . LEU B 1 289 ? -15.734 -4.449 -0.288 1 98.94 289 LEU B C 1
ATOM 5529 O O . LEU B 1 289 ? -15.312 -5.488 0.235 1 98.94 289 LEU B O 1
ATOM 5533 N N . SER B 1 290 ? -16.859 -3.953 0.016 1 98.88 290 SER B N 1
ATOM 5534 C CA . SER B 1 290 ? -17.734 -4.559 1.006 1 98.88 290 SER B CA 1
ATOM 5535 C C . SER B 1 290 ? -19.156 -3.996 0.898 1 98.88 290 SER B C 1
ATOM 5537 O O . SER B 1 290 ? -19.5 -3.338 -0.087 1 98.88 290 SER B O 1
ATOM 5539 N N . SER B 1 291 ? -20.016 -4.406 1.815 1 98.75 291 SER B N 1
ATOM 5540 C CA . SER B 1 291 ? -21.375 -3.891 1.937 1 98.75 291 SER B CA 1
ATOM 5541 C C . SER B 1 291 ? -21.391 -2.559 2.678 1 98.75 291 SER B C 1
ATOM 5543 O O . SER B 1 291 ? -20.406 -2.182 3.318 1 98.75 291 SER B O 1
ATOM 5545 N N . LYS B 1 292 ? -22.516 -1.865 2.52 1 98.31 292 LYS B N 1
ATOM 5546 C CA . LYS B 1 292 ? -22.734 -0.621 3.252 1 98.31 292 LYS B CA 1
ATOM 5547 C C . LYS B 1 292 ? -22.688 -0.856 4.758 1 98.31 292 LYS B C 1
ATOM 5549 O O . LYS B 1 292 ? -22.156 -0.039 5.508 1 98.31 292 LYS B O 1
ATOM 5554 N N . GLN B 1 293 ? -23.25 -1.955 5.188 1 97.81 293 GLN B N 1
ATOM 5555 C CA . GLN B 1 293 ? -23.344 -2.289 6.605 1 97.81 293 GLN B CA 1
ATOM 5556 C C . GLN B 1 293 ? -21.953 -2.391 7.238 1 97.81 293 GLN B C 1
ATOM 5558 O O . GLN B 1 293 ? -21.75 -1.97 8.375 1 97.81 293 GLN B O 1
ATOM 5563 N N . VAL B 1 294 ? -21.016 -2.957 6.52 1 98.62 294 VAL B N 1
ATOM 5564 C CA . VAL B 1 294 ? -19.672 -3.139 7.031 1 98.62 294 VAL B CA 1
ATOM 5565 C C . VAL B 1 294 ? -18.859 -1.856 6.836 1 98.62 294 VAL B C 1
ATOM 5567 O O . VAL B 1 294 ? -18.25 -1.348 7.781 1 98.62 294 VAL B O 1
ATOM 5570 N N . MET B 1 295 ? -18.891 -1.222 5.672 1 98.69 295 MET B N 1
ATOM 5571 C CA . MET B 1 295 ? -18.031 -0.105 5.27 1 98.69 295 MET B CA 1
ATOM 5572 C C . MET B 1 295 ? -18.359 1.146 6.078 1 98.69 295 MET B C 1
ATOM 5574 O O . MET B 1 295 ? -17.469 1.919 6.426 1 98.69 295 MET B O 1
ATOM 5578 N N . LEU B 1 296 ? -19.625 1.351 6.422 1 97.94 296 LEU B N 1
ATOM 5579 C CA . LEU B 1 296 ? -20.062 2.607 7.023 1 97.94 296 LEU B CA 1
ATOM 5580 C C . LEU B 1 296 ? -19.828 2.592 8.531 1 97.94 296 LEU B C 1
ATOM 5582 O O . LEU B 1 296 ? -20.203 3.543 9.227 1 97.94 296 LEU B O 1
ATOM 5586 N N . THR B 1 297 ? -19.203 1.522 9 1 97.94 297 THR B N 1
ATOM 5587 C CA . THR B 1 297 ? -18.734 1.584 10.375 1 97.94 297 THR B CA 1
ATOM 5588 C C . THR B 1 297 ? -17.578 2.568 10.516 1 97.94 297 THR B C 1
ATOM 5590 O O . THR B 1 297 ? -17.281 3.043 11.609 1 97.94 297 THR B O 1
ATOM 5593 N N . LEU B 1 298 ? -16.922 2.781 9.398 1 97.06 298 LEU B N 1
ATOM 5594 C CA . LEU B 1 298 ? -15.891 3.809 9.391 1 97.06 298 LEU B CA 1
ATOM 5595 C C . LEU B 1 298 ? -16.516 5.203 9.391 1 97.06 298 LEU B C 1
ATOM 5597 O O . LEU B 1 298 ? -17.484 5.453 8.672 1 97.06 298 LEU B O 1
ATOM 5601 N N . GLU B 1 299 ? -15.992 6.043 10.219 1 94.56 299 GLU B N 1
ATOM 5602 C CA . GLU B 1 299 ? -16.406 7.438 10.32 1 94.56 299 GLU B CA 1
ATOM 5603 C C . GLU B 1 299 ? -15.266 8.383 9.938 1 94.56 299 GLU B C 1
ATOM 5605 O O . GLU B 1 299 ? -14.109 7.965 9.883 1 94.56 299 GLU B O 1
ATOM 5610 N N . PRO B 1 300 ? -15.641 9.602 9.633 1 91.5 300 PRO B N 1
ATOM 5611 C CA . PRO B 1 300 ? -14.57 10.555 9.312 1 91.5 300 PRO B CA 1
ATOM 5612 C C . PRO B 1 300 ? -13.477 10.578 10.375 1 91.5 300 PRO B C 1
ATOM 5614 O O . PRO B 1 300 ? -13.766 10.648 11.57 1 91.5 300 PRO B O 1
ATOM 5617 N N . GLY B 1 301 ? -12.227 10.43 9.914 1 89.75 301 GLY B N 1
ATOM 5618 C CA . GLY B 1 301 ? -11.086 10.461 10.82 1 89.75 301 GLY B CA 1
ATOM 5619 C C . GLY B 1 301 ? -10.641 9.078 11.258 1 89.75 301 GLY B C 1
ATOM 5620 O O . GLY B 1 301 ? -9.508 8.914 11.727 1 89.75 301 GLY B O 1
ATOM 5621 N N . SER B 1 302 ? -11.445 8.078 11.086 1 92.5 302 SER B N 1
ATOM 5622 C CA . SER B 1 302 ? -11.156 6.738 11.578 1 92.5 302 SER B CA 1
ATOM 5623 C C . SER B 1 302 ? -10.062 6.066 10.75 1 92.5 302 SER B C 1
ATOM 5625 O O . SER B 1 302 ? -9.266 5.289 11.273 1 92.5 302 SER B O 1
ATOM 5627 N N . HIS B 1 303 ? -10.086 6.367 9.516 1 92.5 303 HIS B N 1
ATOM 5628 C CA . HIS B 1 303 ? -9.172 5.719 8.586 1 92.5 303 HIS B CA 1
ATOM 5629 C C . HIS B 1 303 ? -8.984 6.559 7.324 1 92.5 303 HIS B C 1
ATOM 5631 O O . HIS B 1 303 ? -9.773 7.473 7.059 1 92.5 303 HIS B O 1
ATOM 5637 N N . GLY B 1 304 ? -7.801 6.344 6.684 1 90.56 304 GLY B N 1
ATOM 5638 C CA . GLY B 1 304 ? -7.551 7.074 5.453 1 90.56 304 GLY B CA 1
ATOM 5639 C C . GLY B 1 304 ? -6.117 6.965 4.973 1 90.56 304 GLY B C 1
ATOM 5640 O O . GLY B 1 304 ? -5.293 6.309 5.609 1 90.56 304 GLY B O 1
ATOM 5641 N N . SER B 1 305 ? -5.895 7.512 3.834 1 91.31 305 SER B N 1
ATOM 5642 C CA . SER B 1 305 ? -4.594 7.57 3.178 1 91.31 305 SER B CA 1
ATOM 5643 C C . SER B 1 305 ? -4.484 8.797 2.275 1 91.31 305 SER B C 1
ATOM 5645 O O . SER B 1 305 ? -5.453 9.164 1.604 1 91.31 305 SER B O 1
ATOM 5647 N N . THR B 1 306 ? -3.295 9.375 2.264 1 90.31 306 THR B N 1
ATOM 5648 C CA . THR B 1 306 ? -3.07 10.562 1.456 1 90.31 306 THR B CA 1
ATOM 5649 C C . THR B 1 306 ? -3.338 10.281 -0.018 1 90.31 306 THR B C 1
ATOM 5651 O O . THR B 1 306 ? -4.023 11.055 -0.69 1 90.31 306 THR B O 1
ATOM 5654 N N . TYR B 1 307 ? -2.977 9.18 -0.503 1 95.5 307 TYR B N 1
ATOM 5655 C CA . TYR B 1 307 ? -3.053 8.898 -1.933 1 95.5 307 TYR B CA 1
ATOM 5656 C C . TYR B 1 307 ? -4.203 7.949 -2.242 1 95.5 307 TYR B C 1
ATOM 5658 O O . TYR B 1 307 ? -4.453 7.629 -3.404 1 95.5 307 TYR B O 1
ATOM 5666 N N . GLY B 1 308 ? -4.863 7.43 -1.195 1 95.69 308 GLY B N 1
ATOM 5667 C CA . GLY B 1 308 ? -5.969 6.516 -1.453 1 95.69 308 GLY B CA 1
ATOM 5668 C C . GLY B 1 308 ? -7.07 7.137 -2.289 1 95.69 308 GLY B C 1
ATOM 5669 O O . GLY B 1 308 ? -7.652 8.156 -1.905 1 95.69 308 GLY B O 1
ATOM 5670 N N . GLY B 1 309 ? -7.332 6.633 -3.41 1 96 309 GLY B N 1
ATOM 5671 C CA . GLY B 1 309 ? -8.398 7.129 -4.266 1 96 309 GLY B CA 1
ATOM 5672 C C . GLY B 1 309 ? -8.008 8.367 -5.051 1 96 309 GLY B C 1
ATOM 5673 O O . GLY B 1 309 ? -8.867 9.141 -5.473 1 96 309 GLY B O 1
ATOM 5674 N N . ASN B 1 310 ? -6.715 8.633 -5.238 1 97.44 310 ASN B N 1
ATOM 5675 C CA . ASN B 1 310 ? -6.305 9.789 -6.02 1 97.44 310 ASN B CA 1
ATOM 5676 C C . ASN B 1 310 ? -6.75 9.672 -7.477 1 97.44 310 ASN B C 1
ATOM 5678 O O . ASN B 1 310 ? -6.898 8.562 -7.996 1 97.44 310 ASN B O 1
ATOM 5682 N N . PRO B 1 311 ? -6.965 10.789 -8.156 1 98 311 PRO B N 1
ATOM 5683 C CA . PRO B 1 311 ? -7.531 10.781 -9.508 1 98 311 PRO B CA 1
ATOM 5684 C C . PRO B 1 311 ? -6.688 9.977 -10.492 1 98 311 PRO B C 1
ATOM 5686 O O . PRO B 1 311 ? -7.234 9.281 -11.352 1 98 311 PRO B O 1
ATOM 5689 N N . LEU B 1 312 ? -5.391 10.078 -10.398 1 98.56 312 LEU B N 1
ATOM 5690 C CA . LEU B 1 312 ? -4.512 9.352 -11.312 1 98.56 312 LEU B CA 1
ATOM 5691 C C . LEU B 1 312 ? -4.695 7.844 -11.156 1 98.56 312 LEU B C 1
ATOM 5693 O O . LEU B 1 312 ? -4.855 7.129 -12.148 1 98.56 312 LEU B O 1
ATOM 5697 N N . ALA B 1 313 ? -4.652 7.336 -9.945 1 98.5 313 ALA B N 1
ATOM 5698 C CA . ALA B 1 313 ? -4.832 5.918 -9.656 1 98.5 313 ALA B CA 1
ATOM 5699 C C . ALA B 1 313 ? -6.207 5.434 -10.109 1 98.5 313 ALA B C 1
ATOM 5701 O O . ALA B 1 313 ? -6.34 4.324 -10.633 1 98.5 313 ALA B O 1
ATOM 5702 N N . CYS B 1 314 ? -7.211 6.266 -9.844 1 98.38 314 CYS B N 1
ATOM 5703 C CA . CYS B 1 314 ? -8.57 5.906 -10.234 1 98.38 314 CYS B CA 1
ATOM 5704 C C . CYS B 1 314 ? -8.672 5.707 -11.742 1 98.38 314 CYS B C 1
ATOM 5706 O O . CYS B 1 314 ? -9.258 4.727 -12.203 1 98.38 314 CYS B O 1
ATOM 5708 N N . ARG B 1 315 ? -8.117 6.629 -12.484 1 98.62 315 ARG B N 1
ATOM 5709 C CA . ARG B 1 315 ? -8.156 6.551 -13.938 1 98.62 315 ARG B CA 1
ATOM 5710 C C . ARG B 1 315 ? -7.402 5.32 -14.438 1 98.62 315 ARG B C 1
ATOM 5712 O O . ARG B 1 315 ? -7.852 4.652 -15.367 1 98.62 315 ARG B O 1
ATOM 5719 N N . VAL B 1 316 ? -6.27 5.078 -13.891 1 98.75 316 VAL B N 1
ATOM 5720 C CA . VAL B 1 316 ? -5.445 3.932 -14.266 1 98.75 316 VAL B CA 1
ATOM 5721 C C . VAL B 1 316 ? -6.195 2.637 -13.961 1 98.75 316 VAL B C 1
ATOM 5723 O O . VAL B 1 316 ? -6.219 1.716 -14.781 1 98.75 316 VAL B O 1
ATOM 5726 N N . ALA B 1 317 ? -6.809 2.551 -12.812 1 98.81 317 ALA B N 1
ATOM 5727 C CA . ALA B 1 317 ? -7.535 1.351 -12.406 1 98.81 317 ALA B CA 1
ATOM 5728 C C . ALA B 1 317 ? -8.703 1.071 -13.344 1 98.81 317 ALA B C 1
ATOM 5730 O O . ALA B 1 317 ? -8.945 -0.078 -13.727 1 98.81 317 ALA B O 1
ATOM 5731 N N . ILE B 1 318 ? -9.461 2.139 -13.703 1 98.81 318 ILE B N 1
ATOM 5732 C CA . ILE B 1 318 ? -10.586 1.97 -14.625 1 98.81 318 ILE B CA 1
ATOM 5733 C C . ILE B 1 318 ? -10.078 1.422 -15.953 1 98.81 318 ILE B C 1
ATOM 5735 O O . ILE B 1 318 ? -10.625 0.453 -16.484 1 98.81 318 ILE B O 1
ATOM 5739 N N . ALA B 1 319 ? -8.984 2.031 -16.438 1 98.75 319 ALA B N 1
ATOM 5740 C CA . ALA B 1 319 ? -8.422 1.59 -17.719 1 98.75 319 ALA B CA 1
ATOM 5741 C C . ALA B 1 319 ? -7.949 0.141 -17.641 1 98.75 319 ALA B C 1
ATOM 5743 O O . ALA B 1 319 ? -8.133 -0.63 -18.578 1 98.75 319 ALA B O 1
ATOM 5744 N N . ALA B 1 320 ? -7.328 -0.204 -16.578 1 98.81 320 ALA B N 1
ATOM 5745 C CA . ALA B 1 320 ? -6.836 -1.567 -16.391 1 98.81 320 ALA B CA 1
ATOM 5746 C C . ALA B 1 320 ? -7.988 -2.57 -16.391 1 98.81 320 ALA B C 1
ATOM 5748 O O . ALA B 1 320 ? -7.883 -3.639 -17 1 98.81 320 ALA B O 1
ATOM 5749 N N . LEU B 1 321 ? -9.047 -2.242 -15.68 1 98.75 321 LEU B N 1
ATOM 5750 C CA . LEU B 1 321 ? -10.195 -3.135 -15.625 1 98.75 321 LEU B CA 1
ATOM 5751 C C . LEU B 1 321 ? -10.898 -3.191 -16.984 1 98.75 321 LEU B C 1
ATOM 5753 O O . LEU B 1 321 ? -11.43 -4.238 -17.359 1 98.75 321 LEU B O 1
ATOM 5757 N N . ASP B 1 322 ? -10.922 -2.057 -17.688 1 98.5 322 ASP B N 1
ATOM 5758 C CA . ASP B 1 322 ? -11.438 -2.062 -19.062 1 98.5 322 ASP B CA 1
ATOM 5759 C C . ASP B 1 322 ? -10.672 -3.059 -19.938 1 98.5 322 ASP B C 1
ATOM 5761 O O . ASP B 1 322 ? -11.273 -3.777 -20.734 1 98.5 322 ASP B O 1
ATOM 5765 N N . VAL B 1 323 ? -9.375 -3.062 -19.812 1 98.69 323 VAL B N 1
ATOM 5766 C CA . VAL B 1 323 ? -8.539 -3.969 -20.578 1 98.69 323 VAL B CA 1
ATOM 5767 C C . VAL B 1 323 ? -8.938 -5.414 -20.297 1 98.69 323 VAL B C 1
ATOM 5769 O O . VAL B 1 323 ? -9.055 -6.227 -21.219 1 98.69 323 VAL B O 1
ATOM 5772 N N . VAL B 1 324 ? -9.172 -5.777 -19.031 1 98.75 324 VAL B N 1
ATOM 5773 C CA . VAL B 1 324 ? -9.539 -7.137 -18.641 1 98.75 324 VAL B CA 1
ATOM 5774 C C . VAL B 1 324 ? -10.836 -7.535 -19.344 1 98.75 324 VAL B C 1
ATOM 5776 O O . VAL B 1 324 ? -10.945 -8.641 -19.891 1 98.75 324 VAL B O 1
ATOM 5779 N N . ARG B 1 325 ? -11.742 -6.641 -19.328 1 97.88 325 ARG B N 1
ATOM 5780 C CA . ARG B 1 325 ? -13.039 -6.883 -19.938 1 97.88 325 ARG B CA 1
ATOM 5781 C C . ARG B 1 325 ? -12.922 -6.922 -21.469 1 97.88 325 ARG B C 1
ATOM 5783 O O . ARG B 1 325 ? -13.336 -7.895 -22.094 1 97.88 325 ARG B O 1
ATOM 5790 N N . ASP B 1 326 ? -12.32 -5.879 -22.031 1 97.88 326 ASP B N 1
ATOM 5791 C CA . ASP B 1 326 ? -12.32 -5.668 -23.484 1 97.88 326 ASP B CA 1
ATOM 5792 C C . ASP B 1 326 ? -11.477 -6.723 -24.188 1 97.88 326 ASP B C 1
ATOM 5794 O O . ASP B 1 326 ? -11.75 -7.078 -25.344 1 97.88 326 ASP B O 1
ATOM 5798 N N . GLU B 1 327 ? -10.469 -7.223 -23.5 1 98.31 327 GLU B N 1
ATOM 5799 C CA . GLU B 1 327 ? -9.57 -8.18 -24.141 1 98.31 327 GLU B CA 1
ATOM 5800 C C . GLU B 1 327 ? -9.844 -9.602 -23.656 1 98.31 327 GLU B C 1
ATOM 5802 O O . GLU B 1 327 ? -9.047 -10.508 -23.891 1 98.31 327 GLU B O 1
ATOM 5807 N N . ASN B 1 328 ? -10.938 -9.82 -22.984 1 98.38 328 ASN B N 1
ATOM 5808 C CA . ASN B 1 328 ? -11.414 -11.125 -22.547 1 98.38 328 ASN B CA 1
ATOM 5809 C C . ASN B 1 328 ? -10.336 -11.898 -21.797 1 98.38 328 ASN B C 1
ATOM 5811 O O . ASN B 1 328 ? -10.047 -13.047 -22.109 1 98.38 328 ASN B O 1
ATOM 5815 N N . LEU B 1 329 ? -9.758 -11.211 -20.797 1 98.81 329 LEU B N 1
ATOM 5816 C CA . LEU B 1 329 ? -8.602 -11.789 -20.125 1 98.81 329 LEU B CA 1
ATOM 5817 C C . LEU B 1 329 ? -9.023 -12.938 -19.219 1 98.81 329 LEU B C 1
ATOM 5819 O O . LEU B 1 329 ? -8.227 -13.828 -18.922 1 98.81 329 LEU B O 1
ATOM 5823 N N . VAL B 1 330 ? -10.281 -12.992 -18.734 1 98.81 330 VAL B N 1
ATOM 5824 C CA . VAL B 1 330 ? -10.781 -14.125 -17.953 1 98.81 330 VAL B CA 1
ATOM 5825 C C . VAL B 1 330 ? -10.75 -15.391 -18.812 1 98.81 330 VAL B C 1
ATOM 5827 O O . VAL B 1 330 ? -10.203 -16.406 -18.406 1 98.81 330 VAL B O 1
ATOM 5830 N N . GLU B 1 331 ? -11.32 -15.281 -19.969 1 98.69 331 GLU B N 1
ATOM 5831 C CA . GLU B 1 331 ? -11.367 -16.406 -20.891 1 98.69 331 GLU B CA 1
ATOM 5832 C C . GLU B 1 331 ? -9.969 -16.828 -21.328 1 98.69 331 GLU B C 1
ATOM 5834 O O . GLU B 1 331 ? -9.672 -18.016 -21.438 1 98.69 331 GLU B O 1
ATOM 5839 N N . ARG B 1 332 ? -9.148 -15.867 -21.578 1 98.56 332 ARG B N 1
ATOM 5840 C CA . ARG B 1 332 ? -7.773 -16.141 -21.984 1 98.56 332 ARG B CA 1
ATOM 5841 C C . ARG B 1 332 ? -7.039 -16.906 -20.891 1 98.56 332 ARG B C 1
ATOM 5843 O O . ARG B 1 332 ? -6.344 -17.891 -21.156 1 98.56 332 ARG B O 1
ATOM 5850 N N . ALA B 1 333 ? -7.184 -16.422 -19.625 1 98.81 333 ALA B N 1
ATOM 5851 C CA . ALA B 1 333 ? -6.539 -17.078 -18.5 1 98.81 333 ALA B CA 1
ATOM 5852 C C . ALA B 1 333 ? -7.023 -18.531 -18.359 1 98.81 333 ALA B C 1
ATOM 5854 O O . ALA B 1 333 ? -6.242 -19.422 -18.031 1 98.81 333 ALA B O 1
ATOM 5855 N N . GLN B 1 334 ? -8.289 -18.734 -18.578 1 98.5 334 GLN B N 1
ATOM 5856 C CA . GLN B 1 334 ? -8.844 -20.078 -18.5 1 98.5 334 GLN B CA 1
ATOM 5857 C C . GLN B 1 334 ? -8.258 -20.984 -19.578 1 98.5 334 GLN B C 1
ATOM 5859 O O . GLN B 1 334 ? -7.793 -22.078 -19.297 1 98.5 334 GLN B O 1
ATOM 5864 N N . LYS B 1 335 ? -8.297 -20.516 -20.781 1 98.69 335 LYS B N 1
ATOM 5865 C CA . LYS B 1 335 ? -7.863 -21.312 -21.938 1 98.69 335 LYS B CA 1
ATOM 5866 C C . LYS B 1 335 ? -6.363 -21.562 -21.875 1 98.69 335 LYS B C 1
ATOM 5868 O O . LYS B 1 335 ? -5.922 -22.719 -21.969 1 98.69 335 LYS B O 1
ATOM 5873 N N . LEU B 1 336 ? -5.57 -20.5 -21.797 1 98.81 336 LEU B N 1
ATOM 5874 C CA . LEU B 1 336 ? -4.117 -20.625 -21.781 1 98.81 336 LEU B CA 1
ATOM 5875 C C . LEU B 1 336 ? -3.639 -21.312 -20.5 1 98.81 336 LEU B C 1
ATOM 5877 O O . LEU B 1 336 ? -2.621 -22 -20.516 1 98.81 336 LEU B O 1
ATOM 5881 N N . GLY B 1 337 ? -4.422 -21.078 -19.391 1 98.62 337 GLY B N 1
ATOM 5882 C CA . GLY B 1 337 ? -4.113 -21.781 -18.172 1 98.62 337 GLY B CA 1
ATOM 5883 C C . GLY B 1 337 ? -4.25 -23.297 -18.281 1 98.62 337 GLY B C 1
ATOM 5884 O O . GLY B 1 337 ? -3.43 -24.031 -17.75 1 98.62 337 GLY B O 1
ATOM 5885 N N . ALA B 1 338 ? -5.312 -23.719 -18.922 1 98.44 338 ALA B N 1
ATOM 5886 C CA . ALA B 1 338 ? -5.508 -25.156 -19.156 1 98.44 338 ALA B CA 1
ATOM 5887 C C . ALA B 1 338 ? -4.375 -25.719 -20.016 1 98.44 338 ALA B C 1
ATOM 5889 O O . ALA B 1 338 ? -3.875 -26.812 -19.734 1 98.44 338 ALA B O 1
ATOM 5890 N N . LEU B 1 339 ? -4.016 -24.984 -21 1 98.75 339 LEU B N 1
ATOM 5891 C CA . LEU B 1 339 ? -2.914 -25.406 -21.859 1 98.75 339 LEU B CA 1
ATOM 5892 C C . LEU B 1 339 ? -1.615 -25.5 -21.078 1 98.75 339 LEU B C 1
ATOM 5894 O O . LEU B 1 339 ? -0.881 -26.484 -21.188 1 98.75 339 LEU B O 1
ATOM 5898 N N . LEU B 1 340 ? -1.278 -24.484 -20.297 1 98.75 340 LEU B N 1
ATOM 5899 C CA . LEU B 1 340 ? -0.062 -24.484 -19.5 1 98.75 340 LEU B CA 1
ATOM 5900 C C . LEU B 1 340 ? -0.044 -25.688 -18.547 1 98.75 340 LEU B C 1
ATOM 5902 O O . LEU B 1 340 ? 0.976 -26.375 -18.422 1 98.75 340 LEU B O 1
ATOM 5906 N N . ARG B 1 341 ? -1.154 -25.906 -17.859 1 98.25 341 ARG B N 1
ATOM 5907 C CA . ARG B 1 341 ? -1.253 -27.016 -16.922 1 98.25 341 ARG B CA 1
ATOM 5908 C C . ARG B 1 341 ? -1.019 -28.344 -17.641 1 98.25 341 ARG B C 1
ATOM 5910 O O . ARG B 1 341 ? -0.308 -29.219 -17.125 1 98.25 341 ARG B O 1
ATOM 5917 N N . GLU B 1 342 ? -1.638 -28.516 -18.75 1 98.5 342 GLU B N 1
ATOM 5918 C CA . GLU B 1 342 ? -1.451 -29.719 -19.547 1 98.5 342 GLU B CA 1
ATOM 5919 C C . GLU B 1 342 ? 0.02 -29.938 -19.891 1 98.5 342 GLU B C 1
ATOM 5921 O O . GLU B 1 342 ? 0.551 -31.031 -19.734 1 98.5 342 GLU B O 1
ATOM 5926 N N . LYS B 1 343 ? 0.647 -28.906 -20.359 1 98.75 343 LYS B N 1
ATOM 5927 C CA . LYS B 1 343 ? 2.043 -29 -20.766 1 98.75 343 LYS B CA 1
ATOM 5928 C C . LYS B 1 343 ? 2.959 -29.234 -19.562 1 98.75 343 LYS B C 1
ATOM 5930 O O . LYS B 1 343 ? 3.959 -29.953 -19.672 1 98.75 343 LYS B O 1
ATOM 5935 N N . LEU B 1 344 ? 2.676 -28.609 -18.422 1 98.75 344 LEU B N 1
ATOM 5936 C CA . LEU B 1 344 ? 3.467 -28.844 -17.219 1 98.75 344 LEU B CA 1
ATOM 5937 C C . LEU B 1 344 ? 3.322 -30.281 -16.734 1 98.75 344 LEU B C 1
ATOM 5939 O O . LEU B 1 344 ? 4.277 -30.859 -16.219 1 98.75 344 LEU B O 1
ATOM 5943 N N . GLU B 1 345 ? 2.137 -30.828 -16.859 1 98.44 345 GLU B N 1
ATOM 5944 C CA . GLU B 1 345 ? 1.92 -32.219 -16.5 1 98.44 345 GLU B CA 1
ATOM 5945 C C . GLU B 1 345 ? 2.703 -33.156 -17.422 1 98.44 345 GLU B C 1
ATOM 5947 O O . GLU B 1 345 ? 3.215 -34.188 -16.984 1 98.44 345 GLU B O 1
ATOM 5952 N N . GLU B 1 346 ? 2.73 -32.812 -18.641 1 98.44 346 GLU B N 1
ATOM 5953 C CA . GLU B 1 346 ? 3.588 -33.562 -19.562 1 98.44 346 GLU B CA 1
ATOM 5954 C C . GLU B 1 346 ? 5.051 -33.5 -19.125 1 98.44 346 GLU B C 1
ATOM 5956 O O . GLU B 1 346 ? 5.746 -34.5 -19.125 1 98.44 346 GLU B O 1
ATOM 5961 N N . LEU B 1 347 ? 5.496 -32.312 -18.797 1 98.5 347 LEU B N 1
ATOM 5962 C CA . LEU B 1 347 ? 6.863 -32.156 -18.312 1 98.5 347 LEU B CA 1
ATOM 5963 C C . LEU B 1 347 ? 7.109 -32.969 -17.062 1 98.5 347 LEU B C 1
ATOM 5965 O O . LEU B 1 347 ? 8.195 -33.531 -16.875 1 98.5 347 LEU B O 1
ATOM 5969 N N . GLN B 1 348 ? 6.133 -32.938 -16.172 1 98.19 348 GLN B N 1
ATOM 5970 C CA . GLN B 1 348 ? 6.242 -33.75 -14.961 1 98.19 348 GLN B CA 1
ATOM 5971 C C . GLN B 1 348 ? 6.512 -35.219 -15.305 1 98.19 348 GLN B C 1
ATOM 5973 O O . GLN B 1 348 ? 7.395 -35.844 -14.719 1 98.19 348 GLN B O 1
ATOM 5978 N N . LYS B 1 349 ? 5.832 -35.75 -16.266 1 97.56 349 LYS B N 1
ATOM 5979 C CA . LYS B 1 349 ? 5.992 -37.125 -16.688 1 97.56 349 LYS B CA 1
ATOM 5980 C C . LYS B 1 349 ? 7.359 -37.344 -17.328 1 97.56 349 LYS B C 1
ATOM 5982 O O . LYS B 1 349 ? 7.957 -38.438 -17.172 1 97.56 349 LYS B O 1
ATOM 5987 N N . GLU B 1 350 ? 7.812 -36.344 -17.922 1 96.75 350 GLU B N 1
ATOM 5988 C CA . GLU B 1 350 ? 9.07 -36.438 -18.656 1 96.75 350 GLU B CA 1
ATOM 5989 C C . GLU B 1 350 ? 10.266 -36.219 -17.719 1 96.75 350 GLU B C 1
ATOM 5991 O O . GLU B 1 350 ? 11.398 -36.531 -18.078 1 96.75 350 GLU B O 1
ATOM 5996 N N . SER B 1 351 ? 10.094 -35.781 -16.562 1 96.56 351 SER B N 1
ATOM 5997 C CA . SER B 1 351 ? 11.156 -35.219 -15.727 1 96.56 351 SER B CA 1
ATOM 5998 C C . SER B 1 351 ? 11.836 -36.281 -14.891 1 96.56 351 SER B C 1
ATOM 6000 O O . SER B 1 351 ? 12.75 -36 -14.117 1 96.56 351 SER B O 1
ATOM 6002 N N . ASN B 1 352 ? 11.438 -37.531 -14.992 1 94.94 352 ASN B N 1
ATOM 6003 C CA . ASN B 1 352 ? 11.977 -38.625 -14.203 1 94.94 352 ASN B CA 1
ATOM 6004 C C . ASN B 1 352 ? 11.898 -38.344 -12.711 1 94.94 352 ASN B C 1
ATOM 6006 O O . ASN B 1 352 ? 12.875 -38.531 -11.984 1 94.94 352 ASN B O 1
ATOM 6010 N N . GLY B 1 353 ? 10.789 -37.656 -12.32 1 96.56 353 GLY B N 1
ATOM 6011 C CA . GLY B 1 353 ? 10.516 -37.469 -10.906 1 96.56 353 GLY B CA 1
ATOM 6012 C C . GLY B 1 353 ? 11.016 -36.125 -10.398 1 96.56 353 GLY B C 1
ATOM 6013 O O . GLY B 1 353 ? 10.703 -35.719 -9.273 1 96.56 353 GLY B O 1
ATOM 6014 N N . MET B 1 354 ? 11.719 -35.344 -11.164 1 97.56 354 MET B N 1
ATOM 6015 C CA . MET B 1 354 ? 12.242 -34.062 -10.727 1 97.56 354 MET B CA 1
ATOM 6016 C C . MET B 1 354 ? 11.109 -33.094 -10.359 1 97.56 354 MET B C 1
ATOM 6018 O O . MET B 1 354 ? 11.227 -32.344 -9.398 1 97.56 354 MET B O 1
ATOM 6022 N N . ILE B 1 355 ? 10.078 -33.062 -11.188 1 98.38 355 ILE B N 1
ATOM 6023 C CA . ILE B 1 355 ? 8.859 -32.375 -10.82 1 98.38 355 ILE B CA 1
ATOM 6024 C C . ILE B 1 355 ? 7.93 -33.281 -10.039 1 98.38 355 ILE B C 1
ATOM 6026 O O . ILE B 1 355 ? 7.363 -34.219 -10.602 1 98.38 355 ILE B O 1
ATOM 6030 N N . SER B 1 356 ? 7.766 -33.031 -8.82 1 97.94 356 SER B N 1
ATOM 6031 C CA . SER B 1 356 ? 6.961 -33.906 -7.988 1 97.94 356 SER B CA 1
ATOM 6032 C C . SER B 1 356 ? 5.48 -33.562 -8.086 1 97.94 356 SER B C 1
ATOM 6034 O O . SER B 1 356 ? 4.621 -34.438 -7.934 1 97.94 356 SER B O 1
ATOM 6036 N N . GLU B 1 357 ? 5.18 -32.25 -8.305 1 97.94 357 GLU B N 1
ATOM 6037 C CA . GLU B 1 357 ? 3.785 -31.812 -8.305 1 97.94 357 GLU B CA 1
ATOM 6038 C C . GLU B 1 357 ? 3.58 -30.609 -9.227 1 97.94 357 GLU B C 1
ATOM 6040 O O . GLU B 1 357 ? 4.48 -29.781 -9.398 1 97.94 357 GLU B O 1
ATOM 6045 N N . VAL B 1 358 ? 2.531 -30.594 -9.867 1 98.12 358 VAL B N 1
ATOM 6046 C CA . VAL B 1 358 ? 2.021 -29.453 -10.617 1 98.12 358 VAL B CA 1
ATOM 6047 C C . VAL B 1 358 ? 0.696 -29 -10.016 1 98.12 358 VAL B C 1
ATOM 6049 O O . VAL B 1 358 ? -0.177 -29.812 -9.719 1 98.12 358 VAL B O 1
ATOM 6052 N N . ARG B 1 359 ? 0.577 -27.734 -9.711 1 96.12 359 ARG B N 1
ATOM 6053 C CA . ARG B 1 359 ? -0.682 -27.234 -9.164 1 96.12 359 ARG B CA 1
ATOM 6054 C C . ARG B 1 359 ? -0.966 -25.828 -9.656 1 96.12 359 ARG B C 1
ATOM 6056 O O . ARG B 1 359 ? -0.078 -25.156 -10.195 1 96.12 359 ARG B O 1
ATOM 6063 N N . GLY B 1 360 ? -2.275 -25.469 -9.523 1 96.75 360 GLY B N 1
ATOM 6064 C CA . GLY B 1 360 ? -2.674 -24.109 -9.867 1 96.75 360 GLY B CA 1
ATOM 6065 C C . GLY B 1 360 ? -4.051 -24.031 -10.508 1 96.75 360 GLY B C 1
ATOM 6066 O O . GLY B 1 360 ? -4.738 -25.047 -10.625 1 96.75 360 GLY B O 1
ATOM 6067 N N . LYS B 1 361 ? -4.465 -22.875 -10.797 1 97.81 361 LYS B N 1
ATOM 6068 C CA . LYS B 1 361 ? -5.691 -22.531 -11.508 1 97.81 361 LYS B CA 1
ATOM 6069 C C . LYS B 1 361 ? -5.469 -21.375 -12.461 1 97.81 361 LYS B C 1
ATOM 6071 O O . LYS B 1 361 ? -4.781 -20.406 -12.125 1 97.81 361 LYS B O 1
ATOM 6076 N N . GLY B 1 362 ? -6.078 -21.469 -13.695 1 98.31 362 GLY B N 1
ATOM 6077 C CA . GLY B 1 362 ? -5.805 -20.438 -14.688 1 98.31 362 GLY B CA 1
ATOM 6078 C C . GLY B 1 362 ? -4.324 -20.266 -14.977 1 98.31 362 GLY B C 1
ATOM 6079 O O . GLY B 1 362 ? -3.596 -21.266 -15.102 1 98.31 362 GLY B O 1
ATOM 6080 N N . LEU B 1 363 ? -3.873 -19.047 -15.172 1 98.69 363 LEU B N 1
ATOM 6081 C CA . LEU B 1 363 ? -2.465 -18.781 -15.438 1 98.69 363 LEU B CA 1
ATOM 6082 C C . LEU B 1 363 ? -1.714 -18.469 -14.156 1 98.69 363 LEU B C 1
ATOM 6084 O O . LEU B 1 363 ? -0.899 -17.531 -14.117 1 98.69 363 LEU B O 1
ATOM 6088 N N . LEU B 1 364 ? -2.121 -19.125 -13.125 1 98.56 364 LEU B N 1
ATOM 6089 C CA . LEU B 1 364 ? -1.413 -19.188 -11.852 1 98.56 364 LEU B CA 1
ATOM 6090 C C . LEU B 1 364 ? -1.03 -20.625 -11.516 1 98.56 364 LEU B C 1
ATOM 6092 O O . LEU B 1 364 ? -1.866 -21.406 -11.047 1 98.56 364 LEU B O 1
ATOM 6096 N N . SER B 1 365 ? 0.235 -20.953 -11.75 1 98.12 365 SER B N 1
ATOM 6097 C CA . SER B 1 365 ? 0.659 -22.344 -11.609 1 98.12 365 SER B CA 1
ATOM 6098 C C . SER B 1 365 ? 1.977 -22.438 -10.852 1 98.12 365 SER B C 1
ATOM 6100 O O . SER B 1 365 ? 2.648 -21.438 -10.625 1 98.12 365 SER B O 1
ATOM 6102 N N . ALA B 1 366 ? 2.238 -23.641 -10.391 1 98.06 366 ALA B N 1
ATOM 6103 C CA . ALA B 1 366 ? 3.523 -23.922 -9.758 1 98.06 366 ALA B CA 1
ATOM 6104 C C . ALA B 1 366 ? 3.994 -25.328 -10.086 1 98.06 366 ALA B C 1
ATOM 6106 O O . ALA B 1 366 ? 3.176 -26.234 -10.328 1 98.06 366 ALA B O 1
ATOM 6107 N N . ILE B 1 367 ? 5.25 -25.5 -10.133 1 98.19 367 ILE B N 1
ATOM 6108 C CA . ILE B 1 367 ? 5.863 -26.828 -10.156 1 98.19 367 ILE B CA 1
ATOM 6109 C C . ILE B 1 367 ? 6.719 -27.016 -8.906 1 98.19 367 ILE B C 1
ATOM 6111 O O . ILE B 1 367 ? 7.379 -26.078 -8.445 1 98.19 367 ILE B O 1
ATOM 6115 N N . VAL B 1 368 ? 6.641 -28.109 -8.297 1 98.06 368 VAL B N 1
ATOM 6116 C CA . VAL B 1 368 ? 7.418 -28.469 -7.109 1 98.06 368 VAL B CA 1
ATOM 6117 C C . VAL B 1 368 ? 8.57 -29.391 -7.504 1 98.06 368 VAL B C 1
ATOM 6119 O O . VAL B 1 368 ? 8.359 -30.438 -8.117 1 98.06 368 VAL B O 1
ATOM 6122 N N . ILE B 1 369 ? 9.789 -29 -7.117 1 97.44 369 ILE B N 1
ATOM 6123 C CA . ILE B 1 369 ? 10.992 -29.719 -7.508 1 97.44 369 ILE B CA 1
ATOM 6124 C C . ILE B 1 369 ? 11.414 -30.656 -6.379 1 97.44 369 ILE B C 1
ATOM 6126 O O . ILE B 1 369 ? 11.484 -30.25 -5.219 1 97.44 369 ILE B O 1
ATOM 6130 N N . ASP B 1 370 ? 11.602 -31.875 -6.695 1 96.56 370 ASP B N 1
ATOM 6131 C CA . ASP B 1 370 ? 12.188 -32.844 -5.777 1 96.56 370 ASP B CA 1
ATOM 6132 C C . ASP B 1 370 ? 13.711 -32.844 -5.891 1 96.56 370 ASP B C 1
ATOM 6134 O O . ASP B 1 370 ? 14.273 -33.531 -6.762 1 96.56 370 ASP B O 1
ATOM 6138 N N . GLU B 1 371 ? 14.305 -32.25 -4.984 1 91.75 371 GLU B N 1
ATOM 6139 C CA . GLU B 1 371 ? 15.75 -32.062 -5.051 1 91.75 371 GLU B CA 1
ATOM 6140 C C . GLU B 1 371 ? 16.5 -33.375 -4.949 1 91.75 371 GLU B C 1
ATOM 6142 O O . GLU B 1 371 ? 17.656 -33.469 -5.348 1 91.75 371 GLU B O 1
ATOM 6147 N N . SER B 1 372 ? 15.906 -34.406 -4.402 1 94.5 372 SER B N 1
ATOM 6148 C CA . SER B 1 372 ? 16.547 -35.719 -4.328 1 94.5 372 SER B CA 1
ATOM 6149 C C . SER B 1 372 ? 16.703 -36.312 -5.715 1 94.5 372 SER B C 1
ATOM 6151 O O . SER B 1 372 ? 17.5 -37.25 -5.898 1 94.5 372 SER B O 1
ATOM 6153 N N . LYS B 1 373 ? 15.992 -35.75 -6.652 1 95.88 373 LYS B N 1
ATOM 6154 C CA . LYS B 1 373 ? 16.031 -36.281 -8.016 1 95.88 373 LYS B CA 1
ATOM 6155 C C . LYS B 1 373 ? 16.844 -35.375 -8.938 1 95.88 373 LYS B C 1
ATOM 6157 O O . LYS B 1 373 ? 16.891 -35.594 -10.148 1 95.88 373 LYS B O 1
ATOM 6162 N N . THR B 1 374 ? 17.484 -34.406 -8.422 1 95.06 374 THR B N 1
ATOM 6163 C CA . THR B 1 374 ? 18.203 -33.438 -9.25 1 95.06 374 THR B CA 1
ATOM 6164 C C . THR B 1 374 ? 19.688 -33.438 -8.906 1 95.06 374 THR B C 1
ATOM 6166 O O . THR B 1 374 ? 20.391 -32.469 -9.164 1 95.06 374 THR B O 1
ATOM 6169 N N . ASN B 1 375 ? 20.203 -34.438 -8.25 1 93.56 375 ASN B N 1
ATOM 6170 C CA . ASN B 1 375 ? 21.594 -34.562 -7.828 1 93.56 375 ASN B CA 1
ATOM 6171 C C . ASN B 1 375 ? 22.016 -33.375 -6.969 1 93.56 375 ASN B C 1
ATOM 6173 O O . ASN B 1 375 ? 23.109 -32.844 -7.133 1 93.56 375 ASN B O 1
ATOM 6177 N N . GLY B 1 376 ? 21.078 -32.844 -6.199 1 89.88 376 GLY B N 1
ATOM 6178 C CA . GLY B 1 376 ? 21.375 -31.781 -5.23 1 89.88 376 GLY B CA 1
ATOM 6179 C C . GLY B 1 376 ? 21.109 -30.391 -5.766 1 89.88 376 GLY B C 1
ATOM 6180 O O . GLY B 1 376 ? 21.203 -29.406 -5.027 1 89.88 376 GLY B O 1
ATOM 6181 N N . ARG B 1 377 ? 20.797 -30.281 -7.051 1 94.06 377 ARG B N 1
ATOM 6182 C CA . ARG B 1 377 ? 20.453 -28.969 -7.594 1 94.06 377 ARG B CA 1
ATOM 6183 C C . ARG B 1 377 ? 19.078 -28.516 -7.121 1 94.06 377 ARG B C 1
ATOM 6185 O O . ARG B 1 377 ? 18.156 -29.328 -6.984 1 94.06 377 ARG B O 1
ATOM 6192 N N . THR B 1 378 ? 18.953 -27.219 -6.984 1 93.94 378 THR B N 1
ATOM 6193 C CA . THR B 1 378 ? 17.766 -26.656 -6.375 1 93.94 378 THR B CA 1
ATOM 6194 C C . THR B 1 378 ? 16.859 -26.016 -7.438 1 93.94 378 THR B C 1
ATOM 6196 O O . THR B 1 378 ? 17.234 -25.953 -8.609 1 93.94 378 THR B O 1
ATOM 6199 N N . ALA B 1 379 ? 15.672 -25.578 -6.977 1 95.69 379 ALA B N 1
ATOM 6200 C CA . ALA B 1 379 ? 14.773 -24.812 -7.836 1 95.69 379 ALA B CA 1
ATOM 6201 C C . ALA B 1 379 ? 15.438 -23.516 -8.305 1 95.69 379 ALA B C 1
ATOM 6203 O O . ALA B 1 379 ? 15.172 -23.047 -9.406 1 95.69 379 ALA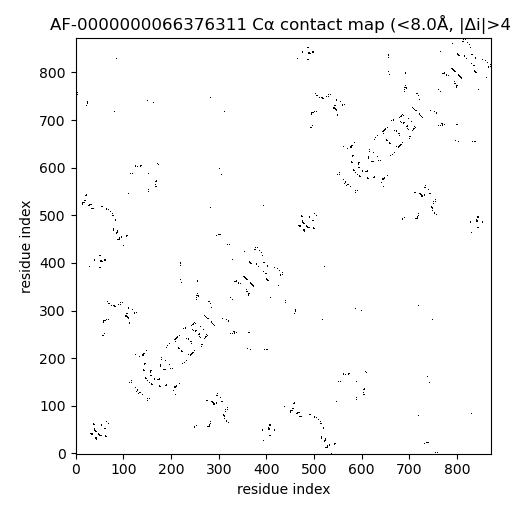 B O 1
ATOM 6204 N N . TRP B 1 380 ? 16.359 -22.969 -7.508 1 95.38 380 TRP B N 1
ATOM 6205 C CA . TRP B 1 380 ? 17.125 -21.797 -7.898 1 95.38 380 TRP B CA 1
ATOM 6206 C C . TRP B 1 380 ? 17.984 -22.094 -9.133 1 95.38 380 TRP B C 1
ATOM 6208 O O . TRP B 1 380 ? 18 -21.297 -10.078 1 95.38 380 TRP B O 1
ATOM 6218 N N . ASP B 1 381 ? 18.641 -23.219 -9.094 1 96.38 381 ASP B N 1
ATOM 6219 C CA . ASP B 1 381 ? 19.453 -23.625 -10.242 1 96.38 381 ASP B CA 1
ATOM 6220 C C . ASP B 1 381 ? 18.609 -23.766 -11.5 1 96.38 381 ASP B C 1
ATOM 6222 O O . ASP B 1 381 ? 19.031 -23.391 -12.594 1 96.38 381 ASP B O 1
ATOM 6226 N N . LEU B 1 382 ? 17.469 -24.312 -11.273 1 97.19 382 LEU B N 1
ATOM 6227 C CA . LEU B 1 382 ? 16.562 -24.484 -12.414 1 97.19 382 LEU B CA 1
ATOM 6228 C C . LEU B 1 382 ? 16.172 -23.125 -12.977 1 97.19 382 LEU B C 1
ATOM 6230 O O . LEU B 1 382 ? 16.141 -22.938 -14.203 1 97.19 382 LEU B O 1
ATOM 6234 N N . CYS B 1 383 ? 15.867 -22.156 -12.141 1 97 383 CYS B N 1
ATOM 6235 C CA . CYS B 1 383 ? 15.469 -20.828 -12.578 1 97 383 CYS B CA 1
ATOM 6236 C C . CYS B 1 383 ? 16.609 -20.125 -13.305 1 97 383 CYS B C 1
ATOM 6238 O O . CYS B 1 383 ? 16.375 -19.359 -14.242 1 97 383 CYS B O 1
ATOM 6240 N N . LEU B 1 384 ? 17.859 -20.344 -12.859 1 97.12 384 LEU B N 1
ATOM 6241 C CA . LEU B 1 384 ? 19 -19.797 -13.57 1 97.12 384 LEU B CA 1
ATOM 6242 C C . LEU B 1 384 ? 19.109 -20.375 -14.977 1 97.12 384 LEU B C 1
ATOM 6244 O O . LEU B 1 384 ? 19.438 -19.656 -15.922 1 97.12 384 LEU B O 1
ATOM 6248 N N . LEU B 1 385 ? 18.875 -21.688 -15.086 1 97.69 385 LEU B N 1
ATOM 6249 C CA . LEU B 1 385 ? 18.891 -22.328 -16.391 1 97.69 385 LEU B CA 1
ATOM 6250 C C . LEU B 1 385 ? 17.766 -21.797 -17.281 1 97.69 385 LEU B C 1
ATOM 6252 O O . LEU B 1 385 ? 17.969 -21.531 -18.469 1 97.69 385 LEU B O 1
ATOM 6256 N N . MET B 1 386 ? 16.562 -21.656 -16.672 1 98.25 386 MET B N 1
ATOM 6257 C CA . MET B 1 386 ? 15.438 -21.078 -17.406 1 98.25 386 MET B CA 1
ATOM 6258 C C . MET B 1 386 ? 15.781 -19.688 -17.922 1 98.25 386 MET B C 1
ATOM 6260 O O . MET B 1 386 ? 15.492 -19.359 -19.078 1 98.25 386 MET B O 1
ATOM 6264 N N . LYS B 1 387 ? 16.406 -18.891 -17.078 1 97.88 387 LYS B N 1
ATOM 6265 C CA . LYS B 1 387 ? 16.875 -17.578 -17.484 1 97.88 387 LYS B CA 1
ATOM 6266 C C . LYS B 1 387 ? 17.797 -17.656 -18.703 1 97.88 387 LYS B C 1
ATOM 6268 O O . LYS B 1 387 ? 17.656 -16.875 -19.641 1 97.88 387 LYS B O 1
ATOM 6273 N N . ASN B 1 388 ? 18.719 -18.641 -18.672 1 97.44 388 ASN B N 1
ATOM 6274 C CA . ASN B 1 388 ? 19.641 -18.828 -19.797 1 97.44 388 ASN B CA 1
ATOM 6275 C C . ASN B 1 388 ? 18.891 -19.188 -21.078 1 97.44 388 ASN B C 1
ATOM 6277 O O . ASN B 1 388 ? 19.359 -18.891 -22.172 1 97.44 388 ASN B O 1
ATOM 6281 N N . HIS B 1 389 ? 17.75 -19.812 -20.828 1 98.25 389 HIS B N 1
ATOM 6282 C CA . HIS B 1 389 ? 16.953 -20.188 -21.984 1 98.25 389 HIS B CA 1
ATOM 6283 C C . HIS B 1 389 ? 15.852 -19.172 -22.266 1 98.25 389 HIS B C 1
ATOM 6285 O O . HIS B 1 389 ? 14.906 -19.453 -23 1 98.25 389 HIS B O 1
ATOM 6291 N N . GLY B 1 390 ? 15.867 -18.031 -21.578 1 98.06 390 GLY B N 1
ATOM 6292 C CA . GLY B 1 390 ? 15.078 -16.875 -21.984 1 98.06 390 GLY B CA 1
ATOM 6293 C C . GLY B 1 390 ? 13.773 -16.75 -21.219 1 98.06 390 GLY B C 1
ATOM 6294 O O . GLY B 1 390 ? 12.883 -15.992 -21.625 1 98.06 390 GLY B O 1
ATOM 6295 N N . VAL B 1 391 ? 13.617 -17.484 -20.156 1 98.56 391 VAL B N 1
ATOM 6296 C CA . VAL B 1 391 ? 12.391 -17.406 -19.375 1 98.56 391 VAL B CA 1
ATOM 6297 C C . VAL B 1 391 ? 12.711 -17.109 -17.922 1 98.56 391 VAL B C 1
ATOM 6299 O O . VAL B 1 391 ? 13.625 -17.703 -17.344 1 98.56 391 VAL B O 1
ATOM 6302 N N . LEU B 1 392 ? 11.984 -16.141 -17.375 1 98.12 392 LEU B N 1
ATOM 6303 C CA . LEU B 1 392 ? 12.273 -15.703 -16.016 1 98.12 392 LEU B CA 1
ATOM 6304 C C . LEU B 1 392 ? 11.195 -16.172 -15.047 1 98.12 392 LEU B C 1
ATOM 6306 O O . LEU B 1 392 ? 10 -15.992 -15.305 1 98.12 392 LEU B O 1
ATOM 6310 N N . ALA B 1 393 ? 11.539 -16.781 -14.008 1 96.44 393 ALA B N 1
ATOM 6311 C CA . ALA B 1 393 ? 10.734 -17.172 -12.852 1 96.44 393 ALA B CA 1
ATOM 6312 C C . ALA B 1 393 ? 11.555 -17.141 -11.57 1 96.44 393 ALA B C 1
ATOM 6314 O O . ALA B 1 393 ? 12.758 -16.875 -11.602 1 96.44 393 ALA B O 1
ATOM 6315 N N . LYS B 1 394 ? 10.906 -17.312 -10.508 1 92.88 394 LYS B N 1
ATOM 6316 C CA . LYS B 1 394 ? 11.586 -17.266 -9.219 1 92.88 394 LYS B CA 1
ATOM 6317 C C . LYS B 1 394 ? 11.07 -18.344 -8.281 1 92.88 394 LYS B C 1
ATOM 6319 O O . LYS B 1 394 ? 9.867 -18.594 -8.203 1 92.88 394 LYS B O 1
ATOM 6324 N N . PRO B 1 395 ? 12.023 -19.016 -7.609 1 92.25 395 PRO B N 1
ATOM 6325 C CA . PRO B 1 395 ? 11.562 -20.031 -6.648 1 92.25 395 PRO B CA 1
ATOM 6326 C C . PRO B 1 395 ? 11.016 -19.406 -5.363 1 92.25 395 PRO B C 1
ATOM 6328 O O . PRO B 1 395 ? 11.359 -18.266 -5.027 1 92.25 395 PRO B O 1
ATOM 6331 N N . THR B 1 396 ? 10.195 -20.094 -4.695 1 87.19 396 THR B N 1
ATOM 6332 C CA . THR B 1 396 ? 9.727 -19.797 -3.346 1 87.19 396 THR B CA 1
ATOM 6333 C C . THR B 1 396 ? 9.844 -21.031 -2.459 1 87.19 396 THR B C 1
ATOM 6335 O O . THR B 1 396 ? 9.852 -22.172 -2.957 1 87.19 396 THR B O 1
ATOM 6338 N N . HIS B 1 397 ? 10.078 -20.844 -1.177 1 87.25 397 HIS B N 1
ATOM 6339 C CA . HIS B 1 397 ? 10.227 -21.922 -0.216 1 87.25 397 HIS B CA 1
ATOM 6340 C C . HIS B 1 397 ? 11.234 -22.953 -0.709 1 87.25 397 HIS B C 1
ATOM 6342 O O . HIS B 1 397 ? 10.953 -24.156 -0.688 1 87.25 397 HIS B O 1
ATOM 6348 N N . ASP B 1 398 ? 12.195 -22.594 -1.362 1 86.06 398 ASP B N 1
ATOM 6349 C CA . ASP B 1 398 ? 13.391 -23.344 -1.719 1 86.06 398 ASP B CA 1
ATOM 6350 C C . ASP B 1 398 ? 13.141 -24.234 -2.932 1 86.06 398 ASP B C 1
ATOM 6352 O O . ASP B 1 398 ? 14.008 -24.391 -3.793 1 86.06 398 ASP B O 1
ATOM 6356 N N . ASN B 1 399 ? 11.875 -24.828 -3.008 1 95.31 399 ASN B N 1
ATOM 6357 C CA . ASN B 1 399 ? 11.781 -25.875 -4.023 1 95.31 399 ASN B CA 1
ATOM 6358 C C . ASN B 1 399 ? 10.547 -25.688 -4.906 1 95.31 399 ASN B C 1
ATOM 6360 O O . ASN B 1 399 ? 10.195 -26.594 -5.676 1 95.31 399 ASN B O 1
ATOM 6364 N N . ILE B 1 400 ? 9.891 -24.609 -4.781 1 97.25 400 ILE B N 1
ATOM 6365 C CA . ILE B 1 400 ? 8.688 -24.391 -5.578 1 97.25 400 ILE B CA 1
ATOM 6366 C C . ILE B 1 400 ? 8.906 -23.219 -6.539 1 97.25 400 ILE B C 1
ATOM 6368 O O . ILE B 1 400 ? 9.414 -22.172 -6.148 1 97.25 400 ILE B O 1
ATOM 6372 N N . ILE B 1 401 ? 8.562 -23.422 -7.758 1 97.69 401 ILE B N 1
ATOM 6373 C CA . ILE B 1 401 ? 8.633 -22.359 -8.75 1 97.69 401 ILE B CA 1
ATOM 6374 C C . ILE B 1 401 ? 7.227 -21.922 -9.141 1 97.69 401 ILE B C 1
ATOM 6376 O O . ILE B 1 401 ? 6.422 -22.734 -9.602 1 97.69 401 ILE B O 1
ATOM 6380 N N . ARG B 1 402 ? 6.906 -20.672 -8.914 1 96.38 402 ARG B N 1
ATOM 6381 C CA . ARG B 1 402 ? 5.629 -20.094 -9.312 1 96.38 402 ARG B CA 1
ATOM 6382 C C . ARG B 1 402 ? 5.684 -19.562 -10.742 1 96.38 402 ARG B C 1
ATOM 6384 O O . ARG B 1 402 ? 6.664 -18.938 -11.141 1 96.38 402 ARG B O 1
ATOM 6391 N N . LEU B 1 403 ? 4.715 -19.922 -11.5 1 98.19 403 LEU B N 1
ATOM 6392 C CA . LEU B 1 403 ? 4.582 -19.5 -12.891 1 98.19 403 LEU B CA 1
ATOM 6393 C C . LEU B 1 403 ? 3.293 -18.703 -13.094 1 98.19 403 LEU B C 1
ATOM 6395 O O . LEU B 1 403 ? 2.197 -19.25 -13 1 98.19 403 LEU B O 1
ATOM 6399 N N . ALA B 1 404 ? 3.453 -17.438 -13.352 1 97.88 404 ALA B N 1
ATOM 6400 C CA . ALA B 1 404 ? 2.316 -16.531 -13.516 1 97.88 404 ALA B CA 1
ATOM 6401 C C . ALA B 1 404 ? 2.568 -15.531 -14.641 1 97.88 404 ALA B C 1
ATOM 6403 O O . ALA B 1 404 ? 2.613 -14.32 -14.398 1 97.88 404 ALA B O 1
ATOM 6404 N N . PRO B 1 405 ? 2.699 -16.016 -15.898 1 98.56 405 PRO B N 1
ATOM 6405 C CA . PRO B 1 405 ? 2.91 -15.07 -16.984 1 98.56 405 PRO B CA 1
ATOM 6406 C C . PRO B 1 405 ? 1.752 -14.086 -17.156 1 98.56 405 PRO B C 1
ATOM 6408 O O . PRO B 1 405 ? 0.642 -14.352 -16.688 1 98.56 405 PRO B O 1
ATOM 6411 N N . PRO B 1 406 ? 1.995 -12.93 -17.812 1 98.62 406 PRO B N 1
ATOM 6412 C CA . PRO B 1 406 ? 0.876 -12.031 -18.109 1 98.62 406 PRO B CA 1
ATOM 6413 C C . PRO B 1 406 ? -0.253 -12.719 -18.859 1 98.62 406 PRO B C 1
ATOM 6415 O O . PRO B 1 406 ? 0.003 -13.594 -19.688 1 98.62 406 PRO B O 1
ATOM 6418 N N . LEU B 1 407 ? -1.446 -12.234 -18.594 1 98.81 407 LEU B N 1
ATOM 6419 C CA . LEU B 1 407 ? -2.604 -12.883 -19.203 1 98.81 407 LEU B CA 1
ATOM 6420 C C . LEU B 1 407 ? -2.656 -12.625 -20.703 1 98.81 407 LEU B C 1
ATOM 6422 O O . LEU B 1 407 ? -3.34 -13.344 -21.438 1 98.81 407 LEU B O 1
ATOM 6426 N N . VAL B 1 408 ? -1.895 -11.688 -21.219 1 98.62 408 VAL B N 1
ATOM 6427 C CA . VAL B 1 408 ? -1.898 -11.32 -22.625 1 98.62 408 VAL B CA 1
ATOM 6428 C C . VAL B 1 408 ? -0.842 -12.133 -23.375 1 98.62 408 VAL B C 1
ATOM 6430 O O . VAL B 1 408 ? -0.64 -11.945 -24.578 1 98.62 408 VAL B O 1
ATOM 6433 N N . ILE B 1 409 ? -0.13 -13.016 -22.719 1 98.81 409 ILE B N 1
ATOM 6434 C CA . ILE B 1 409 ? 0.911 -13.812 -23.359 1 98.81 409 ILE B CA 1
ATOM 6435 C C . ILE B 1 409 ? 0.324 -14.555 -24.562 1 98.81 409 ILE B C 1
ATOM 6437 O O . ILE B 1 409 ? -0.811 -15.039 -24.5 1 98.81 409 ILE B O 1
ATOM 6441 N N . SER B 1 410 ? 1.104 -14.625 -25.625 1 98.69 410 SER B N 1
ATOM 6442 C CA . SER B 1 410 ? 0.659 -15.406 -26.766 1 98.69 410 SER B CA 1
ATOM 6443 C C . SER B 1 410 ? 0.817 -16.906 -26.516 1 98.69 410 SER B C 1
ATOM 6445 O O . SER B 1 410 ? 1.633 -17.312 -25.688 1 98.69 410 SER B O 1
ATOM 6447 N N . GLU B 1 411 ? -0.05 -17.641 -27.188 1 98.62 411 GLU B N 1
ATOM 6448 C CA . GLU B 1 411 ? 0.098 -19.094 -27.109 1 98.62 411 GLU B CA 1
ATOM 6449 C C . GLU B 1 411 ? 1.503 -19.516 -27.516 1 98.62 411 GLU B C 1
ATOM 6451 O O . GLU B 1 411 ? 2.088 -20.406 -26.875 1 98.62 411 GLU B O 1
ATOM 6456 N N . GLU B 1 412 ? 2.047 -18.906 -28.516 1 98.69 412 GLU B N 1
ATOM 6457 C CA . GLU B 1 412 ? 3.398 -19.203 -28.984 1 98.69 412 GLU B CA 1
ATOM 6458 C C . GLU B 1 412 ? 4.43 -18.938 -27.891 1 98.69 412 GLU B C 1
ATOM 6460 O O . GLU B 1 412 ? 5.297 -19.781 -27.625 1 98.69 412 GLU B O 1
ATOM 6465 N N . ASP B 1 413 ? 4.363 -17.797 -27.266 1 98.81 413 ASP B N 1
ATOM 6466 C CA . ASP B 1 413 ? 5.285 -17.438 -26.203 1 98.81 413 ASP B CA 1
ATOM 6467 C C . ASP B 1 413 ? 5.129 -18.375 -25 1 98.81 413 ASP B C 1
ATOM 6469 O O . ASP B 1 413 ? 6.113 -18.719 -24.344 1 98.81 413 ASP B O 1
ATOM 6473 N N . LEU B 1 414 ? 3.898 -18.719 -24.719 1 98.81 414 LEU B N 1
ATOM 6474 C CA . LEU B 1 414 ? 3.639 -19.656 -23.625 1 98.81 414 LEU B CA 1
ATOM 6475 C C . LEU B 1 414 ? 4.348 -20.984 -23.859 1 98.81 414 LEU B C 1
ATOM 6477 O O . LEU B 1 414 ? 5.004 -21.516 -22.969 1 98.81 414 LEU B O 1
ATOM 6481 N N . LEU B 1 415 ? 4.238 -21.484 -25.047 1 98.75 415 LEU B N 1
ATOM 6482 C CA . LEU B 1 415 ? 4.848 -22.766 -25.391 1 98.75 415 LEU B CA 1
ATOM 6483 C C . LEU B 1 415 ? 6.367 -22.656 -25.453 1 98.75 415 LEU B C 1
ATOM 6485 O O . LEU B 1 415 ? 7.078 -23.594 -25.109 1 98.75 415 LEU B O 1
ATOM 6489 N N . LYS B 1 416 ? 6.852 -21.5 -25.875 1 98.56 416 LYS B N 1
ATOM 6490 C CA . LYS B 1 416 ? 8.289 -21.234 -25.797 1 98.56 416 LYS B CA 1
ATOM 6491 C C . LYS B 1 416 ? 8.781 -21.328 -24.359 1 98.56 416 LYS B C 1
ATOM 6493 O O . LYS B 1 416 ? 9.875 -21.844 -24.094 1 98.56 416 LYS B O 1
ATOM 6498 N N . GLY B 1 417 ? 7.973 -20.797 -23.453 1 98.5 417 GLY B N 1
ATOM 6499 C CA . GLY B 1 417 ? 8.305 -20.922 -22.047 1 98.5 417 GLY B CA 1
ATOM 6500 C C . GLY B 1 417 ? 8.344 -22.359 -21.562 1 98.5 417 GLY B C 1
ATOM 6501 O O . GLY B 1 417 ? 9.266 -22.734 -20.828 1 98.5 417 GLY B O 1
ATOM 6502 N N . VAL B 1 418 ? 7.395 -23.094 -21.984 1 98.62 418 VAL B N 1
ATOM 6503 C CA . VAL B 1 418 ? 7.336 -24.516 -21.625 1 98.62 418 VAL B CA 1
ATOM 6504 C C . VAL B 1 418 ? 8.57 -25.234 -22.156 1 98.62 418 VAL B C 1
ATOM 6506 O O . VAL B 1 418 ? 9.172 -26.047 -21.453 1 98.62 418 VAL B O 1
ATOM 6509 N N . ASP B 1 419 ? 8.938 -24.922 -23.328 1 98.5 419 ASP B N 1
ATOM 6510 C CA . ASP B 1 419 ? 10.109 -25.547 -23.938 1 98.5 419 ASP B CA 1
ATOM 6511 C C . ASP B 1 419 ? 11.383 -25.172 -23.188 1 98.5 419 ASP B C 1
ATOM 6513 O O . ASP B 1 419 ? 12.289 -26 -23.047 1 98.5 419 ASP B O 1
ATOM 6517 N N . SER B 1 420 ? 11.438 -23.969 -22.766 1 98.31 420 SER B N 1
ATOM 6518 C CA . SER B 1 420 ? 12.57 -23.531 -21.953 1 98.31 420 SER B CA 1
ATOM 6519 C C . SER B 1 420 ? 12.68 -24.344 -20.672 1 98.31 420 SER B C 1
ATOM 6521 O O . SER B 1 420 ? 13.773 -24.734 -20.266 1 98.31 420 SER B O 1
ATOM 6523 N N . ILE B 1 421 ? 11.57 -24.594 -20.031 1 98.38 421 ILE B N 1
ATOM 6524 C CA . ILE B 1 421 ? 11.555 -25.406 -18.812 1 98.38 421 ILE B CA 1
ATOM 6525 C C . ILE B 1 421 ? 12.023 -26.828 -19.141 1 98.38 421 ILE B C 1
ATOM 6527 O O . ILE B 1 421 ? 12.828 -27.406 -18.406 1 98.38 421 ILE B O 1
ATOM 6531 N N . ARG B 1 422 ? 11.602 -27.359 -20.266 1 98.31 422 ARG B N 1
ATOM 6532 C CA . ARG B 1 422 ? 11.984 -28.688 -20.703 1 98.31 422 ARG B CA 1
ATOM 6533 C C . ARG B 1 422 ? 13.5 -28.797 -20.859 1 98.31 422 ARG B C 1
ATOM 6535 O O . ARG B 1 422 ? 14.125 -29.719 -20.328 1 98.31 422 ARG B O 1
ATOM 6542 N N . LYS B 1 423 ? 14.016 -27.875 -21.562 1 98.31 423 LYS B N 1
ATOM 6543 C CA . LYS B 1 423 ? 15.461 -27.859 -21.781 1 98.31 423 LYS B CA 1
ATOM 6544 C C . LYS B 1 423 ? 16.219 -27.719 -20.469 1 98.31 423 LYS B C 1
ATOM 6546 O O . LYS B 1 423 ? 17.234 -28.406 -20.266 1 98.31 423 LYS B O 1
ATOM 6551 N N . SER B 1 424 ? 15.75 -26.859 -19.641 1 98.19 424 SER B N 1
ATOM 6552 C CA . SER B 1 424 ? 16.391 -26.609 -18.359 1 98.19 424 SER B CA 1
ATOM 6553 C C . SER B 1 424 ? 16.375 -27.859 -17.469 1 98.19 424 SER B C 1
ATOM 6555 O O . SER B 1 424 ? 17.344 -28.141 -16.766 1 98.19 424 SER B O 1
ATOM 6557 N N . LEU B 1 425 ? 15.242 -28.578 -17.5 1 97.69 425 LEU B N 1
ATOM 6558 C CA . LEU B 1 425 ? 15.117 -29.797 -16.719 1 97.69 425 LEU B CA 1
ATOM 6559 C C . LEU B 1 425 ? 16.109 -30.859 -17.188 1 97.69 425 LEU B C 1
ATOM 6561 O O . LEU B 1 425 ? 16.656 -31.594 -16.375 1 97.69 425 LEU B O 1
ATOM 6565 N N . LYS B 1 426 ? 16.328 -30.906 -18.422 1 96.75 426 LYS B N 1
ATOM 6566 C CA . LYS B 1 426 ? 17.281 -31.859 -18.984 1 96.75 426 LYS B CA 1
ATOM 6567 C C . LYS B 1 426 ? 18.703 -31.547 -18.547 1 96.75 426 LYS B C 1
ATOM 6569 O O . LYS B 1 426 ? 19.5 -32.438 -18.297 1 96.75 426 LYS B O 1
ATOM 6574 N N . GLU B 1 427 ? 18.969 -30.281 -18.391 1 96.88 427 GLU B N 1
ATOM 6575 C CA . GLU B 1 427 ? 20.312 -29.828 -18.047 1 96.88 427 GLU B CA 1
ATOM 6576 C C . GLU B 1 427 ? 20.547 -29.891 -16.547 1 96.88 427 GLU B C 1
ATOM 6578 O O . GLU B 1 427 ? 21.688 -30.062 -16.094 1 96.88 427 GLU B O 1
ATOM 6583 N N . LEU B 1 428 ? 19.594 -29.781 -15.719 1 96.5 428 LEU B N 1
ATOM 6584 C CA . LEU B 1 428 ? 19.641 -29.484 -14.289 1 96.5 428 LEU B CA 1
ATOM 6585 C C . LEU B 1 428 ? 20.516 -30.5 -13.555 1 96.5 428 LEU B C 1
ATOM 6587 O O . LEU B 1 428 ? 21.375 -30.109 -12.758 1 96.5 428 LEU B O 1
ATOM 6591 N N . PRO B 1 429 ? 20.453 -31.812 -13.875 1 94.38 429 PRO B N 1
ATOM 6592 C CA . PRO B 1 429 ? 21.219 -32.781 -13.078 1 94.38 429 PRO B CA 1
ATOM 6593 C C . PRO B 1 429 ? 22.719 -32.688 -13.328 1 94.38 429 PRO B C 1
ATOM 6595 O O . PRO B 1 429 ? 23.516 -33.219 -12.555 1 94.38 429 PRO B O 1
ATOM 6598 N N . ASN B 1 430 ? 23.125 -31.922 -14.383 1 93.44 430 ASN B N 1
ATOM 6599 C CA . ASN B 1 430 ? 24.531 -31.984 -14.797 1 93.44 430 ASN B CA 1
ATOM 6600 C C . ASN B 1 430 ? 25.188 -30.609 -14.688 1 93.44 430 ASN B C 1
ATOM 6602 O O . ASN B 1 430 ? 26.406 -30.484 -14.922 1 93.44 430 ASN B O 1
ATOM 6606 N N . VAL B 1 431 ? 24.469 -29.625 -14.289 1 93 431 VAL B N 1
ATOM 6607 C CA . VAL B 1 431 ? 25.062 -28.297 -14.219 1 93 431 VAL B CA 1
ATOM 6608 C C . VAL B 1 431 ? 25.75 -28.109 -12.875 1 93 431 VAL B C 1
ATOM 6610 O O . VAL B 1 431 ? 25.547 -28.891 -11.945 1 93 431 VAL B O 1
ATOM 6613 N N . ALA B 1 432 ? 26.656 -27.125 -12.852 1 90.44 432 ALA B N 1
ATOM 6614 C CA . ALA B 1 432 ? 27.328 -26.812 -11.594 1 90.44 432 ALA B CA 1
ATOM 6615 C C . ALA B 1 432 ? 26.344 -26.234 -10.578 1 90.44 432 ALA B C 1
ATOM 6617 O O . ALA B 1 432 ? 25.469 -25.453 -10.93 1 90.44 432 ALA B O 1
ATOM 6618 N N . LYS B 1 433 ? 26.531 -26.703 -9.344 1 86.88 433 LYS B N 1
ATOM 6619 C CA . LYS B 1 433 ? 25.719 -26.156 -8.266 1 86.88 433 LYS B CA 1
ATOM 6620 C C . LYS B 1 433 ? 26.062 -24.703 -7.992 1 86.88 433 LYS B C 1
ATOM 6622 O O . LYS B 1 433 ? 27.234 -24.312 -8.016 1 86.88 433 LYS B O 1
ATOM 6627 N N . THR B 1 434 ? 25.031 -24 -7.859 1 81.81 434 THR B N 1
ATOM 6628 C CA . THR B 1 434 ? 25.281 -22.594 -7.551 1 81.81 434 THR B CA 1
ATOM 6629 C C . THR B 1 434 ? 25.156 -22.344 -6.051 1 81.81 434 THR B C 1
ATOM 6631 O O . THR B 1 434 ? 24.422 -23.047 -5.355 1 81.81 434 THR B O 1
ATOM 6634 N N . GLU B 1 435 ? 26.141 -21.438 -5.5 1 70.44 435 GLU B N 1
ATOM 6635 C CA . GLU B 1 435 ? 26.031 -21.016 -4.105 1 70.44 435 GLU B CA 1
ATOM 6636 C C . GLU B 1 435 ? 24.906 -20 -3.924 1 70.44 435 GLU B C 1
ATOM 6638 O O . GLU B 1 435 ? 24.75 -19.094 -4.742 1 70.44 435 GLU B O 1
ATOM 6643 N N . HIS B 1 436 ? 23.875 -20.469 -3.244 1 62.5 436 HIS B N 1
ATOM 6644 C CA . HIS B 1 436 ? 22.75 -19.562 -2.988 1 62.5 436 HIS B CA 1
ATOM 6645 C C . HIS B 1 436 ? 23.094 -18.562 -1.883 1 62.5 436 HIS B C 1
ATOM 6647 O O . HIS B 1 436 ? 23.766 -18.922 -0.915 1 62.5 436 HIS B O 1
#

GO terms:
  GO:0071466 cellular response to xenobiotic stimulus (P, IDA)

Foldseek 3Di:
DDDDDDPLDALVVVVVCCVVPHDPLDDDDSAAFDDWWFQWTAGSVGAIFGEQCCVLQLQQLTPPPPLLVVLLVVVVVPFFADFPVDDDPLLVVLQVVVCVVVVFDGKWKDFAQLVLVVVVVLLLVLCLVPPLPAPPPQEAEEEAAQADRDQDQQRCLAYPDCSRPPPPDPGDPRYYQDQPPDDPPPGHHPQDQVSLVRSCVRPLSRYSAYEYECFRRQSQGHHHPQCRQVSNVVSCVVSVHFYEYEQANPACLQQLDNGSCVSRPPDDGQKYKYWSLLLSNPGGMIMIGHHPSSVVSDDPPRDDD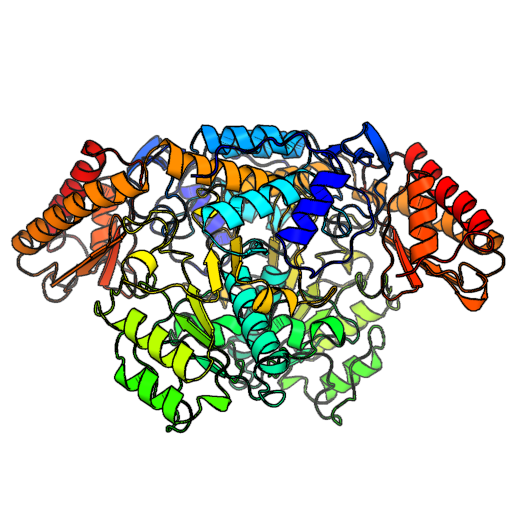RNGSTSSSSSSSSSSSCSCVVVVLSNLLQVLVVVLQVLVVVLCVVLQCQFVDWDGGRQKIKTFGDCVSQQNAWVQQLQSQLVVLRYHWDDHPTTMTIGRGHSSDDSVRSVSSSVSSSVSSVCRSPDDHDDD/DDDDDDPLDALVVVVVCCVVPHDPLDDDDSAAFDDWWFQWTAGSVGAIFGEQCCVLQLQQLTPPPPLLVVLLVVVVVPFFADFPVDDDPLLVVLQVVVCVVVVFDGKWKDFAQLVLVVVVVLLLVLCLVPPLPAPPPQAAEEEAAQADRDQDQQRCLQYPDCSRPPPPDPGDPRYYQDQPPDDPPPGHHPQDQVSLVRSCVRPLSRYSAYEYECFRQQSQGHHHDQCRQVSSVVSCVVSVHFYEYEQANPACLQQLDNGSCVSHPPDDGQKYKYWSLLLSNPGGMIMIGHHPSSVVSDDPPRDDDRNGSTSSSSSSSSSSSCSCVVVVLSNLLQVLVVVLQVLVVVLCVVLQCQFVDWDGGRQKIKTFGDCVSQQNAWVQQLQSQLVVLRYHWDAHPTTMTIGRGHSSDDSVVSVSSSVSSSVSSVCRSPDDHDDD

Organism: Candida albicans (strain SC5314 / ATCC MYA-2876) (NCBI:txid237561)

Secondary structure (DSSP, 8-state):
--PPPP----HHHHHHHHHHHB-------S-EESEEEBTEEE-TT--EEEESSHHHHT-TT-BT-HHHHHHHHHHHTT-S---TTSEEHHHHHHHHHHHHHHT-SEEEEESSHHHHHHHHHHHHHHHIIIII-PPTT--EEE--TT----SSHHHHTT---HHHHTT--S--SSEESB-TTSPTT-B--TT-HHHHHHHHHHHTTTEEEEEE-SSBSTTT-BPPPTTHHHHHHHHHHHHT-EEEEE-TTTTTTTTSSSSGGGGSTT---SEEEE-GGGGTTSS--EEEEE-HHHHTT--TTTS--SSTT-HHHHHHHHHHHHHHHHTTHHHHHHHHHHHHHHHHHHHHHHTTTSEEEEEEETTEEEEEE-GGGTTT--HHHHHHHHHHTTEE-EEETTTEEEE---TT--HHHHHHHHHHHHHHHHHGGGSPPP--/--PPPP----HHHHHHHHHHHB-------S-EESEEEBTEEE-TT--EEEESSHHHHT-TT-BT-HHHHHHHHHHHTT-S---TTSEEHHHHHHHHHHHHHHT-SEEEEESSHHHHHHHHHHHHHHHIIIII-PPTT--EEE--TT----SSHHHHTT---HHHHTT--S--SSEESBPTTSPTT-B--TT-HHHHHHHHHHHTTTEEEEEE-SSBSTTT-BPPPTTHHHHHHHHHHHHT-EEEEE-TTTTTTTTSSSSGGGGSTT---SEEEE-GGGGTTSS--EEEEE-HHHHTT--TTTS--SSTT-HHHHHHHHHHHHHHHHTTHHHHHHHHHHHHHHHHHHHHHHTTTSEEEEEEETTEEEEEE-GGGTTT--HHHHHHHHHHTTEE-EEETTTEEEE---TT--HHHHHHHHHHHHHHHHHGGGSPPP--

Solvent-accessible surface area (backbone atoms only — not comparable to full-atom values): 41322 Å² total; per-residue (Å²): 130,77,68,86,76,76,71,87,48,49,51,67,55,18,52,49,29,32,66,66,13,28,50,47,28,56,79,45,52,98,50,32,41,54,33,32,44,47,36,37,34,23,29,60,85,66,53,66,31,38,37,26,27,28,49,71,34,10,17,32,64,6,31,50,35,64,69,32,45,49,37,38,52,59,32,37,67,30,35,23,59,64,31,59,61,30,42,38,31,45,33,10,48,36,25,44,47,52,16,62,62,71,71,41,50,19,28,45,49,28,36,37,45,42,51,15,43,44,48,52,53,41,44,32,30,31,31,21,39,76,69,72,60,24,58,88,61,52,36,25,36,36,31,30,54,56,48,77,64,49,66,43,59,48,46,30,35,34,42,69,49,61,57,54,44,65,56,51,42,47,55,34,58,50,48,13,20,63,27,52,92,50,64,91,84,43,56,22,51,67,60,41,60,69,43,53,52,48,26,42,72,59,34,26,80,34,32,22,26,41,45,41,49,68,49,33,58,81,65,52,37,45,70,49,53,78,62,35,63,37,51,48,51,53,50,22,63,74,45,69,27,40,38,32,36,48,30,34,55,40,23,71,14,34,36,32,30,57,42,46,54,66,80,26,74,90,51,74,62,52,29,40,27,34,8,42,30,47,23,24,30,56,55,72,28,15,30,30,34,23,40,59,81,49,44,58,62,41,38,56,57,41,47,75,55,76,62,32,51,22,35,27,52,30,44,19,25,52,34,27,50,45,48,41,61,77,65,43,28,26,59,39,10,35,54,54,12,51,52,50,51,53,53,49,51,51,46,29,71,69,44,75,52,25,38,70,44,75,44,60,43,24,36,35,33,23,41,30,46,33,40,90,56,21,79,72,35,46,33,56,53,39,32,52,41,16,42,75,56,31,29,40,49,53,55,39,91,66,28,23,37,48,38,20,41,16,46,63,48,47,72,69,57,50,50,51,45,53,48,22,47,53,54,23,61,71,44,42,59,75,53,81,77,72,90,127,129,76,68,86,77,76,71,87,50,49,51,68,54,17,52,50,29,31,66,65,12,28,50,46,25,55,78,45,52,99,48,31,41,54,33,34,44,46,34,36,34,22,29,60,87,65,52,66,31,37,39,26,27,28,49,71,33,10,18,32,65,6,32,50,34,64,67,32,45,49,36,37,52,60,31,38,68,29,35,24,62,63,31,59,61,29,41,36,32,45,34,11,48,37,26,44,47,53,18,63,62,72,70,43,51,20,30,45,49,27,36,38,44,43,52,16,44,43,48,51,52,43,44,31,28,31,31,20,40,75,69,74,60,26,58,87,60,53,37,24,36,36,33,30,52,56,48,80,64,48,67,42,59,48,48,30,35,33,43,67,48,61,58,54,44,68,60,49,42,46,57,34,57,50,49,13,19,64,29,52,92,50,63,89,84,43,56,21,51,66,60,41,59,68,43,55,52,47,26,42,73,58,36,27,79,35,31,21,25,41,46,42,49,70,49,34,58,81,67,50,36,46,73,49,54,80,61,35,62,37,52,50,50,52,51,21,64,73,46,68,26,40,38,31,34,47,29,34,56,41,22,71,15,34,36,32,31,56,42,45,55,66,78,27,73,91,50,74,64,52,29,41,27,32,9,41,30,48,23,23,32,55,55,72,28,16,30,32,35,22,40,58,81,50,43,57,62,41,38,56,58,39,48,76,55,77,60,31,49,20,35,29,51,31,44,19,25,54,36,25,51,46,48,41,61,76,65,42,26,26,60,40,10,36,54,54,12,52,51,49,52,54,53,50,50,51,46,30,70,68,44,74,53,23,38,69,44,76,44,62,43,23,35,36,33,25,42,30,45,33,40,88,58,22,81,72,36,46,33,56,52,40,32,54,39,16,42,75,54,31,27,40,48,52,54,38,91,66,29,22,36,47,40,19,41,16,44,64,46,47,71,68,58,51,50,51,45,52,50,23,48,52,54,22,61,71,44,43,60,74,53,83,79,72,91,126

Sequence (872 aa):
MSSTPDFKVSSETAREYETKYSAHNYHPLPVVFSKAEGAHVWDPEGKEYLDFLSAYSAVNQGHCHPKIVAALVDQASKLTLCSRAFSSDVFGVYAKYITEYFNYEMVLPMNTGAEAVETGLKLARKWGYDKKGIPSGEAIILSAVNNFHGRTLGVISMSTDPDATTNFGPYLRGVGPQIPGEPEGTLLRYGVIEDVEKAFANAGDKIAAILLEPIQGEAGIVVPPEDYLPRVQELCKKHNVLLICDEIQTGIARTGKMLCYEHSKGVKPDIVLLGKAISGGVMPVSAVLSSKQVMLTLEPGSHGSTYGGNPLACRVAIAALDVVRDENLVERAQKLGALLREKLEELQKESNGMISEVRGKGLLSAIVIDESKTNGRTAWDLCLLMKNHGVLAKPTHDNIIRLAPPLVISEEDLLKGVDSIRKSLKELPNVAKTEHMSSTPDFKVSSETAREYETKYSAHNYHPLPVVFSKAEGAHVWDPEGKEYLDFLSAYSAVNQGHCHPKIVAALVDQASKLTLCSRAFSSDVFGVYAKYITEYFNYEMVLPMNTGAEAVETGLKLARKWGYDKKGIPSGEAIILSAVNNFHGRTLGVISMSTDPDATTNFGPYLRGVGPQIPGEPEGTLLRYGVIEDVEKAFANAGDKIAAILLEPIQGEAGIVVPPEDYLPRVQELCKKHNVLLICDEIQTGIARTGKMLCYEHSKGVKPDIVLLGKAISGGVMPVSAVLSSKQVMLTLEPGSHGSTYGGNPLACRVAIAALDVVRDENLVERAQKLGALLREKLEELQKESNGMISEVRGKGLLSAIVIDESKTNGRTAWDLCLLMKNHGVLAKPTHDNIIRLAPPLVISEEDLLKGVDSIRKSLKELPNVAKTEH